Protein AF-0000000087672213 (afdb_homodimer)

Radius of gyration: 40.21 Å; Cα contacts (8 Å, |Δi|>4): 1390; chains: 2; bounding box: 102×133×104 Å

Secondary structure (DSSP, 8-state):
-TTTHHHHHHHHHHHHHHT---------PPP------SS-TT-----TT-PPPBTTGGGGG--HHHHHHHHHHHHH-HHHHHHHHHHHHHHHHHHHHHGGGS-EEEEEEEEEE--TT--EEEEEEEEEEEEE-TTSHHHHHHHHHHHHHHHHHHHHHHHHHHHHHHHHHHHHHHHHHHHHHHHHHHHHHHHHHHHHHHHHHHHTTSS-HHHHHHHHHHHHHHHHTHHHHHHHHHHHHHHHHHHTT--GGG-------GGGS---------HHHHHHH-HHHHHHHHHHHHHHHHHHHHHHTTSPBEEEEEEEEEEESSGGGTTSTT-EEEEEEEEEEEEEE-TTHHHHHHHHHHHHHHHHHHHHHHHHHHHHHHHHHHHHHHHHHHHHHHHHHHHHHHHHHHHHHHHHHHHHT-S-HHHHHHHHHHHHHHHHHHHHHHHHHHHHHHHHHHHTTS-B-------S-S---------/-TTTHHHHHHHHHHHHHHT---------PPP------SS-TT-----TT-PPPBTTGGGGG--HHHHHHHHHHHHH-HHHHHHHHHHHHHHHHHHHHHHTTS-EEEEEEEEEEESTT--EEEEEEEEEEEEE-TTSHHHHHHHHHHHHHHHHHHHHHHHHHHHHHHHHHHHHHHHHHHHHHHHHHHHHHHHHHHHHHHHHHHHTTSS-HHHHHHHHHHHHHHHHTHHHHHHHHHHHHHHHHHHTT--GGG-------GGGS---------HHHHHHH-HHHHHHHHHHHHHHHHHHHHHHTTSPBEEEEEEEEEEESSGGGTTSTT-EEEEEEE--B--S-STTHHHHHHHHHHHHHHHHHHHHHHHHHHHHHHHHHHHHHHHHHHHHHHHHHHHHHHHHHHHHHHHHHHHHT-S-HHHHHHHHHHHHHHHHHHHHHHHHHHHHHHHHHHHTTS-B---------S---------

Structure (mmCIF, N/CA/C/O backbone):
data_AF-0000000087672213-model_v1
#
loop_
_entity.id
_entity.type
_entity.pdbx_description
1 polymer 'RND transporter'
#
loop_
_atom_site.group_PDB
_atom_site.id
_atom_site.type_symbol
_atom_site.label_atom_id
_atom_site.label_alt_id
_atom_site.label_comp_id
_atom_site.label_asym_id
_atom_site.label_entity_id
_atom_site.label_seq_id
_atom_site.pdbx_PDB_ins_code
_atom_site.Cartn_x
_atom_site.Cartn_y
_atom_site.Cartn_z
_atom_site.occupancy
_atom_site.B_iso_or_equiv
_atom_site.auth_seq_id
_atom_site.auth_comp_id
_atom_site.auth_asym_id
_atom_site.auth_atom_id
_atom_site.pdbx_PDB_model_num
ATOM 1 N N . MET A 1 1 ? 22.234 52.969 57.438 1 26.83 1 MET A N 1
ATOM 2 C CA . MET A 1 1 ? 21.125 52.094 57.75 1 26.83 1 MET A CA 1
ATOM 3 C C . MET A 1 1 ? 20.375 51.656 56.469 1 26.83 1 MET A C 1
ATOM 5 O O . MET A 1 1 ? 19.281 51.125 56.531 1 26.83 1 MET A O 1
ATOM 9 N N . SER A 1 2 ? 20.75 52.219 55.281 1 33.22 2 SER A N 1
ATOM 10 C CA . SER A 1 2 ? 20.172 52.344 53.938 1 33.22 2 SER A CA 1
ATOM 11 C C . SER A 1 2 ? 20.25 51.031 53.188 1 33.22 2 SER A C 1
ATOM 13 O O . SER A 1 2 ? 19.953 50.969 52 1 33.22 2 SER A O 1
ATOM 15 N N . LEU A 1 3 ? 20.891 49.969 53.812 1 37 3 LEU A N 1
ATOM 16 C CA . LEU A 1 3 ? 21.219 48.75 53.094 1 37 3 LEU A CA 1
ATOM 17 C C . LEU A 1 3 ? 19.969 47.906 52.875 1 37 3 LEU A C 1
ATOM 19 O O . LEU A 1 3 ? 20.047 46.781 52.344 1 37 3 LEU A O 1
ATOM 23 N N . SER A 1 4 ? 18.812 48.188 53.562 1 39.44 4 SER A N 1
ATOM 24 C CA . SER A 1 4 ? 17.844 47.094 53.781 1 39.44 4 SER A CA 1
ATOM 25 C C . SER A 1 4 ? 17.016 46.844 52.5 1 39.44 4 SER A C 1
ATOM 27 O O . SER A 1 4 ? 16.188 45.938 52.469 1 39.44 4 SER A O 1
ATOM 29 N N . PHE A 1 5 ? 16.875 47.844 51.656 1 43.41 5 PHE A N 1
ATOM 30 C CA . PHE A 1 5 ? 15.844 47.656 50.625 1 43.41 5 PHE A CA 1
ATOM 31 C C . PHE A 1 5 ? 16.281 46.656 49.594 1 43.41 5 PHE A C 1
ATOM 33 O O . PHE A 1 5 ? 15.508 46.281 48.719 1 43.41 5 PHE A O 1
ATOM 40 N N . HIS A 1 6 ? 17.594 46.25 49.531 1 46.25 6 HIS A N 1
ATOM 41 C CA . HIS A 1 6 ? 18.047 45.406 48.406 1 46.25 6 HIS A CA 1
ATOM 42 C C . HIS A 1 6 ? 17.562 43.969 48.562 1 46.25 6 HIS A C 1
ATOM 44 O O . HIS A 1 6 ? 17.484 43.219 47.594 1 46.25 6 HIS A O 1
ATOM 50 N N . SER A 1 7 ? 17.297 43.531 49.844 1 47.22 7 SER A N 1
ATOM 51 C CA . SER A 1 7 ? 17.141 42.094 50.031 1 47.22 7 SER A CA 1
ATOM 52 C C . SER A 1 7 ? 15.758 41.625 49.625 1 47.22 7 SER A C 1
ATOM 54 O O . SER A 1 7 ? 15.578 40.469 49.219 1 47.22 7 SER A O 1
ATOM 56 N N . ARG A 1 8 ? 14.758 42.531 49.75 1 49.5 8 ARG A N 1
ATOM 57 C CA . ARG A 1 8 ? 13.398 42.031 49.531 1 49.5 8 ARG A CA 1
ATOM 58 C C . ARG A 1 8 ? 13.117 41.844 48.031 1 49.5 8 ARG A C 1
ATOM 60 O O . ARG A 1 8 ? 12.32 40.969 47.688 1 49.5 8 ARG A O 1
ATOM 67 N N . SER A 1 9 ? 13.75 42.719 47.25 1 48.53 9 SER A N 1
ATOM 68 C CA . SER A 1 9 ? 13.492 42.562 45.844 1 48.53 9 SER A CA 1
ATOM 69 C C . SER A 1 9 ? 14.141 41.312 45.281 1 48.53 9 SER A C 1
ATOM 71 O O . SER A 1 9 ? 13.641 40.719 44.312 1 48.53 9 SER A O 1
ATOM 73 N N . ALA A 1 10 ? 15.305 40.938 45.938 1 45.16 10 ALA A N 1
ATOM 74 C CA . ALA A 1 10 ? 15.953 39.688 45.5 1 45.16 10 ALA A CA 1
ATOM 75 C C . ALA A 1 10 ? 15.133 38.5 45.938 1 45.16 10 ALA A C 1
ATOM 77 O O . ALA A 1 10 ? 15.07 37.5 45.188 1 45.16 10 ALA A O 1
ATOM 78 N N . LEU A 1 11 ? 14.469 38.594 47.094 1 43.78 11 LEU A N 1
ATOM 79 C CA . LEU A 1 11 ? 13.68 37.469 47.562 1 43.78 11 LEU A CA 1
ATOM 80 C C . LEU A 1 11 ? 12.445 37.25 46.688 1 43.78 11 LEU A C 1
ATOM 82 O O . LEU A 1 11 ? 12.047 36.125 46.438 1 43.78 11 LEU A O 1
ATOM 86 N N . ALA A 1 12 ? 11.812 38.375 46.219 1 44.44 12 ALA A N 1
ATOM 87 C CA . ALA A 1 12 ? 10.656 38.188 45.375 1 44.44 12 ALA A CA 1
ATOM 88 C C . ALA A 1 12 ? 11.047 37.531 44.062 1 44.44 12 ALA A C 1
ATOM 90 O O . ALA A 1 12 ? 10.312 36.688 43.5 1 44.44 12 ALA A O 1
ATOM 91 N N . ALA A 1 13 ? 12.266 37.812 43.625 1 44.94 13 ALA A N 1
ATOM 92 C CA . ALA A 1 13 ? 12.727 37.156 42.406 1 44.94 13 ALA A CA 1
ATOM 93 C C . ALA A 1 13 ? 12.992 35.656 42.656 1 44.94 13 ALA A C 1
ATOM 95 O O . ALA A 1 13 ? 12.758 34.812 41.781 1 44.94 13 ALA A O 1
ATOM 96 N N . LEU A 1 14 ? 13.477 35.281 43.906 1 41.19 14 LEU A N 1
ATOM 97 C CA . LEU A 1 14 ? 13.781 33.906 44.219 1 41.19 14 LEU A CA 1
ATOM 98 C C . LEU A 1 14 ? 12.508 33.094 44.406 1 41.19 14 LEU A C 1
ATOM 100 O O . LEU A 1 14 ? 12.453 31.906 44.062 1 41.19 14 LEU A O 1
ATOM 104 N N . VAL A 1 15 ? 11.516 33.656 45.062 1 42.03 15 VAL A N 1
ATOM 105 C CA . VAL A 1 15 ? 10.328 32.812 45.312 1 42.03 15 VAL A CA 1
ATOM 106 C C . VAL A 1 15 ? 9.672 32.469 43.969 1 42.03 15 VAL A C 1
ATOM 108 O O . VAL A 1 15 ? 9.07 31.406 43.812 1 42.03 15 VAL A O 1
ATOM 111 N N . LEU A 1 16 ? 9.797 33.375 43 1 42 16 LEU A N 1
ATOM 112 C CA . LEU A 1 16 ? 9.195 32.938 41.75 1 42 16 LEU A CA 1
ATOM 113 C C . LEU A 1 16 ? 9.93 31.75 41.156 1 42 16 LEU A C 1
ATOM 115 O O . LEU A 1 16 ? 9.43 31.094 40.219 1 42 16 LEU A O 1
ATOM 119 N N . GLY A 1 17 ? 11.172 31.562 41.594 1 40.66 17 GLY A N 1
ATOM 120 C CA . GLY A 1 17 ? 11.945 30.469 41.031 1 40.66 17 GLY A CA 1
ATOM 121 C C . GLY A 1 17 ? 11.477 29.109 41.469 1 40.66 17 GLY A C 1
ATOM 122 O O . GLY A 1 17 ? 11.734 28.109 40.812 1 40.66 17 GLY A O 1
ATOM 123 N N . THR A 1 18 ? 11.156 29.016 42.781 1 42.84 18 THR A N 1
ATOM 124 C CA . THR A 1 18 ? 11.031 27.641 43.281 1 42.84 18 THR A CA 1
ATOM 125 C C . THR A 1 18 ? 9.773 26.984 42.719 1 42.84 18 THR A C 1
ATOM 127 O O . THR A 1 18 ? 9.609 25.766 42.812 1 42.84 18 THR A O 1
ATOM 130 N N . GLY A 1 19 ? 8.711 27.766 42.562 1 41.03 19 GLY A N 1
ATOM 131 C CA . GLY A 1 19 ? 7.512 27.016 42.219 1 41.03 19 GLY A CA 1
ATOM 132 C C . GLY A 1 19 ? 7.566 26.406 40.844 1 41.03 19 GLY A C 1
ATOM 133 O O . GLY A 1 19 ? 6.57 25.859 40.344 1 41.03 19 GLY A O 1
ATOM 134 N N . VAL A 1 20 ? 8.484 26.891 40.094 1 42.19 20 VAL A N 1
ATOM 135 C CA . VAL A 1 20 ? 8.305 26.391 38.75 1 42.19 20 VAL A CA 1
ATOM 136 C C . VAL A 1 20 ? 8.664 24.906 38.688 1 42.19 20 VAL A C 1
ATOM 138 O O . VAL A 1 20 ? 9.82 24.547 38.438 1 42.19 20 VAL A O 1
ATOM 141 N N . SER A 1 21 ? 8.383 24.156 39.719 1 41.59 21 SER A N 1
ATOM 142 C CA . SER A 1 21 ? 8.422 22.734 39.375 1 41.59 21 SER A CA 1
ATOM 143 C C . SER A 1 21 ? 7.852 22.469 38 1 41.59 21 SER A C 1
ATOM 145 O O . SER A 1 21 ? 6.734 22.906 37.688 1 41.59 21 SER A O 1
ATOM 147 N N . GLY A 1 22 ? 8.688 22.484 37 1 44.16 22 GLY A N 1
ATOM 148 C CA . GLY A 1 22 ? 8.336 22.109 35.656 1 44.16 22 GLY A CA 1
ATOM 149 C C . GLY A 1 22 ? 7.238 21.062 35.594 1 44.16 22 GLY A C 1
ATOM 150 O O . GLY A 1 22 ? 7.434 19.922 36.031 1 44.16 22 GLY A O 1
ATOM 151 N N . CYS A 1 23 ? 5.988 21.281 35.875 1 42.34 23 CYS A N 1
ATOM 152 C CA . CYS A 1 23 ? 4.867 20.391 35.562 1 42.34 23 CYS A CA 1
ATOM 153 C C . CYS A 1 23 ? 5.129 19.594 34.281 1 42.34 23 CYS A C 1
ATOM 155 O O . CYS A 1 23 ? 5.086 20.141 33.188 1 42.34 23 CYS A O 1
ATOM 157 N N . THR A 1 24 ? 6.105 18.844 34.312 1 49.12 24 THR A N 1
ATOM 158 C CA . THR A 1 24 ? 6.094 17.875 33.219 1 49.12 24 THR A CA 1
ATOM 159 C C . THR A 1 24 ? 4.691 17.312 33.031 1 49.12 24 THR A C 1
ATOM 161 O O . THR A 1 24 ? 4.133 16.688 33.938 1 49.12 24 THR A O 1
ATOM 164 N N . LEU A 1 25 ? 3.877 18 32.25 1 54.94 25 LEU A N 1
ATOM 165 C CA . LEU A 1 25 ? 2.588 17.438 31.859 1 54.94 25 LEU A CA 1
ATOM 166 C C . LEU A 1 25 ? 2.707 15.945 31.578 1 54.94 25 LEU A C 1
ATOM 168 O O . LEU A 1 25 ? 3.658 15.508 30.922 1 54.94 25 LEU A O 1
ATOM 172 N N . ALA A 1 26 ? 2.242 15.125 32.531 1 55.81 26 ALA A N 1
ATOM 173 C CA . ALA A 1 26 ? 2.229 13.672 32.438 1 55.81 26 ALA A CA 1
ATOM 174 C C . ALA A 1 26 ? 1.838 13.234 31.016 1 55.81 26 ALA A C 1
ATOM 176 O O . ALA A 1 26 ? 0.824 13.688 30.469 1 55.81 26 ALA A O 1
ATOM 177 N N . THR A 1 27 ? 2.82 12.711 30.234 1 64.19 27 THR A N 1
ATOM 178 C CA . THR A 1 27 ? 2.682 12.203 28.875 1 64.19 27 THR A CA 1
ATOM 179 C C . THR A 1 27 ? 1.78 10.969 28.844 1 64.19 27 THR A C 1
ATOM 181 O O . THR A 1 27 ? 2.047 9.984 29.531 1 64.19 27 THR A O 1
ATOM 184 N N . GLU A 1 28 ? 0.471 11.07 28.625 1 67.5 28 GLU A N 1
ATOM 185 C CA . GLU A 1 28 ? -0.367 9.891 28.422 1 67.5 28 GLU A CA 1
ATOM 186 C C . GLU A 1 28 ? -0.081 9.219 27.094 1 67.5 28 GLU A C 1
ATOM 188 O O . GLU A 1 28 ? -0.224 9.844 26.031 1 67.5 28 GLU A O 1
ATOM 193 N N . HIS A 1 29 ? 0.649 8.109 27.188 1 82.25 29 HIS A N 1
ATOM 194 C CA . HIS A 1 29 ? 0.864 7.297 25.984 1 82.25 29 HIS A CA 1
ATOM 195 C C . HIS A 1 29 ? -0.197 6.211 25.859 1 82.25 29 HIS A C 1
ATOM 197 O O . HIS A 1 29 ? -0.562 5.574 26.859 1 82.25 29 HIS A O 1
ATOM 203 N N . PRO A 1 30 ? -0.683 6.117 24.656 1 84.44 30 PRO A N 1
ATOM 204 C CA . PRO A 1 30 ? -1.684 5.062 24.469 1 84.44 30 PRO A CA 1
ATOM 205 C C . PRO A 1 30 ? -1.107 3.664 24.672 1 84.44 30 PRO A C 1
ATOM 207 O O . PRO A 1 30 ? 0.09 3.451 24.469 1 84.44 30 PRO A O 1
ATOM 210 N N . GLU A 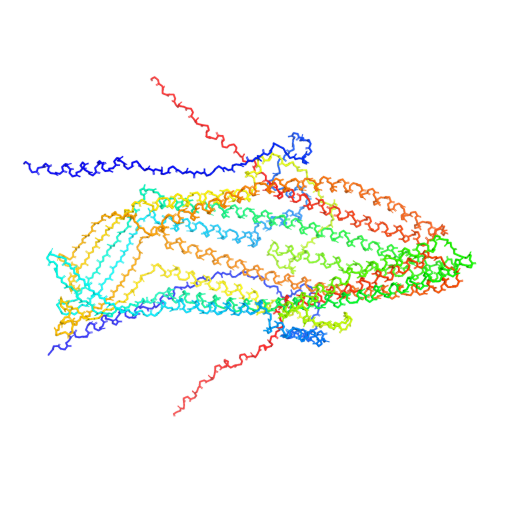1 31 ? -2.002 2.77 25.125 1 84.81 31 GLU A N 1
ATOM 211 C CA . GLU A 1 31 ? -1.595 1.372 25.25 1 84.81 31 GLU A CA 1
ATOM 212 C C . GLU A 1 31 ? -1.394 0.733 23.875 1 84.81 31 GLU A C 1
ATOM 214 O O . GLU A 1 31 ? -2.213 0.917 22.984 1 84.81 31 GLU A O 1
ATOM 219 N N . LEU A 1 32 ? -0.341 0.055 23.75 1 86.25 32 LEU A N 1
ATOM 220 C CA . LEU A 1 32 ? -0.018 -0.54 22.453 1 86.25 32 LEU A CA 1
ATOM 221 C C . LEU A 1 32 ? -0.963 -1.692 22.141 1 86.25 32 LEU A C 1
ATOM 223 O O . LEU A 1 32 ? -1.368 -1.868 20.984 1 86.25 32 LEU A O 1
ATOM 227 N N . GLY A 1 33 ? -1.386 -2.51 23.172 1 81.12 33 GLY A N 1
ATOM 228 C CA . GLY A 1 33 ? -2.365 -3.57 23 1 81.12 33 GLY A CA 1
ATOM 229 C C . GLY A 1 33 ? -1.904 -4.664 22.047 1 81.12 33 GLY A C 1
ATOM 230 O O . GLY A 1 33 ? -2.684 -5.152 21.234 1 81.12 33 GLY A O 1
ATOM 231 N N . LEU A 1 34 ? -0.705 -5.055 22.125 1 83.81 34 LEU A N 1
ATOM 232 C CA . LEU A 1 34 ? -0.164 -6.082 21.234 1 83.81 34 LEU A CA 1
ATOM 233 C C . LEU A 1 34 ? -0.326 -7.469 21.859 1 83.81 34 LEU A C 1
ATOM 235 O O . LEU A 1 34 ? -0.092 -7.652 23.047 1 83.81 34 LEU A O 1
ATOM 239 N N . ASP A 1 35 ? -0.848 -8.398 21.078 1 81.44 35 ASP A N 1
ATOM 240 C CA . ASP A 1 35 ? -0.836 -9.82 21.406 1 81.44 35 ASP A CA 1
ATOM 241 C C . ASP A 1 35 ? 0.288 -10.547 20.672 1 81.44 35 ASP A C 1
ATOM 243 O O . ASP A 1 35 ? 0.147 -10.898 19.5 1 81.44 35 ASP A O 1
ATOM 247 N N . ILE A 1 36 ? 1.367 -10.781 21.406 1 86.94 36 ILE A N 1
ATOM 248 C CA . ILE A 1 36 ? 2.551 -11.375 20.797 1 86.94 36 ILE A CA 1
ATOM 249 C C . ILE A 1 36 ? 2.559 -12.883 21.047 1 86.94 36 ILE A C 1
ATOM 251 O O . ILE A 1 36 ? 2.602 -13.328 22.203 1 86.94 36 ILE A O 1
ATOM 255 N N . PRO A 1 37 ? 2.572 -13.609 20 1 88.25 37 PRO A N 1
ATOM 256 C CA . PRO A 1 37 ? 2.635 -15.062 20.203 1 88.25 37 PRO A CA 1
ATOM 257 C C . PRO A 1 37 ? 3.996 -15.531 20.703 1 88.25 37 PRO A C 1
ATOM 259 O O . PRO A 1 37 ? 5 -14.836 20.531 1 88.25 37 PRO A O 1
ATOM 262 N N . ASP A 1 38 ? 3.996 -16.766 21.312 1 84.25 38 ASP A N 1
ATOM 263 C CA . ASP A 1 38 ? 5.227 -17.312 21.875 1 84.25 38 ASP A CA 1
ATOM 264 C C . ASP A 1 38 ? 6.082 -17.984 20.797 1 84.25 38 ASP A C 1
ATOM 266 O O . ASP A 1 38 ? 7.309 -18.031 20.922 1 84.25 38 ASP A O 1
ATOM 270 N N . LYS A 1 39 ? 5.422 -18.531 19.828 1 85.06 39 LYS A N 1
ATOM 271 C CA . LYS A 1 39 ? 6.105 -19.219 18.75 1 85.06 39 LYS A CA 1
ATOM 272 C C . LYS A 1 39 ? 5.336 -19.094 17.438 1 85.06 39 LYS A C 1
ATOM 274 O O . LYS A 1 39 ? 4.168 -18.703 17.438 1 85.06 39 LYS A O 1
ATOM 279 N N . TYR A 1 40 ? 6.094 -19.391 16.422 1 87 40 TYR A N 1
ATOM 280 C CA . TYR A 1 40 ? 5.438 -19.422 15.117 1 87 40 TYR A CA 1
ATOM 281 C C . TYR A 1 40 ? 4.727 -20.75 14.898 1 87 40 TYR A C 1
ATOM 283 O O . TYR A 1 40 ? 5.211 -21.797 15.336 1 87 40 TYR A O 1
ATOM 291 N N . ARG A 1 41 ? 3.656 -20.719 14.227 1 84.5 41 ARG A N 1
ATOM 292 C CA . ARG A 1 41 ? 2.887 -21.922 13.922 1 84.5 41 ARG A CA 1
ATOM 293 C C . ARG A 1 41 ? 3.676 -22.859 13.016 1 84.5 41 ARG A C 1
ATOM 295 O O . ARG A 1 41 ? 3.709 -24.062 13.25 1 84.5 41 ARG A O 1
ATOM 302 N N . GLU A 1 42 ? 4.309 -22.281 11.992 1 81.12 42 GLU A N 1
ATOM 303 C CA . GLU A 1 42 ? 4.945 -23.062 10.938 1 81.12 42 GLU A CA 1
ATOM 304 C C . GLU A 1 42 ? 6.395 -23.391 11.297 1 81.12 42 GLU A C 1
ATOM 306 O O . GLU A 1 42 ? 7.109 -24.016 10.5 1 81.12 42 GLU A O 1
ATOM 311 N N . GLN A 1 43 ? 6.828 -23.016 12.508 1 79.06 43 GLN A N 1
ATOM 312 C CA . GLN A 1 43 ? 8.203 -23.281 12.906 1 79.06 43 GLN A CA 1
ATOM 313 C C . GLN A 1 43 ? 8.398 -24.75 13.266 1 79.06 43 GLN A C 1
ATOM 315 O O . GLN A 1 43 ? 7.59 -25.328 13.992 1 79.06 43 GLN A O 1
ATOM 320 N N . GLN A 1 44 ? 9.195 -25.359 12.492 1 68.56 44 GLN A N 1
ATOM 321 C CA . GLN A 1 44 ? 9.547 -26.734 12.828 1 68.56 44 GLN A CA 1
ATOM 322 C C . GLN A 1 44 ? 10.375 -26.797 14.102 1 68.56 44 GLN A C 1
ATOM 324 O O . GLN A 1 44 ? 11 -25.812 14.492 1 68.56 44 GLN A O 1
ATOM 329 N N . THR A 1 45 ? 10.195 -27.953 14.969 1 60.59 45 THR A N 1
ATOM 330 C CA . THR A 1 45 ? 10.836 -28.141 16.266 1 60.59 45 THR A CA 1
ATOM 331 C C . THR A 1 45 ? 12.289 -27.688 16.234 1 60.59 45 THR A C 1
ATOM 333 O O . THR A 1 45 ? 13.023 -28 15.297 1 60.59 45 THR A O 1
ATOM 336 N N . ARG A 1 46 ? 12.5 -26.641 17 1 54.06 46 ARG A N 1
ATOM 337 C CA . ARG A 1 46 ? 13.719 -25.875 17.188 1 54.06 46 ARG A CA 1
ATOM 338 C C . ARG A 1 46 ? 14.922 -26.781 17.391 1 54.06 46 ARG A C 1
ATOM 340 O O . ARG A 1 46 ? 14.891 -27.672 18.25 1 54.06 46 ARG A O 1
ATOM 347 N N . ALA A 1 47 ? 15.766 -26.906 16.359 1 50.53 47 ALA A N 1
ATOM 348 C CA . ALA A 1 47 ? 17.062 -27.359 16.875 1 50.53 47 ALA A CA 1
ATOM 349 C C . ALA A 1 47 ? 17.734 -26.266 17.688 1 50.53 47 ALA A C 1
ATOM 351 O O . ALA A 1 47 ? 17.672 -25.078 17.328 1 50.53 47 ALA A O 1
ATOM 352 N N . PRO A 1 48 ? 17.984 -26.5 18.922 1 47.78 48 PRO A N 1
ATOM 353 C CA . PRO A 1 48 ? 18.562 -25.547 19.859 1 47.78 48 PRO A CA 1
ATOM 354 C C . PRO A 1 48 ? 19.625 -24.656 19.234 1 47.78 48 PRO A C 1
ATOM 356 O O . PRO A 1 48 ? 19.828 -23.516 19.672 1 47.78 48 PRO A O 1
ATOM 359 N N . ASP A 1 49 ? 20.391 -25.188 18.344 1 45.09 49 ASP A N 1
ATOM 360 C CA . ASP A 1 49 ? 21.594 -24.516 17.859 1 45.09 49 ASP A CA 1
ATOM 361 C C . ASP A 1 49 ? 21.281 -23.609 16.672 1 45.09 49 ASP A C 1
ATOM 363 O O . ASP A 1 49 ? 22.188 -23.094 16.016 1 45.09 49 ASP A O 1
ATOM 367 N N . ASP A 1 50 ? 20.156 -23.516 16.297 1 52.62 50 ASP A N 1
ATOM 368 C CA . ASP A 1 50 ? 19.906 -22.844 15.023 1 52.62 50 ASP A CA 1
ATOM 369 C C . ASP A 1 50 ? 20.031 -21.328 15.172 1 52.62 50 ASP A C 1
ATOM 371 O O . ASP A 1 50 ? 19.422 -20.734 16.062 1 52.62 50 ASP A O 1
ATOM 375 N N . ALA A 1 51 ? 21.141 -20.766 14.602 1 52.84 51 ALA A N 1
ATOM 376 C CA . ALA A 1 51 ? 21.641 -19.391 14.664 1 52.84 51 ALA A CA 1
ATOM 377 C C . ALA A 1 51 ? 20.656 -18.422 14.016 1 52.84 51 ALA A C 1
ATOM 379 O O . ALA A 1 51 ? 20 -18.766 13.031 1 52.84 51 ALA A O 1
ATOM 380 N N . VAL A 1 52 ? 20.328 -17.406 14.711 1 59.44 52 VAL A N 1
ATOM 381 C CA . VAL A 1 52 ? 19.656 -16.234 14.156 1 59.44 52 VAL A CA 1
ATOM 382 C C . VAL A 1 52 ? 20.422 -15.719 12.945 1 59.44 52 VAL A C 1
ATOM 384 O O . VAL A 1 52 ? 21.656 -15.766 12.922 1 59.44 52 VAL A O 1
ATOM 387 N N . PRO A 1 53 ? 19.656 -15.406 11.875 1 61.78 53 PRO A N 1
ATOM 388 C CA . PRO A 1 53 ? 20.359 -14.992 10.656 1 61.78 53 PRO A CA 1
ATOM 389 C C . PRO A 1 53 ? 21.375 -13.875 10.914 1 61.78 53 PRO A C 1
ATOM 391 O O . PRO A 1 53 ? 21.125 -12.969 11.711 1 61.78 53 PRO A O 1
ATOM 394 N N . ALA A 1 54 ? 22.578 -14.125 10.391 1 64.56 54 ALA A N 1
ATOM 395 C CA . ALA A 1 54 ? 23.625 -13.102 10.422 1 64.56 54 ALA A CA 1
ATOM 396 C C . ALA A 1 54 ? 23.234 -11.891 9.586 1 64.56 54 ALA A C 1
ATOM 398 O O . ALA A 1 54 ? 22.281 -11.945 8.805 1 64.56 54 ALA A O 1
ATOM 399 N N . LEU A 1 55 ? 23.859 -10.75 9.82 1 66.38 55 LEU A N 1
ATOM 400 C CA . LEU A 1 55 ? 23.625 -9.523 9.062 1 66.38 55 LEU A CA 1
ATOM 401 C C . LEU A 1 55 ? 23.891 -9.742 7.574 1 66.38 55 LEU A C 1
ATOM 403 O O . LEU A 1 55 ? 23.188 -9.203 6.723 1 66.38 55 LEU A O 1
ATOM 407 N N . GLU A 1 56 ? 24.938 -10.641 7.344 1 75.88 56 GLU A N 1
ATOM 408 C CA . GLU A 1 56 ? 25.266 -10.945 5.953 1 75.88 56 GLU A CA 1
ATOM 409 C C . GLU A 1 56 ? 24.703 -12.297 5.539 1 75.88 56 GLU A C 1
ATOM 411 O O . GLU A 1 56 ? 25.438 -13.164 5.066 1 75.88 56 GLU A O 1
ATOM 416 N N . TRP A 1 57 ? 23.406 -12.438 5.672 1 79.19 57 TRP A N 1
ATOM 417 C CA . TRP A 1 57 ? 22.703 -13.703 5.445 1 79.19 57 TRP A CA 1
ATOM 418 C C . TRP A 1 57 ? 22.922 -14.195 4.016 1 79.19 57 TRP A C 1
ATOM 420 O O . TRP A 1 57 ? 22.859 -15.398 3.75 1 79.19 57 TRP A O 1
ATOM 430 N N . TRP A 1 58 ? 23.25 -13.273 3.098 1 82.56 58 TRP A N 1
ATOM 431 C CA . TRP A 1 58 ? 23.375 -13.641 1.692 1 82.56 58 TRP A CA 1
ATOM 432 C C . TRP A 1 58 ? 24.625 -14.484 1.466 1 82.56 58 TRP A C 1
ATOM 434 O O . TRP A 1 58 ? 24.75 -15.172 0.447 1 82.56 58 TRP A O 1
ATOM 444 N N . ARG A 1 59 ? 25.547 -14.453 2.322 1 85.38 59 ARG A N 1
ATOM 445 C CA . ARG A 1 59 ? 26.75 -15.273 2.201 1 85.38 59 ARG A CA 1
ATOM 446 C C . ARG A 1 59 ? 26.422 -16.75 2.367 1 85.38 59 ARG A C 1
ATOM 448 O O . ARG A 1 59 ? 27.188 -17.609 1.921 1 85.38 59 ARG A O 1
ATOM 455 N N . GLY A 1 60 ? 25.297 -16.969 2.969 1 88.38 60 GLY A N 1
ATOM 456 C CA . GLY A 1 60 ? 24.859 -18.344 3.145 1 88.38 60 GLY A CA 1
ATOM 457 C C . GLY A 1 60 ? 24.516 -19.047 1.838 1 88.38 60 GLY A C 1
ATOM 458 O O . GLY A 1 60 ? 24.5 -20.266 1.767 1 88.38 60 GLY A O 1
ATOM 459 N N . PHE A 1 61 ? 24.359 -18.281 0.766 1 93.62 61 PHE A N 1
ATOM 460 C CA . PHE A 1 61 ? 24.031 -18.844 -0.54 1 93.62 61 PHE A CA 1
ATOM 461 C C . PHE A 1 61 ? 25.297 -19.359 -1.229 1 93.62 61 PHE A C 1
ATOM 463 O O . PHE A 1 61 ? 25.219 -20.047 -2.25 1 93.62 61 PHE A O 1
ATOM 470 N N . ARG A 1 62 ? 26.438 -18.953 -0.733 1 92.94 62 ARG A N 1
ATOM 471 C CA . ARG A 1 62 ? 27.75 -19.438 -1.19 1 92.94 62 ARG A CA 1
ATOM 472 C C . ARG A 1 62 ? 27.953 -19.109 -2.668 1 92.94 62 ARG A C 1
ATOM 474 O O . ARG A 1 62 ? 28.375 -19.984 -3.441 1 92.94 62 ARG A O 1
ATOM 481 N N . SER A 1 63 ? 27.562 -18.031 -3.064 1 95.94 63 SER A N 1
ATOM 482 C CA . SER A 1 63 ? 27.812 -17.5 -4.398 1 95.94 63 SER A CA 1
ATOM 483 C C . SER A 1 63 ? 28.641 -16.219 -4.332 1 95.94 63 SER A C 1
ATOM 485 O O . SER A 1 63 ? 28.172 -15.195 -3.838 1 95.94 63 SER A O 1
ATOM 487 N N . GLN A 1 64 ? 29.828 -16.328 -4.898 1 95.44 64 GLN A N 1
ATOM 488 C CA . GLN A 1 64 ? 30.719 -15.164 -4.887 1 95.44 64 GLN A CA 1
ATOM 489 C C . GLN A 1 64 ? 30.141 -14.016 -5.707 1 95.44 64 GLN A C 1
ATOM 491 O O . GLN A 1 64 ? 30.219 -12.852 -5.305 1 95.44 64 GLN A O 1
ATOM 496 N N . GLU A 1 65 ? 29.547 -14.359 -6.785 1 96.94 65 GLU A N 1
ATOM 497 C CA . GLU A 1 65 ? 28.953 -13.336 -7.637 1 96.94 65 GLU A CA 1
ATOM 498 C C . GLU A 1 65 ? 27.812 -12.625 -6.93 1 96.94 65 GLU A C 1
ATOM 500 O O . GLU A 1 65 ? 27.703 -11.398 -6.973 1 96.94 65 GLU A O 1
ATOM 505 N N . LEU A 1 66 ? 26.953 -13.422 -6.289 1 96.75 66 LEU A N 1
ATOM 506 C CA . LEU A 1 66 ? 25.828 -12.828 -5.551 1 96.75 66 LEU A CA 1
ATOM 507 C C . LEU A 1 66 ? 26.344 -11.93 -4.43 1 96.75 66 LEU A C 1
ATOM 509 O O . LEU A 1 66 ? 25.812 -10.836 -4.223 1 96.75 66 LEU A O 1
ATOM 513 N N . THR A 1 67 ? 27.359 -12.359 -3.75 1 95.44 67 THR A N 1
ATOM 514 C CA . THR A 1 67 ? 27.938 -11.578 -2.658 1 95.44 67 THR A CA 1
ATOM 515 C C . THR A 1 67 ? 28.484 -10.242 -3.17 1 95.44 67 THR A C 1
ATOM 517 O O . THR A 1 67 ? 28.234 -9.203 -2.559 1 95.44 67 THR A O 1
ATOM 520 N N . SER A 1 68 ? 29.156 -10.336 -4.285 1 95.44 68 SER A N 1
ATOM 521 C CA . SER A 1 68 ? 29.703 -9.117 -4.871 1 95.44 68 SER A CA 1
ATOM 522 C C . SER A 1 68 ? 28.578 -8.164 -5.293 1 95.44 68 SER A C 1
ATOM 524 O O . SER A 1 68 ? 28.672 -6.957 -5.07 1 95.44 68 SER A O 1
ATOM 526 N N . LEU A 1 69 ? 27.516 -8.68 -5.887 1 97 69 LEU A N 1
ATOM 527 C CA . LEU A 1 69 ? 26.375 -7.879 -6.312 1 97 69 LEU A CA 1
ATOM 528 C C . LEU A 1 69 ? 25.688 -7.23 -5.113 1 97 69 LEU A C 1
ATOM 530 O O . LEU A 1 69 ? 25.297 -6.066 -5.176 1 97 69 LEU A O 1
ATOM 534 N N . MET A 1 70 ? 25.641 -7.977 -4.062 1 94.88 70 MET A N 1
ATOM 535 C CA . MET A 1 70 ? 25.016 -7.473 -2.848 1 94.88 70 MET A CA 1
ATOM 536 C C . MET A 1 70 ? 25.812 -6.32 -2.252 1 94.88 70 MET A C 1
ATOM 538 O O . MET A 1 70 ? 25.234 -5.297 -1.867 1 94.88 70 MET A O 1
ATOM 542 N N . GLU A 1 71 ? 27.031 -6.473 -2.182 1 94 71 GLU A N 1
ATOM 543 C CA . GLU A 1 71 ? 27.906 -5.426 -1.658 1 94 71 GLU A CA 1
ATOM 544 C C . GLU A 1 71 ? 27.844 -4.172 -2.527 1 94 71 GLU A C 1
ATOM 546 O O . GLU A 1 71 ? 27.781 -3.055 -2.01 1 94 71 GLU A O 1
ATOM 551 N N . GLU A 1 72 ? 27.812 -4.402 -3.795 1 95.31 72 GLU A N 1
ATOM 552 C CA . GLU A 1 72 ? 27.719 -3.279 -4.723 1 95.31 72 GLU A CA 1
ATOM 553 C C . GLU A 1 72 ? 26.391 -2.555 -4.586 1 95.31 72 GLU A C 1
ATOM 555 O O . GLU A 1 72 ? 26.328 -1.323 -4.605 1 95.31 72 GLU A O 1
ATOM 560 N N . ALA A 1 73 ? 25.328 -3.283 -4.461 1 96.19 73 ALA A N 1
ATOM 561 C CA . ALA A 1 73 ? 24 -2.68 -4.32 1 96.19 73 ALA A CA 1
ATOM 562 C C . ALA A 1 73 ? 23.906 -1.856 -3.037 1 96.19 73 ALA A C 1
ATOM 564 O O . ALA A 1 73 ? 23.297 -0.786 -3.023 1 96.19 73 ALA A O 1
ATOM 565 N N . GLN A 1 74 ? 24.547 -2.33 -1.985 1 93.38 74 GLN A N 1
ATOM 566 C CA . GLN A 1 74 ? 24.5 -1.63 -0.706 1 93.38 74 GLN A CA 1
ATOM 567 C C . GLN A 1 74 ? 25.219 -0.288 -0.787 1 93.38 74 GLN A C 1
ATOM 569 O O . GLN A 1 74 ? 24.828 0.672 -0.117 1 93.38 74 GLN A O 1
ATOM 574 N N . THR A 1 75 ? 26.188 -0.213 -1.659 1 93.75 75 THR A N 1
ATOM 575 C CA . THR A 1 75 ? 27.031 0.979 -1.693 1 93.75 75 THR A CA 1
ATOM 576 C C . THR A 1 75 ? 26.594 1.916 -2.816 1 93.75 75 THR A C 1
ATOM 578 O O . THR A 1 75 ? 26.719 3.137 -2.695 1 93.75 75 THR A O 1
ATOM 581 N N . ARG A 1 76 ? 25.984 1.325 -3.906 1 96.19 76 ARG A N 1
ATOM 582 C CA . ARG A 1 76 ? 25.828 2.145 -5.105 1 96.19 76 ARG A CA 1
ATOM 583 C C . ARG A 1 76 ? 24.359 2.346 -5.453 1 96.19 76 ARG A C 1
ATOM 585 O O . ARG A 1 76 ? 24.031 3.219 -6.254 1 96.19 76 ARG A O 1
ATOM 592 N N . ASN A 1 77 ? 23.438 1.555 -4.934 1 97.69 77 ASN A N 1
ATOM 593 C CA . ASN A 1 77 ? 22.031 1.677 -5.301 1 97.69 77 ASN A CA 1
ATOM 594 C C . ASN A 1 77 ? 21.516 3.088 -5.043 1 97.69 77 ASN A C 1
ATOM 596 O O . ASN A 1 77 ? 21.719 3.646 -3.967 1 97.69 77 ASN A O 1
ATOM 600 N N . LEU A 1 78 ? 20.734 3.584 -5.992 1 97.75 78 LEU A N 1
ATOM 601 C CA . LEU A 1 78 ? 20.344 4.988 -5.957 1 97.75 78 LEU A CA 1
ATOM 602 C C . LEU A 1 78 ? 19.156 5.195 -5.016 1 97.75 78 LEU A C 1
ATOM 604 O O . LEU A 1 78 ? 18.969 6.289 -4.477 1 97.75 78 LEU A O 1
ATOM 608 N N . ASP A 1 79 ? 18.344 4.199 -4.855 1 97.81 79 ASP A N 1
ATOM 609 C CA . ASP A 1 79 ? 17.266 4.312 -3.873 1 97.81 79 ASP A CA 1
ATOM 610 C C . ASP A 1 79 ? 17.828 4.375 -2.455 1 97.81 79 ASP A C 1
ATOM 612 O O . ASP A 1 79 ? 17.312 5.109 -1.609 1 97.81 79 ASP A O 1
ATOM 616 N N . VAL A 1 80 ? 18.828 3.582 -2.16 1 96.5 80 VAL A N 1
ATOM 617 C CA . VAL A 1 80 ? 19.5 3.607 -0.86 1 96.5 80 VAL A CA 1
ATOM 618 C C . VAL A 1 80 ? 20.141 4.973 -0.636 1 96.5 80 VAL A C 1
ATOM 620 O O . VAL A 1 80 ? 20.031 5.555 0.444 1 96.5 80 VAL A O 1
ATOM 623 N N . ALA A 1 81 ? 20.75 5.496 -1.629 1 97.06 81 ALA A N 1
ATOM 624 C CA . ALA A 1 81 ? 21.375 6.816 -1.547 1 97.06 81 ALA A CA 1
ATOM 625 C C . ALA A 1 81 ? 20.328 7.898 -1.29 1 97.06 81 ALA A C 1
ATOM 627 O O . ALA A 1 81 ? 20.547 8.82 -0.501 1 97.06 81 ALA A O 1
ATOM 628 N N . ALA A 1 82 ? 19.234 7.781 -1.984 1 97.75 82 ALA A N 1
ATOM 629 C CA . ALA A 1 82 ? 18.156 8.742 -1.784 1 97.75 82 ALA A CA 1
ATOM 630 C C . ALA A 1 82 ? 17.641 8.688 -0.349 1 97.75 82 ALA A C 1
ATOM 632 O O . ALA A 1 82 ? 17.297 9.727 0.229 1 97.75 82 ALA A O 1
ATOM 633 N N . ALA A 1 83 ? 17.578 7.504 0.228 1 96.81 83 ALA A N 1
ATOM 634 C CA . ALA A 1 83 ? 17.141 7.367 1.615 1 96.81 83 ALA A CA 1
ATOM 635 C C . ALA A 1 83 ? 18.125 8.039 2.568 1 96.81 83 ALA A C 1
ATOM 637 O O . ALA A 1 83 ? 17.734 8.594 3.598 1 96.81 83 ALA A O 1
ATOM 638 N N . ILE A 1 84 ? 19.375 8.031 2.285 1 96.62 84 ILE A N 1
ATOM 639 C CA . ILE A 1 84 ? 20.391 8.719 3.086 1 96.62 84 ILE A CA 1
ATOM 640 C C . ILE A 1 84 ? 20.172 10.227 3.004 1 96.62 84 ILE A C 1
ATOM 642 O O . ILE A 1 84 ? 20.266 10.93 4.016 1 96.62 84 ILE A O 1
ATOM 646 N N . ALA A 1 85 ? 19.859 10.758 1.79 1 97.75 85 ALA A N 1
ATOM 647 C CA . ALA A 1 85 ? 19.562 12.18 1.619 1 97.75 85 ALA A CA 1
ATOM 648 C C . ALA A 1 85 ? 18.359 12.586 2.447 1 97.75 85 ALA A C 1
ATOM 650 O O . ALA A 1 85 ? 18.312 13.703 2.98 1 97.75 85 ALA A O 1
ATOM 651 N N . HIS A 1 86 ? 17.5 11.68 2.559 1 97.44 86 HIS A N 1
ATOM 652 C CA . HIS A 1 86 ? 16.312 11.977 3.357 1 97.44 86 HIS A CA 1
ATOM 653 C C . HIS A 1 86 ? 16.656 12.094 4.84 1 97.44 86 HIS A C 1
ATOM 655 O O . HIS A 1 86 ? 16.031 12.867 5.566 1 97.44 86 HIS A O 1
ATOM 661 N N . ILE A 1 87 ? 17.609 11.32 5.352 1 96.25 87 ILE A N 1
ATOM 662 C CA . ILE A 1 87 ? 18.078 11.445 6.727 1 96.25 87 ILE A CA 1
ATOM 663 C C . ILE A 1 87 ? 18.641 12.844 6.961 1 96.25 87 ILE A C 1
ATOM 665 O O . ILE A 1 87 ? 18.328 13.484 7.973 1 96.25 87 ILE A O 1
ATOM 669 N N . ALA A 1 88 ? 19.344 13.336 5.953 1 97.31 88 ALA A N 1
ATOM 670 C CA . ALA A 1 88 ? 19.906 14.68 6.051 1 97.31 88 ALA A CA 1
ATOM 671 C C . ALA A 1 88 ? 18.797 15.734 6.152 1 97.31 88 ALA A C 1
ATOM 673 O O . ALA A 1 88 ? 18.906 16.688 6.93 1 97.31 88 ALA A O 1
ATOM 674 N N . GLN A 1 89 ? 17.844 15.516 5.367 1 97.81 89 GLN A N 1
ATOM 675 C CA . GLN A 1 89 ? 16.688 16.422 5.422 1 97.81 89 GLN A CA 1
ATOM 676 C C . GLN A 1 89 ? 16.031 16.391 6.797 1 97.81 89 GLN A C 1
ATOM 678 O O . GLN A 1 89 ? 15.711 17.438 7.359 1 97.81 89 GLN A O 1
ATOM 683 N N . ALA A 1 90 ? 15.844 15.211 7.34 1 97.19 90 ALA A N 1
ATOM 684 C CA . ALA A 1 90 ? 15.188 15.062 8.633 1 97.19 90 ALA A CA 1
ATOM 685 C C . ALA A 1 90 ? 16.047 15.633 9.758 1 97.19 90 ALA A C 1
ATOM 687 O O . ALA A 1 90 ? 15.523 16.234 10.695 1 97.19 90 ALA A O 1
ATOM 688 N N . ASP A 1 91 ? 17.328 15.461 9.625 1 96.88 91 ASP A N 1
ATOM 689 C CA . ASP A 1 91 ? 18.25 16.047 10.602 1 96.88 91 ASP A CA 1
ATOM 690 C C . ASP A 1 91 ? 18.203 17.562 10.555 1 96.88 91 ASP A C 1
ATOM 692 O O . ASP A 1 91 ? 18.25 18.234 11.594 1 96.88 91 ASP A O 1
ATOM 696 N N . ALA A 1 92 ? 18.141 18.109 9.297 1 97.5 92 ALA A N 1
ATOM 697 C CA . ALA A 1 92 ? 18.016 19.562 9.156 1 97.5 92 ALA A CA 1
ATOM 698 C C . ALA A 1 92 ? 16.734 20.062 9.789 1 97.5 92 ALA A C 1
ATOM 700 O O . ALA A 1 92 ? 16.703 21.141 10.391 1 97.5 92 ALA A O 1
ATOM 701 N N . GLN A 1 93 ? 15.75 19.297 9.719 1 96.56 93 GLN A N 1
ATOM 702 C CA . GLN A 1 93 ? 14.469 19.688 10.305 1 96.56 93 GLN A CA 1
ATOM 703 C C . GLN A 1 93 ? 14.547 19.703 11.828 1 96.56 93 GLN A C 1
ATOM 705 O O . GLN A 1 93 ? 13.867 20.5 12.477 1 96.56 93 GLN A O 1
ATOM 710 N N . VAL A 1 94 ? 15.336 18.844 12.477 1 96.25 94 VAL A N 1
ATOM 711 C CA . VAL A 1 94 ? 15.594 18.891 13.914 1 96.25 94 VAL A CA 1
ATOM 712 C C . VAL A 1 94 ? 16.188 20.25 14.289 1 96.25 94 VAL A C 1
ATOM 714 O O . VAL A 1 94 ? 15.805 20.844 15.289 1 96.25 94 VAL A O 1
ATOM 717 N N . GLY A 1 95 ? 17.109 20.719 13.367 1 96 95 GLY A N 1
ATOM 718 C CA . GLY A 1 95 ? 17.656 22.047 13.578 1 96 95 GLY A CA 1
ATOM 719 C C . GLY A 1 95 ? 16.609 23.141 13.492 1 96 95 GLY A C 1
ATOM 720 O O . GLY A 1 95 ? 16.625 24.078 14.297 1 96 95 GLY A O 1
ATOM 721 N N . VAL A 1 96 ? 15.75 23.031 12.594 1 95 96 VAL A N 1
ATOM 722 C CA . VAL A 1 96 ? 14.68 24 12.422 1 95 96 VAL A CA 1
ATOM 723 C C . VAL A 1 96 ? 13.805 24.031 13.672 1 95 96 VAL A C 1
ATOM 725 O O . VAL A 1 96 ? 13.508 25.109 14.203 1 95 96 VAL A O 1
ATOM 728 N N . SER A 1 97 ? 13.453 22.891 14.164 1 93.25 97 SER A N 1
ATOM 729 C CA . SER A 1 97 ? 12.594 22.812 15.344 1 93.25 97 SER A CA 1
ATOM 730 C C . SER A 1 97 ? 13.336 23.25 16.594 1 93.25 97 SER A C 1
ATOM 732 O O . SER A 1 97 ? 12.734 23.812 17.516 1 93.25 97 SER A O 1
ATOM 734 N N . GLY A 1 98 ? 14.641 23.031 16.609 1 94.38 98 GLY A N 1
ATOM 735 C CA . GLY A 1 98 ? 15.445 23.406 17.766 1 94.38 98 GLY A CA 1
ATOM 736 C C . GLY A 1 98 ? 15.711 24.906 17.859 1 94.38 98 GLY A C 1
ATOM 737 O O . GLY A 1 98 ? 16.047 25.422 18.922 1 94.38 98 GLY A O 1
ATOM 738 N N . ALA A 1 99 ? 15.5 25.625 16.75 1 94.56 99 ALA A N 1
ATOM 739 C CA . ALA A 1 99 ? 15.773 27.062 16.719 1 94.56 99 ALA A CA 1
ATOM 740 C C . ALA A 1 99 ? 14.875 27.812 17.688 1 94.56 99 ALA A C 1
ATOM 742 O O . ALA A 1 99 ? 15.289 28.828 18.266 1 94.56 99 ALA A O 1
ATOM 743 N N . ALA A 1 100 ? 13.703 27.312 17.953 1 92.12 100 ALA A N 1
ATOM 744 C CA . ALA A 1 100 ? 12.727 27.969 18.797 1 92.12 100 ALA A CA 1
ATOM 745 C C . ALA A 1 100 ? 13.164 27.938 20.266 1 92.12 100 ALA A C 1
ATOM 747 O O . ALA A 1 100 ? 12.617 28.672 21.094 1 92.12 100 ALA A O 1
ATOM 748 N N . LEU A 1 101 ? 14.172 27.125 20.641 1 94.38 101 LEU A N 1
ATOM 749 C CA . LEU A 1 101 ? 14.656 27 22.016 1 94.38 101 LEU A CA 1
ATOM 750 C C . LEU A 1 101 ? 15.82 27.969 22.25 1 94.38 101 LEU A C 1
ATOM 752 O O . LEU A 1 101 ? 16.312 28.078 23.375 1 94.38 101 LEU A O 1
ATOM 756 N N . LEU A 1 102 ? 16.188 28.75 21.172 1 94.19 102 LEU A N 1
ATOM 757 C CA . LEU A 1 102 ? 17.297 29.703 21.266 1 94.19 102 LEU A CA 1
ATOM 758 C C . LEU A 1 102 ? 16.828 31.125 21.016 1 94.19 102 LEU A C 1
ATOM 760 O O . LEU A 1 102 ? 15.82 31.328 20.328 1 94.19 102 LEU A O 1
ATOM 764 N N . PRO A 1 103 ? 17.484 32.188 21.562 1 93.56 103 PRO A N 1
ATOM 765 C CA . PRO A 1 103 ? 17.094 33.562 21.297 1 93.56 103 PRO A CA 1
ATOM 766 C C . PRO A 1 103 ? 17.422 34 19.859 1 93.56 103 PRO A C 1
ATOM 768 O O . PRO A 1 103 ? 18.234 33.344 19.188 1 93.56 103 PRO A O 1
ATOM 771 N N . THR A 1 104 ? 16.734 34.938 19.422 1 94.25 104 THR A N 1
ATOM 772 C CA . THR A 1 104 ? 17.047 35.625 18.172 1 94.25 104 THR A CA 1
ATOM 773 C C . THR A 1 104 ? 17.641 37 18.422 1 94.25 104 THR A C 1
ATOM 775 O O . THR A 1 104 ? 17.297 37.656 19.406 1 94.25 104 THR A O 1
ATOM 778 N N . VAL A 1 105 ? 18.609 37.375 17.656 1 93.19 105 VAL A N 1
ATOM 779 C CA . VAL A 1 105 ? 19.188 38.719 17.688 1 93.19 105 VAL A CA 1
ATOM 780 C C . VAL A 1 105 ? 19.094 39.344 16.297 1 93.19 105 VAL A C 1
ATOM 782 O O . VAL A 1 105 ? 19.484 38.75 15.305 1 93.19 105 VAL A O 1
ATOM 785 N N . THR A 1 106 ? 18.516 40.531 16.234 1 93.56 106 THR A N 1
ATOM 786 C CA . THR A 1 106 ? 18.312 41.219 14.969 1 93.56 106 THR A CA 1
ATOM 787 C C . THR A 1 106 ? 18.875 42.625 15.039 1 93.56 106 THR A C 1
ATOM 789 O O . THR A 1 106 ? 18.703 43.344 16.031 1 93.56 106 THR A O 1
ATOM 792 N N . GLU A 1 107 ? 19.547 43 13.977 1 91.94 107 GLU A N 1
ATOM 793 C CA . GLU A 1 107 ? 19.984 44.375 13.797 1 91.94 107 GLU A CA 1
ATOM 794 C C . GLU A 1 107 ? 19 45.156 12.938 1 91.94 107 GLU A C 1
ATOM 796 O O . GLU A 1 107 ? 18.531 44.688 11.914 1 91.94 107 GLU A O 1
ATOM 801 N N . THR A 1 108 ? 18.672 46.344 13.523 1 91.5 108 THR A N 1
ATOM 802 C CA . THR A 1 108 ? 17.734 47.188 12.789 1 91.5 108 THR A CA 1
ATOM 803 C C . THR A 1 108 ? 18.312 48.594 12.633 1 91.5 108 THR A C 1
ATOM 805 O O . THR A 1 108 ? 18.922 49.125 13.547 1 91.5 108 THR A O 1
ATOM 808 N N . ALA A 1 109 ? 18.156 49.156 11.391 1 89.94 109 ALA A N 1
ATOM 809 C CA . ALA A 1 109 ? 18.438 50.562 11.086 1 89.94 109 ALA A CA 1
ATOM 810 C C . ALA A 1 109 ? 17.219 51.219 10.453 1 89.94 109 ALA A C 1
ATOM 812 O O . ALA A 1 109 ? 16.672 50.719 9.469 1 89.94 109 ALA A O 1
ATOM 813 N N . THR A 1 110 ? 16.859 52.344 11.25 1 89.81 110 THR A N 1
ATOM 814 C CA . THR A 1 110 ? 15.68 53.031 10.758 1 89.81 110 THR A CA 1
ATOM 815 C C . THR A 1 110 ? 15.969 54.531 10.539 1 89.81 110 THR A C 1
ATOM 817 O O . THR A 1 110 ? 16.656 55.156 11.352 1 89.81 110 THR A O 1
ATOM 820 N N . ALA A 1 111 ? 15.578 55.062 9.375 1 86.5 111 ALA A N 1
ATOM 821 C CA . ALA A 1 111 ? 15.477 56.5 9.094 1 86.5 111 ALA A CA 1
ATOM 822 C C . ALA A 1 111 ? 14.047 56.906 8.742 1 86.5 111 ALA A C 1
ATOM 824 O O . ALA A 1 111 ? 13.43 56.281 7.855 1 86.5 111 ALA A O 1
ATOM 825 N N . GLU A 1 112 ? 13.609 57.781 9.594 1 86.75 112 GLU A N 1
ATOM 826 C CA . GLU A 1 112 ? 12.227 58.188 9.352 1 86.75 112 GLU A CA 1
ATOM 827 C C . GLU A 1 112 ? 12.102 59.719 9.266 1 86.75 112 GLU A C 1
ATOM 829 O O . GLU A 1 112 ? 12.859 60.438 9.914 1 86.75 112 GLU A O 1
ATOM 834 N N . ARG A 1 113 ? 11.25 60.312 8.383 1 84.62 113 ARG A N 1
ATOM 835 C CA . ARG A 1 113 ? 10.875 61.719 8.297 1 84.62 113 ARG A CA 1
ATOM 836 C C . ARG A 1 113 ? 9.367 61.875 8.406 1 84.62 113 ARG A C 1
ATOM 838 O O . ARG A 1 113 ? 8.602 61.188 7.746 1 84.62 113 ARG A O 1
ATOM 845 N N . VAL A 1 114 ? 9.031 62.438 9.453 1 80 114 VAL A N 1
ATOM 846 C CA . VAL A 1 114 ? 7.613 62.75 9.633 1 80 114 VAL A CA 1
ATOM 847 C C . VAL A 1 114 ? 7.379 64.25 9.391 1 80 114 VAL A C 1
ATOM 849 O O . VAL A 1 114 ? 8.172 65.062 9.82 1 80 114 VAL A O 1
ATOM 852 N N . ARG A 1 115 ? 6.555 64.5 8.312 1 76.12 115 ARG A N 1
ATOM 853 C CA . ARG A 1 115 ? 6.277 65.938 8.07 1 76.12 115 ARG A CA 1
ATOM 854 C C . ARG A 1 115 ? 5.801 66.625 9.352 1 76.12 115 ARG A C 1
ATOM 856 O O . ARG A 1 115 ? 5.348 65.938 10.281 1 76.12 115 ARG A O 1
ATOM 863 N N . ASP A 1 116 ? 5.273 68.062 9.477 1 60.56 116 ASP A N 1
ATOM 864 C CA . ASP A 1 116 ? 4.828 68.938 10.562 1 60.56 116 ASP A CA 1
ATOM 865 C C . ASP A 1 116 ? 3.701 68.25 11.359 1 60.56 116 ASP A C 1
ATOM 867 O O . ASP A 1 116 ? 2.684 67.875 10.789 1 60.56 116 ASP A O 1
ATOM 871 N N . PRO A 1 117 ? 3.934 68.25 12.664 1 63.62 117 PRO A N 1
ATOM 872 C CA . PRO A 1 117 ? 4.957 68.688 13.633 1 63.62 117 PRO A CA 1
ATOM 873 C C . PRO A 1 117 ? 6.066 67.625 13.781 1 63.62 117 PRO A C 1
ATOM 875 O O . PRO A 1 117 ? 6.965 67.812 14.609 1 63.62 117 PRO A O 1
ATOM 878 N N . GLY A 1 118 ? 6.32 66.812 12.656 1 65.94 118 GLY A N 1
ATOM 879 C CA . GLY A 1 118 ? 7.219 65.688 12.945 1 65.94 118 GLY A CA 1
ATOM 880 C C . GLY A 1 118 ? 8.617 65.938 12.391 1 65.94 118 GLY A C 1
ATOM 881 O O . GLY A 1 118 ? 8.875 66.875 11.695 1 65.94 118 GLY A O 1
ATOM 882 N N . GLY A 1 119 ? 9.727 65.75 12.859 1 79.56 119 GLY A N 1
ATOM 883 C CA . GLY A 1 119 ? 11.141 65.75 12.523 1 79.56 119 GLY A CA 1
ATOM 884 C C . GLY A 1 119 ? 11.656 64.438 12 1 79.56 119 GLY A C 1
ATOM 885 O O . GLY A 1 119 ? 10.867 63.594 11.625 1 79.56 119 GLY A O 1
ATOM 886 N N . ALA A 1 120 ? 12.977 64.562 11.656 1 83.31 120 ALA A N 1
ATOM 887 C CA . ALA A 1 120 ? 13.656 63.344 11.25 1 83.31 120 ALA A CA 1
ATOM 888 C C . ALA A 1 120 ? 14.023 62.5 12.469 1 83.31 120 ALA A C 1
ATOM 890 O O . ALA A 1 120 ? 14.148 63.031 13.578 1 83.31 120 ALA A O 1
ATOM 891 N N . GLY A 1 121 ? 13.875 61.281 12.344 1 86.19 121 GLY A N 1
ATOM 892 C CA . GLY A 1 121 ? 14.312 60.344 13.367 1 86.19 121 GLY A CA 1
ATOM 893 C C . GLY A 1 121 ? 15.195 59.25 12.828 1 86.19 121 GLY A C 1
ATOM 894 O O . GLY A 1 121 ? 14.961 58.75 11.727 1 86.19 121 GLY A O 1
ATOM 895 N N . PHE A 1 122 ? 16.484 59.094 13.492 1 87.56 122 PHE A N 1
ATOM 896 C CA . PHE A 1 122 ? 17.422 58.031 13.148 1 87.56 122 PHE A CA 1
ATOM 897 C C . PHE A 1 122 ? 17.594 57.062 14.32 1 87.56 122 PHE A C 1
ATOM 899 O O . PHE A 1 122 ? 17.672 57.5 15.477 1 87.56 122 PHE A O 1
ATOM 906 N N . ASN A 1 123 ? 17.469 55.812 13.977 1 89.44 123 ASN A N 1
ATOM 907 C CA . ASN A 1 123 ? 17.609 54.781 15 1 89.44 123 ASN A CA 1
ATOM 908 C C . ASN A 1 123 ? 18.5 53.625 14.531 1 89.44 123 ASN A C 1
ATOM 910 O O . ASN A 1 123 ? 18.391 53.188 13.391 1 89.44 123 ASN A O 1
ATOM 914 N N . LEU A 1 124 ? 19.609 53.25 15.227 1 89 124 LEU A N 1
ATOM 915 C CA . LEU A 1 124 ? 20.406 52.031 15.094 1 89 124 LEU A CA 1
ATOM 916 C C . LEU A 1 124 ? 20.312 51.188 16.359 1 89 124 LEU A C 1
ATOM 918 O O . LEU A 1 124 ? 20.656 51.625 17.453 1 89 124 LEU A O 1
ATOM 922 N N . GLY A 1 125 ? 19.766 50.062 16.125 1 91.12 125 GLY A N 1
ATOM 923 C CA . GLY A 1 125 ? 19.531 49.281 17.344 1 91.12 125 GLY A CA 1
ATOM 924 C C . GLY A 1 125 ? 19.688 47.781 17.156 1 91.12 125 GLY A C 1
ATOM 925 O O . GLY A 1 125 ? 19.734 47.312 16.016 1 91.12 125 GLY A O 1
ATOM 926 N N . LEU A 1 126 ? 20.016 47.062 18.234 1 91.19 126 LEU A N 1
ATOM 927 C CA . LEU A 1 126 ? 20 45.594 18.375 1 91.19 126 LEU A CA 1
ATOM 928 C C . LEU A 1 126 ? 18.812 45.156 19.219 1 91.19 126 LEU A C 1
ATOM 930 O O . LEU A 1 126 ? 18.5 45.781 20.234 1 91.19 126 LEU A O 1
ATOM 934 N N . SER A 1 127 ? 18.094 44.219 18.609 1 93.19 127 SER A N 1
ATOM 935 C CA . SER A 1 127 ? 16.984 43.656 19.375 1 93.19 127 SER A CA 1
ATOM 936 C C . SER A 1 127 ? 17.125 42.156 19.547 1 93.19 127 SER A C 1
ATOM 938 O O . SER A 1 127 ? 17.594 41.438 18.641 1 93.19 127 SER A O 1
ATOM 940 N N . GLY A 1 128 ? 16.938 41.688 20.766 1 91.44 128 GLY A N 1
ATOM 941 C CA . GLY A 1 128 ? 16.922 40.281 21.094 1 91.44 128 GLY A CA 1
ATOM 942 C C . GLY A 1 128 ? 15.57 39.781 21.594 1 91.44 128 GLY A C 1
ATOM 943 O O . GLY A 1 128 ? 14.828 40.531 22.219 1 91.44 128 GLY A O 1
ATOM 944 N N . SER A 1 129 ? 15.242 38.625 21.156 1 93.81 129 SER A N 1
ATOM 945 C CA . SER A 1 129 ? 14.008 38 21.625 1 93.81 129 SER A CA 1
ATOM 946 C C . SER A 1 129 ? 14.219 36.531 21.969 1 93.81 129 SER A C 1
ATOM 948 O O . SER A 1 129 ? 14.984 35.844 21.312 1 93.81 129 SER A O 1
ATOM 950 N N . TYR A 1 130 ? 13.641 36.062 23.109 1 92.69 130 TYR A N 1
ATOM 951 C CA . TYR A 1 130 ? 13.734 34.688 23.578 1 92.69 130 TYR A CA 1
ATOM 952 C C . TYR A 1 130 ? 12.414 34.219 24.172 1 92.69 130 TYR A C 1
ATOM 954 O O . TYR A 1 130 ? 11.789 34.938 24.953 1 92.69 130 TYR A O 1
ATOM 962 N N . MET A 1 131 ? 11.992 33.094 23.703 1 92.81 131 MET A N 1
ATOM 963 C CA . MET A 1 131 ? 10.781 32.469 24.25 1 92.81 131 MET A CA 1
ATOM 964 C C . MET A 1 131 ? 11.133 31.469 25.328 1 92.81 131 MET A C 1
ATOM 966 O O . MET A 1 131 ? 11.695 30.406 25.031 1 92.81 131 MET A O 1
ATOM 970 N N . VAL A 1 132 ? 10.758 31.75 26.625 1 90.56 132 VAL A N 1
ATOM 971 C CA . VAL A 1 132 ? 11.023 30.812 27.719 1 90.56 132 VAL A CA 1
ATOM 972 C C . VAL A 1 132 ? 10.164 29.562 27.547 1 90.56 132 VAL A C 1
ATOM 974 O O . VAL A 1 132 ? 8.938 29.656 27.406 1 90.56 132 VAL A O 1
ATOM 977 N N . ASP A 1 133 ? 10.781 28.469 27.531 1 92.31 133 ASP A N 1
ATOM 978 C CA . ASP A 1 133 ? 10.062 27.203 27.328 1 92.31 133 ASP A CA 1
ATOM 979 C C . ASP A 1 133 ? 9.742 26.531 28.656 1 92.31 133 ASP A C 1
ATOM 981 O O . ASP A 1 133 ? 10.078 25.359 28.859 1 92.31 133 ASP A O 1
ATOM 985 N N . PHE A 1 134 ? 8.953 27.141 29.375 1 89.19 134 PHE A N 1
ATOM 986 C CA . PHE A 1 134 ? 8.656 26.719 30.734 1 89.19 134 PHE A CA 1
ATOM 987 C C . PHE A 1 134 ? 7.828 25.438 30.734 1 89.19 134 PHE A C 1
ATOM 989 O O . PHE A 1 134 ? 8.07 24.531 31.547 1 89.19 134 PHE A O 1
ATOM 996 N N . TRP A 1 135 ? 6.918 25.328 29.875 1 91.56 135 TRP A N 1
ATOM 997 C CA . TRP A 1 135 ? 5.965 24.219 29.875 1 91.56 135 TRP A CA 1
ATOM 998 C C . TRP A 1 135 ? 6.406 23.125 28.906 1 91.56 135 TRP A C 1
ATOM 1000 O O . TRP A 1 135 ? 5.746 22.078 28.797 1 91.56 135 TRP A O 1
ATOM 1010 N N . GLY A 1 136 ? 7.441 23.328 28.094 1 93.31 136 GLY A N 1
ATOM 1011 C CA . GLY A 1 136 ? 8.031 22.297 27.266 1 93.31 136 GLY A CA 1
ATOM 1012 C C . GLY A 1 136 ? 7.414 22.219 25.875 1 93.31 136 GLY A C 1
ATOM 1013 O O . GLY A 1 136 ? 7.492 21.172 25.219 1 93.31 136 GLY A O 1
ATOM 1014 N N . LYS A 1 137 ? 6.691 23.25 25.391 1 93.69 137 LYS A N 1
ATOM 1015 C CA . LYS A 1 137 ? 6.086 23.234 24.062 1 93.69 137 LYS A CA 1
ATOM 1016 C C . LYS A 1 137 ? 7.145 23.094 22.969 1 93.69 137 LYS A C 1
ATOM 1018 O O . LYS A 1 137 ? 7.059 22.203 22.125 1 93.69 137 LYS A O 1
ATOM 1023 N N . ASN A 1 138 ? 8.148 23.953 23 1 94.38 138 ASN A N 1
ATOM 1024 C CA . ASN A 1 138 ? 9.195 23.938 21.984 1 94.38 138 ASN A CA 1
ATOM 1025 C C . ASN A 1 138 ? 10.086 22.703 22.125 1 94.38 138 ASN A C 1
ATOM 1027 O O . ASN A 1 138 ? 10.531 22.156 21.125 1 94.38 138 ASN A O 1
ATOM 1031 N N . ARG A 1 139 ? 10.352 22.312 23.375 1 94.94 139 ARG A N 1
ATOM 1032 C CA . ARG A 1 139 ? 11.125 21.078 23.578 1 94.94 139 ARG A CA 1
ATOM 1033 C C . ARG A 1 139 ? 10.398 19.875 23.016 1 94.94 139 ARG A C 1
ATOM 1035 O O . ARG A 1 139 ? 11.008 19.016 22.391 1 94.94 139 ARG A O 1
ATOM 1042 N N . ALA A 1 140 ? 9.086 19.797 23.312 1 95.12 140 ALA A N 1
ATOM 1043 C CA . ALA A 1 140 ? 8.289 18.703 22.766 1 95.12 140 ALA A CA 1
ATOM 1044 C C . ALA A 1 140 ? 8.336 18.688 21.25 1 95.12 140 ALA A C 1
ATOM 1046 O O . ALA A 1 140 ? 8.438 17.609 20.641 1 95.12 140 ALA A O 1
ATOM 1047 N N . SER A 1 141 ? 8.273 19.828 20.578 1 95.38 141 SER A N 1
ATOM 1048 C CA . SER A 1 141 ? 8.383 19.922 19.141 1 95.38 141 SER A CA 1
ATOM 1049 C C . SER A 1 141 ? 9.742 19.453 18.641 1 95.38 141 SER A C 1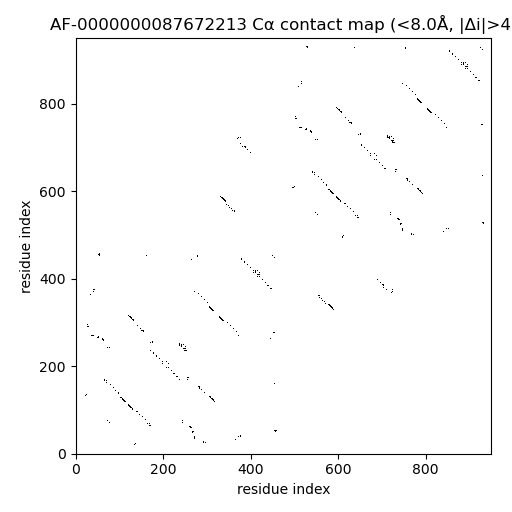
ATOM 1051 O O . SER A 1 141 ? 9.844 18.797 17.609 1 95.38 141 SER A O 1
ATOM 1053 N N . LEU A 1 142 ? 10.789 19.812 19.422 1 95.62 142 LEU A N 1
ATOM 1054 C CA . LEU A 1 142 ? 12.125 19.328 19.094 1 95.62 142 LEU A CA 1
ATOM 1055 C C . LEU A 1 142 ? 12.211 17.812 19.188 1 95.62 142 LEU A C 1
ATOM 1057 O O . LEU A 1 142 ? 12.719 17.156 18.281 1 95.62 142 LEU A O 1
ATOM 1061 N N . TYR A 1 143 ? 11.664 17.297 20.266 1 96.12 143 TYR A N 1
ATOM 1062 C CA . TYR A 1 143 ? 11.695 15.852 20.453 1 96.12 143 TYR A CA 1
ATOM 1063 C C . TYR A 1 143 ? 10.906 15.141 19.359 1 96.12 143 TYR A C 1
ATOM 1065 O O . TYR A 1 143 ? 11.305 14.07 18.891 1 96.12 143 TYR A O 1
ATOM 1073 N N . ALA A 1 144 ? 9.719 15.695 18.922 1 96.19 144 ALA A N 1
ATOM 1074 C CA . ALA A 1 144 ? 8.961 15.133 17.797 1 96.19 144 ALA A CA 1
ATOM 1075 C C . ALA A 1 144 ? 9.805 15.094 16.531 1 96.19 144 ALA A C 1
ATOM 1077 O O . ALA A 1 144 ? 9.797 14.094 15.805 1 96.19 144 ALA A O 1
ATOM 1078 N N . ALA A 1 145 ? 10.547 16.125 16.281 1 96.25 145 ALA A N 1
ATOM 1079 C CA . ALA A 1 145 ? 11.406 16.203 15.109 1 96.25 145 ALA A CA 1
ATOM 1080 C C . ALA A 1 145 ? 12.539 15.18 15.195 1 96.25 145 ALA A C 1
ATOM 1082 O O . ALA A 1 145 ? 12.922 14.578 14.188 1 96.25 145 ALA A O 1
ATOM 1083 N N . GLU A 1 146 ? 13.109 15.055 16.391 1 97.19 146 GLU A N 1
ATOM 1084 C CA . GLU A 1 146 ? 14.164 14.062 16.594 1 97.19 146 GLU A CA 1
ATOM 1085 C C . GLU A 1 146 ? 13.664 12.648 16.297 1 97.19 146 GLU A C 1
ATOM 1087 O O . GLU A 1 146 ? 14.359 11.859 15.656 1 97.19 146 GLU A O 1
ATOM 1092 N N . GLU A 1 147 ? 12.469 12.367 16.781 1 97.25 147 GLU A N 1
ATOM 1093 C CA . GLU A 1 147 ? 11.883 11.062 16.484 1 97.25 147 GLU A CA 1
ATOM 1094 C C . GLU A 1 147 ? 11.609 10.906 14.984 1 97.25 147 GLU A C 1
ATOM 1096 O O . GLU A 1 147 ? 11.742 9.812 14.438 1 97.25 147 GLU A O 1
ATOM 1101 N N . SER A 1 148 ? 11.211 11.953 14.312 1 97.56 148 SER A N 1
ATOM 1102 C CA . SER A 1 148 ? 11.016 11.922 12.867 1 97.56 148 SER A CA 1
ATOM 1103 C C . SER A 1 148 ? 12.328 11.641 12.141 1 97.56 148 SER A C 1
ATOM 1105 O O . SER A 1 148 ? 12.336 10.977 11.102 1 97.56 148 SER A O 1
ATOM 1107 N N . ALA A 1 149 ? 13.391 12.156 12.672 1 97.62 149 ALA A N 1
ATOM 1108 C CA . ALA A 1 149 ? 14.703 11.828 12.109 1 97.62 149 ALA A CA 1
ATOM 1109 C C . ALA A 1 149 ? 15.023 10.352 12.312 1 97.62 149 ALA A C 1
ATOM 1111 O O . ALA A 1 149 ? 15.633 9.719 11.438 1 97.62 149 ALA A O 1
ATOM 1112 N N . THR A 1 150 ? 14.633 9.82 13.453 1 98 150 THR A N 1
ATOM 1113 C CA . THR A 1 150 ? 14.789 8.391 13.711 1 98 150 THR A CA 1
ATOM 1114 C C . THR A 1 150 ? 13.969 7.574 12.711 1 98 150 THR A C 1
ATOM 1116 O O . THR A 1 150 ? 14.43 6.531 12.234 1 98 150 THR A O 1
ATOM 1119 N N . VAL A 1 151 ? 12.727 7.996 12.352 1 97.62 151 VAL A N 1
ATOM 1120 C CA . VAL A 1 151 ? 11.898 7.363 11.336 1 97.62 151 VAL A CA 1
ATOM 1121 C C . VAL A 1 151 ? 12.664 7.281 10.016 1 97.62 151 VAL A C 1
ATOM 1123 O O . VAL A 1 151 ? 12.68 6.238 9.359 1 97.62 151 VAL A O 1
ATOM 1126 N N . ALA A 1 152 ? 13.305 8.375 9.633 1 97.62 152 ALA A N 1
ATOM 1127 C CA . ALA A 1 152 ? 14.07 8.414 8.391 1 97.62 152 ALA A CA 1
ATOM 1128 C C . ALA A 1 152 ? 15.219 7.414 8.414 1 97.62 152 ALA A C 1
ATOM 1130 O O . ALA A 1 152 ? 15.523 6.781 7.402 1 97.62 152 ALA A O 1
ATOM 1131 N N . ARG A 1 153 ? 15.867 7.285 9.539 1 97.25 153 ARG A N 1
ATOM 1132 C CA . ARG A 1 153 ? 16.953 6.328 9.68 1 97.25 153 ARG A CA 1
ATOM 1133 C C . ARG A 1 153 ? 16.453 4.895 9.531 1 97.25 153 ARG A C 1
ATOM 1135 O O . ARG A 1 153 ? 17.062 4.082 8.836 1 97.25 153 ARG A O 1
ATOM 1142 N N . HIS A 1 154 ? 15.336 4.547 10.164 1 96.5 154 HIS A N 1
ATOM 1143 C CA . HIS A 1 154 ? 14.766 3.217 10.008 1 96.5 154 HIS A CA 1
ATOM 1144 C C . HIS A 1 154 ? 14.266 2.994 8.578 1 96.5 154 HIS A C 1
ATOM 1146 O O . HIS A 1 154 ? 14.344 1.878 8.062 1 96.5 154 HIS A O 1
ATOM 1152 N N . ASN A 1 155 ? 13.781 4.023 7.926 1 97.12 155 ASN A N 1
ATOM 1153 C CA . ASN A 1 155 ? 13.375 3.9 6.531 1 97.12 155 ASN A CA 1
ATOM 1154 C C . ASN A 1 155 ? 14.555 3.541 5.633 1 97.12 155 ASN A C 1
ATOM 1156 O O . ASN A 1 155 ? 14.398 2.791 4.668 1 97.12 155 ASN A O 1
ATOM 1160 N N . HIS A 1 156 ? 15.703 4.125 5.941 1 97 156 HIS A N 1
ATOM 1161 C CA . HIS A 1 156 ? 16.906 3.75 5.219 1 97 156 HIS A CA 1
ATOM 1162 C C . HIS A 1 156 ? 17.172 2.254 5.328 1 97 156 HIS A C 1
ATOM 1164 O O . HIS A 1 156 ? 17.516 1.602 4.336 1 97 156 HIS A O 1
ATOM 1170 N N . GLU A 1 157 ? 17 1.709 6.469 1 94.56 157 GLU A N 1
ATOM 1171 C CA . GLU A 1 157 ? 17.188 0.277 6.68 1 94.56 157 GLU A CA 1
ATOM 1172 C C . GLU A 1 157 ? 16.156 -0.535 5.898 1 94.56 157 GLU A C 1
ATOM 1174 O O . GLU A 1 157 ? 16.484 -1.581 5.332 1 94.56 157 GLU A O 1
ATOM 1179 N N . VAL A 1 158 ? 14.891 -0.078 5.848 1 95.5 158 VAL A N 1
ATOM 1180 C CA . VAL A 1 158 ? 13.82 -0.751 5.113 1 95.5 158 VAL A CA 1
ATOM 1181 C C . VAL A 1 158 ? 14.164 -0.792 3.627 1 95.5 158 VAL A C 1
ATOM 1183 O O . VAL A 1 158 ? 14.078 -1.847 2.992 1 95.5 158 VAL A O 1
ATOM 1186 N N . VAL A 1 159 ? 14.602 0.333 3.105 1 96.44 159 VAL A N 1
ATOM 1187 C CA . VAL A 1 159 ? 14.922 0.439 1.687 1 96.44 159 VAL A CA 1
ATOM 1188 C C . VAL A 1 159 ? 16.125 -0.437 1.36 1 96.44 159 VAL A C 1
ATOM 1190 O O . VAL A 1 159 ? 16.156 -1.116 0.331 1 96.44 159 VAL A O 1
ATOM 1193 N N . THR A 1 160 ? 17.109 -0.411 2.229 1 94.75 160 THR A N 1
ATOM 1194 C CA . THR A 1 160 ? 18.297 -1.226 2.027 1 94.75 160 THR A CA 1
ATOM 1195 C C . THR A 1 160 ? 17.953 -2.709 2.002 1 94.75 160 THR A C 1
ATOM 1197 O O . THR A 1 160 ? 18.359 -3.438 1.098 1 94.75 160 THR A O 1
ATOM 1200 N N . LEU A 1 161 ? 17.172 -3.148 2.961 1 93.69 161 LEU A N 1
ATOM 1201 C CA . LEU A 1 161 ? 16.766 -4.543 3.029 1 93.69 161 LEU A CA 1
ATOM 1202 C C . LEU A 1 161 ? 15.969 -4.934 1.785 1 93.69 161 LEU A C 1
ATOM 1204 O O . LEU A 1 161 ? 16.203 -5.984 1.192 1 93.69 161 LEU A O 1
ATOM 1208 N N . THR A 1 162 ? 15.047 -4.086 1.354 1 95.88 162 THR A N 1
ATOM 1209 C CA . THR A 1 162 ? 14.234 -4.348 0.167 1 95.88 162 THR A CA 1
ATOM 1210 C C . THR A 1 162 ? 15.117 -4.438 -1.076 1 95.88 162 THR A C 1
ATOM 1212 O O . THR A 1 162 ? 14.898 -5.289 -1.938 1 95.88 162 THR A O 1
ATOM 1215 N N . THR A 1 163 ? 16.094 -3.602 -1.133 1 96.19 163 THR A N 1
ATOM 1216 C CA . THR A 1 163 ? 17 -3.582 -2.273 1 96.19 163 THR A CA 1
ATOM 1217 C C . THR A 1 163 ? 17.812 -4.871 -2.344 1 96.19 163 THR A C 1
ATOM 1219 O O . THR A 1 163 ? 17.906 -5.496 -3.402 1 96.19 163 THR A O 1
ATOM 1222 N N . ILE A 1 164 ? 18.359 -5.285 -1.254 1 94.75 164 ILE A N 1
ATOM 1223 C CA . ILE A 1 164 ? 19.188 -6.48 -1.205 1 94.75 164 ILE A CA 1
ATOM 1224 C C . ILE A 1 164 ? 18.344 -7.707 -1.569 1 94.75 164 ILE A C 1
ATOM 1226 O O . ILE A 1 164 ? 18.797 -8.578 -2.316 1 94.75 164 ILE A O 1
ATOM 1230 N N . VAL A 1 165 ? 17.141 -7.773 -1.12 1 96.12 165 VAL A N 1
ATOM 1231 C CA . VAL A 1 165 ? 16.25 -8.891 -1.429 1 96.12 165 VAL A CA 1
ATOM 1232 C C . VAL A 1 165 ? 15.898 -8.875 -2.916 1 96.12 165 VAL A C 1
ATOM 1234 O O . VAL A 1 165 ? 15.875 -9.93 -3.561 1 96.12 165 VAL A O 1
ATOM 1237 N N . THR A 1 166 ? 15.695 -7.695 -3.445 1 97.94 166 THR A N 1
ATOM 1238 C CA . THR A 1 166 ? 15.375 -7.578 -4.863 1 97.94 166 THR A CA 1
ATOM 1239 C C . THR A 1 166 ? 16.562 -8.016 -5.727 1 97.94 166 THR A C 1
ATOM 1241 O O . THR A 1 166 ? 16.375 -8.656 -6.762 1 97.94 166 THR A O 1
ATOM 1244 N N . VAL A 1 167 ? 17.75 -7.707 -5.273 1 97.69 167 VAL A N 1
ATOM 1245 C CA . VAL A 1 167 ? 18.953 -8.156 -5.973 1 97.69 167 VAL A CA 1
ATOM 1246 C C . VAL A 1 167 ? 19 -9.68 -5.977 1 97.69 167 VAL A C 1
ATOM 1248 O O . VAL A 1 167 ? 19.203 -10.297 -7.027 1 97.69 167 VAL A O 1
ATOM 1251 N N . ALA A 1 168 ? 18.828 -10.281 -4.848 1 96.94 168 ALA A N 1
ATOM 1252 C CA . ALA A 1 168 ? 18.875 -11.734 -4.75 1 96.94 168 ALA A CA 1
ATOM 1253 C C . ALA A 1 168 ? 17.828 -12.375 -5.656 1 96.94 168 ALA A C 1
ATOM 1255 O O . ALA A 1 168 ? 18.125 -13.281 -6.43 1 96.94 168 ALA A O 1
ATOM 1256 N N . ASN A 1 169 ? 16.594 -11.859 -5.59 1 98.31 169 ASN A N 1
ATOM 1257 C CA . ASN A 1 169 ? 15.492 -12.414 -6.379 1 98.31 169 ASN A CA 1
ATOM 1258 C C . ASN A 1 169 ? 15.758 -12.289 -7.875 1 98.31 169 ASN A C 1
ATOM 1260 O O . ASN A 1 169 ? 15.508 -13.219 -8.641 1 98.31 169 ASN A O 1
ATOM 1264 N N . THR A 1 170 ? 16.25 -11.125 -8.227 1 98.56 170 THR A N 1
ATOM 1265 C CA . THR A 1 170 ? 16.547 -10.906 -9.641 1 98.56 170 THR A CA 1
ATOM 1266 C C . THR A 1 170 ? 17.672 -11.828 -10.109 1 98.56 170 THR A C 1
ATOM 1268 O O . THR A 1 170 ? 17.609 -12.391 -11.203 1 98.56 170 THR A O 1
ATOM 1271 N N . TYR A 1 171 ? 18.719 -12.055 -9.305 1 98.25 171 TYR A N 1
ATOM 1272 C CA . TYR A 1 171 ? 19.812 -12.953 -9.617 1 98.25 171 TYR A CA 1
ATOM 1273 C C . TYR A 1 171 ? 19.328 -14.391 -9.742 1 98.25 171 TYR A C 1
ATOM 1275 O O . TYR A 1 171 ? 19.703 -15.109 -10.672 1 98.25 171 TYR A O 1
ATOM 1283 N N . PHE A 1 172 ? 18.453 -14.812 -8.852 1 98.56 172 PHE A N 1
ATOM 1284 C CA . PHE A 1 172 ? 17.906 -16.156 -8.914 1 98.56 172 PHE A CA 1
ATOM 1285 C C . PHE A 1 172 ? 17.078 -16.344 -10.172 1 98.56 172 PHE A C 1
ATOM 1287 O O . PHE A 1 172 ? 17.078 -17.438 -10.766 1 98.56 172 PHE A O 1
ATOM 1294 N N . ASN A 1 173 ? 16.344 -15.305 -10.562 1 98.62 173 ASN A N 1
ATOM 1295 C CA . ASN A 1 173 ? 15.602 -15.375 -11.812 1 98.62 173 ASN A CA 1
ATOM 1296 C C . ASN A 1 173 ? 16.531 -15.539 -13.016 1 98.62 173 ASN A C 1
ATOM 1298 O O . ASN A 1 173 ? 16.188 -16.234 -13.977 1 98.62 173 ASN A O 1
ATOM 1302 N N . ILE A 1 174 ? 17.656 -14.938 -12.953 1 98.44 174 ILE A N 1
ATOM 1303 C CA . ILE A 1 174 ? 18.656 -15.086 -14.008 1 98.44 174 ILE A CA 1
ATOM 1304 C C . ILE A 1 174 ? 19.141 -16.531 -14.062 1 98.44 174 ILE A C 1
ATOM 1306 O O . ILE A 1 174 ? 19.188 -17.141 -15.141 1 98.44 174 ILE A O 1
ATOM 1310 N N . LEU A 1 175 ? 19.5 -17.094 -12.922 1 98.62 175 LEU A N 1
ATOM 1311 C CA . LEU A 1 175 ? 19.953 -18.484 -12.867 1 98.62 175 LEU A CA 1
ATOM 1312 C C . LEU A 1 175 ? 18.891 -19.422 -13.398 1 98.62 175 LEU A C 1
ATOM 1314 O O . LEU A 1 175 ? 19.203 -20.344 -14.156 1 98.62 175 LEU A O 1
ATOM 1318 N N . ALA A 1 176 ? 17.641 -19.156 -13 1 98.62 176 ALA A N 1
ATOM 1319 C CA . ALA A 1 176 ? 16.547 -20 -13.461 1 98.62 176 ALA A CA 1
ATOM 1320 C C . ALA A 1 176 ? 16.375 -19.906 -14.977 1 98.62 176 ALA A C 1
ATOM 1322 O O . ALA A 1 176 ? 16.156 -20.906 -15.648 1 98.62 176 ALA A O 1
ATOM 1323 N N . ALA A 1 177 ? 16.453 -18.703 -15.492 1 98.38 177 ALA A N 1
ATOM 1324 C CA . ALA A 1 177 ? 16.344 -18.516 -16.938 1 98.38 177 ALA A CA 1
ATOM 1325 C C . ALA A 1 177 ? 17.469 -19.219 -17.672 1 98.38 177 ALA A C 1
ATOM 1327 O O . ALA A 1 177 ? 17.25 -19.812 -18.734 1 98.38 177 ALA A O 1
ATOM 1328 N N . GLN A 1 178 ? 18.672 -19.234 -17.156 1 98.44 178 GLN A N 1
ATOM 1329 C CA . GLN A 1 178 ? 19.797 -19.938 -17.75 1 98.44 178 GLN A CA 1
ATOM 1330 C C . GLN A 1 178 ? 19.594 -21.438 -17.719 1 98.44 178 GLN A C 1
ATOM 1332 O O . GLN A 1 178 ? 19.906 -22.141 -18.703 1 98.44 178 GLN A O 1
ATOM 1337 N N . ASP A 1 179 ? 19.094 -21.891 -16.594 1 98.56 179 ASP A N 1
ATOM 1338 C CA . ASP A 1 179 ? 18.781 -23.312 -16.5 1 98.56 179 ASP A CA 1
ATOM 1339 C C . ASP A 1 179 ? 17.734 -23.719 -17.531 1 98.56 179 ASP A C 1
ATOM 1341 O O . ASP A 1 179 ? 17.875 -24.734 -18.219 1 98.56 179 ASP A O 1
ATOM 1345 N N . GLN A 1 180 ? 16.703 -22.891 -17.688 1 98.31 180 GLN A N 1
ATOM 1346 C CA . GLN A 1 180 ? 15.648 -23.188 -18.641 1 98.31 180 GLN A CA 1
ATOM 1347 C C . GLN A 1 180 ? 16.172 -23.141 -20.078 1 98.31 180 GLN A C 1
ATOM 1349 O O . GLN A 1 180 ? 15.75 -23.938 -20.922 1 98.31 180 GLN A O 1
ATOM 1354 N N . LEU A 1 181 ? 17.062 -22.266 -20.359 1 97.88 181 LEU A N 1
ATOM 1355 C CA . LEU A 1 181 ? 17.688 -22.172 -21.672 1 97.88 181 LEU A CA 1
ATOM 1356 C C . LEU A 1 181 ? 18.5 -23.422 -21.969 1 97.88 181 LEU A C 1
ATOM 1358 O O . LEU A 1 181 ? 18.438 -23.969 -23.078 1 97.88 181 LEU A O 1
ATOM 1362 N N . ARG A 1 182 ? 19.234 -23.891 -21.031 1 97.88 182 ARG A N 1
ATOM 1363 C CA . ARG A 1 182 ? 20.016 -25.109 -21.203 1 97.88 182 ARG A CA 1
ATOM 1364 C C . ARG A 1 182 ? 19.109 -26.297 -21.469 1 97.88 182 ARG A C 1
ATOM 1366 O O . ARG A 1 182 ? 19.391 -27.125 -22.344 1 97.88 182 ARG A O 1
ATOM 1373 N N . ILE A 1 183 ? 18.016 -26.344 -20.672 1 97.5 183 ILE A N 1
ATOM 1374 C CA . ILE A 1 183 ? 17.062 -27.438 -20.859 1 97.5 183 ILE A CA 1
ATOM 1375 C C . ILE A 1 183 ? 16.438 -27.344 -22.25 1 97.5 183 ILE A C 1
ATOM 1377 O O . ILE A 1 183 ? 16.344 -28.344 -22.953 1 97.5 183 ILE A O 1
ATOM 1381 N N . ALA A 1 184 ? 16.062 -26.156 -22.672 1 97.19 184 ALA A N 1
ATOM 1382 C CA . ALA A 1 184 ? 15.422 -25.953 -23.969 1 97.19 184 ALA A CA 1
ATOM 1383 C C . ALA A 1 184 ? 16.375 -26.328 -25.109 1 97.19 184 ALA A C 1
ATOM 1385 O O . ALA A 1 184 ? 15.969 -27 -26.062 1 97.19 184 ALA A O 1
ATOM 1386 N N . ARG A 1 185 ? 17.594 -25.984 -25.016 1 97.25 185 ARG A N 1
ATOM 1387 C CA . ARG A 1 185 ? 18.578 -26.297 -26.047 1 97.25 185 ARG A CA 1
ATOM 1388 C C . ARG A 1 185 ? 18.875 -27.797 -26.109 1 97.25 185 ARG A C 1
ATOM 1390 O O . ARG A 1 185 ? 19 -28.359 -27.203 1 97.25 185 ARG A O 1
ATOM 1397 N N . ARG A 1 186 ? 18.969 -28.391 -24.953 1 95.75 186 ARG A N 1
ATOM 1398 C CA . ARG A 1 186 ? 19.141 -29.844 -24.906 1 95.75 186 ARG A CA 1
ATOM 1399 C C . ARG A 1 186 ? 17.938 -30.547 -25.531 1 95.75 186 ARG A C 1
ATOM 1401 O O . ARG A 1 186 ? 18.109 -31.547 -26.25 1 95.75 186 ARG A O 1
ATOM 1408 N N . ASP A 1 187 ? 16.766 -30.062 -25.219 1 95.12 187 ASP A N 1
ATOM 1409 C CA . ASP A 1 187 ? 15.547 -30.641 -25.766 1 95.12 187 ASP A CA 1
ATOM 1410 C C . ASP A 1 187 ? 15.508 -30.516 -27.281 1 95.12 187 ASP A C 1
ATOM 1412 O O . ASP A 1 187 ? 15.062 -31.438 -27.969 1 95.12 187 ASP A O 1
ATOM 1416 N N . VAL A 1 188 ? 15.914 -29.406 -27.844 1 95.12 188 VAL A N 1
ATOM 1417 C CA . VAL A 1 188 ? 16 -29.234 -29.297 1 95.12 188 VAL A CA 1
ATOM 1418 C C . VAL A 1 188 ? 16.984 -30.234 -29.875 1 95.12 188 VAL A C 1
ATOM 1420 O O . VAL A 1 188 ? 16.703 -30.875 -30.891 1 95.12 188 VAL A O 1
ATOM 1423 N N . GLY A 1 189 ? 18.125 -30.422 -29.266 1 95.12 189 GLY A N 1
ATOM 1424 C CA . GLY A 1 189 ? 19.094 -31.406 -29.719 1 95.12 189 GLY A CA 1
ATOM 1425 C C . GLY A 1 189 ? 18.547 -32.812 -29.75 1 95.12 189 GLY A C 1
ATOM 1426 O O . GLY A 1 189 ? 18.766 -33.562 -30.703 1 95.12 189 GLY A O 1
ATOM 1427 N N . ALA A 1 190 ? 17.844 -33.125 -28.672 1 92.38 190 ALA A N 1
ATOM 1428 C CA . ALA A 1 190 ? 17.219 -34.438 -28.609 1 92.38 190 ALA A CA 1
ATOM 1429 C C . ALA A 1 190 ? 16.172 -34.594 -29.719 1 92.38 190 ALA A C 1
ATOM 1431 O O . ALA A 1 190 ? 16.109 -35.656 -30.359 1 92.38 190 ALA A O 1
ATOM 1432 N N . ALA A 1 191 ? 15.359 -33.594 -29.922 1 94.12 191 ALA A N 1
ATOM 1433 C CA . ALA A 1 191 ? 14.328 -33.625 -30.969 1 94.12 191 ALA A CA 1
ATOM 1434 C C . ALA A 1 191 ? 14.945 -33.781 -32.344 1 94.12 191 ALA A C 1
ATOM 1436 O O . ALA A 1 191 ? 14.422 -34.5 -33.188 1 94.12 191 ALA A O 1
ATOM 1437 N N . GLU A 1 192 ? 16.031 -33.188 -32.594 1 95.31 192 GLU A N 1
ATOM 1438 C CA . GLU A 1 192 ? 16.734 -33.25 -33.875 1 95.31 192 GLU A CA 1
ATOM 1439 C C . GLU A 1 192 ? 17.328 -34.656 -34.094 1 95.31 192 GLU A C 1
ATOM 1441 O O . GLU A 1 192 ? 17.312 -35.188 -35.219 1 95.31 192 GLU A O 1
ATOM 1446 N N . ARG A 1 193 ? 17.844 -35.156 -33.031 1 93.31 193 ARG A N 1
ATOM 1447 C CA . ARG A 1 193 ? 18.391 -36.531 -33.125 1 93.31 193 ARG A CA 1
ATOM 1448 C C . ARG A 1 193 ? 17.297 -37.531 -33.5 1 93.31 193 ARG A C 1
ATOM 1450 O O . ARG A 1 193 ? 17.5 -38.406 -34.344 1 93.31 193 ARG A O 1
ATOM 1457 N N . ILE A 1 194 ? 16.172 -37.344 -32.875 1 92.44 194 ILE A N 1
ATOM 1458 C CA . ILE A 1 194 ? 15.047 -38.25 -33.125 1 92.44 194 ILE A CA 1
ATOM 1459 C C . ILE A 1 194 ? 14.555 -38.031 -34.562 1 92.44 194 ILE A C 1
ATOM 1461 O O . ILE A 1 194 ? 14.195 -39 -35.25 1 92.44 194 ILE A O 1
ATOM 1465 N N . LEU A 1 195 ? 14.531 -36.812 -35.031 1 94.06 195 LEU A N 1
ATOM 1466 C CA . LEU A 1 195 ? 14.148 -36.531 -36.406 1 94.06 195 LEU A CA 1
ATOM 1467 C C . LEU A 1 195 ? 15.094 -37.25 -37.375 1 94.06 195 LEU A C 1
ATOM 1469 O O . LEU A 1 195 ? 14.641 -37.812 -38.375 1 94.06 195 LEU A O 1
ATOM 1473 N N . GLY A 1 196 ? 16.359 -37.25 -37.125 1 94.19 196 GLY A N 1
ATOM 1474 C CA . GLY A 1 196 ? 17.328 -37.969 -37.938 1 94.19 196 GLY A CA 1
ATOM 1475 C C . GLY A 1 196 ? 17.047 -39.438 -38.031 1 94.19 196 GLY A C 1
ATOM 1476 O O . GLY A 1 196 ? 17.125 -40.031 -39.094 1 94.19 196 GLY A O 1
ATOM 1477 N N . LEU A 1 197 ? 16.688 -39.938 -36.906 1 91.56 197 LEU A N 1
ATOM 1478 C CA . LEU A 1 197 ? 16.375 -41.375 -36.844 1 91.56 197 LEU A CA 1
ATOM 1479 C C . LEU A 1 197 ? 15.117 -41.688 -37.625 1 91.56 197 LEU A C 1
ATOM 1481 O O . LEU A 1 197 ? 15.07 -42.656 -38.375 1 91.56 197 LEU A O 1
ATOM 1485 N N . ILE A 1 198 ? 14.109 -40.844 -37.531 1 93.38 198 ILE A N 1
ATOM 1486 C CA . ILE A 1 198 ? 12.836 -41.062 -38.219 1 93.38 198 ILE A CA 1
ATOM 1487 C C . ILE A 1 198 ? 13.016 -40.938 -39.719 1 93.38 198 ILE A C 1
ATOM 1489 O O . ILE A 1 198 ? 12.383 -41.656 -40.5 1 93.38 198 ILE A O 1
ATOM 1493 N N . LYS A 1 199 ? 13.797 -40.062 -40.156 1 94.38 199 LYS A N 1
ATOM 1494 C CA . LYS A 1 199 ? 14.086 -39.906 -41.562 1 94.38 199 LYS A CA 1
ATOM 1495 C C . LYS A 1 199 ? 14.797 -41.156 -42.125 1 94.38 199 LYS A C 1
ATOM 1497 O O . LYS A 1 199 ? 14.516 -41.594 -43.25 1 94.38 199 LYS A O 1
ATOM 1502 N N . GLN A 1 200 ? 15.672 -41.688 -41.344 1 92.88 200 GLN A N 1
ATOM 1503 C CA . GLN A 1 200 ? 16.344 -42.938 -41.75 1 92.88 200 GLN A CA 1
ATOM 1504 C C . GLN A 1 200 ? 15.344 -44.062 -41.875 1 92.88 200 GLN A C 1
ATOM 1506 O O . GLN A 1 200 ? 15.398 -44.844 -42.812 1 92.88 200 GLN A O 1
ATOM 1511 N N . GLN A 1 201 ? 14.5 -44.156 -40.938 1 91.69 201 GLN A N 1
ATOM 1512 C CA . GLN A 1 201 ? 13.484 -45.188 -40.938 1 91.69 201 GLN A CA 1
ATOM 1513 C C . GLN A 1 201 ? 12.508 -45 -42.094 1 91.69 201 GLN A C 1
ATOM 1515 O O . GLN A 1 201 ? 12.039 -45.969 -42.719 1 91.69 201 GLN A O 1
ATOM 1520 N N . PHE A 1 202 ? 12.188 -43.75 -42.375 1 92 202 PHE A N 1
ATOM 1521 C CA . PHE A 1 202 ? 11.328 -43.438 -43.531 1 92 202 PHE A CA 1
ATOM 1522 C C . PHE A 1 202 ? 11.969 -43.875 -44.812 1 92 202 PHE A C 1
ATOM 1524 O O . PHE A 1 202 ? 11.312 -44.5 -45.656 1 92 202 PHE A O 1
ATOM 1531 N N . ASN A 1 203 ? 13.164 -43.656 -44.938 1 93.62 203 ASN A N 1
ATOM 1532 C CA . ASN A 1 203 ? 13.906 -44.062 -46.125 1 93.62 203 ASN A CA 1
ATOM 1533 C C . ASN A 1 203 ? 13.992 -45.594 -46.25 1 93.62 203 ASN A C 1
ATOM 1535 O O . ASN A 1 203 ? 14.047 -46.125 -47.344 1 93.62 203 ASN A O 1
ATOM 1539 N N . ALA A 1 204 ? 13.898 -46.188 -45.062 1 92.25 204 ALA A N 1
ATOM 1540 C CA . ALA A 1 204 ? 13.945 -47.656 -45.031 1 92.25 204 ALA A CA 1
ATOM 1541 C C . ALA A 1 204 ? 12.539 -48.25 -45.125 1 92.25 204 ALA A C 1
ATOM 1543 O O . ALA A 1 204 ? 12.383 -49.469 -45.188 1 92.25 204 ALA A O 1
ATOM 1544 N N . GLY A 1 205 ? 11.461 -47.344 -45.188 1 90.5 205 GLY A N 1
ATOM 1545 C CA . GLY A 1 205 ? 10.086 -47.781 -45.375 1 90.5 205 GLY A CA 1
ATOM 1546 C C . GLY A 1 205 ? 9.422 -48.219 -44.094 1 90.5 205 GLY A C 1
ATOM 1547 O O . GLY A 1 205 ? 8.344 -48.812 -44.125 1 90.5 205 GLY A O 1
ATOM 1548 N N . THR A 1 206 ? 10.039 -47.938 -42.906 1 88.88 206 THR A N 1
ATOM 1549 C CA . THR A 1 206 ? 9.508 -48.438 -41.656 1 88.88 206 THR A CA 1
ATOM 1550 C C . THR A 1 206 ? 8.852 -47.312 -40.844 1 88.88 206 THR A C 1
ATOM 1552 O O . THR A 1 206 ? 8.391 -47.531 -39.75 1 88.88 206 THR A O 1
ATOM 1555 N N . ALA A 1 207 ? 8.898 -46.094 -41.375 1 88.81 207 ALA A N 1
ATOM 1556 C CA . ALA A 1 207 ? 8.195 -44.969 -40.781 1 88.81 207 ALA A CA 1
ATOM 1557 C C . ALA A 1 207 ? 7.328 -44.25 -41.812 1 88.81 207 ALA A C 1
ATOM 1559 O O . ALA A 1 207 ? 7.555 -44.375 -43.031 1 88.81 207 ALA A O 1
ATOM 1560 N N . SER A 1 208 ? 6.348 -43.625 -41.344 1 91.62 208 SER A N 1
ATOM 1561 C CA . SER A 1 208 ? 5.422 -42.969 -42.25 1 91.62 208 SER A CA 1
ATOM 1562 C C . SER A 1 208 ? 5.809 -41.5 -42.469 1 91.62 208 SER A C 1
ATOM 1564 O O . SER A 1 208 ? 6.617 -40.938 -41.688 1 91.62 208 SER A O 1
ATOM 1566 N N . GLN A 1 209 ? 5.191 -41 -43.531 1 91.88 209 GLN A N 1
ATOM 1567 C CA . GLN A 1 209 ? 5.363 -39.562 -43.75 1 91.88 209 GLN A CA 1
ATOM 1568 C C . GLN A 1 209 ? 4.777 -38.75 -42.594 1 91.88 209 GLN A C 1
ATOM 1570 O O . GLN A 1 209 ? 5.27 -37.656 -42.281 1 91.88 209 GLN A O 1
ATOM 1575 N N . LEU A 1 210 ? 3.783 -39.25 -41.969 1 90.5 210 LEU A N 1
ATOM 1576 C CA . LEU A 1 210 ? 3.178 -38.625 -40.812 1 90.5 210 LEU A CA 1
ATOM 1577 C C . LEU A 1 210 ? 4.176 -38.531 -39.656 1 90.5 210 LEU A C 1
ATOM 1579 O O . LEU A 1 210 ? 4.258 -37.5 -38.969 1 90.5 210 LEU A O 1
ATOM 1583 N N . ASP A 1 211 ? 4.965 -39.531 -39.5 1 91.62 211 ASP A N 1
ATOM 1584 C CA . ASP A 1 211 ? 5.973 -39.562 -38.438 1 91.62 211 ASP A CA 1
ATOM 1585 C C . ASP A 1 211 ? 7.016 -38.469 -38.656 1 91.62 211 ASP A C 1
ATOM 1587 O O . ASP A 1 211 ? 7.383 -37.75 -37.719 1 91.62 211 ASP A O 1
ATOM 1591 N N . VAL A 1 212 ? 7.445 -38.375 -39.844 1 93.38 212 VAL A N 1
ATOM 1592 C CA . VAL A 1 212 ? 8.453 -37.375 -40.188 1 93.38 212 VAL A CA 1
ATOM 1593 C C . VAL A 1 212 ? 7.891 -35.969 -39.969 1 93.38 212 VAL A C 1
ATOM 1595 O O . VAL A 1 212 ? 8.523 -35.156 -39.312 1 93.38 212 VAL A O 1
ATOM 1598 N N . SER A 1 213 ? 6.664 -35.781 -40.375 1 94.5 213 SER A N 1
ATOM 1599 C CA . SER A 1 213 ? 6.043 -34.469 -40.281 1 94.5 213 SER A CA 1
ATOM 1600 C C . SER A 1 213 ? 5.797 -34.094 -38.812 1 94.5 213 SER A C 1
ATOM 1602 O O . SER A 1 213 ? 5.961 -32.938 -38.438 1 94.5 213 SER A O 1
ATOM 1604 N N . GLN A 1 214 ? 5.422 -34.969 -38.031 1 92.25 214 GLN A N 1
ATOM 1605 C CA . GLN A 1 214 ? 5.172 -34.75 -36.594 1 92.25 214 GLN A CA 1
ATOM 1606 C C . GLN A 1 214 ? 6.461 -34.375 -35.875 1 92.25 214 GLN A C 1
ATOM 1608 O O . GLN A 1 214 ? 6.469 -33.469 -35.062 1 92.25 214 GLN A O 1
ATOM 1613 N N . GLN A 1 215 ? 7.484 -35.094 -36.25 1 93.44 215 GLN A N 1
ATOM 1614 C CA . GLN A 1 215 ? 8.75 -34.812 -35.594 1 93.44 215 GLN A CA 1
ATOM 1615 C C . GLN A 1 215 ? 9.336 -33.469 -36.031 1 93.44 215 GLN A C 1
ATOM 1617 O O . GLN A 1 215 ? 9.961 -32.75 -35.25 1 93.44 215 GLN A O 1
ATOM 1622 N N . GLU A 1 216 ? 9.117 -33.188 -37.25 1 94.69 216 GLU A N 1
ATOM 1623 C CA . GLU A 1 216 ? 9.547 -31.891 -37.781 1 94.69 216 GLU A CA 1
ATOM 1624 C C . GLU A 1 216 ? 8.812 -30.75 -37.062 1 94.69 216 GLU A C 1
ATOM 1626 O O . GLU A 1 216 ? 9.414 -29.734 -36.719 1 94.69 216 GLU A O 1
ATOM 1631 N N . ALA A 1 217 ? 7.539 -30.938 -36.844 1 94.38 217 ALA A N 1
ATOM 1632 C CA . ALA A 1 217 ? 6.734 -29.953 -36.125 1 94.38 217 ALA A CA 1
ATOM 1633 C C . ALA A 1 217 ? 7.219 -29.781 -34.688 1 94.38 217 ALA A C 1
ATOM 1635 O O . ALA A 1 217 ? 7.258 -28.656 -34.156 1 94.38 217 ALA A O 1
ATOM 1636 N N . LEU A 1 218 ? 7.59 -30.797 -34.062 1 92.31 218 LEU A N 1
ATOM 1637 C CA . LEU A 1 218 ? 8.078 -30.734 -32.688 1 92.31 218 LEU A CA 1
ATOM 1638 C C . LEU A 1 218 ? 9.398 -29.969 -32.594 1 92.31 218 LEU A C 1
ATOM 1640 O O . LEU A 1 218 ? 9.586 -29.141 -31.719 1 92.31 218 LEU A O 1
ATOM 1644 N N . VAL A 1 219 ? 10.352 -30.344 -33.5 1 94.12 219 VAL A N 1
ATOM 1645 C CA . VAL A 1 219 ? 11.633 -29.641 -33.531 1 94.12 219 VAL A CA 1
ATOM 1646 C C . VAL A 1 219 ? 11.391 -28.141 -33.688 1 94.12 219 VAL A C 1
ATOM 1648 O O . VAL A 1 219 ? 11.984 -27.328 -32.969 1 94.12 219 VAL A O 1
ATOM 1651 N N . ALA A 1 220 ? 10.461 -27.766 -34.594 1 95.62 220 ALA A N 1
ATOM 1652 C CA . ALA A 1 220 ? 10.164 -26.359 -34.844 1 95.62 220 ALA A CA 1
ATOM 1653 C C . ALA A 1 220 ? 9.57 -25.688 -33.625 1 95.62 220 ALA A C 1
ATOM 1655 O O . ALA A 1 220 ? 9.938 -24.562 -33.281 1 95.62 220 ALA A O 1
ATOM 1656 N N . THR A 1 221 ? 8.664 -26.375 -32.938 1 94.12 221 THR A N 1
ATOM 1657 C CA . THR A 1 221 ? 8.016 -25.875 -31.719 1 94.12 221 THR A CA 1
ATOM 1658 C C . THR A 1 221 ? 9.039 -25.656 -30.609 1 94.12 221 THR A C 1
ATOM 1660 O O . THR A 1 221 ? 8.984 -24.672 -29.891 1 94.12 221 THR A O 1
ATOM 1663 N N . ARG A 1 222 ? 9.938 -26.594 -30.438 1 94.25 222 ARG A N 1
ATOM 1664 C CA . ARG A 1 222 ? 10.945 -26.5 -29.391 1 94.25 222 ARG A CA 1
ATOM 1665 C C . ARG A 1 222 ? 11.922 -25.359 -29.672 1 94.25 222 ARG A C 1
ATOM 1667 O O . ARG A 1 222 ? 12.336 -24.656 -28.75 1 94.25 222 ARG A O 1
ATOM 1674 N N . ARG A 1 223 ? 12.305 -25.188 -30.953 1 95.94 223 ARG A N 1
ATOM 1675 C CA . ARG A 1 223 ? 13.172 -24.078 -31.312 1 95.94 223 ARG A CA 1
ATOM 1676 C C . ARG A 1 223 ? 12.5 -22.734 -31.016 1 95.94 223 ARG A C 1
ATOM 1678 O O . ARG A 1 223 ? 13.156 -21.812 -30.547 1 95.94 223 ARG A O 1
ATOM 1685 N N . ALA A 1 224 ? 11.203 -22.656 -31.219 1 96.5 224 ALA A N 1
ATOM 1686 C CA . ALA A 1 224 ? 10.445 -21.422 -31.031 1 96.5 224 ALA A CA 1
ATOM 1687 C C . ALA A 1 224 ? 10.289 -21.094 -29.562 1 96.5 224 ALA A C 1
ATOM 1689 O O . ALA A 1 224 ? 9.922 -19.969 -29.203 1 96.5 224 ALA A O 1
ATOM 1690 N N . SER A 1 225 ? 10.562 -22 -28.672 1 95.12 225 SER A N 1
ATOM 1691 C CA . SER A 1 225 ? 10.398 -21.797 -27.234 1 95.12 225 SER A CA 1
ATOM 1692 C C . SER A 1 225 ? 11.625 -21.125 -26.625 1 95.12 225 SER A C 1
ATOM 1694 O O . SER A 1 225 ? 11.609 -20.703 -25.469 1 95.12 225 SER A O 1
ATOM 1696 N N . ILE A 1 226 ? 12.703 -20.969 -27.375 1 97 226 ILE A N 1
ATOM 1697 C CA . ILE A 1 226 ? 13.984 -20.5 -26.859 1 97 226 ILE A CA 1
ATOM 1698 C C . ILE A 1 226 ? 13.969 -18.969 -26.75 1 97 226 ILE A C 1
ATOM 1700 O O . ILE A 1 226 ? 14.352 -18.406 -25.719 1 97 226 ILE A O 1
ATOM 1704 N N . PRO A 1 227 ? 13.438 -18.125 -27.734 1 97.31 227 PRO A N 1
ATOM 1705 C CA . PRO A 1 227 ? 13.539 -16.672 -27.703 1 97.31 227 PRO A CA 1
ATOM 1706 C C . PRO A 1 227 ? 12.875 -16.047 -26.469 1 97.31 227 PRO A C 1
ATOM 1708 O O . PRO A 1 227 ? 13.438 -15.148 -25.859 1 97.31 227 PRO A O 1
ATOM 1711 N N . PRO A 1 228 ? 11.641 -16.5 -26.031 1 97 228 PRO A N 1
ATOM 1712 C CA . PRO A 1 228 ? 11.07 -15.906 -24.828 1 97 228 PRO A CA 1
ATOM 1713 C C . PRO A 1 228 ? 11.969 -16.078 -23.594 1 97 228 PRO A C 1
ATOM 1715 O O . PRO A 1 228 ? 11.969 -15.227 -22.703 1 97 228 PRO A O 1
ATOM 1718 N N . LEU A 1 229 ? 12.703 -17.188 -23.469 1 97.38 229 LEU A N 1
ATOM 1719 C CA . LEU A 1 229 ? 13.609 -17.406 -22.359 1 97.38 229 LEU A CA 1
ATOM 1720 C C . LEU A 1 229 ? 14.797 -16.453 -22.422 1 97.38 229 LEU A C 1
ATOM 1722 O O . LEU A 1 229 ? 15.273 -15.977 -21.391 1 97.38 229 LEU A O 1
ATOM 1726 N N . GLU A 1 230 ? 15.234 -16.172 -23.672 1 97.56 230 GLU A N 1
ATOM 1727 C CA . GLU A 1 230 ? 16.281 -15.18 -23.859 1 97.56 230 GLU A CA 1
ATOM 1728 C C . GLU A 1 230 ? 15.828 -13.797 -23.422 1 97.56 230 GLU A C 1
ATOM 1730 O O . GLU A 1 230 ? 16.594 -13.055 -22.797 1 97.56 230 GLU A O 1
ATOM 1735 N N . VAL A 1 231 ? 14.602 -13.43 -23.734 1 97.12 231 VAL A N 1
ATOM 1736 C CA . VAL A 1 231 ? 14.023 -12.156 -23.297 1 97.12 231 VAL A CA 1
ATOM 1737 C C . VAL A 1 231 ? 14.047 -12.062 -21.781 1 97.12 231 VAL A C 1
ATOM 1739 O O . VAL A 1 231 ? 14.516 -11.07 -21.219 1 97.12 231 VAL A O 1
ATOM 1742 N N . THR A 1 232 ? 13.539 -13.141 -21.094 1 97.69 232 THR A N 1
ATOM 1743 C CA . THR A 1 232 ? 13.5 -13.172 -19.641 1 97.69 232 THR A CA 1
ATOM 1744 C C . THR A 1 232 ? 14.891 -12.992 -19.047 1 97.69 232 THR A C 1
ATOM 1746 O O . THR A 1 232 ? 15.086 -12.211 -18.109 1 97.69 232 THR A O 1
ATOM 1749 N N . LEU A 1 233 ? 15.891 -13.719 -19.578 1 97.75 233 LEU A N 1
ATOM 1750 C CA . LEU A 1 233 ? 17.266 -13.648 -19.094 1 97.75 233 LEU A CA 1
ATOM 1751 C C . LEU A 1 233 ? 17.812 -12.234 -19.234 1 97.75 233 LEU A C 1
ATOM 1753 O O . LEU A 1 233 ? 18.266 -11.641 -18.25 1 97.75 233 LEU A O 1
ATOM 1757 N N . ARG A 1 234 ? 17.656 -11.672 -20.375 1 97.62 234 ARG A N 1
ATOM 1758 C CA . ARG A 1 234 ? 18.297 -10.383 -20.672 1 97.62 234 ARG A CA 1
ATOM 1759 C C . ARG A 1 234 ? 17.562 -9.242 -19.969 1 97.62 234 ARG A C 1
ATOM 1761 O O . ARG A 1 234 ? 18.172 -8.266 -19.547 1 97.62 234 ARG A O 1
ATOM 1768 N N . GLN A 1 235 ? 16.234 -9.359 -19.859 1 97.69 235 GLN A N 1
ATOM 1769 C CA . GLN A 1 235 ? 15.469 -8.359 -19.125 1 97.69 235 GLN A CA 1
ATOM 1770 C C . GLN A 1 235 ? 15.867 -8.344 -17.641 1 97.69 235 GLN A C 1
ATOM 1772 O O . GLN A 1 235 ? 15.969 -7.281 -17.031 1 97.69 235 GLN A O 1
ATOM 1777 N N . ASN A 1 236 ? 16.094 -9.492 -17.062 1 98.38 236 ASN A N 1
ATOM 1778 C CA . ASN A 1 236 ? 16.516 -9.562 -15.656 1 98.38 236 ASN A CA 1
ATOM 1779 C C . ASN A 1 236 ? 17.938 -9.031 -15.477 1 98.38 236 ASN A C 1
ATOM 1781 O O . ASN A 1 236 ? 18.25 -8.414 -14.453 1 98.38 236 ASN A O 1
ATOM 1785 N N . VAL A 1 237 ? 18.766 -9.312 -16.438 1 98.19 237 VAL A N 1
ATOM 1786 C CA . VAL A 1 237 ? 20.125 -8.781 -16.375 1 98.19 237 VAL A CA 1
ATOM 1787 C C . VAL A 1 237 ? 20.078 -7.254 -16.391 1 98.19 237 VAL A C 1
ATOM 1789 O O . VAL A 1 237 ? 20.781 -6.602 -15.609 1 98.19 237 VAL A O 1
ATOM 1792 N N . ALA A 1 238 ? 19.266 -6.68 -17.25 1 97.88 238 ALA A N 1
ATOM 1793 C CA . ALA A 1 238 ? 19.109 -5.227 -17.312 1 97.88 238 ALA A CA 1
ATOM 1794 C C . ALA A 1 238 ? 18.547 -4.676 -16.016 1 97.88 238 ALA A C 1
ATOM 1796 O O . ALA A 1 238 ? 18.984 -3.625 -15.539 1 97.88 238 ALA A O 1
ATOM 1797 N N . ALA A 1 239 ? 17.578 -5.363 -15.484 1 98.25 239 ALA A N 1
ATOM 1798 C CA . ALA A 1 239 ? 17.016 -4.941 -14.211 1 98.25 239 ALA A CA 1
ATOM 1799 C C . ALA A 1 239 ? 18.062 -4.957 -13.102 1 98.25 239 ALA A C 1
ATOM 1801 O O . ALA A 1 239 ? 18.094 -4.059 -12.258 1 98.25 239 ALA A O 1
ATOM 1802 N N . LEU A 1 240 ? 18.875 -6.004 -13.094 1 98.31 240 LEU A N 1
ATOM 1803 C CA . LEU A 1 240 ? 19.922 -6.133 -12.086 1 98.31 240 LEU A CA 1
ATOM 1804 C C . LEU A 1 240 ? 20.953 -5.012 -12.211 1 98.31 240 LEU A C 1
ATOM 1806 O O . LEU A 1 240 ? 21.453 -4.504 -11.211 1 98.31 240 LEU A O 1
ATOM 1810 N N . ALA A 1 241 ? 21.25 -4.629 -13.438 1 98.12 241 ALA A N 1
ATOM 1811 C CA . ALA A 1 241 ? 22.188 -3.535 -13.68 1 98.12 241 ALA A CA 1
ATOM 1812 C C . ALA A 1 241 ? 21.719 -2.25 -13 1 98.12 241 ALA A C 1
ATOM 1814 O O . ALA A 1 241 ? 22.516 -1.559 -12.359 1 98.12 241 ALA A O 1
ATOM 1815 N N . VAL A 1 242 ? 20.422 -1.937 -13.078 1 97.62 242 VAL A N 1
ATOM 1816 C CA . VAL A 1 242 ? 19.859 -0.733 -12.469 1 97.62 242 VAL A CA 1
ATOM 1817 C C . VAL A 1 242 ? 19.984 -0.818 -10.953 1 97.62 242 VAL A C 1
ATOM 1819 O O . VAL A 1 242 ? 20.281 0.177 -10.289 1 97.62 242 VAL A O 1
ATOM 1822 N N . LEU A 1 243 ? 19.766 -2.018 -10.336 1 98 243 LEU A N 1
ATOM 1823 C CA . LEU A 1 243 ? 19.828 -2.203 -8.891 1 98 243 LEU A CA 1
ATOM 1824 C C . LEU A 1 243 ? 21.219 -1.902 -8.367 1 98 243 LEU A C 1
ATOM 1826 O O . LEU A 1 243 ? 21.391 -1.487 -7.215 1 98 243 LEU A O 1
ATOM 1830 N N . VAL A 1 244 ? 22.266 -2.107 -9.195 1 97.06 244 VAL A N 1
ATOM 1831 C CA . VAL A 1 244 ? 23.625 -1.835 -8.758 1 97.06 244 VAL A CA 1
ATOM 1832 C C . VAL A 1 244 ? 24.125 -0.526 -9.375 1 97.06 244 VAL A C 1
ATOM 1834 O O . VAL A 1 244 ? 25.328 -0.248 -9.383 1 97.06 244 VAL A O 1
ATOM 1837 N N . ALA A 1 245 ? 23.219 0.29 -10.016 1 97.19 245 ALA A N 1
ATOM 1838 C CA . ALA A 1 245 ? 23.438 1.639 -10.531 1 97.19 245 ALA A CA 1
ATOM 1839 C C . ALA A 1 245 ? 24.453 1.63 -11.672 1 97.19 245 ALA A C 1
ATOM 1841 O O . ALA A 1 245 ? 25.344 2.479 -11.711 1 97.19 245 ALA A O 1
ATOM 1842 N N . ARG A 1 246 ? 24.375 0.659 -12.562 1 96.12 246 ARG A N 1
ATOM 1843 C CA . ARG A 1 246 ? 25.203 0.579 -13.766 1 96.12 246 ARG A CA 1
ATOM 1844 C C . ARG A 1 246 ? 24.344 0.553 -15.023 1 96.12 246 ARG A C 1
ATOM 1846 O O . ARG A 1 246 ? 23.234 0.017 -15.008 1 96.12 246 ARG A O 1
ATOM 1853 N N . ALA A 1 247 ? 24.906 1.103 -16.062 1 96.38 247 ALA A N 1
ATOM 1854 C CA . ALA A 1 247 ? 24.234 0.98 -17.359 1 96.38 247 ALA A CA 1
ATOM 1855 C C . ALA A 1 247 ? 24.266 -0.46 -17.859 1 96.38 247 ALA A C 1
ATOM 1857 O O . ALA A 1 247 ? 25.297 -1.131 -17.766 1 96.38 247 ALA A O 1
ATOM 1858 N N . PRO A 1 248 ? 23.141 -0.895 -18.375 1 95.38 248 PRO A N 1
ATOM 1859 C CA . PRO A 1 248 ? 23.062 -2.293 -18.812 1 95.38 248 PRO A CA 1
ATOM 1860 C C . PRO A 1 248 ? 24.125 -2.66 -19.828 1 95.38 248 PRO A C 1
ATOM 1862 O O . PRO A 1 248 ? 24.641 -3.783 -19.812 1 95.38 248 PRO A O 1
ATOM 1865 N N . VAL A 1 249 ? 24.562 -1.723 -20.656 1 93.88 249 VAL A N 1
ATOM 1866 C CA . VAL A 1 249 ? 25.531 -2.002 -21.703 1 93.88 249 VAL A CA 1
ATOM 1867 C C . VAL A 1 249 ? 26.891 -2.367 -21.078 1 93.88 249 VAL A C 1
ATOM 1869 O O . VAL A 1 249 ? 27.656 -3.145 -21.656 1 93.88 249 VAL A O 1
ATOM 1872 N N . ASN A 1 250 ? 27.188 -1.916 -19.875 1 92 250 ASN A N 1
ATOM 1873 C CA . ASN A 1 250 ? 28.453 -2.137 -19.203 1 92 250 ASN A CA 1
ATOM 1874 C C . ASN A 1 250 ? 28.328 -3.18 -18.094 1 92 250 ASN A C 1
ATOM 1876 O O . ASN A 1 250 ? 29.141 -3.215 -17.172 1 92 250 ASN A O 1
ATOM 1880 N N . PHE A 1 251 ? 27.312 -3.947 -18.156 1 94.25 251 PHE A N 1
ATOM 1881 C CA . PHE A 1 251 ? 27.031 -4.867 -17.062 1 94.25 251 PHE A CA 1
ATOM 1882 C C . PHE A 1 251 ? 26.844 -6.285 -17.578 1 94.25 251 PHE A C 1
ATOM 1884 O O . PHE A 1 251 ? 26.094 -6.504 -18.531 1 94.25 251 PHE A O 1
ATOM 1891 N N . LYS A 1 252 ? 27.609 -7.152 -17.016 1 94.19 252 LYS A N 1
ATOM 1892 C CA . LYS A 1 252 ? 27.5 -8.562 -17.375 1 94.19 252 LYS A CA 1
ATOM 1893 C C . LYS A 1 252 ? 27.344 -9.438 -16.125 1 94.19 252 LYS A C 1
ATOM 1895 O O . LYS A 1 252 ? 27.938 -9.141 -15.086 1 94.19 252 LYS A O 1
ATOM 1900 N N . VAL A 1 253 ? 26.562 -10.445 -16.219 1 96.31 253 VAL A N 1
ATOM 1901 C CA . VAL A 1 253 ? 26.375 -11.445 -15.172 1 96.31 253 VAL A CA 1
ATOM 1902 C C . VAL A 1 253 ? 26.734 -12.836 -15.719 1 96.31 253 VAL A C 1
ATOM 1904 O O . VAL A 1 253 ? 26.203 -13.25 -16.75 1 96.31 253 VAL A O 1
ATOM 1907 N N . LEU A 1 254 ? 27.641 -13.5 -15.094 1 95.31 254 LEU A N 1
ATOM 1908 C CA . LEU A 1 254 ? 28.016 -14.844 -15.516 1 95.31 254 LEU A CA 1
ATOM 1909 C C . LEU A 1 254 ? 26.906 -15.844 -15.211 1 95.31 254 LEU A C 1
ATOM 1911 O O . LEU A 1 254 ? 26.516 -16.641 -16.078 1 95.31 254 LEU A O 1
ATOM 1915 N N . GLY A 1 255 ? 26.391 -15.703 -14.086 1 95.88 255 GLY A N 1
ATOM 1916 C CA . GLY A 1 255 ? 25.359 -16.625 -13.641 1 95.88 255 GLY A CA 1
ATOM 1917 C C . GLY A 1 255 ? 25.844 -18.062 -13.555 1 95.88 255 GLY A C 1
ATOM 1918 O O . GLY A 1 255 ? 27 -18.312 -13.211 1 95.88 255 GLY A O 1
ATOM 1919 N N . GLY A 1 256 ? 25 -18.938 -13.805 1 95.81 256 GLY A N 1
ATOM 1920 C CA . GLY A 1 256 ? 25.219 -20.375 -13.703 1 95.81 256 GLY A CA 1
ATOM 1921 C C . GLY A 1 256 ? 23.922 -21.172 -13.586 1 95.81 256 GLY A C 1
ATOM 1922 O O . GLY A 1 256 ? 23.047 -21.062 -14.438 1 95.81 256 GLY A O 1
ATOM 1923 N N . SER A 1 257 ? 23.844 -21.875 -12.438 1 97.44 257 SER A N 1
ATOM 1924 C CA . SER A 1 257 ? 22.688 -22.734 -12.227 1 97.44 257 SER A CA 1
ATOM 1925 C C . SER A 1 257 ? 22.109 -22.531 -10.828 1 97.44 257 SER A C 1
ATOM 1927 O O . SER A 1 257 ? 22.844 -22.234 -9.883 1 97.44 257 SER A O 1
ATOM 1929 N N . THR A 1 258 ? 20.828 -22.719 -10.797 1 97 258 THR A N 1
ATOM 1930 C CA . THR A 1 258 ? 20.172 -22.688 -9.5 1 97 258 THR A CA 1
ATOM 1931 C C . THR A 1 258 ? 20.734 -23.781 -8.586 1 97 258 THR A C 1
ATOM 1933 O O . THR A 1 258 ? 20.641 -23.672 -7.359 1 97 258 THR A O 1
ATOM 1936 N N . THR A 1 259 ? 21.312 -24.797 -9.156 1 95.25 259 THR A N 1
ATOM 1937 C CA . THR A 1 259 ? 21.828 -25.922 -8.391 1 95.25 259 THR A CA 1
ATOM 1938 C C . THR A 1 259 ? 23.125 -25.547 -7.684 1 95.25 259 THR A C 1
ATOM 1940 O O . THR A 1 259 ? 23.578 -26.25 -6.773 1 95.25 259 THR A O 1
ATOM 1943 N N . GLN A 1 260 ? 23.75 -24.484 -8.125 1 94.12 260 GLN A N 1
ATOM 1944 C CA . GLN A 1 260 ? 25.031 -24.062 -7.559 1 94.12 260 GLN A CA 1
ATOM 1945 C C . GLN A 1 260 ? 24.828 -23.172 -6.344 1 94.12 260 GLN A C 1
ATOM 1947 O O . GLN A 1 260 ? 25.797 -22.781 -5.691 1 94.12 260 GLN A O 1
ATOM 1952 N N . ILE A 1 261 ? 23.625 -22.797 -6.031 1 95 261 ILE A N 1
ATOM 1953 C CA . ILE A 1 261 ? 23.312 -21.922 -4.914 1 95 261 ILE A CA 1
ATOM 1954 C C . ILE A 1 261 ? 22.922 -22.766 -3.693 1 95 261 ILE A C 1
ATOM 1956 O O . ILE A 1 261 ? 22.016 -23.594 -3.766 1 95 261 ILE A O 1
ATOM 1960 N N . ALA A 1 262 ? 23.594 -22.516 -2.643 1 92.88 262 ALA A N 1
ATOM 1961 C CA . ALA A 1 262 ? 23.234 -23.203 -1.398 1 92.88 262 ALA A CA 1
ATOM 1962 C C . ALA A 1 262 ? 22.094 -22.5 -0.684 1 92.88 262 ALA A C 1
ATOM 1964 O O . ALA A 1 262 ? 21.984 -21.266 -0.744 1 92.88 262 ALA A O 1
ATOM 1965 N N . VAL A 1 263 ? 21.281 -23.312 -0.111 1 90.81 263 VAL A N 1
ATOM 1966 C CA . VAL A 1 263 ? 20.203 -22.75 0.688 1 90.81 263 VAL A CA 1
ATOM 1967 C C . VAL A 1 263 ? 20.578 -22.781 2.166 1 90.81 263 VAL A C 1
ATOM 1969 O O . VAL A 1 263 ? 20.719 -23.844 2.764 1 90.81 263 VAL A O 1
ATOM 1972 N N . PRO A 1 264 ? 20.734 -21.641 2.672 1 87.31 264 PRO A N 1
ATOM 1973 C CA . PRO A 1 264 ? 21.125 -21.609 4.082 1 87.31 264 PRO A CA 1
ATOM 1974 C C . PRO A 1 264 ? 20 -22.047 5.02 1 87.31 264 PRO A C 1
ATOM 1976 O O . PRO A 1 264 ? 18.812 -21.859 4.699 1 87.31 264 PRO A O 1
ATOM 1979 N N . ARG A 1 265 ? 20.391 -22.594 6.156 1 82.56 265 ARG A N 1
ATOM 1980 C CA . ARG A 1 265 ? 19.422 -22.891 7.207 1 82.56 265 ARG A CA 1
ATOM 1981 C C . ARG A 1 265 ? 19.078 -21.625 7.988 1 82.56 265 ARG A C 1
ATOM 1983 O O . ARG A 1 265 ? 19.953 -20.891 8.422 1 82.56 265 ARG A O 1
ATOM 1990 N N . VAL A 1 266 ? 17.766 -21.453 8.016 1 79.94 266 VAL A N 1
ATOM 1991 C CA . VAL A 1 266 ? 17.328 -20.234 8.695 1 79.94 266 VAL A CA 1
ATOM 1992 C C . VAL A 1 266 ? 16.391 -20.594 9.852 1 79.94 266 VAL A C 1
ATOM 1994 O O . VAL A 1 266 ? 15.422 -21.328 9.664 1 79.94 266 VAL A O 1
ATOM 1997 N N . THR A 1 267 ? 16.75 -20.094 11.062 1 80.38 267 THR A N 1
ATOM 1998 C CA . THR A 1 267 ? 15.852 -20.219 12.203 1 80.38 267 THR A CA 1
ATOM 1999 C C . THR A 1 267 ? 15.148 -18.906 12.5 1 80.38 267 THR A C 1
ATOM 2001 O O . THR A 1 267 ? 15.805 -17.859 12.641 1 80.38 267 THR A O 1
ATOM 2004 N N . PRO A 1 268 ? 13.852 -18.875 12.5 1 82.25 268 PRO A N 1
ATOM 2005 C CA . PRO A 1 268 ? 13.133 -17.609 12.625 1 82.25 268 PRO A CA 1
ATOM 2006 C C . PRO A 1 268 ? 13.273 -16.984 14.008 1 82.25 268 PRO A C 1
ATOM 2008 O O . PRO A 1 268 ? 12.992 -15.789 14.188 1 82.25 268 PRO A O 1
ATOM 2011 N N . GLY A 1 269 ? 13.766 -17.562 15.031 1 80.94 269 GLY A N 1
ATOM 2012 C CA . GLY A 1 269 ? 13.797 -17 16.375 1 80.94 269 GLY A CA 1
ATOM 2013 C C . GLY A 1 269 ? 12.422 -16.859 16.984 1 80.94 269 GLY A C 1
ATOM 2014 O O . GLY A 1 269 ? 11.477 -17.562 16.594 1 80.94 269 GLY A O 1
ATOM 2015 N N . LEU A 1 270 ? 12.344 -15.906 18 1 84.62 270 LEU A N 1
ATOM 2016 C CA . LEU A 1 270 ? 11.078 -15.688 18.703 1 84.62 270 LEU A CA 1
ATOM 2017 C C . LEU A 1 270 ? 10.336 -14.5 18.109 1 84.62 270 LEU A C 1
ATOM 2019 O O . LEU A 1 270 ? 10.953 -13.5 17.719 1 84.62 270 LEU A O 1
ATOM 2023 N N . PRO A 1 271 ? 9 -14.633 18.078 1 88.94 271 PRO A N 1
ATOM 2024 C CA . PRO A 1 271 ? 8.211 -13.508 17.578 1 88.94 271 PRO A CA 1
ATOM 2025 C C . PRO A 1 271 ? 8.516 -12.203 18.312 1 88.94 271 PRO A C 1
ATOM 2027 O O . PRO A 1 271 ? 8.531 -11.133 17.703 1 88.94 271 PRO A O 1
ATOM 2030 N N . SER A 1 272 ? 8.812 -12.242 19.594 1 88.31 272 SER A N 1
ATOM 2031 C CA . SER A 1 272 ? 9.078 -11.039 20.375 1 88.31 272 SER A CA 1
ATOM 2032 C C . SER A 1 272 ? 10.328 -10.328 19.875 1 88.31 272 SER A C 1
ATOM 2034 O O . SER A 1 272 ? 10.422 -9.102 19.953 1 88.31 272 SER A O 1
ATOM 2036 N N . GLU A 1 273 ? 11.25 -11.062 19.328 1 86.88 273 GLU A N 1
ATOM 2037 C CA . GLU A 1 273 ? 12.5 -10.5 18.844 1 86.88 273 GLU A CA 1
ATOM 2038 C C . GLU A 1 273 ? 12.289 -9.75 17.531 1 86.88 273 GLU A C 1
ATOM 2040 O O . GLU A 1 273 ? 13.086 -8.883 17.156 1 86.88 273 GLU A O 1
ATOM 2045 N N . LEU A 1 274 ? 11.227 -10.117 16.859 1 88.81 274 LEU A N 1
ATOM 2046 C CA . LEU A 1 274 ? 10.922 -9.516 15.562 1 88.81 274 LEU A CA 1
ATOM 2047 C C . LEU A 1 274 ? 10.648 -8.023 15.703 1 88.81 274 LEU A C 1
ATOM 2049 O O . LEU A 1 274 ? 10.945 -7.246 14.805 1 88.81 274 LEU A O 1
ATOM 2053 N N . LEU A 1 275 ? 10.117 -7.645 16.859 1 89.69 275 LEU A N 1
ATOM 2054 C CA . LEU A 1 275 ? 9.742 -6.254 17.109 1 89.69 275 LEU A CA 1
ATOM 2055 C C . LEU A 1 275 ? 10.969 -5.348 17.062 1 89.69 275 LEU A C 1
ATOM 2057 O O . LEU A 1 275 ? 10.875 -4.203 16.625 1 89.69 275 LEU A O 1
ATOM 2061 N N . ASN A 1 276 ? 12.078 -5.922 17.453 1 87.44 276 ASN A N 1
ATOM 2062 C CA . ASN A 1 276 ? 13.297 -5.117 17.516 1 87.44 276 ASN A CA 1
ATOM 2063 C C . ASN A 1 276 ? 14.164 -5.324 16.266 1 87.44 276 ASN A C 1
ATOM 2065 O O . ASN A 1 276 ? 15.062 -4.523 16 1 87.44 276 ASN A O 1
ATOM 2069 N N . GLN A 1 277 ? 13.828 -6.285 15.508 1 87.94 277 GLN A N 1
ATOM 2070 C CA . GLN A 1 277 ? 14.688 -6.641 14.383 1 87.94 277 GLN A CA 1
ATOM 2071 C C . GLN A 1 277 ? 14.188 -6.02 13.086 1 87.94 277 GLN A C 1
ATOM 2073 O O . GLN A 1 277 ? 14.977 -5.562 12.258 1 87.94 277 GLN A O 1
ATOM 2078 N N . ARG A 1 278 ? 12.906 -6.016 12.875 1 93 278 ARG A N 1
ATOM 2079 C CA . ARG A 1 278 ? 12.352 -5.52 11.617 1 93 278 ARG A CA 1
ATOM 2080 C C . ARG A 1 278 ? 12.352 -3.996 11.586 1 93 278 ARG A C 1
ATOM 2082 O O . ARG A 1 278 ? 11.688 -3.355 12.398 1 93 278 ARG A O 1
ATOM 2089 N N . PRO A 1 279 ? 13.023 -3.436 10.586 1 95.19 279 PRO A N 1
ATOM 2090 C CA . PRO A 1 279 ? 13.133 -1.975 10.539 1 95.19 279 PRO A CA 1
ATOM 2091 C C . PRO A 1 279 ? 11.789 -1.292 10.305 1 95.19 279 PRO A C 1
ATOM 2093 O O . PRO A 1 279 ? 11.57 -0.169 10.766 1 95.19 279 PRO A O 1
ATOM 2096 N N . ASP A 1 280 ? 10.828 -1.949 9.641 1 96.31 280 ASP A N 1
ATOM 2097 C CA . ASP A 1 280 ? 9.539 -1.315 9.383 1 96.31 280 ASP A CA 1
ATOM 2098 C C . ASP A 1 280 ? 8.719 -1.205 10.672 1 96.31 280 ASP A C 1
ATOM 2100 O O . ASP A 1 280 ? 7.93 -0.269 10.828 1 96.31 280 ASP A O 1
ATOM 2104 N N . ILE A 1 281 ? 8.867 -2.172 11.602 1 95.94 281 ILE A N 1
ATOM 2105 C CA . ILE A 1 281 ? 8.211 -2.088 12.898 1 95.94 281 ILE A CA 1
ATOM 2106 C C . ILE A 1 281 ? 8.828 -0.958 13.719 1 95.94 281 ILE A C 1
ATOM 2108 O O . ILE A 1 281 ? 8.109 -0.15 14.312 1 95.94 281 ILE A O 1
ATOM 2112 N N . ARG A 1 282 ? 10.156 -0.915 13.688 1 95.94 282 ARG A N 1
ATOM 2113 C CA . ARG A 1 282 ? 10.844 0.143 14.414 1 95.94 282 ARG A CA 1
ATOM 2114 C C . ARG A 1 282 ? 10.492 1.517 13.859 1 95.94 282 ARG A C 1
ATOM 2116 O O . ARG A 1 282 ? 10.367 2.484 14.609 1 95.94 282 ARG A O 1
ATOM 2123 N N . GLN A 1 283 ? 10.344 1.618 12.547 1 97.12 283 GLN A N 1
ATOM 2124 C CA . GLN A 1 283 ? 9.922 2.855 11.898 1 97.12 283 GLN A CA 1
ATOM 2125 C C . GLN A 1 283 ? 8.547 3.295 12.391 1 97.12 283 GLN A C 1
ATOM 2127 O O . GLN A 1 283 ? 8.344 4.465 12.727 1 97.12 283 GLN A O 1
ATOM 2132 N N . ALA A 1 284 ? 7.613 2.344 12.438 1 97 284 ALA A N 1
ATOM 2133 C CA . ALA A 1 284 ? 6.258 2.645 12.898 1 97 284 ALA A CA 1
ATOM 2134 C C . ALA A 1 284 ? 6.262 3.061 14.367 1 97 284 ALA A C 1
ATOM 2136 O O . ALA A 1 284 ? 5.504 3.949 14.773 1 97 284 ALA A O 1
ATOM 2137 N N . GLU A 1 285 ? 7.109 2.426 15.18 1 95.81 285 GLU A N 1
ATOM 2138 C CA . GLU A 1 285 ? 7.238 2.773 16.594 1 95.81 285 GLU A CA 1
ATOM 2139 C C . GLU A 1 285 ? 7.762 4.195 16.766 1 95.81 285 GLU A C 1
ATOM 2141 O O . GLU A 1 285 ? 7.238 4.961 17.578 1 95.81 285 GLU A O 1
ATOM 2146 N N . ALA A 1 286 ? 8.766 4.539 15.977 1 97.06 286 ALA A N 1
ATOM 2147 C CA . ALA A 1 286 ? 9.328 5.887 16.031 1 97.06 286 ALA A CA 1
ATOM 2148 C C . ALA A 1 286 ? 8.297 6.93 15.602 1 97.06 286 ALA A C 1
ATOM 2150 O O . ALA A 1 286 ? 8.242 8.023 16.172 1 97.06 286 ALA A O 1
ATOM 2151 N N . GLN A 1 287 ? 7.52 6.598 14.609 1 97.31 287 GLN A N 1
ATOM 2152 C CA . GLN A 1 287 ? 6.477 7.508 14.148 1 97.31 287 GLN A CA 1
ATOM 2153 C C . GLN A 1 287 ? 5.441 7.758 15.242 1 97.31 287 GLN A C 1
ATOM 2155 O O . GLN A 1 287 ? 4.988 8.891 15.43 1 97.31 287 GLN A O 1
ATOM 2160 N N . LEU A 1 288 ? 5.062 6.672 15.961 1 96 288 LEU A N 1
ATOM 2161 C CA . LEU A 1 288 ? 4.16 6.801 17.094 1 96 288 LEU A CA 1
ATOM 2162 C C . LEU A 1 288 ? 4.773 7.676 18.188 1 96 288 LEU A C 1
ATOM 2164 O O . LEU A 1 288 ? 4.098 8.539 18.75 1 96 288 LEU A O 1
ATOM 2168 N N . ALA A 1 289 ? 6.047 7.504 18.438 1 96.06 289 ALA A N 1
ATOM 2169 C CA . ALA A 1 289 ? 6.746 8.32 19.422 1 96.06 289 ALA A CA 1
ATOM 2170 C C . ALA A 1 289 ? 6.734 9.789 19.031 1 96.06 289 ALA A C 1
ATOM 2172 O O . ALA A 1 289 ? 6.512 10.664 19.875 1 96.06 289 ALA A O 1
ATOM 2173 N N . ALA A 1 290 ? 6.961 10.07 17.719 1 96.75 290 ALA A N 1
ATOM 2174 C CA . ALA A 1 290 ? 6.914 11.445 17.234 1 96.75 290 ALA A CA 1
ATOM 2175 C C . ALA A 1 290 ? 5.543 12.07 17.469 1 96.75 290 ALA A C 1
ATOM 2177 O O . ALA A 1 290 ? 5.445 13.211 17.938 1 96.75 290 ALA A O 1
ATOM 2178 N N . SER A 1 291 ? 4.492 11.289 17.219 1 96.44 291 SER A N 1
ATOM 2179 C CA . SER A 1 291 ? 3.139 11.805 17.391 1 96.44 291 SER A CA 1
ATOM 2180 C C . SER A 1 291 ? 2.805 12.008 18.859 1 96.44 291 SER A C 1
ATOM 2182 O O . SER A 1 291 ? 2.047 12.914 19.203 1 96.44 291 SER A O 1
ATOM 2184 N N . ASN A 1 292 ? 3.395 11.195 19.828 1 95.06 292 ASN A N 1
ATOM 2185 C CA . ASN A 1 292 ? 3.242 11.414 21.25 1 95.06 292 ASN A CA 1
ATOM 2186 C C . ASN A 1 292 ? 3.75 12.797 21.672 1 95.06 292 ASN A C 1
ATOM 2188 O O . ASN A 1 292 ? 3.074 13.516 22.406 1 95.06 292 ASN A O 1
ATOM 2192 N N . PHE A 1 293 ? 4.879 13.141 21.109 1 95.25 293 PHE A N 1
ATOM 2193 C CA . PHE A 1 293 ? 5.453 14.438 21.438 1 95.25 293 PHE A CA 1
ATOM 2194 C C . PHE A 1 293 ? 4.648 15.562 20.797 1 95.25 293 PHE A C 1
ATOM 2196 O O . PHE A 1 293 ? 4.543 16.656 21.375 1 95.25 293 PHE A O 1
ATOM 2203 N N . SER A 1 294 ? 4.059 15.32 19.656 1 95.62 294 SER A N 1
ATOM 2204 C CA . SER A 1 294 ? 3.197 16.312 19.031 1 95.62 294 SER A CA 1
ATOM 2205 C C . SER A 1 294 ? 1.967 16.609 19.891 1 95.62 294 SER A C 1
ATOM 2207 O O . SER A 1 294 ? 1.512 17.75 19.969 1 95.62 294 SER A O 1
ATOM 2209 N N . VAL A 1 295 ? 1.398 15.562 20.547 1 94.88 295 VAL A N 1
ATOM 2210 C CA . VAL A 1 295 ? 0.281 15.742 21.469 1 94.88 295 VAL A CA 1
ATOM 2211 C C . VAL A 1 295 ? 0.736 16.547 22.672 1 94.88 295 VAL A C 1
ATOM 2213 O O . VAL A 1 295 ? 0.021 17.438 23.141 1 94.88 295 VAL A O 1
ATOM 2216 N N . GLU A 1 296 ? 1.97 16.297 23.141 1 93.75 296 GLU A N 1
ATOM 2217 C CA . GLU A 1 296 ? 2.525 17.047 24.25 1 93.75 296 GLU A CA 1
ATOM 2218 C C . GLU A 1 296 ? 2.697 18.516 23.891 1 93.75 296 GLU A C 1
ATOM 2220 O O . GLU A 1 296 ? 2.389 19.406 24.703 1 93.75 296 GLU A O 1
ATOM 2225 N N . ALA A 1 297 ? 3.174 18.766 22.703 1 94.25 297 ALA A N 1
ATOM 2226 C CA . ALA A 1 297 ? 3.328 20.141 22.25 1 94.25 297 ALA A CA 1
ATOM 2227 C C . ALA A 1 297 ? 1.977 20.844 22.156 1 94.25 297 ALA A C 1
ATOM 2229 O O . ALA A 1 297 ? 1.845 22.016 22.562 1 94.25 297 ALA A O 1
ATOM 2230 N N . ALA A 1 298 ? 1.003 20.156 21.672 1 93.5 298 ALA A N 1
ATOM 2231 C CA . ALA A 1 298 ? -0.337 20.719 21.562 1 93.5 298 ALA A CA 1
ATOM 2232 C C . ALA A 1 298 ? -0.932 21 22.938 1 93.5 298 ALA A C 1
ATOM 2234 O O . ALA A 1 298 ? -1.628 22 23.125 1 93.5 298 ALA A O 1
ATOM 2235 N N . ARG A 1 299 ? -0.681 20.203 23.938 1 93.25 299 ARG A N 1
ATOM 2236 C CA . ARG A 1 299 ? -1.146 20.422 25.312 1 93.25 299 ARG A CA 1
ATOM 2237 C C . ARG A 1 299 ? -0.458 21.625 25.938 1 93.25 299 ARG A C 1
ATOM 2239 O O . ARG A 1 299 ? -1.101 22.438 26.609 1 93.25 299 ARG A O 1
ATOM 2246 N N . ALA A 1 300 ? 0.789 21.672 25.641 1 92.19 300 ALA A N 1
ATOM 2247 C CA . ALA A 1 300 ? 1.569 22.766 26.203 1 92.19 300 ALA A CA 1
ATOM 2248 C C . ALA A 1 300 ? 1.138 24.109 25.625 1 92.19 300 ALA A C 1
ATOM 2250 O O . ALA A 1 300 ? 1.367 25.156 26.234 1 92.19 300 ALA A O 1
ATOM 2251 N N . ALA A 1 301 ? 0.486 24.109 24.484 1 92.38 301 ALA A N 1
ATOM 2252 C CA . ALA A 1 301 ? 0.068 25.344 23.812 1 92.38 301 ALA A CA 1
ATOM 2253 C C . ALA A 1 301 ? -1.051 26.031 24.578 1 92.38 301 ALA A C 1
ATOM 2255 O O . ALA A 1 301 ? -1.328 27.219 24.359 1 92.38 301 ALA A O 1
ATOM 2256 N N . PHE A 1 302 ? -1.664 25.344 25.625 1 91.81 302 PHE A N 1
ATOM 2257 C CA . PHE A 1 302 ? -2.748 25.906 26.422 1 91.81 302 PHE A CA 1
ATOM 2258 C C . PHE A 1 302 ? -2.199 26.812 27.531 1 91.81 302 PHE A C 1
ATOM 2260 O O . PHE A 1 302 ? -2.941 27.594 28.125 1 91.81 302 PHE A O 1
ATOM 2267 N N . PHE A 1 303 ? -0.881 26.75 27.734 1 90.56 303 PHE A N 1
ATOM 2268 C CA . PHE A 1 303 ? -0.294 27.453 28.875 1 90.56 303 PHE A CA 1
ATOM 2269 C C . PHE A 1 303 ? 0.316 28.781 28.438 1 90.56 303 PHE A C 1
ATOM 2271 O O . PHE A 1 303 ? 0.539 29 27.25 1 90.56 303 PHE A O 1
ATOM 2278 N N . PRO A 1 304 ? 0.617 29.719 29.328 1 91.19 304 PRO A N 1
ATOM 2279 C CA . PRO A 1 304 ? 1.118 31.047 28.984 1 91.19 304 PRO A CA 1
ATOM 2280 C C . PRO A 1 304 ? 2.447 31 28.234 1 91.19 304 PRO A C 1
ATOM 2282 O O . PRO A 1 304 ? 3.293 30.141 28.516 1 91.19 304 PRO A O 1
ATOM 2285 N N . GLN A 1 305 ? 2.539 31.844 27.359 1 91.75 305 GLN A N 1
ATOM 2286 C CA . GLN A 1 305 ? 3.814 32.062 26.688 1 91.75 305 GLN A CA 1
ATOM 2287 C C . GLN A 1 305 ? 4.559 33.25 27.297 1 91.75 305 GLN A C 1
ATOM 2289 O O . GLN A 1 305 ? 3.947 34.25 27.688 1 91.75 305 GLN A O 1
ATOM 2294 N N . ILE A 1 306 ? 5.859 33.062 27.469 1 90.69 306 ILE A N 1
ATOM 2295 C CA . ILE A 1 306 ? 6.656 34.094 28.141 1 90.69 306 ILE A CA 1
ATOM 2296 C C . ILE A 1 306 ? 7.789 34.531 27.234 1 90.69 306 ILE A C 1
ATOM 2298 O O . ILE A 1 306 ? 8.93 34.062 27.359 1 90.69 306 ILE A O 1
ATOM 2302 N N . PRO A 1 307 ? 7.465 35.438 26.359 1 91.81 307 PRO A N 1
ATOM 2303 C CA . PRO A 1 307 ? 8.555 36 25.578 1 91.81 307 PRO A CA 1
ATOM 2304 C C . PRO A 1 307 ? 9.359 37.062 26.344 1 91.81 307 PRO A C 1
ATOM 2306 O O . PRO A 1 307 ? 8.781 37.875 27.078 1 91.81 307 PRO A O 1
ATOM 2309 N N . LEU A 1 308 ? 10.68 37 26.234 1 90.25 308 LEU A N 1
ATOM 2310 C CA . LEU A 1 308 ? 11.617 38 26.719 1 90.25 308 LEU A CA 1
ATOM 2311 C C . LEU A 1 308 ? 12.203 38.781 25.562 1 90.25 308 LEU A C 1
ATOM 2313 O O . LEU A 1 308 ? 12.641 38.219 24.562 1 90.25 308 LEU A O 1
ATOM 2317 N N . THR A 1 309 ? 12.047 40.094 25.672 1 92.5 309 THR A N 1
ATOM 2318 C CA . THR A 1 309 ? 12.594 40.938 24.625 1 92.5 309 THR A CA 1
ATOM 2319 C C . THR A 1 309 ? 13.547 41.969 25.188 1 92.5 309 THR A C 1
ATOM 2321 O O . THR A 1 309 ? 13.391 42.406 26.328 1 92.5 309 THR A O 1
ATOM 2324 N N . GLY A 1 310 ? 14.562 42.219 24.484 1 87.75 310 GLY A N 1
ATOM 2325 C CA . GLY A 1 310 ? 15.531 43.281 24.781 1 87.75 310 GLY A CA 1
ATOM 2326 C C . GLY A 1 310 ? 15.984 44.031 23.547 1 87.75 310 GLY A C 1
ATOM 2327 O O . GLY A 1 310 ? 16.125 43.438 22.469 1 87.75 310 GLY A O 1
ATOM 2328 N N . GLN A 1 311 ? 15.992 45.312 23.703 1 91.06 311 GLN A N 1
ATOM 2329 C CA . GLN A 1 311 ? 16.5 46.156 22.609 1 91.06 311 GLN A CA 1
ATOM 2330 C C . GLN A 1 311 ? 17.484 47.188 23.141 1 91.06 311 GLN A C 1
ATOM 2332 O O . GLN A 1 311 ? 17.328 47.719 24.25 1 91.06 311 GLN A O 1
ATOM 2337 N N . THR A 1 312 ? 18.562 47.344 22.438 1 86.31 312 THR A N 1
ATOM 2338 C CA . THR A 1 312 ? 19.516 48.406 22.703 1 86.31 312 THR A CA 1
ATOM 2339 C C . THR A 1 312 ? 19.969 49.094 21.422 1 86.31 312 THR A C 1
ATOM 2341 O O . THR A 1 312 ? 19.766 48.531 20.328 1 86.31 312 THR A O 1
ATOM 2344 N N . GLY A 1 313 ? 20.266 50.344 21.594 1 89.56 313 GLY A N 1
ATOM 2345 C CA . GLY A 1 313 ? 20.734 51.062 20.422 1 89.56 313 GLY A CA 1
ATOM 2346 C C . GLY A 1 313 ? 20.938 52.531 20.672 1 89.56 313 GLY A C 1
ATOM 2347 O O . GLY A 1 313 ? 21.172 52.938 21.797 1 89.56 313 GLY A O 1
ATOM 2348 N N . PHE A 1 314 ? 21.078 53.25 19.484 1 86.88 314 PHE A N 1
ATOM 2349 C CA . PHE A 1 314 ? 21.219 54.688 19.484 1 86.88 314 PHE A CA 1
ATOM 2350 C C . PHE A 1 314 ? 20.078 55.344 18.719 1 86.88 314 PHE A C 1
ATOM 2352 O O . PHE A 1 314 ? 19.656 54.844 17.672 1 86.88 314 PHE A O 1
ATOM 2359 N N . GLN A 1 315 ? 19.547 56.344 19.281 1 87.62 315 GLN A N 1
ATOM 2360 C CA . GLN A 1 315 ? 18.484 57.094 18.641 1 87.62 315 GLN A CA 1
ATOM 2361 C C . GLN A 1 315 ? 18.734 58.594 18.734 1 87.62 315 GLN A C 1
ATOM 2363 O O . GLN A 1 315 ? 19.219 59.094 19.75 1 87.62 315 GLN A O 1
ATOM 2368 N N . SER A 1 316 ? 18.5 59.281 17.531 1 84.94 316 SER A N 1
ATOM 2369 C CA . SER A 1 316 ? 18.703 60.719 17.5 1 84.94 316 SER A CA 1
ATOM 2370 C C . SER A 1 316 ? 17.828 61.375 16.438 1 84.94 316 SER A C 1
ATOM 2372 O O . SER A 1 316 ? 17.328 60.688 15.531 1 84.94 316 SER A O 1
ATOM 2374 N N . ALA A 1 317 ? 17.484 62.625 16.656 1 84.88 317 ALA A N 1
ATOM 2375 C CA . ALA A 1 317 ? 16.75 63.406 15.656 1 84.88 317 ALA A CA 1
ATOM 2376 C C . ALA A 1 317 ? 17.656 63.812 14.492 1 84.88 317 ALA A C 1
ATOM 2378 O O . ALA A 1 317 ? 17.156 64.188 13.43 1 84.88 317 ALA A O 1
ATOM 2379 N N . ALA A 1 318 ? 18.969 63.812 14.695 1 83.69 318 ALA A N 1
ATOM 2380 C CA . ALA A 1 318 ? 19.953 64.125 13.672 1 83.69 318 ALA A CA 1
ATOM 2381 C C . ALA A 1 318 ? 20.984 63.031 13.523 1 83.69 318 ALA A C 1
ATOM 2383 O O . ALA A 1 318 ? 21.422 62.438 14.516 1 83.69 318 ALA A O 1
ATOM 2384 N N . LEU A 1 319 ? 21.25 62.75 12.281 1 86.19 319 LEU A N 1
ATOM 2385 C CA . LEU A 1 319 ? 22.219 61.688 12 1 86.19 319 LEU A CA 1
ATOM 2386 C C . LEU A 1 319 ? 23.578 62 12.617 1 86.19 319 LEU A C 1
ATOM 2388 O O . LEU A 1 319 ? 24.281 61.125 13.086 1 86.19 319 LEU A O 1
ATOM 2392 N N . ALA A 1 320 ? 23.938 63.25 12.68 1 85.62 320 ALA A N 1
ATOM 2393 C CA . ALA A 1 320 ? 25.234 63.688 13.18 1 85.62 320 ALA A CA 1
ATOM 2394 C C . ALA A 1 320 ? 25.375 63.406 14.672 1 85.62 320 ALA A C 1
ATOM 2396 O O . ALA A 1 320 ? 26.484 63.281 15.18 1 85.62 320 ALA A O 1
ATOM 2397 N N . SER A 1 321 ? 24.266 63.312 15.336 1 86.62 321 SER A N 1
ATOM 2398 C CA . SER A 1 321 ? 24.297 63.125 16.781 1 86.62 321 SER A CA 1
ATOM 2399 C C . SER A 1 321 ? 23.938 61.688 17.156 1 86.62 321 SER A C 1
ATOM 2401 O O . SER A 1 321 ? 23.578 61.438 18.312 1 86.62 321 SER A O 1
ATOM 2403 N N . LEU A 1 322 ? 23.891 60.844 16.297 1 86.25 322 LEU A N 1
ATOM 2404 C CA . LEU A 1 322 ? 23.422 59.5 16.516 1 86.25 322 LEU A CA 1
ATOM 2405 C C . LEU A 1 322 ? 24.266 58.781 17.578 1 86.25 322 LEU A C 1
ATOM 2407 O O . LEU A 1 322 ? 23.75 57.969 18.344 1 86.25 322 LEU A O 1
ATOM 2411 N N . PHE A 1 323 ? 25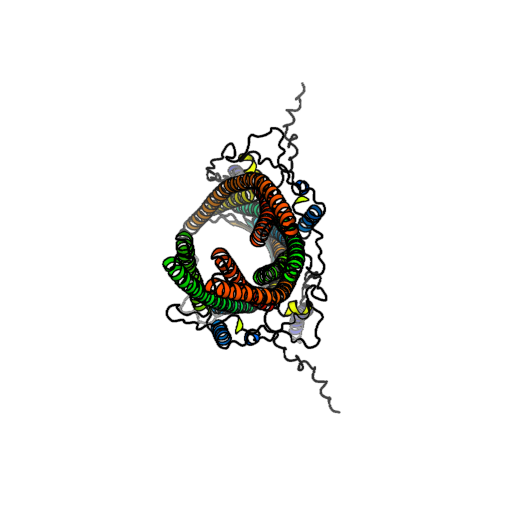.609 59.125 17.672 1 85.19 323 PHE A N 1
ATOM 2412 C CA . PHE A 1 323 ? 26.469 58.5 18.672 1 85.19 323 PHE A CA 1
ATOM 2413 C C . PHE A 1 323 ? 26.906 59.5 19.734 1 85.19 323 PHE A C 1
ATOM 2415 O O . PHE A 1 323 ? 27.938 59.312 20.375 1 85.19 323 PHE A O 1
ATOM 2422 N N . GLY A 1 324 ? 26.172 60.531 19.859 1 83.69 324 GLY A N 1
ATOM 2423 C CA . GLY A 1 324 ? 26.469 61.531 20.875 1 83.69 324 GLY A CA 1
ATOM 2424 C C . GLY A 1 324 ? 25.984 61.156 22.25 1 83.69 324 GLY A C 1
ATOM 2425 O O . GLY A 1 324 ? 25.406 60.062 22.438 1 83.69 324 GLY A O 1
ATOM 2426 N N . PRO A 1 325 ? 26.328 62 23.234 1 81.75 325 PRO A N 1
ATOM 2427 C CA . PRO A 1 325 ? 25.875 61.75 24.609 1 81.75 325 PRO A CA 1
ATOM 2428 C C . PRO A 1 325 ? 24.359 61.75 24.734 1 81.75 325 PRO A C 1
ATOM 2430 O O . PRO A 1 325 ? 23.672 62.594 24.125 1 81.75 325 PRO A O 1
ATOM 2433 N N . GLY A 1 326 ? 23.75 60.688 25.391 1 82 326 GLY A N 1
ATOM 2434 C CA . GLY A 1 326 ? 22.312 60.594 25.594 1 82 326 GLY A CA 1
ATOM 2435 C C . GLY A 1 326 ? 21.609 59.812 24.516 1 82 326 GLY A C 1
ATOM 2436 O O . GLY A 1 326 ? 20.422 59.531 24.641 1 82 326 GLY A O 1
ATOM 2437 N N . ALA A 1 327 ? 22.281 59.5 23.5 1 83.5 327 ALA A N 1
ATOM 2438 C CA . ALA A 1 327 ? 21.656 58.812 22.359 1 83.5 327 ALA A CA 1
ATOM 2439 C C . ALA A 1 327 ? 21.438 57.344 22.641 1 83.5 327 ALA A C 1
ATOM 2441 O O . ALA A 1 327 ? 20.594 56.688 22.031 1 83.5 327 ALA A O 1
ATOM 2442 N N . TRP A 1 328 ? 22.203 56.75 23.562 1 86.19 328 TRP A N 1
ATOM 2443 C CA . TRP A 1 328 ? 22.125 55.344 23.875 1 86.19 328 TRP A CA 1
ATOM 2444 C C . TRP A 1 328 ? 20.844 55 24.625 1 86.19 328 TRP A C 1
ATOM 2446 O O . TRP A 1 328 ? 20.469 55.719 25.547 1 86.19 328 TRP A O 1
ATOM 2456 N N . PHE A 1 329 ? 20.125 54.031 24.172 1 83.25 329 PHE A N 1
ATOM 2457 C CA . PHE A 1 329 ? 18.938 53.562 24.859 1 83.25 329 PHE A CA 1
ATOM 2458 C C . PHE A 1 329 ? 18.922 52.062 25 1 83.25 329 PHE A C 1
ATOM 2460 O O . PHE A 1 329 ? 19.672 51.344 24.312 1 83.25 329 PHE A O 1
ATOM 2467 N N . TYR A 1 330 ? 18.219 51.469 26.047 1 86.62 330 TYR A N 1
ATOM 2468 C CA . TYR A 1 330 ? 17.922 50.062 26.156 1 86.62 330 TYR A CA 1
ATOM 2469 C C . TYR A 1 330 ? 16.516 49.844 26.703 1 86.62 330 TYR A C 1
ATOM 2471 O O . TYR A 1 330 ? 15.984 50.688 27.422 1 86.62 330 TYR A O 1
ATOM 2479 N N . THR A 1 331 ? 15.891 48.906 26.234 1 87.94 331 THR A N 1
ATOM 2480 C CA . THR A 1 331 ? 14.609 48.469 26.75 1 87.94 331 THR A CA 1
ATOM 2481 C C . THR A 1 331 ? 14.641 46.969 27.031 1 87.94 331 THR A C 1
ATOM 2483 O O . THR A 1 331 ? 15.164 46.188 26.234 1 87.94 331 THR A O 1
ATOM 2486 N N . LEU A 1 332 ? 14.312 46.5 28.281 1 88.44 332 LEU A N 1
ATOM 2487 C CA . LEU A 1 332 ? 14.125 45.125 28.656 1 88.44 332 LEU A CA 1
ATOM 2488 C C . LEU A 1 332 ? 12.672 44.844 29.031 1 88.44 332 LEU A C 1
ATOM 2490 O O . LEU A 1 332 ? 12.07 45.625 29.781 1 88.44 332 LEU A O 1
ATOM 2494 N N . ALA A 1 333 ? 12.141 43.812 28.453 1 89.19 333 ALA A N 1
ATOM 2495 C CA . ALA A 1 333 ? 10.742 43.531 28.75 1 89.19 333 ALA A CA 1
ATOM 2496 C C . ALA A 1 333 ? 10.5 42.031 28.875 1 89.19 333 ALA A C 1
ATOM 2498 O O . ALA A 1 333 ? 11.086 41.25 28.141 1 89.19 333 ALA A O 1
ATOM 2499 N N . ALA A 1 334 ? 9.688 41.625 29.859 1 87.94 334 ALA A N 1
ATOM 2500 C CA . ALA A 1 334 ? 9.117 40.281 30.016 1 87.94 334 ALA A CA 1
ATOM 2501 C C . ALA A 1 334 ? 7.598 40.312 29.875 1 87.94 334 ALA A C 1
ATOM 2503 O O . ALA A 1 334 ? 6.93 41.156 30.484 1 87.94 334 ALA A O 1
ATOM 2504 N N . ASN A 1 335 ? 7.164 39.531 28.984 1 90.81 335 ASN A N 1
ATOM 2505 C CA . ASN A 1 335 ? 5.73 39.469 28.734 1 90.81 335 ASN A CA 1
ATOM 2506 C C . ASN A 1 335 ? 5.18 38.062 29.016 1 90.81 335 ASN A C 1
ATOM 2508 O O . ASN A 1 335 ? 5.91 37.062 28.922 1 90.81 335 ASN A O 1
ATOM 2512 N N . MET A 1 336 ? 4.004 37.938 29.578 1 88.19 336 MET A N 1
ATOM 2513 C CA . MET A 1 336 ? 3.268 36.688 29.719 1 88.19 336 MET A CA 1
ATOM 2514 C C . MET A 1 336 ? 1.898 36.781 29.047 1 88.19 336 MET A C 1
ATOM 2516 O O . MET A 1 336 ? 1.114 37.688 29.359 1 88.19 336 MET A O 1
ATOM 2520 N N . THR A 1 337 ? 1.7 35.938 28.062 1 90.38 337 THR A N 1
ATOM 2521 C CA . THR A 1 337 ? 0.434 35.938 27.344 1 90.38 337 THR A CA 1
ATOM 2522 C C . THR A 1 337 ? -0.241 34.562 27.438 1 90.38 337 THR A C 1
ATOM 2524 O O . THR A 1 337 ? 0.409 33.531 27.266 1 90.38 337 THR A O 1
ATOM 2527 N N . GLN A 1 338 ? -1.504 34.562 27.844 1 89.88 338 GLN A N 1
ATOM 2528 C CA . GLN A 1 338 ? -2.277 33.312 27.953 1 89.88 338 GLN A CA 1
ATOM 2529 C C . GLN A 1 338 ? -3.625 33.469 27.25 1 89.88 338 GLN A C 1
ATOM 2531 O O . GLN A 1 338 ? -4.441 34.312 27.625 1 89.88 338 GLN A O 1
ATOM 2536 N N . PRO A 1 339 ? -3.816 32.688 26.234 1 89.19 339 PRO A N 1
ATOM 2537 C CA . PRO A 1 339 ? -5.156 32.688 25.641 1 89.19 339 PRO A CA 1
ATOM 2538 C C . PRO A 1 339 ? -6.234 32.188 26.594 1 89.19 339 PRO A C 1
ATOM 2540 O O . PRO A 1 339 ? -6.113 31.109 27.156 1 89.19 339 PRO A O 1
ATOM 2543 N N . ILE A 1 340 ? -7.266 32.969 26.828 1 89.19 340 ILE A N 1
ATOM 2544 C CA . ILE A 1 340 ? -8.391 32.625 27.672 1 89.19 340 ILE A CA 1
ATOM 2545 C C . ILE A 1 340 ? -9.492 31.969 26.844 1 89.19 340 ILE A C 1
ATOM 2547 O O . ILE A 1 340 ? -10.094 30.984 27.25 1 89.19 340 ILE A O 1
ATOM 2551 N N . PHE A 1 341 ? -9.727 32.562 25.75 1 91.94 341 PHE A N 1
ATOM 2552 C CA . PHE A 1 341 ? -10.688 32.031 24.781 1 91.94 341 PHE A CA 1
ATOM 2553 C C . PHE A 1 341 ? -10.203 32.281 23.359 1 91.94 341 PHE A C 1
ATOM 2555 O O . PHE A 1 341 ? -9.898 33.438 22.984 1 91.94 341 PHE A O 1
ATOM 2562 N N . ASP A 1 342 ? -10.102 31.266 22.484 1 92.56 342 ASP A N 1
ATOM 2563 C CA . ASP A 1 342 ? -9.562 31.391 21.141 1 92.56 342 ASP A CA 1
ATOM 2564 C C . ASP A 1 342 ? -10.484 30.734 20.109 1 92.56 342 ASP A C 1
ATOM 2566 O O . ASP A 1 342 ? -10.023 30.188 19.109 1 92.56 342 ASP A O 1
ATOM 2570 N N . GLY A 1 343 ? -11.844 30.625 20.469 1 92.56 343 GLY A N 1
ATOM 2571 C CA . GLY A 1 343 ? -12.789 30 19.562 1 92.56 343 GLY A CA 1
ATOM 2572 C C . GLY A 1 343 ? -12.578 28.5 19.406 1 92.56 343 GLY A C 1
ATOM 2573 O O . GLY A 1 343 ? -12.773 27.953 18.328 1 92.56 343 GLY A O 1
ATOM 2574 N N . PHE A 1 344 ? -11.984 27.844 20.375 1 93.06 344 PHE A N 1
ATOM 2575 C CA . PHE A 1 344 ? -11.734 26.406 20.469 1 93.06 344 PHE A CA 1
ATOM 2576 C C . PHE A 1 344 ? -10.617 25.984 19.516 1 93.06 344 PHE A C 1
ATOM 2578 O O . PHE A 1 344 ? -10.562 24.844 19.094 1 93.06 344 PHE A O 1
ATOM 2585 N N . LEU A 1 345 ? -9.797 26.938 19.031 1 93.06 345 LEU A N 1
ATOM 2586 C CA . LEU A 1 345 ? -8.695 26.641 18.125 1 93.06 345 LEU A CA 1
ATOM 2587 C C . LEU A 1 345 ? -7.723 25.641 18.75 1 93.06 345 LEU A C 1
ATOM 2589 O O . LEU A 1 345 ? -7.457 24.594 18.172 1 93.06 345 LEU A O 1
ATOM 2593 N N . LEU A 1 346 ? -7.246 25.938 19.984 1 93.69 346 LEU A N 1
ATOM 2594 C CA . LEU A 1 346 ? -6.258 25.094 20.641 1 93.69 346 LEU A CA 1
ATOM 2595 C C . LEU A 1 346 ? -6.848 23.734 20.984 1 93.69 346 LEU A C 1
ATOM 2597 O O . LEU A 1 346 ? -6.172 22.703 20.859 1 93.69 346 LEU A O 1
ATOM 2601 N N . GLU A 1 347 ? -8.117 23.719 21.422 1 94.88 347 GLU A N 1
ATOM 2602 C CA . GLU A 1 347 ? -8.789 22.453 21.703 1 94.88 347 GLU A CA 1
ATOM 2603 C C . GLU A 1 347 ? -8.891 21.578 20.453 1 94.88 347 GLU A C 1
ATOM 2605 O O . GLU A 1 347 ? -8.648 20.375 20.5 1 94.88 347 GLU A O 1
ATOM 2610 N N . SER A 1 348 ? -9.305 22.203 19.344 1 95.5 348 SER A N 1
ATOM 2611 C CA . SER A 1 348 ? -9.422 21.484 18.078 1 95.5 348 SER A CA 1
ATOM 2612 C C . SER A 1 348 ? -8.062 20.984 17.609 1 95.5 348 SER A C 1
ATOM 2614 O O . SER A 1 348 ? -7.961 19.875 17.078 1 95.5 348 SER A O 1
ATOM 2616 N N . GLN A 1 349 ? -7.016 21.766 17.766 1 94.88 349 GLN A N 1
ATOM 2617 C CA . GLN A 1 349 ? -5.668 21.344 17.406 1 94.88 349 GLN A CA 1
ATOM 2618 C C . GLN A 1 349 ? -5.203 20.156 18.25 1 94.88 349 GLN A C 1
ATOM 2620 O O . GLN A 1 349 ? -4.531 19.25 17.734 1 94.88 349 GLN A O 1
ATOM 2625 N N . LEU A 1 350 ? -5.52 20.156 19.562 1 94.94 350 LEU A N 1
ATOM 2626 C CA . LEU A 1 350 ? -5.207 19.016 20.422 1 94.94 350 LEU A CA 1
ATOM 2627 C C . LEU A 1 350 ? -5.941 17.766 19.953 1 94.94 350 LEU A C 1
ATOM 2629 O O . LEU A 1 350 ? -5.352 16.688 19.875 1 94.94 350 LEU A O 1
ATOM 2633 N N . LYS A 1 351 ? -7.234 17.922 19.578 1 95.25 351 LYS A N 1
ATOM 2634 C CA . LYS A 1 351 ? -8.008 16.797 19.062 1 95.25 351 LYS A CA 1
ATOM 2635 C C . LYS A 1 351 ? -7.398 16.266 17.781 1 95.25 351 LYS A C 1
ATOM 2637 O O . LYS A 1 351 ? -7.363 15.047 17.562 1 95.25 351 LYS A O 1
ATOM 2642 N N . GLN A 1 352 ? -6.953 17.109 16.875 1 95.44 352 GLN A N 1
ATOM 2643 C CA . GLN A 1 352 ? -6.297 16.703 15.648 1 95.44 352 GLN A CA 1
ATOM 2644 C C . GLN A 1 352 ? -5.031 15.906 15.938 1 95.44 352 GLN A C 1
ATOM 2646 O O . GLN A 1 352 ? -4.809 14.852 15.336 1 95.44 352 GLN A O 1
ATOM 2651 N N . ALA A 1 353 ? -4.215 16.406 16.828 1 95.38 353 ALA A N 1
ATOM 2652 C CA . ALA A 1 353 ? -2.98 15.719 17.203 1 95.38 353 ALA A CA 1
ATOM 2653 C C . ALA A 1 353 ? -3.275 14.336 17.781 1 95.38 353 ALA A C 1
ATOM 2655 O O . ALA A 1 353 ? -2.582 13.367 17.469 1 95.38 353 ALA A O 1
ATOM 2656 N N . LYS A 1 354 ? -4.309 14.25 18.625 1 95.38 354 LYS A N 1
ATOM 2657 C CA . LYS A 1 354 ? -4.707 12.969 19.203 1 95.38 354 LYS A CA 1
ATOM 2658 C C . LYS A 1 354 ? -5.195 12.016 18.109 1 95.38 354 LYS A C 1
ATOM 2660 O O . LYS A 1 354 ? -4.973 10.805 18.203 1 95.38 354 LYS A O 1
ATOM 2665 N N . GLY A 1 355 ? -5.906 12.57 17.156 1 95.25 355 GLY A N 1
ATOM 2666 C CA . GLY A 1 355 ? -6.324 11.758 16.016 1 95.25 355 GLY A CA 1
ATOM 2667 C C . GLY A 1 355 ? -5.16 11.164 15.25 1 95.25 355 GLY A C 1
ATOM 2668 O O . GLY A 1 355 ? -5.191 9.984 14.891 1 95.25 355 GLY A O 1
ATOM 2669 N N . VAL A 1 356 ? -4.121 11.938 15 1 95.81 356 VAL A N 1
ATOM 2670 C CA . VAL A 1 356 ? -2.928 11.461 14.312 1 95.81 356 VAL A CA 1
ATOM 2671 C C . VAL A 1 356 ? -2.225 10.406 15.164 1 95.81 356 VAL A C 1
ATOM 2673 O O . VAL A 1 356 ? -1.765 9.391 14.641 1 95.81 356 VAL A O 1
ATOM 2676 N N . GLN A 1 357 ? -2.131 10.625 16.484 1 95.62 357 GLN A N 1
ATOM 2677 C CA . GLN A 1 357 ? -1.54 9.664 17.406 1 95.62 357 GLN A CA 1
ATOM 2678 C C . GLN A 1 357 ? -2.254 8.32 17.328 1 95.62 357 GLN A C 1
ATOM 2680 O O . GLN A 1 357 ? -1.608 7.27 17.281 1 95.62 357 GLN A O 1
ATOM 2685 N N . LEU A 1 358 ? -3.588 8.383 17.312 1 95.31 358 LEU A N 1
ATOM 2686 C CA . LEU A 1 358 ? -4.367 7.148 17.219 1 95.31 358 LEU A CA 1
ATOM 2687 C C . LEU A 1 358 ? -4.109 6.434 15.906 1 95.31 358 LEU A C 1
ATOM 2689 O O . LEU A 1 358 ? -3.938 5.215 15.875 1 95.31 358 LEU A O 1
ATOM 2693 N N . GLU A 1 359 ? -4.094 7.141 14.82 1 95.56 359 GLU A N 1
ATOM 2694 C CA . GLU A 1 359 ? -3.793 6.562 13.516 1 95.56 359 GLU A CA 1
ATOM 2695 C C . GLU A 1 359 ? -2.426 5.883 13.516 1 95.56 359 GLU A C 1
ATOM 2697 O O . GLU A 1 359 ? -2.271 4.785 12.977 1 95.56 359 GLU A O 1
ATOM 2702 N N . ASP A 1 360 ? -1.437 6.555 14.102 1 95.81 360 ASP A N 1
ATOM 2703 C CA . ASP A 1 360 ? -0.086 6.004 14.156 1 95.81 360 ASP A CA 1
ATOM 2704 C C . ASP A 1 360 ? -0.034 4.762 15.039 1 95.81 360 ASP A C 1
ATOM 2706 O O . ASP A 1 360 ? 0.709 3.82 14.758 1 95.81 360 ASP A O 1
ATOM 2710 N N . LEU A 1 361 ? -0.819 4.758 16.141 1 96.06 361 LEU A N 1
ATOM 2711 C CA . LEU A 1 361 ? -0.911 3.58 17 1 96.06 361 LEU A CA 1
ATOM 2712 C C . LEU A 1 361 ? -1.452 2.387 16.219 1 96.06 361 LEU A C 1
ATOM 2714 O O . LEU A 1 361 ? -0.893 1.289 16.297 1 96.06 361 LEU A O 1
ATOM 2718 N N . LEU A 1 362 ? -2.49 2.598 15.469 1 95.69 362 LEU A N 1
ATOM 2719 C CA . LEU A 1 362 ? -3.109 1.533 14.688 1 95.69 362 LEU A CA 1
ATOM 2720 C C . LEU A 1 362 ? -2.176 1.062 13.578 1 95.69 362 LEU A C 1
ATOM 2722 O O . LEU A 1 362 ? -2.119 -0.133 13.273 1 95.69 362 LEU A O 1
ATOM 2726 N N . ALA A 1 363 ? -1.402 1.989 12.961 1 95.62 363 ALA A N 1
ATOM 2727 C CA . ALA A 1 363 ? -0.406 1.631 11.953 1 95.62 363 ALA A CA 1
ATOM 2728 C C . ALA A 1 363 ? 0.689 0.753 12.555 1 95.62 363 ALA A C 1
ATOM 2730 O O . ALA A 1 363 ? 1.158 -0.19 11.914 1 95.62 363 ALA A O 1
ATOM 2731 N N . TYR A 1 364 ? 1.094 1.078 13.812 1 96.44 364 TYR A N 1
ATOM 2732 C CA . TYR A 1 364 ? 2.09 0.272 14.508 1 96.44 364 TYR A CA 1
ATOM 2733 C C . TYR A 1 364 ? 1.565 -1.134 14.773 1 96.44 364 TYR A C 1
ATOM 2735 O O . TYR A 1 364 ? 2.256 -2.121 14.508 1 96.44 364 TYR A O 1
ATOM 2743 N N . ARG A 1 365 ? 0.358 -1.251 15.195 1 95.44 365 ARG A N 1
ATOM 2744 C CA . ARG A 1 365 ? -0.264 -2.547 15.445 1 95.44 365 ARG A CA 1
ATOM 2745 C C . ARG A 1 365 ? -0.336 -3.377 14.172 1 95.44 365 ARG A C 1
ATOM 2747 O O . ARG A 1 365 ? -0.053 -4.574 14.188 1 95.44 365 ARG A O 1
ATOM 2754 N N . LYS A 1 366 ? -0.702 -2.785 13.094 1 95.81 366 LYS A N 1
ATOM 2755 C CA . LYS A 1 366 ? -0.791 -3.467 11.805 1 95.81 366 LYS A CA 1
ATOM 2756 C C . LYS A 1 366 ? 0.579 -3.963 11.352 1 95.81 366 LYS A C 1
ATOM 2758 O O . LYS A 1 366 ? 0.701 -5.07 10.828 1 95.81 366 LYS A O 1
ATOM 2763 N N . ALA A 1 367 ? 1.582 -3.086 11.539 1 96.12 367 ALA A N 1
ATOM 2764 C CA . ALA A 1 367 ? 2.938 -3.479 11.156 1 96.12 367 ALA A CA 1
ATOM 2765 C C . ALA A 1 367 ? 3.379 -4.727 11.914 1 96.12 367 ALA A C 1
ATOM 2767 O O . ALA A 1 367 ? 3.969 -5.641 11.328 1 96.12 367 ALA A O 1
ATOM 2768 N N . VAL A 1 368 ? 3.057 -4.781 13.156 1 95.25 368 VAL A N 1
ATOM 2769 C CA . VAL A 1 368 ? 3.436 -5.91 13.992 1 95.25 368 VAL A CA 1
ATOM 2770 C C . VAL A 1 368 ? 2.709 -7.172 13.531 1 95.25 368 VAL A C 1
ATOM 2772 O O . VAL A 1 368 ? 3.336 -8.203 13.297 1 95.25 368 VAL A O 1
ATOM 2775 N N . LEU A 1 369 ? 1.436 -7.141 13.328 1 94.38 369 LEU A N 1
ATOM 2776 C CA . LEU A 1 369 ? 0.641 -8.289 12.906 1 94.38 369 LEU A CA 1
ATOM 2777 C C . LEU A 1 369 ? 1.071 -8.773 11.531 1 94.38 369 LEU A C 1
ATOM 2779 O O . LEU A 1 369 ? 1.182 -9.984 11.297 1 94.38 369 LEU A O 1
ATOM 2783 N N . SER A 1 370 ? 1.304 -7.844 10.625 1 96.12 370 SER A N 1
ATOM 2784 C CA . SER A 1 370 ? 1.745 -8.188 9.273 1 96.12 370 SER A CA 1
ATOM 2785 C C . SER A 1 370 ? 3.109 -8.875 9.297 1 96.12 370 SER A C 1
ATOM 2787 O O . SER A 1 370 ? 3.379 -9.758 8.484 1 96.12 370 SER A O 1
ATOM 2789 N N . ALA A 1 371 ? 3.918 -8.414 10.211 1 95.06 371 ALA A N 1
ATOM 2790 C CA . ALA A 1 371 ? 5.238 -9.031 10.336 1 95.06 371 ALA A CA 1
ATOM 2791 C C . ALA A 1 371 ? 5.125 -10.5 10.719 1 95.06 371 ALA A C 1
ATOM 2793 O O . ALA A 1 371 ? 5.836 -11.344 10.172 1 95.06 371 ALA A O 1
ATOM 2794 N N . PHE A 1 372 ? 4.25 -10.852 11.633 1 94.31 372 PHE A N 1
ATOM 2795 C CA . PHE A 1 372 ? 4.031 -12.242 12.008 1 94.31 372 PHE A CA 1
ATOM 2796 C C . PHE A 1 372 ? 3.533 -13.055 10.812 1 94.31 372 PHE A C 1
ATOM 2798 O O . PHE A 1 372 ? 4.008 -14.164 10.57 1 94.31 372 PHE A O 1
ATOM 2805 N N . ALA A 1 373 ? 2.627 -12.516 10.094 1 95.69 373 ALA A N 1
ATOM 2806 C CA . ALA A 1 373 ? 2.072 -13.195 8.922 1 95.69 373 ALA A CA 1
ATOM 2807 C C . ALA A 1 373 ? 3.143 -13.414 7.859 1 95.69 373 ALA A C 1
ATOM 2809 O O . ALA A 1 373 ? 3.176 -14.461 7.211 1 95.69 373 ALA A O 1
ATOM 2810 N N . ASP A 1 374 ? 4.004 -12.406 7.699 1 96.25 374 ASP A N 1
ATOM 2811 C CA . ASP A 1 374 ? 5.074 -12.516 6.711 1 96.25 374 ASP A CA 1
ATOM 2812 C C . ASP A 1 374 ? 5.992 -13.695 7.027 1 96.25 374 ASP A C 1
ATOM 2814 O O . ASP A 1 374 ? 6.367 -14.453 6.133 1 96.25 374 ASP A O 1
ATOM 2818 N N . VAL A 1 375 ? 6.312 -13.828 8.258 1 94.06 375 VAL A N 1
ATOM 2819 C CA . VAL A 1 375 ? 7.195 -14.914 8.672 1 94.06 375 VAL A CA 1
ATOM 2820 C C . VAL A 1 375 ? 6.496 -16.25 8.469 1 94.06 375 VAL A C 1
ATOM 2822 O O . VAL A 1 375 ? 7.074 -17.188 7.895 1 94.06 375 VAL A O 1
ATOM 2825 N N . GLU A 1 376 ? 5.25 -16.375 8.883 1 94.75 376 GLU A N 1
ATOM 2826 C CA . GLU A 1 376 ? 4.492 -17.609 8.711 1 94.75 376 GLU A CA 1
ATOM 2827 C C . GLU A 1 376 ? 4.398 -18 7.242 1 94.75 376 GLU A C 1
ATOM 2829 O O . GLU A 1 376 ? 4.617 -19.172 6.891 1 94.75 376 GLU A O 1
ATOM 2834 N N . LYS A 1 377 ? 4.121 -17 6.414 1 96.31 377 LYS A N 1
ATOM 2835 C CA . LYS A 1 377 ? 3.99 -17.25 4.984 1 96.31 377 LYS A CA 1
ATOM 2836 C C . LYS A 1 377 ? 5.312 -17.734 4.387 1 96.31 377 LYS A C 1
ATOM 2838 O O . LYS A 1 377 ? 5.332 -18.672 3.582 1 96.31 377 LYS A O 1
ATOM 2843 N N . ALA A 1 378 ? 6.352 -17.125 4.805 1 95.75 378 ALA A N 1
ATOM 2844 C CA . ALA A 1 378 ? 7.664 -17.484 4.277 1 95.75 378 ALA A CA 1
ATOM 2845 C C . ALA A 1 378 ? 8.094 -18.859 4.77 1 95.75 378 ALA A C 1
ATOM 2847 O O . ALA A 1 378 ? 8.688 -19.641 4.02 1 95.75 378 ALA A O 1
ATOM 2848 N N . LEU A 1 379 ? 7.805 -19.188 6.008 1 94.19 379 LEU A N 1
ATOM 2849 C CA . LEU A 1 379 ? 8.164 -20.484 6.574 1 94.19 379 LEU A CA 1
ATOM 2850 C C . LEU A 1 379 ? 7.426 -21.609 5.855 1 94.19 379 LEU A C 1
ATOM 2852 O O . LEU A 1 379 ? 8.031 -22.625 5.492 1 94.19 379 LEU A O 1
ATOM 2856 N N . VAL A 1 380 ? 6.168 -21.453 5.629 1 95.62 380 VAL A N 1
ATOM 2857 C CA . VAL A 1 380 ? 5.387 -22.469 4.938 1 95.62 380 VAL A CA 1
ATOM 2858 C C . VAL A 1 380 ? 5.914 -22.656 3.516 1 95.62 380 VAL A C 1
ATOM 2860 O O . VAL A 1 380 ? 6.059 -23.781 3.039 1 95.62 380 VAL A O 1
ATOM 2863 N N . ALA A 1 381 ? 6.199 -21.531 2.857 1 96.44 381 ALA A N 1
ATOM 2864 C CA . ALA A 1 381 ? 6.711 -21.609 1.492 1 96.44 381 ALA A CA 1
ATOM 2865 C C . ALA A 1 381 ? 8.031 -22.375 1.439 1 96.44 381 ALA A C 1
ATOM 2867 O O . ALA A 1 381 ? 8.203 -23.266 0.615 1 96.44 381 ALA A O 1
ATOM 2868 N N . LEU A 1 382 ? 8.938 -22.062 2.357 1 95 382 LEU A N 1
ATOM 2869 C CA . LEU A 1 382 ? 10.234 -22.719 2.361 1 95 382 LEU A CA 1
ATOM 2870 C C . LEU A 1 382 ? 10.078 -24.219 2.645 1 95 382 LEU A C 1
ATOM 2872 O O . LEU A 1 382 ? 10.68 -25.047 1.958 1 95 382 LEU A O 1
ATOM 2876 N N . GLN A 1 383 ? 9.266 -24.578 3.562 1 95.12 383 GLN A N 1
ATOM 2877 C CA . GLN A 1 383 ? 9.047 -25.969 3.922 1 95.12 383 GLN A CA 1
ATOM 2878 C C . GLN A 1 383 ? 8.438 -26.75 2.758 1 95.12 383 GLN A C 1
ATOM 2880 O O . GLN A 1 383 ? 8.938 -27.812 2.391 1 95.12 383 GLN A O 1
ATOM 2885 N N . GLN A 1 384 ? 7.438 -26.156 2.191 1 96.81 384 GLN A N 1
ATOM 2886 C CA . GLN A 1 384 ? 6.703 -26.859 1.148 1 96.81 384 GLN A CA 1
ATOM 2887 C C . GLN A 1 384 ? 7.5 -26.906 -0.151 1 96.81 384 GLN A C 1
ATOM 2889 O O . GLN A 1 384 ? 7.48 -27.922 -0.859 1 96.81 384 GLN A O 1
ATOM 2894 N N . PHE A 1 385 ? 8.234 -25.891 -0.507 1 97.06 385 PHE A N 1
ATOM 2895 C CA . PHE A 1 385 ? 9.016 -25.906 -1.737 1 97.06 385 PHE A CA 1
ATOM 2896 C C . PHE A 1 385 ? 10.234 -26.812 -1.589 1 97.06 385 PHE A C 1
ATOM 2898 O O . PHE A 1 385 ? 10.695 -27.406 -2.566 1 97.06 385 PHE A O 1
ATOM 2905 N N . THR A 1 386 ? 10.742 -26.969 -0.343 1 96.31 386 THR A N 1
ATOM 2906 C CA . THR A 1 386 ? 11.789 -27.969 -0.099 1 96.31 386 THR A CA 1
ATOM 2907 C C . THR A 1 386 ? 11.258 -29.375 -0.342 1 96.31 386 THR A C 1
ATOM 2909 O O . THR A 1 386 ? 11.914 -30.172 -1.006 1 96.31 386 THR A O 1
ATOM 2912 N N . LEU A 1 387 ? 10.117 -29.625 0.178 1 96.94 387 LEU A N 1
ATOM 2913 C CA . LEU A 1 387 ? 9.484 -30.922 -0.059 1 96.94 387 LEU A CA 1
ATOM 2914 C C . LEU A 1 387 ? 9.203 -31.125 -1.544 1 96.94 387 LEU A C 1
ATOM 2916 O O . LEU A 1 387 ? 9.469 -32.188 -2.088 1 96.94 387 LEU A O 1
ATOM 2920 N N . GLN A 1 388 ? 8.758 -30.094 -2.195 1 97.56 388 GLN A N 1
ATOM 2921 C CA . GLN A 1 388 ? 8.445 -30.188 -3.617 1 97.56 388 GLN A CA 1
ATOM 2922 C C . GLN A 1 388 ? 9.703 -30.469 -4.441 1 97.56 388 GLN A C 1
ATOM 2924 O O . GLN A 1 388 ? 9.648 -31.203 -5.426 1 97.56 388 GLN A O 1
ATOM 2929 N N . GLU A 1 389 ? 10.773 -29.844 -4.074 1 97.12 389 GLU A N 1
ATOM 2930 C CA . GLU A 1 389 ? 12.023 -30.078 -4.793 1 97.12 389 GLU A CA 1
ATOM 2931 C C . GLU A 1 389 ? 12.414 -31.562 -4.73 1 97.12 389 GLU A C 1
ATOM 2933 O O . GLU A 1 389 ? 12.805 -32.156 -5.742 1 97.12 389 GLU A O 1
ATOM 2938 N N . ARG A 1 390 ? 12.273 -32.188 -3.605 1 96.88 390 ARG A N 1
ATOM 2939 C CA . ARG A 1 390 ? 12.602 -33.594 -3.438 1 96.88 390 ARG A CA 1
ATOM 2940 C C . ARG A 1 390 ? 11.703 -34.469 -4.293 1 96.88 390 ARG A C 1
ATOM 2942 O O . ARG A 1 390 ? 12.18 -35.344 -5.023 1 96.88 390 ARG A O 1
ATOM 2949 N N . LEU A 1 391 ? 10.453 -34.156 -4.25 1 96.19 391 LEU A N 1
ATOM 2950 C CA . LEU A 1 391 ? 9.484 -34.938 -5.004 1 96.19 391 LEU A CA 1
ATOM 2951 C C . LEU A 1 391 ? 9.672 -34.75 -6.504 1 96.19 391 LEU A C 1
ATOM 2953 O O . LEU A 1 391 ? 9.594 -35.688 -7.273 1 96.19 391 LEU A O 1
ATOM 2957 N N . GLN A 1 392 ? 9.969 -33.531 -6.91 1 96.94 392 GLN A N 1
ATOM 2958 C CA . GLN A 1 392 ? 10.125 -33.219 -8.328 1 96.94 392 GLN A CA 1
ATOM 2959 C C . GLN A 1 392 ? 11.422 -33.812 -8.883 1 96.94 392 GLN A C 1
ATOM 2961 O O . GLN A 1 392 ? 11.492 -34.188 -10.047 1 96.94 392 GLN A O 1
ATOM 2966 N N . THR A 1 393 ? 12.445 -33.906 -8.062 1 97.06 393 THR A N 1
ATOM 2967 C CA . THR A 1 393 ? 13.68 -34.531 -8.477 1 97.06 393 THR A CA 1
ATOM 2968 C C . THR A 1 393 ? 13.43 -36.031 -8.797 1 97.06 393 THR A C 1
ATOM 2970 O O . THR A 1 393 ? 13.961 -36.531 -9.773 1 97.06 393 THR A O 1
ATOM 2973 N N . GLU A 1 394 ? 12.617 -36.656 -8.031 1 95.12 394 GLU A N 1
ATOM 2974 C CA . GLU A 1 394 ? 12.227 -38.031 -8.312 1 95.12 394 GLU A CA 1
ATOM 2975 C C . GLU A 1 394 ? 11.461 -38.125 -9.625 1 95.12 394 GLU A C 1
ATOM 2977 O O . GLU A 1 394 ? 11.664 -39.062 -10.406 1 95.12 394 GLU A O 1
ATOM 2982 N N . ALA A 1 395 ? 10.617 -37.125 -9.859 1 94.5 395 ALA A N 1
ATOM 2983 C CA . ALA A 1 395 ? 9.844 -37.094 -11.102 1 94.5 395 ALA A CA 1
ATOM 2984 C C . ALA A 1 395 ? 10.766 -36.969 -12.312 1 94.5 395 ALA A C 1
ATOM 2986 O O . ALA A 1 395 ? 10.555 -37.594 -13.336 1 94.5 395 ALA A O 1
ATOM 2987 N N . VAL A 1 396 ? 11.766 -36.156 -12.195 1 96.5 396 VAL A N 1
ATOM 2988 C CA . VAL A 1 396 ? 12.711 -35.938 -13.289 1 96.5 396 VAL A CA 1
ATOM 2989 C C . VAL A 1 396 ? 13.492 -37.25 -13.531 1 96.5 396 VAL A C 1
ATOM 2991 O O . VAL A 1 396 ? 13.664 -37.656 -14.68 1 96.5 396 VAL A O 1
ATOM 2994 N N . THR A 1 397 ? 13.938 -37.906 -12.5 1 95.88 397 THR A N 1
ATOM 2995 C CA . THR A 1 397 ? 14.695 -39.156 -12.625 1 95.88 397 THR A CA 1
ATOM 2996 C C . THR A 1 397 ? 13.867 -40.25 -13.312 1 95.88 397 THR A C 1
ATOM 2998 O O . THR A 1 397 ? 14.344 -40.906 -14.234 1 95.88 397 THR A O 1
ATOM 3001 N N . SER A 1 398 ? 12.625 -40.312 -12.844 1 92.31 398 SER A N 1
ATOM 3002 C CA . SER A 1 398 ? 11.734 -41.312 -13.438 1 92.31 398 SER A CA 1
ATOM 3003 C C . SER A 1 398 ? 11.43 -41 -14.891 1 92.31 398 SER A C 1
ATOM 3005 O O . SER A 1 398 ? 11.398 -41.875 -15.742 1 92.31 398 SER A O 1
ATOM 3007 N N . SER A 1 399 ? 11.211 -39.719 -15.234 1 94.38 399 SER A N 1
ATOM 3008 C CA . SER A 1 399 ? 10.922 -39.312 -16.594 1 94.38 399 SER A CA 1
ATOM 3009 C C . SER A 1 399 ? 12.125 -39.5 -17.516 1 94.38 399 SER A C 1
ATOM 3011 O O . SER A 1 399 ? 11.977 -39.875 -18.672 1 94.38 399 SER A O 1
ATOM 3013 N N . ARG A 1 400 ? 13.32 -39.281 -16.984 1 94.38 400 ARG A N 1
ATOM 3014 C CA . ARG A 1 400 ? 14.547 -39.5 -17.734 1 94.38 400 ARG A CA 1
ATOM 3015 C C . ARG A 1 400 ? 14.734 -40.969 -18.078 1 94.38 400 ARG A C 1
ATOM 3017 O O . ARG A 1 400 ? 15.086 -41.312 -19.203 1 94.38 400 ARG A O 1
ATOM 3024 N N . ARG A 1 401 ? 14.469 -41.781 -17.156 1 91.88 401 ARG A N 1
ATOM 3025 C CA . ARG A 1 401 ? 14.555 -43.219 -17.406 1 91.88 401 ARG A CA 1
ATOM 3026 C C . ARG A 1 401 ? 13.562 -43.656 -18.484 1 91.88 401 ARG A C 1
ATOM 3028 O O . ARG A 1 401 ? 13.914 -44.438 -19.391 1 91.88 401 ARG A O 1
ATOM 3035 N N . ALA A 1 402 ? 12.32 -43.156 -18.344 1 89.94 402 ALA A N 1
ATOM 3036 C CA . ALA A 1 402 ? 11.289 -43.5 -19.328 1 89.94 402 ALA A CA 1
ATOM 3037 C C . ALA A 1 402 ? 11.695 -43.062 -20.734 1 89.94 402 ALA A C 1
ATOM 3039 O O . ALA A 1 402 ? 11.516 -43.781 -21.703 1 89.94 402 ALA A O 1
ATOM 3040 N N . PHE A 1 403 ? 12.273 -41.906 -20.922 1 92.44 403 PHE A N 1
ATOM 3041 C CA . PHE A 1 403 ? 12.688 -41.375 -22.219 1 92.44 403 PHE A CA 1
ATOM 3042 C C . PHE A 1 403 ? 13.844 -42.188 -22.797 1 92.44 403 PHE A C 1
ATOM 3044 O O . PHE A 1 403 ? 13.852 -42.531 -23.984 1 92.44 403 PHE A O 1
ATOM 3051 N N . ASP A 1 404 ? 14.82 -42.531 -21.922 1 91.81 404 ASP A N 1
ATOM 3052 C CA . ASP A 1 404 ? 15.969 -43.312 -22.359 1 91.81 404 ASP A CA 1
ATOM 3053 C C . ASP A 1 404 ? 15.531 -44.688 -22.891 1 91.81 404 ASP A C 1
ATOM 3055 O O . ASP A 1 404 ? 16.016 -45.156 -23.922 1 91.81 404 ASP A O 1
ATOM 3059 N N . VAL A 1 405 ? 14.594 -45.281 -22.203 1 90.06 405 VAL A N 1
ATOM 3060 C CA . VAL A 1 405 ? 14.078 -46.594 -22.625 1 90.06 405 VAL A CA 1
ATOM 3061 C C . VAL A 1 405 ? 13.336 -46.438 -23.938 1 90.06 405 VAL A C 1
ATOM 3063 O O . VAL A 1 405 ? 13.539 -47.219 -24.875 1 90.06 405 VAL A O 1
ATOM 3066 N N . ALA A 1 406 ? 12.508 -45.375 -24.062 1 90.31 406 ALA A N 1
ATOM 3067 C CA . ALA A 1 406 ? 11.734 -45.156 -25.281 1 90.31 406 ALA A CA 1
ATOM 3068 C C . ALA A 1 406 ? 12.648 -44.906 -26.484 1 90.31 406 ALA A C 1
ATOM 3070 O O . ALA A 1 406 ? 12.414 -45.406 -27.578 1 90.31 406 ALA A O 1
ATOM 3071 N N . GLU A 1 407 ? 13.664 -44.156 -26.328 1 89.75 407 GLU A N 1
ATOM 3072 C CA . GLU A 1 407 ? 14.609 -43.875 -27.406 1 89.75 407 GLU A CA 1
ATOM 3073 C C . GLU A 1 407 ? 15.344 -45.125 -27.859 1 89.75 407 GLU A C 1
ATOM 3075 O O . GLU A 1 407 ? 15.523 -45.344 -29.062 1 89.75 407 GLU A O 1
ATOM 3080 N N . THR A 1 408 ? 15.727 -45.969 -26.922 1 89.75 408 THR A N 1
ATOM 3081 C CA . THR A 1 408 ? 16.406 -47.219 -27.234 1 89.75 408 THR A CA 1
ATOM 3082 C C . THR A 1 408 ? 15.5 -48.156 -28.031 1 89.75 408 THR A C 1
ATOM 3084 O O . THR A 1 408 ? 15.922 -48.812 -28.984 1 89.75 408 THR A O 1
ATOM 3087 N N . GLN A 1 409 ? 14.281 -48.188 -27.641 1 89.94 409 GLN A N 1
ATOM 3088 C CA . GLN A 1 409 ? 13.312 -49.031 -28.312 1 89.94 409 GLN A CA 1
ATOM 3089 C C . GLN A 1 409 ? 12.977 -48.531 -29.703 1 89.94 409 GLN A C 1
ATOM 3091 O O . GLN A 1 409 ? 12.703 -49.281 -30.609 1 89.94 409 GLN A O 1
ATOM 3096 N N . LEU A 1 410 ? 12.977 -47.219 -29.859 1 88.06 410 LEU A N 1
ATOM 3097 C CA . LEU A 1 410 ? 12.766 -46.625 -31.172 1 88.06 410 LEU A CA 1
ATOM 3098 C C . LEU A 1 410 ? 13.891 -47.031 -32.125 1 88.06 410 LEU A C 1
ATOM 3100 O O . LEU A 1 410 ? 13.641 -47.375 -33.281 1 88.06 410 LEU A O 1
ATOM 3104 N N . ARG A 1 411 ? 15.055 -47.031 -31.641 1 87 411 ARG A N 1
ATOM 3105 C CA . ARG A 1 411 ? 16.219 -47.406 -32.438 1 87 411 ARG A CA 1
ATOM 3106 C C . ARG A 1 411 ? 16.141 -48.875 -32.844 1 87 411 ARG A C 1
ATOM 3108 O O . ARG A 1 411 ? 16.562 -49.25 -33.938 1 87 411 ARG A O 1
ATOM 3115 N N . ALA A 1 412 ? 15.484 -49.656 -31.953 1 86.5 412 ALA A N 1
ATOM 3116 C CA . ALA A 1 412 ? 15.328 -51.062 -32.219 1 86.5 412 ALA A CA 1
ATOM 3117 C C . ALA A 1 412 ? 14.07 -51.344 -33.031 1 86.5 412 ALA A C 1
ATOM 3119 O O . ALA A 1 412 ? 13.852 -52.469 -33.5 1 86.5 412 ALA A O 1
ATOM 3120 N N . GLY A 1 413 ? 13.242 -50.281 -33.25 1 83.62 413 GLY A N 1
ATOM 3121 C CA . GLY A 1 413 ? 12.023 -50.406 -34.031 1 83.62 413 GLY A CA 1
ATOM 3122 C C . GLY A 1 413 ? 10.891 -51.062 -33.281 1 83.62 413 GLY A C 1
ATOM 3123 O O . GLY A 1 413 ? 9.953 -51.594 -33.875 1 83.62 413 GLY A O 1
ATOM 3124 N N . THR A 1 414 ? 10.945 -51.062 -31.969 1 83.62 414 THR A N 1
ATOM 3125 C CA . THR A 1 414 ? 9.984 -51.812 -31.172 1 83.62 414 THR A CA 1
ATOM 3126 C C . THR A 1 414 ? 8.953 -50.906 -30.547 1 83.62 414 THR A C 1
ATOM 3128 O O . THR A 1 414 ? 8.031 -51.344 -29.859 1 83.62 414 THR A O 1
ATOM 3131 N N . VAL A 1 415 ? 9.133 -49.562 -30.688 1 82.81 415 VAL A N 1
ATOM 3132 C CA . VAL A 1 415 ? 8.164 -48.625 -30.141 1 82.81 415 VAL A CA 1
ATOM 3133 C C . VAL A 1 415 ? 7.801 -47.594 -31.219 1 82.81 415 VAL A C 1
ATOM 3135 O O . VAL A 1 415 ? 8.586 -47.344 -32.125 1 82.81 415 VAL A O 1
ATOM 3138 N N . ASN A 1 416 ? 6.621 -47.062 -31.078 1 81.69 416 ASN A N 1
ATOM 3139 C CA . ASN A 1 416 ? 6.184 -46.062 -32.031 1 81.69 416 ASN A CA 1
ATOM 3140 C C . ASN A 1 416 ? 6.637 -44.656 -31.625 1 81.69 416 ASN A C 1
ATOM 3142 O O . ASN A 1 416 ? 7.031 -44.438 -30.484 1 81.69 416 ASN A O 1
ATOM 3146 N N . LEU A 1 417 ? 6.629 -43.812 -32.594 1 83.19 417 LEU A N 1
ATOM 3147 C CA . LEU A 1 417 ? 7.109 -42.438 -32.438 1 83.19 417 LEU A CA 1
ATOM 3148 C C . LEU A 1 417 ? 6.285 -41.719 -31.375 1 83.19 417 LEU A C 1
ATOM 3150 O O . LEU A 1 417 ? 6.824 -40.906 -30.594 1 83.19 417 LEU A O 1
ATOM 3154 N N . ILE A 1 418 ? 5.031 -41.938 -31.312 1 80.31 418 ILE A N 1
ATOM 3155 C CA . ILE A 1 418 ? 4.129 -41.25 -30.406 1 80.31 418 ILE A CA 1
ATOM 3156 C C . ILE A 1 418 ? 4.57 -41.438 -28.953 1 80.31 418 ILE A C 1
ATOM 3158 O O . ILE A 1 418 ? 4.535 -40.531 -28.141 1 80.31 418 ILE A O 1
ATOM 3162 N N . THR A 1 419 ? 4.988 -42.625 -28.688 1 84.25 419 THR A N 1
ATOM 3163 C CA . THR A 1 419 ? 5.457 -42.969 -27.344 1 84.25 419 THR A CA 1
ATOM 3164 C C . THR A 1 419 ? 6.723 -42.188 -27.016 1 84.25 419 THR A C 1
ATOM 3166 O O . THR A 1 419 ? 6.859 -41.688 -25.891 1 84.25 419 THR A O 1
ATOM 3169 N N . VAL A 1 420 ? 7.613 -42.094 -27.922 1 86.75 420 VAL A N 1
ATOM 3170 C CA . VAL A 1 420 ? 8.852 -41.344 -27.703 1 86.75 420 VAL A CA 1
ATOM 3171 C C . VAL A 1 420 ? 8.555 -39.875 -27.531 1 86.75 420 VAL A C 1
ATOM 3173 O O . VAL A 1 420 ? 9.094 -39.219 -26.641 1 86.75 420 VAL A O 1
ATOM 3176 N N . LEU A 1 421 ? 7.621 -39.375 -28.312 1 85.75 421 LEU A N 1
ATOM 3177 C CA . LEU A 1 421 ? 7.227 -37.969 -28.234 1 85.75 421 LEU A CA 1
ATOM 3178 C C . LEU A 1 421 ? 6.617 -37.688 -26.859 1 85.75 421 LEU A C 1
ATOM 3180 O O . LEU A 1 421 ? 6.918 -36.625 -26.266 1 85.75 421 LEU A O 1
ATOM 3184 N N . GLN A 1 422 ? 5.867 -38.5 -26.359 1 84.12 422 GLN A N 1
ATOM 3185 C CA . GLN A 1 422 ? 5.199 -38.312 -25.078 1 84.12 422 GLN A CA 1
ATOM 3186 C C . GLN A 1 422 ? 6.199 -38.344 -23.922 1 84.12 422 GLN A C 1
ATOM 3188 O O . GLN A 1 422 ? 6.121 -37.531 -23 1 84.12 422 GLN A O 1
ATOM 3193 N N . THR A 1 423 ? 7.117 -39.312 -23.984 1 87.56 423 THR A N 1
ATOM 3194 C CA . THR A 1 423 ? 8.117 -39.406 -22.922 1 87.56 423 THR A CA 1
ATOM 3195 C C . THR A 1 423 ? 9.047 -38.188 -22.953 1 87.56 423 THR A C 1
ATOM 3197 O O . THR A 1 423 ? 9.484 -37.719 -21.906 1 87.56 423 THR A O 1
ATOM 3200 N N . GLN A 1 424 ? 9.359 -37.719 -24.141 1 89.38 424 GLN A N 1
ATOM 3201 C CA . GLN A 1 424 ? 10.188 -36.531 -24.281 1 89.38 424 GLN A CA 1
ATOM 3202 C C . GLN A 1 424 ? 9.492 -35.312 -23.703 1 89.38 424 GLN A C 1
ATOM 3204 O O . GLN A 1 424 ? 10.109 -34.5 -22.984 1 89.38 424 GLN A O 1
ATOM 3209 N N . GLN A 1 425 ? 8.234 -35.188 -24.031 1 88 425 GLN A N 1
ATOM 3210 C CA . GLN A 1 425 ? 7.449 -34.062 -23.5 1 88 425 GLN A CA 1
ATOM 3211 C C . GLN A 1 425 ? 7.363 -34.125 -21.984 1 88 425 GLN A C 1
ATOM 3213 O O . GLN A 1 425 ? 7.473 -33.094 -21.312 1 88 425 GLN A O 1
ATOM 3218 N N . THR A 1 426 ? 7.18 -35.25 -21.469 1 89.31 426 THR A N 1
ATOM 3219 C CA . THR A 1 426 ? 7.082 -35.438 -20.031 1 89.31 426 THR A CA 1
ATOM 3220 C C . THR A 1 426 ? 8.391 -35.062 -19.344 1 89.31 426 THR A C 1
ATOM 3222 O O . THR A 1 426 ? 8.391 -34.406 -18.312 1 89.31 426 THR A O 1
ATOM 3225 N N . LEU A 1 427 ? 9.523 -35.5 -19.938 1 92.75 427 LEU A N 1
ATOM 3226 C CA . LEU A 1 427 ? 10.828 -35.188 -19.375 1 92.75 427 LEU A CA 1
ATOM 3227 C C . LEU A 1 427 ? 11.07 -33.656 -19.406 1 92.75 427 LEU A C 1
ATOM 3229 O O . LEU A 1 427 ? 11.516 -33.094 -18.422 1 92.75 427 LEU A O 1
ATOM 3233 N N . PHE A 1 428 ? 10.727 -33.031 -20.516 1 92.75 428 PHE A N 1
ATOM 3234 C CA . PHE A 1 428 ? 10.906 -31.594 -20.672 1 92.75 428 PHE A CA 1
ATOM 3235 C C . PHE A 1 428 ? 10.109 -30.828 -19.625 1 92.75 428 PHE A C 1
ATOM 3237 O O . PHE A 1 428 ? 10.641 -29.938 -18.969 1 92.75 428 PHE A O 1
ATOM 3244 N N . THR A 1 429 ? 8.891 -31.203 -19.469 1 92.94 429 THR A N 1
ATOM 3245 C CA . THR A 1 429 ? 8.016 -30.547 -18.484 1 92.94 429 THR A CA 1
ATOM 3246 C C . THR A 1 429 ? 8.523 -30.766 -17.078 1 92.94 429 THR A C 1
ATOM 3248 O O . THR A 1 429 ? 8.523 -29.844 -16.25 1 92.94 429 THR A O 1
ATOM 3251 N N . ALA A 1 430 ? 8.953 -31.953 -16.766 1 95.06 430 ALA A N 1
ATOM 3252 C CA . ALA A 1 430 ? 9.461 -32.281 -15.438 1 95.06 430 ALA A CA 1
ATOM 3253 C C . ALA A 1 430 ? 10.703 -31.469 -15.109 1 95.06 430 ALA A C 1
ATOM 3255 O O . ALA A 1 430 ? 10.836 -30.938 -14 1 95.06 430 ALA A O 1
ATOM 3256 N N . GLU A 1 431 ? 11.609 -31.406 -16.078 1 96.06 431 GLU A N 1
ATOM 3257 C CA . GLU A 1 431 ? 12.852 -30.656 -15.867 1 96.06 431 GLU A CA 1
ATOM 3258 C C . GLU A 1 431 ? 12.57 -29.172 -15.664 1 96.06 431 GLU A C 1
ATOM 3260 O O . GLU A 1 431 ? 13.148 -28.547 -14.781 1 96.06 431 GLU A O 1
ATOM 3265 N N . ASN A 1 432 ? 11.695 -28.609 -16.469 1 95.94 432 ASN A N 1
ATOM 3266 C CA . ASN A 1 432 ? 11.344 -27.203 -16.328 1 95.94 432 ASN A CA 1
ATOM 3267 C C . ASN A 1 432 ? 10.664 -26.922 -14.992 1 95.94 432 ASN A C 1
ATOM 3269 O O . ASN A 1 432 ? 10.914 -25.891 -14.359 1 95.94 432 ASN A O 1
ATOM 3273 N N . THR A 1 433 ? 9.797 -27.781 -14.594 1 97.12 433 THR A N 1
ATOM 3274 C CA . THR A 1 433 ? 9.117 -27.641 -13.305 1 97.12 433 THR A CA 1
ATOM 3275 C C . THR A 1 433 ? 10.125 -27.656 -12.156 1 97.12 433 THR A C 1
ATOM 3277 O O . THR A 1 433 ? 9.977 -26.922 -11.188 1 97.12 433 THR A O 1
ATOM 3280 N N . LEU A 1 434 ? 11.156 -28.531 -12.273 1 97.44 434 LEU A N 1
ATOM 3281 C CA . LEU A 1 434 ? 12.18 -28.594 -11.234 1 97.44 434 LEU A CA 1
ATOM 3282 C C . LEU A 1 434 ? 12.914 -27.25 -11.109 1 97.44 434 LEU A C 1
ATOM 3284 O O . LEU A 1 434 ? 13.172 -26.781 -10 1 97.44 434 LEU A O 1
ATOM 3288 N N . VAL A 1 435 ? 13.203 -26.625 -12.227 1 97.88 435 VAL A N 1
ATOM 3289 C CA . VAL A 1 435 ? 13.859 -25.312 -12.203 1 97.88 435 VAL A CA 1
ATOM 3290 C C . VAL A 1 435 ? 12.953 -24.297 -11.523 1 97.88 435 VAL A C 1
ATOM 3292 O O . VAL A 1 435 ? 13.414 -23.5 -10.695 1 97.88 435 VAL A O 1
ATOM 3295 N N . GLN A 1 436 ? 11.68 -24.328 -11.828 1 97.62 436 GLN A N 1
ATOM 3296 C CA . GLN A 1 436 ? 10.727 -23.391 -11.234 1 97.62 436 GLN A CA 1
ATOM 3297 C C . GLN A 1 436 ? 10.602 -23.609 -9.727 1 97.62 436 GLN A C 1
ATOM 3299 O O . GLN A 1 436 ? 10.477 -22.656 -8.969 1 97.62 436 GLN A O 1
ATOM 3304 N N . VAL A 1 437 ? 10.586 -24.844 -9.352 1 98 437 VAL A N 1
ATOM 3305 C CA . VAL A 1 437 ? 10.484 -25.172 -7.934 1 98 437 VAL A CA 1
ATOM 3306 C C . VAL A 1 437 ? 11.727 -24.672 -7.199 1 98 437 VAL A C 1
ATOM 3308 O O . VAL A 1 437 ? 11.617 -24.094 -6.113 1 98 437 VAL A O 1
ATOM 3311 N N . ARG A 1 438 ? 12.859 -24.891 -7.773 1 97.81 438 ARG A N 1
ATOM 3312 C CA . ARG A 1 438 ? 14.094 -24.422 -7.156 1 97.81 438 ARG A CA 1
ATOM 3313 C C . ARG A 1 438 ? 14.109 -22.906 -7.039 1 97.81 438 ARG A C 1
ATOM 3315 O O . ARG A 1 438 ? 14.539 -22.359 -6.023 1 97.81 438 ARG A O 1
ATOM 3322 N N . LEU A 1 439 ? 13.641 -22.219 -8.07 1 98 439 LEU A N 1
ATOM 3323 C CA . LEU A 1 439 ? 13.523 -20.766 -8.016 1 98 439 LEU A CA 1
ATOM 3324 C C . LEU A 1 439 ? 12.594 -20.344 -6.879 1 98 439 LEU A C 1
ATOM 3326 O O . LEU A 1 439 ? 12.93 -19.469 -6.09 1 98 439 LEU A O 1
ATOM 3330 N N . SER A 1 440 ? 11.438 -21.016 -6.84 1 98.06 440 SER A N 1
ATOM 3331 C CA . SER A 1 440 ? 10.461 -20.688 -5.801 1 98.06 440 SER A CA 1
ATOM 3332 C C . SER A 1 440 ? 11.047 -20.906 -4.41 1 98.06 440 SER A C 1
ATOM 3334 O O . SER A 1 440 ? 10.773 -20.125 -3.49 1 98.06 440 SER A O 1
ATOM 3336 N N . LYS A 1 441 ? 11.82 -21.938 -4.262 1 97.5 441 LYS A N 1
ATOM 3337 C CA . LYS A 1 441 ? 12.484 -22.203 -2.992 1 97.5 441 LYS A CA 1
ATOM 3338 C C . LYS A 1 441 ? 13.469 -21.094 -2.639 1 97.5 441 LYS A C 1
ATOM 3340 O O . LYS A 1 441 ? 13.477 -20.594 -1.51 1 97.5 441 LYS A O 1
ATOM 3345 N N . LEU A 1 442 ? 14.266 -20.688 -3.596 1 97.31 442 LEU A N 1
ATOM 3346 C CA . LEU A 1 442 ? 15.227 -19.609 -3.365 1 97.31 442 LEU A CA 1
ATOM 3347 C C . LEU A 1 442 ? 14.516 -18.312 -3.018 1 97.31 442 LEU A C 1
ATOM 3349 O O . LEU A 1 442 ? 14.953 -17.578 -2.123 1 97.31 442 LEU A O 1
ATOM 3353 N N . LEU A 1 443 ? 13.414 -18.016 -3.703 1 97.62 443 LEU A N 1
ATOM 3354 C CA . LEU A 1 443 ? 12.625 -16.828 -3.42 1 97.62 443 LEU A CA 1
ATOM 3355 C C . LEU A 1 443 ? 12.016 -16.891 -2.023 1 97.62 443 LEU A C 1
ATOM 3357 O O . LEU A 1 443 ? 11.898 -15.875 -1.341 1 97.62 443 LEU A O 1
ATOM 3361 N N . ALA A 1 444 ? 11.641 -18.109 -1.644 1 96.62 444 ALA A N 1
ATOM 3362 C CA . ALA A 1 444 ? 11.078 -18.297 -0.309 1 96.62 444 ALA A CA 1
ATOM 3363 C C . ALA A 1 444 ? 12.117 -18.016 0.77 1 96.62 444 ALA A C 1
ATOM 3365 O O . ALA A 1 444 ? 11.797 -17.438 1.809 1 96.62 444 ALA A O 1
ATOM 3366 N N . VAL A 1 445 ? 13.312 -18.422 0.534 1 94.75 445 VAL A N 1
ATOM 3367 C CA . VAL A 1 445 ? 14.391 -18.172 1.487 1 94.75 445 VAL A CA 1
ATOM 3368 C C . VAL A 1 445 ? 14.633 -16.656 1.61 1 94.75 445 VAL A C 1
ATOM 3370 O O . VAL A 1 445 ? 14.742 -16.141 2.719 1 94.75 445 VAL A O 1
ATOM 3373 N N . SER A 1 446 ? 14.727 -15.984 0.469 1 94.56 446 SER A N 1
ATOM 3374 C CA . SER A 1 446 ? 14.906 -14.539 0.466 1 94.56 446 SER A CA 1
ATOM 3375 C C . SER A 1 446 ? 13.75 -13.844 1.183 1 94.56 446 SER A C 1
ATOM 3377 O O . SER A 1 446 ? 13.969 -12.891 1.939 1 94.56 446 SER A O 1
ATOM 3379 N N . SER A 1 447 ? 12.547 -14.344 0.919 1 95.81 447 SER A N 1
ATOM 3380 C CA . SER A 1 447 ? 11.367 -13.781 1.574 1 95.81 447 SER A CA 1
ATOM 3381 C C . SER A 1 447 ? 11.43 -13.977 3.086 1 95.81 447 SER A C 1
ATOM 3383 O O . SER A 1 447 ? 11.016 -13.102 3.848 1 95.81 447 SER A O 1
ATOM 3385 N N . LEU A 1 448 ? 11.906 -15.125 3.506 1 93.69 448 LEU A N 1
ATOM 3386 C CA . LEU A 1 448 ? 12.031 -15.398 4.934 1 93.69 448 LEU A CA 1
ATOM 3387 C C . LEU A 1 448 ? 13.039 -14.461 5.582 1 93.69 448 LEU A C 1
ATOM 3389 O O . LEU A 1 448 ? 12.789 -13.914 6.656 1 93.69 448 LEU A O 1
ATOM 3393 N N . PHE A 1 449 ? 14.117 -14.242 4.961 1 91.94 449 PHE A N 1
ATOM 3394 C CA . PHE A 1 449 ? 15.117 -13.32 5.477 1 91.94 449 PHE A CA 1
ATOM 3395 C C . PHE A 1 449 ? 14.539 -11.914 5.59 1 91.94 449 PHE A C 1
ATOM 3397 O O . PHE A 1 449 ? 14.773 -11.219 6.582 1 91.94 449 PHE A O 1
ATOM 3404 N N . GLN A 1 450 ? 13.812 -11.508 4.586 1 93.62 450 GLN A N 1
ATOM 3405 C CA . GLN A 1 450 ? 13.172 -10.203 4.625 1 93.62 450 GLN A CA 1
ATOM 3406 C C . GLN A 1 450 ? 12.164 -10.117 5.77 1 93.62 450 GLN A C 1
ATOM 3408 O O . GLN A 1 450 ? 12.109 -9.109 6.48 1 93.62 450 GLN A O 1
ATOM 3413 N N . ALA A 1 451 ? 11.391 -11.164 5.875 1 94.5 451 ALA A N 1
ATOM 3414 C CA . ALA A 1 451 ? 10.367 -11.211 6.91 1 94.5 451 ALA A CA 1
ATOM 3415 C C . ALA A 1 451 ? 10.984 -11.133 8.305 1 94.5 451 ALA A C 1
ATOM 3417 O O . ALA A 1 451 ? 10.383 -10.586 9.227 1 94.5 451 ALA A O 1
ATOM 3418 N N . LEU A 1 452 ? 12.172 -11.57 8.445 1 91.81 452 LEU A N 1
ATOM 3419 C CA . LEU A 1 452 ? 12.836 -11.609 9.742 1 91.81 452 LEU A CA 1
ATOM 3420 C C . LEU A 1 452 ? 13.617 -10.32 9.984 1 91.81 452 LEU A C 1
ATOM 3422 O O . LEU A 1 452 ? 14.211 -10.133 11.055 1 91.81 452 LEU A O 1
ATOM 3426 N N . GLY A 1 453 ? 13.586 -9.336 9.102 1 90.12 453 GLY A N 1
ATOM 3427 C CA . GLY A 1 453 ? 14.203 -8.031 9.281 1 90.12 453 GLY A CA 1
ATOM 3428 C C . GLY A 1 453 ? 15.664 -8.008 8.891 1 90.12 453 GLY A C 1
ATOM 3429 O O . GLY A 1 453 ? 16.406 -7.113 9.297 1 90.12 453 GLY A O 1
ATOM 3430 N N . GLY A 1 454 ? 15.953 -8.82 8.258 1 80.69 454 GLY A N 1
ATOM 3431 C CA . GLY A 1 454 ? 17.359 -8.859 7.887 1 80.69 454 GLY A CA 1
ATOM 3432 C C . GLY A 1 454 ? 18.25 -9.43 8.984 1 80.69 454 GLY A C 1
ATOM 3433 O O . GLY A 1 454 ? 17.766 -9.734 10.078 1 80.69 454 GLY A O 1
ATOM 3434 N N . GLY A 1 455 ? 19.297 -10.062 8.875 1 71.12 455 GLY A N 1
ATOM 3435 C CA . GLY A 1 455 ? 20.25 -10.711 9.758 1 71.12 455 GLY A CA 1
ATOM 3436 C C . GLY A 1 455 ? 20.531 -9.922 11.023 1 71.12 455 GLY A C 1
ATOM 3437 O O . GLY A 1 455 ? 20.125 -8.758 11.141 1 71.12 455 GLY A O 1
ATOM 3438 N N . TRP A 1 456 ? 20.719 -10.656 12.195 1 56.41 456 TRP A N 1
ATOM 3439 C CA . TRP A 1 456 ? 20.953 -10.18 13.555 1 56.41 456 TRP A CA 1
ATOM 3440 C C . TRP A 1 456 ? 22.406 -9.758 13.742 1 56.41 456 TRP A C 1
ATOM 3442 O O . TRP A 1 456 ? 23.312 -10.352 13.156 1 56.41 456 TRP A O 1
ATOM 3452 N N . THR A 1 457 ? 22.625 -8.453 13.938 1 46.72 457 THR A N 1
ATOM 3453 C CA . THR A 1 457 ? 23.938 -8.266 14.562 1 46.72 457 THR A CA 1
ATOM 3454 C C . THR A 1 457 ? 23.906 -8.758 16 1 46.72 457 THR A C 1
ATOM 3456 O O . THR A 1 457 ? 22.969 -8.484 16.75 1 46.72 457 THR A O 1
ATOM 3459 N N . ALA A 1 458 ? 24.484 -9.945 16.344 1 37.94 458 ALA A N 1
ATOM 3460 C CA . ALA A 1 458 ? 24.672 -10.195 17.766 1 37.94 458 ALA A CA 1
ATOM 3461 C C . ALA A 1 458 ? 25 -8.906 18.516 1 37.94 458 ALA A C 1
ATOM 3463 O O . ALA A 1 458 ? 26.031 -8.281 18.25 1 37.94 458 ALA A O 1
ATOM 3464 N N . GLN A 1 459 ? 24.281 -8.023 18.656 1 34.38 459 GLN A N 1
ATOM 3465 C CA . GLN A 1 459 ? 24.594 -6.859 19.469 1 34.38 459 GLN A CA 1
ATOM 3466 C C . GLN A 1 459 ? 25.484 -7.242 20.656 1 34.38 459 GLN A C 1
ATOM 3468 O O . GLN A 1 459 ? 25.234 -8.25 21.312 1 34.38 459 GLN A O 1
ATOM 3473 N N . LYS A 1 460 ? 26.812 -6.621 20.844 1 33.28 460 LYS A N 1
ATOM 3474 C CA . LYS A 1 460 ? 27.625 -6.359 22.031 1 33.28 460 LYS A CA 1
ATOM 3475 C C . LYS A 1 460 ? 26.75 -6.156 23.266 1 33.28 460 LYS A C 1
ATOM 3477 O O . LYS A 1 460 ? 25.797 -5.379 23.234 1 33.28 460 LYS A O 1
ATOM 3482 N N . GLU A 1 461 ? 26.594 -7.07 24.234 1 29.55 461 GLU A N 1
ATOM 3483 C CA . GLU A 1 461 ? 26.25 -6.793 25.625 1 29.55 461 GLU A CA 1
ATOM 3484 C C . GLU A 1 461 ? 26.547 -5.34 25.984 1 29.55 461 GLU A C 1
ATOM 3486 O O . GLU A 1 461 ? 27.656 -4.852 25.75 1 29.55 461 GLU A O 1
ATOM 3491 N N . LEU A 1 462 ? 25.672 -4.391 25.906 1 29.14 462 LEU A N 1
ATOM 3492 C CA . LEU A 1 462 ? 25.797 -3.27 26.828 1 29.14 462 LEU A CA 1
ATOM 3493 C C . LEU A 1 462 ? 26.359 -3.734 28.172 1 29.14 462 LEU A C 1
ATOM 3495 O O . LEU A 1 462 ? 25.625 -4.238 29.016 1 29.14 462 LEU A O 1
ATOM 3499 N N . SER A 1 463 ? 27.359 -4.59 28.266 1 30.28 463 SER A N 1
ATOM 3500 C CA . SER A 1 463 ? 28.141 -4.75 29.5 1 30.28 463 SER A CA 1
ATOM 3501 C C . SER A 1 463 ? 28.344 -3.41 30.203 1 30.28 463 SER A C 1
ATOM 3503 O O . SER A 1 463 ? 28.812 -3.367 31.344 1 30.28 463 SER A O 1
ATOM 3505 N N . SER A 1 464 ? 28.75 -2.305 29.469 1 29.97 464 SER A N 1
ATOM 3506 C CA . SER A 1 464 ? 29.391 -1.232 30.219 1 29.97 464 SER A CA 1
ATOM 3507 C C . SER A 1 464 ? 28.391 -0.553 31.156 1 29.97 464 SER A C 1
ATOM 3509 O O . SER A 1 464 ? 28.719 0.458 31.797 1 29.97 464 SER A O 1
ATOM 3511 N N . LEU A 1 465 ? 27.109 -0.668 30.906 1 28.27 465 LEU A N 1
ATOM 3512 C CA . LEU A 1 465 ? 26.438 0.129 31.938 1 28.27 465 LEU A CA 1
ATOM 3513 C C . LEU A 1 465 ? 26.547 -0.536 33.312 1 28.27 465 LEU A C 1
ATOM 3515 O O . LEU A 1 465 ? 25.562 -1.004 33.844 1 28.27 465 LEU A O 1
ATOM 3519 N N . GLN A 1 466 ? 27.578 -1.553 33.438 1 27.7 466 GLN A N 1
ATOM 3520 C CA . GLN A 1 466 ? 27.734 -1.837 34.875 1 27.7 466 GLN A CA 1
ATOM 3521 C C . GLN A 1 466 ? 27.984 -0.555 35.656 1 27.7 466 GLN A C 1
ATOM 3523 O O . GLN A 1 466 ? 28.891 0.216 35.344 1 27.7 466 GLN A O 1
ATOM 3528 N N . PRO A 1 467 ? 26.984 -0.012 36.344 1 29 467 PRO A N 1
ATOM 3529 C CA . PRO A 1 467 ? 27.281 1.058 37.312 1 29 467 PRO A CA 1
ATOM 3530 C C . PRO A 1 467 ? 28.547 0.79 38.125 1 29 467 PRO A C 1
ATOM 3532 O O . PRO A 1 467 ? 28.812 -0.353 38.5 1 29 467 PRO A O 1
ATOM 3535 N N . SER A 1 468 ? 29.766 1.234 37.625 1 31.41 468 SER A N 1
ATOM 3536 C CA . SER A 1 468 ? 30.938 1.282 38.5 1 31.41 468 SER A CA 1
ATOM 3537 C C . SER A 1 468 ? 30.547 1.512 39.938 1 31.41 468 SER A C 1
ATOM 3539 O O . SER A 1 468 ? 29.672 2.324 40.25 1 31.41 468 SER A O 1
ATOM 3541 N N . GLY A 1 469 ? 30.641 0.454 40.812 1 29.97 469 GLY A N 1
ATOM 3542 C CA . GLY A 1 469 ? 30.531 0.477 42.25 1 29.97 469 GLY A CA 1
ATOM 3543 C C . GLY A 1 469 ? 31.078 1.753 42.875 1 29.97 469 GLY A C 1
ATOM 3544 O O . GLY A 1 469 ? 31.812 2.494 42.219 1 29.97 469 GLY A O 1
ATOM 3545 N N . PRO A 1 470 ? 30.422 2.242 43.938 1 30.84 470 PRO A N 1
ATOM 3546 C CA . PRO A 1 470 ? 30.781 3.404 44.781 1 30.84 470 PRO A CA 1
ATOM 3547 C C . PRO A 1 470 ? 32.25 3.455 45.125 1 30.84 470 PRO A C 1
ATOM 3549 O O . PRO A 1 470 ? 32.906 2.412 45.219 1 30.84 470 PRO A O 1
ATOM 3552 N N . ALA A 1 471 ? 33.125 4.309 44.406 1 32.09 471 ALA A N 1
ATOM 3553 C CA . ALA A 1 471 ? 34.438 4.672 44.875 1 32.09 471 ALA A CA 1
ATOM 3554 C C . ALA A 1 471 ? 34.5 4.754 46.406 1 32.09 471 ALA A C 1
ATOM 3556 O O . ALA A 1 471 ? 33.594 5.328 47.031 1 32.09 471 ALA A O 1
ATOM 3557 N N . ASN A 1 472 ? 35.062 3.877 47.125 1 26.5 472 ASN A N 1
ATOM 3558 C CA . ASN A 1 472 ? 35.438 3.84 48.531 1 26.5 472 ASN A CA 1
ATOM 3559 C C . ASN A 1 472 ? 35.969 5.191 49 1 26.5 472 ASN A C 1
ATOM 3561 O O . ASN A 1 472 ? 36.969 5.684 48.5 1 26.5 472 ASN A O 1
ATOM 3565 N N . VAL A 1 473 ? 35.062 6.113 49.312 1 28.66 473 VAL A N 1
ATOM 3566 C CA . VAL A 1 473 ? 35.5 7.207 50.188 1 28.66 473 VAL A CA 1
ATOM 3567 C C . VAL A 1 473 ? 36.375 6.66 51.312 1 28.66 473 VAL A C 1
ATOM 3569 O O . VAL A 1 473 ? 35.969 5.77 52.062 1 28.66 473 VAL A O 1
ATOM 3572 N N . PRO A 1 474 ? 37.656 6.703 51.062 1 31.41 474 PRO A N 1
ATOM 3573 C CA . PRO A 1 474 ? 38.594 6.387 52.156 1 31.41 474 PRO A CA 1
ATOM 3574 C C . PRO A 1 474 ? 38.188 6.98 53.5 1 31.41 474 PRO A C 1
ATOM 3576 O O . PRO A 1 474 ? 37.406 7.941 53.531 1 31.41 474 PRO A O 1
ATOM 3579 N N . SER A 1 475 ? 38.719 6.543 54.656 1 26.66 475 SER A N 1
ATOM 3580 C CA . SER A 1 475 ? 38.812 7.172 55.969 1 26.66 475 SER A CA 1
ATOM 3581 C C . SER A 1 475 ? 39.625 8.461 55.906 1 26.66 475 SER A C 1
ATOM 3583 O O . SER A 1 475 ? 40.625 8.547 55.156 1 26.66 475 SER A O 1
ATOM 3585 N N . MET B 1 1 ? -31.797 72.062 26.906 1 27.77 1 MET B N 1
ATOM 3586 C CA . MET B 1 1 ? -31.828 72 25.453 1 27.77 1 MET B CA 1
ATOM 3587 C C . MET B 1 1 ? -30.812 70.938 24.938 1 27.77 1 MET B C 1
ATOM 3589 O O . MET B 1 1 ? -30.562 70.875 23.734 1 27.77 1 MET B O 1
ATOM 3593 N N . SER B 1 2 ? -29.844 70.5 25.844 1 36.41 2 SER B N 1
ATOM 3594 C CA . SER B 1 2 ? -28.609 69.75 25.672 1 36.41 2 SER B CA 1
ATOM 3595 C C . SER B 1 2 ? -28.891 68.312 25.297 1 36.41 2 SER B C 1
ATOM 3597 O O . SER B 1 2 ? -27.984 67.5 25.297 1 36.41 2 SER B O 1
ATOM 3599 N N . LEU B 1 3 ? -30.219 67.938 25.203 1 39.41 3 LEU B N 1
ATOM 3600 C CA . LEU B 1 3 ? -30.609 66.562 25 1 39.41 3 LEU B CA 1
ATOM 3601 C C . LEU B 1 3 ? -30.25 66.125 23.594 1 39.41 3 LEU B C 1
ATOM 3603 O O . LEU B 1 3 ? -30.531 64.938 23.219 1 39.41 3 LEU B O 1
ATOM 3607 N N . SER B 1 4 ? -30.031 67 22.578 1 42.09 4 SER B N 1
ATOM 3608 C CA . SER B 1 4 ? -30.281 66.688 21.188 1 42.09 4 SER B CA 1
ATOM 3609 C C . SER B 1 4 ? -29.156 65.812 20.625 1 42.09 4 SER B C 1
ATOM 3611 O O . SER B 1 4 ? -29.234 65.312 19.5 1 42.09 4 SER B O 1
ATOM 3613 N N . PHE B 1 5 ? -27.938 65.938 21.125 1 46.19 5 PHE B N 1
ATOM 3614 C CA . PHE B 1 5 ? -26.859 65.312 20.359 1 46.19 5 PHE B CA 1
ATOM 3615 C C . PHE B 1 5 ? -26.922 63.812 20.484 1 46.19 5 PHE B C 1
ATOM 3617 O O . PHE B 1 5 ? -26.141 63.094 19.828 1 46.19 5 PHE B O 1
ATOM 3624 N N . HIS B 1 6 ? -27.703 63.219 21.422 1 48.41 6 HIS B N 1
ATOM 3625 C CA . HIS B 1 6 ? -27.625 61.781 21.656 1 48.41 6 HIS B CA 1
ATOM 3626 C C . HIS B 1 6 ? -28.312 61 20.531 1 48.41 6 HIS B C 1
ATOM 3628 O O . HIS B 1 6 ? -28 59.812 20.312 1 48.41 6 HIS B O 1
ATOM 3634 N N . SER B 1 7 ? -29.328 61.625 19.844 1 50.34 7 SER B N 1
ATOM 3635 C CA . SER B 1 7 ? -30.172 60.812 18.969 1 50.34 7 SER B CA 1
ATOM 3636 C C . SER B 1 7 ? -29.484 60.531 17.641 1 50.34 7 SER B C 1
ATOM 3638 O O . SER B 1 7 ? -29.734 59.531 17 1 50.34 7 SER B O 1
ATOM 3640 N N . ARG B 1 8 ? -28.656 61.5 17.141 1 53.09 8 ARG B N 1
ATOM 3641 C CA . ARG B 1 8 ? -28.125 61.375 15.805 1 53.09 8 ARG B CA 1
ATOM 3642 C C . ARG B 1 8 ? -27.047 60.281 15.75 1 53.09 8 ARG B C 1
ATOM 3644 O O . ARG B 1 8 ? -26.891 59.625 14.727 1 53.09 8 ARG B O 1
ATOM 3651 N N . SER B 1 9 ? -26.266 60.188 16.875 1 53.31 9 SER B N 1
ATOM 3652 C CA . SER B 1 9 ? -25.219 59.156 16.859 1 53.31 9 SER B CA 1
ATOM 3653 C C . SER B 1 9 ? -25.828 57.75 16.875 1 53.31 9 SER B C 1
ATOM 3655 O O . SER B 1 9 ? -25.25 56.812 16.297 1 53.31 9 SER B O 1
ATOM 3657 N N . ALA B 1 10 ? -27.031 57.625 17.516 1 50.28 10 ALA B N 1
ATOM 3658 C CA . ALA B 1 10 ? -27.703 56.312 17.531 1 50.28 10 ALA B CA 1
ATOM 3659 C C . ALA B 1 10 ? -28.25 55.969 16.156 1 50.28 10 ALA B C 1
ATOM 3661 O O . ALA B 1 10 ? -28.219 54.812 15.734 1 50.28 10 ALA B O 1
ATOM 3662 N N . LEU B 1 11 ? -28.766 57 15.391 1 49.22 11 LEU B N 1
ATOM 3663 C CA . LEU B 1 11 ? -29.312 56.75 14.062 1 49.22 11 LEU B CA 1
ATOM 3664 C C . LEU B 1 11 ? -28.219 56.344 13.094 1 49.22 11 LEU B C 1
ATOM 3666 O O . LEU B 1 11 ? -28.422 55.469 12.234 1 49.22 11 LEU B O 1
ATOM 3670 N N . ALA B 1 12 ? -27 56.969 13.156 1 48.91 12 ALA B N 1
ATOM 3671 C CA . ALA B 1 12 ? -25.922 56.562 12.273 1 48.91 12 ALA B CA 1
ATOM 3672 C C . ALA B 1 12 ? -25.516 55.125 12.547 1 48.91 12 ALA B C 1
ATOM 3674 O O . ALA B 1 12 ? -25.188 54.375 11.617 1 48.91 12 ALA B O 1
ATOM 3675 N N . ALA B 1 13 ? -25.641 54.688 13.781 1 49 13 ALA B N 1
ATOM 3676 C CA . ALA B 1 13 ? -25.328 53.312 14.094 1 49 13 ALA B CA 1
ATOM 3677 C C . ALA B 1 13 ? -26.375 52.375 13.508 1 49 13 ALA B C 1
ATOM 3679 O O . ALA B 1 13 ? -26.047 51.25 13.07 1 49 13 ALA B O 1
ATOM 3680 N N . LEU B 1 14 ? -27.703 52.781 13.438 1 45.38 14 LEU B N 1
ATOM 3681 C CA . LEU B 1 14 ? -28.75 51.938 12.922 1 45.38 14 LEU B CA 1
ATOM 3682 C C . LEU B 1 14 ? -28.688 51.812 11.398 1 45.38 14 LEU B C 1
ATOM 3684 O O . LEU B 1 14 ? -28.984 50.781 10.828 1 45.38 14 LEU B O 1
ATOM 3688 N N . VAL B 1 15 ? -28.438 52.938 10.711 1 46.5 15 VAL B N 1
ATOM 3689 C CA . VAL B 1 15 ? -28.438 52.844 9.258 1 46.5 15 VAL B CA 1
ATOM 3690 C C . VAL B 1 15 ? -27.312 51.906 8.812 1 46.5 15 VAL B C 1
ATOM 3692 O O . VAL B 1 15 ? -27.422 51.25 7.781 1 46.5 15 VAL B O 1
ATOM 3695 N N . LEU B 1 16 ? -26.219 51.875 9.57 1 44.69 16 LEU B N 1
ATOM 3696 C CA . LEU B 1 16 ? -25.172 50.969 9.117 1 44.69 16 LEU B CA 1
ATOM 3697 C C . LEU B 1 16 ? -25.656 49.5 9.227 1 44.69 16 LEU B C 1
ATOM 3699 O O . LEU B 1 16 ? -25.016 48.594 8.672 1 44.69 16 LEU B O 1
ATOM 3703 N N . GLY B 1 17 ? -26.672 49.281 10.062 1 43.47 17 GLY B N 1
ATOM 3704 C CA . GLY B 1 17 ? -27.094 47.906 10.234 1 43.47 17 GLY B CA 1
ATOM 3705 C C . GLY B 1 17 ? -27.812 47.344 9.016 1 43.47 17 GLY B C 1
ATOM 3706 O O . GLY B 1 17 ? -27.859 46.125 8.82 1 43.47 17 GLY B O 1
ATOM 3707 N N . THR B 1 18 ? -28.672 48.219 8.406 1 45.12 18 THR B N 1
ATOM 3708 C CA . THR B 1 18 ? -29.594 47.562 7.465 1 45.12 18 THR B CA 1
ATOM 3709 C C . THR B 1 18 ? -28.859 47.156 6.195 1 45.12 18 THR B C 1
ATOM 3711 O O . THR B 1 18 ? -29.391 46.406 5.367 1 45.12 18 THR B O 1
ATOM 3714 N N . GLY B 1 19 ? -27.891 48 5.77 1 42.09 19 GLY B N 1
ATOM 3715 C CA . GLY B 1 19 ? -27.375 47.625 4.461 1 42.09 19 GLY B CA 1
ATOM 3716 C C . GLY B 1 19 ? -26.625 46.312 4.457 1 42.09 19 GLY B C 1
ATOM 3717 O O . GLY B 1 19 ? -25.984 45.938 3.463 1 42.09 19 GLY B O 1
ATOM 3718 N N . VAL B 1 20 ? -26.25 45.875 5.598 1 42.91 20 VAL B N 1
ATOM 3719 C CA . VAL B 1 20 ? -25.375 44.719 5.453 1 42.91 20 VAL B CA 1
ATOM 3720 C C . VAL B 1 20 ? -26.141 43.531 4.867 1 42.91 20 VAL B C 1
ATOM 3722 O O . VAL B 1 20 ? -26.703 42.719 5.605 1 42.91 20 VAL B O 1
ATOM 3725 N N . SER B 1 21 ? -27.094 43.781 3.98 1 42.38 21 SER B N 1
ATOM 3726 C CA . SER B 1 21 ? -27.469 42.594 3.207 1 42.38 21 SER B CA 1
ATOM 3727 C C . SER B 1 21 ? -26.25 41.781 2.822 1 42.38 21 SER B C 1
ATOM 3729 O O . SER B 1 21 ? -25.281 42.312 2.252 1 42.38 21 SER B O 1
ATOM 3731 N N . GLY B 1 22 ? -25.812 40.844 3.613 1 44.31 22 GLY B N 1
ATOM 3732 C CA . GLY B 1 22 ? -24.781 39.844 3.324 1 44.31 22 GLY B CA 1
ATOM 3733 C C . GLY B 1 22 ? -24.688 39.5 1.851 1 44.31 22 GLY B C 1
ATOM 3734 O O . GLY B 1 22 ? -25.625 38.969 1.275 1 44.31 22 GLY B O 1
ATOM 3735 N N . CYS B 1 23 ? -24.203 40.312 0.929 1 42.56 23 CYS B N 1
ATOM 3736 C CA . CYS B 1 23 ? -23.812 39.906 -0.42 1 42.56 23 CYS B CA 1
ATOM 3737 C C . CYS B 1 23 ? -23.344 38.469 -0.448 1 42.56 23 CYS B C 1
ATOM 3739 O O . CYS B 1 23 ? -22.25 38.156 0.034 1 42.56 23 CYS B O 1
ATOM 3741 N N . THR B 1 24 ? -24.125 37.562 -0.114 1 49.75 24 THR B N 1
ATOM 3742 C CA . THR B 1 24 ? -23.719 36.219 -0.487 1 49.75 24 THR B CA 1
ATOM 3743 C C . THR B 1 24 ? -23.188 36.188 -1.916 1 49.75 24 THR B C 1
ATOM 3745 O O . THR B 1 24 ? -23.906 36.531 -2.859 1 49.75 24 THR B O 1
ATOM 3748 N N . LEU B 1 25 ? -21.922 36.469 -2.1 1 54.5 25 LEU B N 1
ATOM 3749 C CA . LEU B 1 25 ? -21.297 36.281 -3.406 1 54.5 25 LEU B CA 1
ATOM 3750 C C . LEU B 1 25 ? -21.828 35 -4.074 1 54.5 25 LEU B C 1
ATOM 3752 O O . LEU B 1 25 ? -22 33.969 -3.422 1 54.5 25 LEU B O 1
ATOM 3756 N N . ALA B 1 26 ? -22.703 35.188 -5.051 1 54.66 26 ALA B N 1
ATOM 3757 C CA . ALA B 1 26 ? -23.281 34.094 -5.84 1 54.66 26 ALA B CA 1
ATOM 3758 C C . ALA B 1 26 ? -22.25 33.031 -6.141 1 54.66 26 ALA B C 1
ATOM 3760 O O . ALA B 1 26 ? -21.156 33.344 -6.621 1 54.66 26 ALA B O 1
ATOM 3761 N N . THR B 1 27 ? -22.312 31.859 -5.484 1 63.56 27 THR B N 1
ATOM 3762 C CA . THR B 1 27 ? -21.469 30.672 -5.621 1 63.56 27 THR B CA 1
ATOM 3763 C C . THR B 1 27 ? -21.578 30.094 -7.031 1 63.56 27 THR B C 1
ATOM 3765 O O . THR B 1 27 ? -22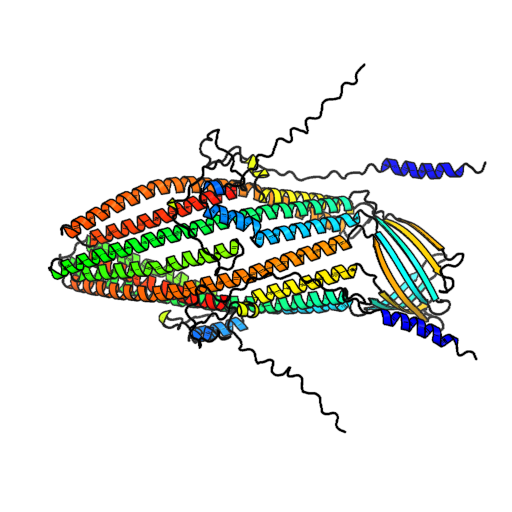.672 29.75 -7.488 1 63.56 27 THR B O 1
ATOM 3768 N N . GLU B 1 28 ? -20.797 30.469 -7.984 1 66.31 28 GLU B N 1
ATOM 3769 C CA . GLU B 1 28 ? -20.781 29.781 -9.281 1 66.31 28 GLU B CA 1
ATOM 3770 C C . GLU B 1 28 ? -20.203 28.375 -9.156 1 66.31 28 GLU B C 1
ATOM 3772 O O . GLU B 1 28 ? -19.062 28.203 -8.742 1 66.31 28 GLU B O 1
ATOM 3777 N N . HIS B 1 29 ? -21.141 27.422 -9.188 1 81.12 29 HIS B N 1
ATOM 3778 C CA . HIS B 1 29 ? -20.703 26.031 -9.242 1 81.12 29 HIS B CA 1
ATOM 3779 C C . HIS B 1 29 ? -20.609 25.547 -10.688 1 81.12 29 HIS B C 1
ATOM 3781 O O . HIS B 1 29 ? -21.469 25.844 -11.508 1 81.12 29 HIS B O 1
ATOM 3787 N N . PRO B 1 30 ? -19.484 24.875 -10.906 1 83.56 30 PRO B N 1
ATOM 3788 C CA . PRO B 1 30 ? -19.375 24.359 -12.273 1 83.56 30 PRO B CA 1
ATOM 3789 C C . PRO B 1 30 ? -20.438 23.312 -12.602 1 83.56 30 PRO B C 1
ATOM 3791 O O . PRO B 1 30 ? -20.922 22.609 -11.703 1 83.56 30 PRO B O 1
ATOM 3794 N N . GLU B 1 31 ? -20.797 23.281 -13.867 1 84.38 31 GLU B N 1
ATOM 3795 C CA . GLU B 1 31 ? -21.719 22.234 -14.32 1 84.38 31 GLU B CA 1
ATOM 3796 C C . GLU B 1 31 ? -21.062 20.859 -14.273 1 84.38 31 GLU B C 1
ATOM 3798 O O . GLU B 1 31 ? -19.906 20.703 -14.68 1 84.38 31 GLU B O 1
ATOM 3803 N N . LEU B 1 32 ? -21.781 19.953 -13.75 1 86.38 32 LEU B N 1
ATOM 3804 C CA . LEU B 1 32 ? -21.219 18.625 -13.594 1 86.38 32 LEU B CA 1
ATOM 3805 C C . LEU B 1 32 ? -21.062 17.938 -14.945 1 86.38 32 LEU B C 1
ATOM 3807 O O . LEU B 1 32 ? -20.094 17.219 -15.172 1 86.38 32 LEU B O 1
ATOM 3811 N N . GLY B 1 33 ? -21.969 18.141 -15.875 1 81.25 33 GLY B N 1
ATOM 3812 C CA . GLY B 1 33 ? -21.859 17.625 -17.234 1 81.25 33 GLY B CA 1
ATOM 3813 C C . GLY B 1 33 ? -21.844 16.109 -17.297 1 81.25 33 GLY B C 1
ATOM 3814 O O . GLY B 1 33 ? -21.062 15.523 -18.047 1 81.25 33 GLY B O 1
ATOM 3815 N N . LEU B 1 34 ? -22.688 15.453 -16.531 1 84.69 34 LEU B N 1
ATOM 3816 C CA . LEU B 1 34 ? -22.719 13.992 -16.5 1 84.69 34 LEU B CA 1
ATOM 3817 C C . LEU B 1 34 ? -23.719 13.453 -17.516 1 84.69 34 LEU B C 1
ATOM 3819 O O . LEU B 1 34 ? -24.844 13.961 -17.609 1 84.69 34 LEU B O 1
ATOM 3823 N N . ASP B 1 35 ? -23.281 12.438 -18.359 1 84.44 35 ASP B N 1
ATOM 3824 C CA . ASP B 1 35 ? -24.172 11.648 -19.219 1 84.44 35 ASP B CA 1
ATOM 3825 C C . ASP B 1 35 ? -24.469 10.289 -18.594 1 84.44 35 ASP B C 1
ATOM 3827 O O . ASP B 1 35 ? -23.656 9.359 -18.703 1 84.44 35 ASP B O 1
ATOM 3831 N N . ILE B 1 36 ? -25.625 10.227 -17.953 1 86.31 36 ILE B N 1
ATOM 3832 C CA . ILE B 1 36 ? -25.969 9.016 -17.219 1 86.31 36 ILE B CA 1
ATOM 3833 C C . ILE B 1 36 ? -26.844 8.109 -18.078 1 86.31 36 ILE B C 1
ATOM 3835 O O . ILE B 1 36 ? -27.938 8.492 -18.5 1 86.31 36 ILE B O 1
ATOM 3839 N N . PRO B 1 37 ? -26.391 6.895 -18.344 1 86.44 37 PRO B N 1
ATOM 3840 C CA . PRO B 1 37 ? -27.219 5.969 -19.125 1 86.44 37 PRO B CA 1
ATOM 3841 C C . PRO B 1 37 ? -28.438 5.488 -18.375 1 86.44 37 PRO B C 1
ATOM 3843 O O . PRO B 1 37 ? -28.469 5.523 -17.141 1 86.44 37 PRO B O 1
ATOM 3846 N N . ASP B 1 38 ? -29.484 5 -19.078 1 83 38 ASP B N 1
ATOM 3847 C CA . ASP B 1 38 ? -30.734 4.555 -18.469 1 83 38 ASP B CA 1
ATOM 3848 C C . ASP B 1 38 ? -30.609 3.135 -17.922 1 83 38 ASP B C 1
ATOM 3850 O O . ASP B 1 38 ? -31.281 2.764 -16.969 1 83 38 ASP B O 1
ATOM 3854 N N . LYS B 1 39 ? -29.812 2.338 -18.609 1 82.88 39 LYS B N 1
ATOM 3855 C CA . LYS B 1 39 ? -29.641 0.941 -18.219 1 82.88 39 LYS B CA 1
ATOM 3856 C C . LYS B 1 39 ? -28.219 0.461 -18.531 1 82.88 39 LYS B C 1
ATOM 3858 O O . LYS B 1 39 ? -27.5 1.099 -19.297 1 82.88 39 LYS B O 1
ATOM 3863 N N . TYR B 1 40 ? -27.938 -0.621 -17.844 1 85.88 40 TYR B N 1
ATOM 3864 C CA . TYR B 1 40 ? -26.656 -1.238 -18.141 1 85.88 40 TYR B CA 1
ATOM 3865 C C . TYR B 1 40 ? -26.719 -2.086 -19.406 1 85.88 40 TYR B C 1
ATOM 3867 O O . TYR B 1 40 ? -27.734 -2.75 -19.656 1 85.88 40 TYR B O 1
ATOM 3875 N N . ARG B 1 41 ? -25.594 -2.088 -20.109 1 82.25 41 ARG B N 1
ATOM 3876 C CA . ARG B 1 41 ? -25.531 -2.861 -21.344 1 82.25 41 ARG B CA 1
ATOM 3877 C C . ARG B 1 41 ? -25.641 -4.355 -21.062 1 82.25 41 ARG B C 1
ATOM 3879 O O . ARG B 1 41 ? -26.359 -5.074 -21.766 1 82.25 41 ARG B O 1
ATOM 3886 N N . GLU B 1 42 ? -24.969 -4.801 -20.047 1 81.25 42 GLU B N 1
ATOM 3887 C CA . GLU B 1 42 ? -24.828 -6.23 -19.766 1 81.25 42 GLU B CA 1
ATOM 3888 C C . GLU B 1 42 ? -25.922 -6.711 -18.828 1 81.25 42 GLU B C 1
ATOM 3890 O O . GLU B 1 42 ? -25.938 -7.875 -18.422 1 81.25 42 GLU B O 1
ATOM 3895 N N . GLN B 1 43 ? -26.891 -5.816 -18.469 1 77.75 43 GLN B N 1
ATOM 3896 C CA . GLN B 1 43 ? -27.969 -6.23 -17.578 1 77.75 43 GLN B CA 1
ATOM 3897 C C . GLN B 1 43 ? -28.984 -7.105 -18.312 1 77.75 43 GLN B C 1
ATOM 3899 O O . GLN B 1 43 ? -29.391 -6.793 -19.438 1 77.75 43 GLN B O 1
ATOM 3904 N N . GLN B 1 44 ? -29.062 -8.289 -17.844 1 67.69 44 GLN B N 1
ATOM 3905 C CA . GLN B 1 44 ? -30.125 -9.141 -18.391 1 67.69 44 GLN B CA 1
ATOM 3906 C C . GLN B 1 44 ? -31.5 -8.648 -17.969 1 67.69 44 GLN B C 1
ATOM 3908 O O . GLN B 1 44 ? -31.641 -7.93 -16.984 1 67.69 44 GLN B O 1
ATOM 3913 N N . THR B 1 45 ? -32.625 -8.812 -18.797 1 58.53 45 THR B N 1
ATOM 3914 C CA . THR B 1 45 ? -34 -8.312 -18.625 1 58.53 45 THR B CA 1
ATOM 3915 C C . THR B 1 45 ? -34.438 -8.469 -17.188 1 58.53 45 THR B C 1
ATOM 3917 O O . THR B 1 45 ? -34.281 -9.531 -16.578 1 58.53 45 THR B O 1
ATOM 3920 N N . ARG B 1 46 ? -34.656 -7.297 -16.609 1 54.88 46 ARG B N 1
ATOM 3921 C CA . ARG B 1 46 ? -35.031 -7.043 -15.227 1 54.88 46 ARG B CA 1
ATOM 3922 C C . ARG B 1 46 ? -36.188 -7.93 -14.797 1 54.88 46 ARG B C 1
ATOM 3924 O O . ARG B 1 46 ? -37.25 -7.953 -15.461 1 54.88 46 ARG B O 1
ATOM 3931 N N . ALA B 1 47 ? -35.938 -8.992 -13.969 1 48.34 47 ALA B N 1
ATOM 3932 C CA . ALA B 1 47 ? -37.156 -9.406 -13.297 1 48.34 47 ALA B CA 1
ATOM 3933 C C . ALA B 1 47 ? -37.625 -8.344 -12.297 1 48.34 47 ALA B C 1
ATOM 3935 O O . ALA B 1 47 ? -36.781 -7.688 -11.664 1 48.34 47 ALA B O 1
ATOM 3936 N N . PRO B 1 48 ? -38.75 -7.93 -12.414 1 47.22 48 PRO B N 1
ATOM 3937 C CA . PRO B 1 48 ? -39.281 -6.859 -11.57 1 47.22 48 PRO B CA 1
ATOM 3938 C C . PRO B 1 48 ? -38.906 -7.012 -10.109 1 47.22 48 PRO B C 1
ATOM 3940 O O . PRO B 1 48 ? -38.781 -6.016 -9.383 1 47.22 48 PRO B O 1
ATOM 3943 N N . ASP B 1 49 ? -38.812 -8.219 -9.625 1 44 49 ASP B N 1
ATOM 3944 C CA . ASP B 1 49 ? -38.688 -8.469 -8.195 1 44 49 ASP B CA 1
ATOM 3945 C C . ASP B 1 49 ? -37.219 -8.461 -7.762 1 44 49 ASP B C 1
ATOM 3947 O O . ASP B 1 49 ? -36.906 -8.812 -6.629 1 44 49 ASP B O 1
ATOM 3951 N N . ASP B 1 50 ? -36.406 -8.211 -8.602 1 51.72 50 ASP B N 1
ATOM 3952 C CA . ASP B 1 50 ? -35.031 -8.422 -8.219 1 51.72 50 ASP B CA 1
ATOM 3953 C C . ASP B 1 50 ? -34.531 -7.309 -7.309 1 51.72 50 ASP B C 1
ATOM 3955 O O . ASP B 1 50 ? -34.688 -6.125 -7.621 1 51.72 50 ASP B O 1
ATOM 3959 N N . ALA B 1 51 ? -34.375 -7.645 -5.996 1 51.53 51 ALA B N 1
ATOM 3960 C CA . ALA B 1 51 ? -34.062 -6.785 -4.859 1 51.53 51 ALA B CA 1
ATOM 3961 C C . ALA B 1 51 ? -32.656 -6.188 -4.996 1 51.53 51 ALA B C 1
ATOM 3963 O O . ALA B 1 51 ? -31.75 -6.824 -5.539 1 51.53 51 ALA B O 1
ATOM 3964 N N . VAL B 1 52 ? -32.594 -4.93 -4.863 1 57.53 52 VAL B N 1
ATOM 3965 C CA . VAL B 1 52 ? -31.312 -4.227 -4.676 1 57.53 52 VAL B CA 1
ATOM 3966 C C . VAL B 1 52 ? -30.531 -4.871 -3.539 1 57.53 52 VAL B C 1
ATOM 3968 O O . VAL B 1 52 ? -31.109 -5.344 -2.561 1 57.53 52 VAL B O 1
ATOM 3971 N N . PRO B 1 53 ? -29.203 -5.082 -3.785 1 60.38 53 PRO B N 1
ATOM 3972 C CA . PRO B 1 53 ? -28.422 -5.77 -2.758 1 60.38 53 PRO B CA 1
ATOM 3973 C C . PRO B 1 53 ? -28.594 -5.152 -1.372 1 60.38 53 PRO B C 1
ATOM 3975 O O . PRO B 1 53 ? -28.672 -3.926 -1.243 1 60.38 53 PRO B O 1
ATOM 3978 N N . ALA B 1 54 ? -28.891 -6.074 -0.39 1 63.53 54 ALA B N 1
ATOM 3979 C CA . ALA B 1 54 ? -28.953 -5.672 1.013 1 63.53 54 ALA B CA 1
ATOM 3980 C C . ALA B 1 54 ? -27.594 -5.207 1.509 1 63.53 54 ALA B C 1
ATOM 3982 O O . ALA B 1 54 ? -26.578 -5.414 0.839 1 63.53 54 ALA B O 1
ATOM 3983 N N . LEU B 1 55 ? -27.578 -4.465 2.584 1 66.44 55 LEU B N 1
ATOM 3984 C CA . LEU B 1 55 ? -26.344 -4.004 3.223 1 66.44 55 LEU B CA 1
ATOM 3985 C C . LEU B 1 55 ? -25.453 -5.18 3.594 1 66.44 55 LEU B C 1
ATOM 3987 O O . LEU B 1 55 ? -24.234 -5.098 3.461 1 66.44 55 LEU B O 1
ATOM 3991 N N . GLU B 1 56 ? -26.172 -6.32 4 1 76.81 56 GLU B N 1
ATOM 3992 C CA . GLU B 1 56 ? -25.422 -7.516 4.363 1 76.81 56 GLU B CA 1
ATOM 3993 C C . GLU B 1 56 ? -25.438 -8.547 3.24 1 76.81 56 GLU B C 1
ATOM 3995 O O . GLU B 1 56 ? -25.828 -9.695 3.451 1 76.81 56 GLU B O 1
ATOM 4000 N N . TRP B 1 57 ? -24.984 -8.141 2.053 1 79.31 57 TRP B N 1
ATOM 4001 C CA . TRP B 1 57 ? -25.031 -8.945 0.833 1 79.31 57 TRP B CA 1
ATOM 4002 C C . TRP B 1 57 ? -24.281 -10.258 1.02 1 79.31 57 TRP B C 1
ATOM 4004 O O . TRP B 1 57 ? -24.578 -11.25 0.35 1 79.31 57 TRP B O 1
ATOM 4014 N N . TRP B 1 58 ? -23.328 -10.289 1.967 1 83.06 58 TRP B N 1
ATOM 4015 C CA . TRP B 1 58 ? -22.5 -11.477 2.143 1 83.06 58 TRP B CA 1
ATOM 4016 C C . TRP B 1 58 ? -23.312 -12.633 2.723 1 83.06 58 TRP B C 1
ATOM 4018 O O . TRP B 1 58 ? -22.906 -13.789 2.625 1 83.06 58 TRP B O 1
ATOM 4028 N N . ARG B 1 59 ? -24.391 -12.352 3.307 1 85.69 59 ARG B N 1
ATOM 4029 C CA . ARG B 1 59 ? -25.25 -13.406 3.836 1 85.69 59 ARG B CA 1
ATOM 4030 C C . ARG B 1 59 ? -25.859 -14.227 2.709 1 85.69 59 ARG B C 1
ATOM 4032 O O . ARG B 1 59 ? -26.281 -15.367 2.924 1 85.69 59 ARG B O 1
ATOM 4039 N N . GLY B 1 60 ? -25.891 -13.656 1.531 1 88.81 60 GLY B N 1
ATOM 4040 C CA . GLY B 1 60 ? -26.406 -14.367 0.373 1 88.81 60 GLY B CA 1
ATOM 4041 C C . GLY B 1 60 ? -25.547 -15.562 -0.022 1 88.81 60 GLY B C 1
ATOM 4042 O O . GLY B 1 60 ? -26.031 -16.469 -0.714 1 88.81 60 GLY B O 1
ATOM 4043 N N . PHE B 1 61 ? -24.328 -15.633 0.463 1 93.5 61 PHE B N 1
ATOM 4044 C CA . PHE B 1 61 ? -23.438 -16.75 0.15 1 93.5 61 PHE B CA 1
ATOM 4045 C C . PHE B 1 61 ? -23.75 -17.953 1.021 1 93.5 61 PHE B C 1
ATOM 4047 O O . PHE B 1 61 ? -23.266 -19.062 0.77 1 93.5 61 PHE B O 1
ATOM 4054 N N . ARG B 1 62 ? -24.531 -17.75 2.074 1 93.31 62 ARG B N 1
ATOM 4055 C CA . ARG B 1 62 ? -25.016 -18.797 2.953 1 93.31 62 ARG B CA 1
ATOM 4056 C C . ARG B 1 62 ? -23.875 -19.562 3.594 1 93.31 62 ARG B C 1
ATOM 4058 O O . ARG B 1 62 ? -23.875 -20.797 3.613 1 93.31 62 ARG B O 1
ATOM 4065 N N . SER B 1 63 ? -22.891 -18.953 3.945 1 96 63 SER B N 1
ATOM 4066 C CA . SER B 1 63 ? -21.766 -19.5 4.711 1 96 63 SER B CA 1
ATOM 4067 C C . SER B 1 63 ? -21.656 -18.812 6.074 1 96 63 SER B C 1
ATOM 4069 O O . SER B 1 63 ? -21.359 -17.625 6.156 1 96 63 SER B O 1
ATOM 4071 N N . GLN B 1 64 ? -21.828 -19.609 7.109 1 95.75 64 GLN B N 1
ATOM 4072 C CA . GLN B 1 64 ? -21.75 -19.078 8.469 1 95.75 64 GLN B CA 1
ATOM 4073 C C . GLN B 1 64 ? -20.344 -18.594 8.805 1 95.75 64 GLN B C 1
ATOM 4075 O O . GLN B 1 64 ? -20.188 -17.547 9.43 1 95.75 64 GLN B O 1
ATOM 4080 N N . GLU B 1 65 ? -19.406 -19.359 8.359 1 97.12 65 GLU B N 1
ATOM 4081 C CA . GLU B 1 65 ? -18.031 -18.969 8.625 1 97.12 65 GLU B CA 1
ATOM 4082 C C . GLU B 1 65 ? -17.688 -17.656 7.949 1 97.12 65 GLU B C 1
ATOM 4084 O O . GLU B 1 65 ? -17.062 -16.781 8.562 1 97.12 65 GLU B O 1
ATOM 4089 N N . LEU B 1 66 ? -18.094 -17.5 6.68 1 96.81 66 LEU B N 1
ATOM 4090 C CA . LEU B 1 66 ? -17.844 -16.25 5.961 1 96.81 66 LEU B CA 1
ATOM 4091 C C . LEU B 1 66 ? -18.547 -15.086 6.645 1 96.81 66 LEU B C 1
ATOM 4093 O O . LEU B 1 66 ? -17.953 -14.008 6.793 1 96.81 66 LEU B O 1
ATOM 4097 N N . THR B 1 67 ? -19.75 -15.281 7.098 1 95.69 67 THR B N 1
ATOM 4098 C CA . THR B 1 67 ? -20.516 -14.242 7.773 1 95.69 67 THR B CA 1
ATOM 4099 C C . THR B 1 67 ? -19.797 -13.797 9.047 1 95.69 67 THR B C 1
ATOM 4101 O O . THR B 1 67 ? -19.688 -12.602 9.32 1 95.69 67 THR B O 1
ATOM 4104 N N . SER B 1 68 ? -19.328 -14.773 9.781 1 95.88 68 SER B N 1
ATOM 4105 C CA . SER B 1 68 ? -18.609 -14.461 11.016 1 95.88 68 SER B CA 1
ATOM 4106 C C . SER B 1 68 ? -17.328 -13.688 10.727 1 95.88 68 SER B C 1
ATOM 4108 O O . SER B 1 68 ? -17.016 -12.719 11.43 1 95.88 68 SER B O 1
ATOM 4110 N N . LEU B 1 69 ? -16.609 -14.078 9.68 1 97.19 69 LEU B N 1
ATOM 4111 C CA . LEU B 1 69 ? -15.375 -13.398 9.297 1 97.19 69 LEU B CA 1
ATOM 4112 C C . LEU B 1 69 ? -15.656 -11.961 8.859 1 97.19 69 LEU B C 1
ATOM 4114 O O . LEU B 1 69 ? -14.898 -11.047 9.195 1 97.19 69 LEU B O 1
ATOM 4118 N N . MET B 1 70 ? -16.781 -11.812 8.211 1 95.06 70 MET B N 1
ATOM 4119 C CA . MET B 1 70 ? -17.156 -10.484 7.738 1 95.06 70 MET B CA 1
ATOM 4120 C C . MET B 1 70 ? -17.5 -9.562 8.906 1 95.06 70 MET B C 1
ATOM 4122 O O . MET B 1 70 ? -17.062 -8.414 8.945 1 95.06 70 MET B O 1
ATOM 4126 N N . GLU B 1 71 ? -18.172 -10.008 9.805 1 94.31 71 GLU B N 1
ATOM 4127 C CA . GLU B 1 71 ? -18.531 -9.227 10.984 1 94.31 71 GLU B CA 1
ATOM 4128 C C . GLU B 1 71 ? -17.312 -8.867 11.805 1 94.31 71 GLU B C 1
ATOM 4130 O O . GLU B 1 71 ? -17.172 -7.734 12.273 1 94.31 71 GLU B O 1
ATOM 4135 N N . GLU B 1 72 ? -16.438 -9.805 11.922 1 95.31 72 GLU B N 1
ATOM 4136 C CA . GLU B 1 72 ? -15.203 -9.555 12.656 1 95.31 72 GLU B CA 1
ATOM 4137 C C . GLU B 1 72 ? -14.336 -8.516 11.953 1 95.31 72 GLU B C 1
ATOM 4139 O O . GLU B 1 72 ? -13.758 -7.641 12.602 1 95.31 72 GLU B O 1
ATOM 4144 N N . ALA B 1 73 ? -14.234 -8.617 10.656 1 95.94 73 ALA B N 1
ATOM 4145 C CA . ALA B 1 73 ? -13.422 -7.672 9.891 1 95.94 73 ALA B CA 1
ATOM 4146 C C . ALA B 1 73 ? -13.977 -6.258 10.008 1 95.94 73 ALA B C 1
ATOM 4148 O O . ALA B 1 73 ? -13.211 -5.293 10.094 1 95.94 73 ALA B O 1
ATOM 4149 N N . GLN B 1 74 ? -15.297 -6.125 10.07 1 93.25 74 GLN B N 1
ATOM 4150 C CA . GLN B 1 74 ? -15.93 -4.809 10.172 1 93.25 74 GLN B CA 1
ATOM 4151 C C . GLN B 1 74 ? -15.617 -4.148 11.508 1 93.25 74 GLN B C 1
ATOM 4153 O O . GLN B 1 74 ? -15.5 -2.926 11.594 1 93.25 74 GLN B O 1
ATOM 4158 N N . THR B 1 75 ? -15.383 -4.938 12.5 1 93.25 75 THR B N 1
ATOM 4159 C CA . THR B 1 75 ? -15.234 -4.391 13.852 1 93.25 75 THR B CA 1
ATOM 4160 C C . THR B 1 75 ? -13.766 -4.301 14.242 1 93.25 75 THR B C 1
ATOM 4162 O O . THR B 1 75 ? -13.367 -3.414 15 1 93.25 75 THR B O 1
ATOM 4165 N N . ARG B 1 76 ? -12.93 -5.191 13.641 1 94.69 76 ARG B N 1
ATOM 4166 C CA . ARG B 1 76 ? -11.594 -5.32 14.219 1 94.69 76 ARG B CA 1
ATOM 4167 C C . ARG B 1 76 ? -10.523 -4.914 13.211 1 94.69 76 ARG B C 1
ATOM 4169 O O . ARG B 1 76 ? -9.367 -4.691 13.578 1 94.69 76 ARG B O 1
ATOM 4176 N N . ASN B 1 77 ? -10.867 -4.863 11.914 1 96.88 77 ASN B N 1
ATOM 4177 C CA . ASN B 1 77 ? -9.859 -4.539 10.906 1 96.88 77 ASN B CA 1
ATOM 4178 C C . ASN B 1 77 ? -9.172 -3.211 11.211 1 96.88 77 ASN B C 1
ATOM 4180 O O . ASN B 1 77 ? -9.836 -2.209 11.484 1 96.88 77 ASN B O 1
ATOM 4184 N N . LEU B 1 78 ? -7.875 -3.207 11.125 1 95.94 78 LEU B N 1
ATOM 4185 C CA . LEU B 1 78 ? -7.09 -2.066 11.578 1 95.94 78 LEU B CA 1
ATOM 4186 C C . LEU B 1 78 ? -7.121 -0.939 10.555 1 95.94 78 LEU B C 1
ATOM 4188 O O . LEU B 1 78 ? -6.973 0.233 10.906 1 95.94 78 LEU B O 1
ATOM 4192 N N . ASP B 1 79 ? -7.312 -1.269 9.273 1 96.5 79 ASP B N 1
ATOM 4193 C CA . ASP B 1 79 ? -7.473 -0.225 8.266 1 96.5 79 ASP B CA 1
ATOM 4194 C C . ASP B 1 79 ? -8.789 0.523 8.453 1 96.5 79 ASP B C 1
ATOM 4196 O O . ASP B 1 79 ? -8.852 1.738 8.25 1 96.5 79 ASP B O 1
ATOM 4200 N N . VAL B 1 80 ? -9.82 -0.202 8.797 1 96 80 VAL B N 1
ATOM 4201 C CA . VAL B 1 80 ? -11.109 0.417 9.078 1 96 80 VAL B CA 1
ATOM 4202 C C . VAL B 1 80 ? -10.992 1.313 10.305 1 96 80 VAL B C 1
ATOM 4204 O O . VAL B 1 80 ? -11.492 2.441 10.305 1 96 80 VAL B O 1
ATOM 4207 N N . ALA B 1 81 ? -10.312 0.868 11.312 1 96.06 81 ALA B N 1
ATOM 4208 C CA . ALA B 1 81 ? -10.109 1.657 12.523 1 96.06 81 ALA B CA 1
ATOM 4209 C C . ALA B 1 81 ? -9.312 2.922 12.227 1 96.06 81 ALA B C 1
ATOM 4211 O O . ALA B 1 81 ? -9.609 3.994 12.758 1 96.06 81 ALA B O 1
ATOM 4212 N N . ALA B 1 82 ? -8.32 2.768 11.398 1 96.25 82 ALA B N 1
ATOM 4213 C CA . ALA B 1 82 ? -7.508 3.922 11.016 1 96.25 82 ALA B CA 1
ATOM 4214 C C . ALA B 1 82 ? -8.352 4.957 10.266 1 96.25 82 ALA B C 1
ATOM 4216 O O . ALA B 1 82 ? -8.156 6.16 10.438 1 96.25 82 ALA B O 1
ATOM 4217 N N . ALA B 1 83 ? -9.258 4.477 9.43 1 95.75 83 ALA B N 1
ATOM 4218 C CA . ALA B 1 83 ? -10.141 5.391 8.711 1 95.75 83 ALA B CA 1
ATOM 4219 C C . ALA B 1 83 ? -11.039 6.152 9.68 1 95.75 83 ALA B C 1
ATOM 4221 O O . ALA B 1 83 ? -11.367 7.316 9.445 1 95.75 83 ALA B O 1
ATOM 4222 N N . ILE B 1 84 ? -11.438 5.555 10.797 1 95.56 84 ILE B N 1
ATOM 4223 C CA . ILE B 1 84 ? -12.227 6.219 11.828 1 95.56 84 ILE B CA 1
ATOM 4224 C C . ILE B 1 84 ? -11.391 7.305 12.5 1 95.56 84 ILE B C 1
ATOM 4226 O O . ILE B 1 84 ? -11.875 8.406 12.75 1 95.56 84 ILE B O 1
ATOM 4230 N N . ALA B 1 85 ? -10.133 7 12.766 1 95.38 85 ALA B N 1
ATOM 4231 C CA . ALA B 1 85 ? -9.227 7.992 13.352 1 95.38 85 ALA B CA 1
ATOM 4232 C C . ALA B 1 85 ? -9.07 9.195 12.43 1 95.38 85 ALA B C 1
ATOM 4234 O O . ALA B 1 85 ? -8.961 10.336 12.891 1 95.38 85 ALA B O 1
ATOM 4235 N N . HIS B 1 86 ? -9.102 8.961 11.164 1 95.75 86 HIS B N 1
ATOM 4236 C CA . HIS B 1 86 ? -8.984 10.047 10.195 1 95.75 86 HIS B CA 1
ATOM 4237 C C . HIS B 1 86 ? -10.211 10.945 10.227 1 95.75 86 HIS B C 1
ATOM 4239 O O . HIS B 1 86 ? -10.109 12.156 10.008 1 95.75 86 HIS B O 1
ATOM 4245 N N . ILE B 1 87 ? -11.438 10.383 10.469 1 95.69 87 ILE B N 1
ATOM 4246 C CA . ILE B 1 87 ? -12.648 11.18 10.625 1 95.69 87 ILE B CA 1
ATOM 4247 C C . ILE B 1 87 ? -12.484 12.141 11.805 1 95.69 87 ILE B C 1
ATOM 4249 O O . ILE B 1 87 ? -12.82 13.32 11.703 1 95.69 87 ILE B O 1
ATOM 4253 N N . ALA B 1 88 ? -11.922 11.609 12.883 1 95.75 88 ALA B N 1
ATOM 4254 C CA . ALA B 1 88 ? -11.688 12.445 14.062 1 95.75 88 ALA B CA 1
ATOM 4255 C C . ALA B 1 88 ? -10.773 13.617 13.734 1 95.75 88 ALA B C 1
ATOM 4257 O O . ALA B 1 88 ? -11 14.742 14.188 1 95.75 88 ALA B O 1
ATOM 4258 N N . GLN B 1 89 ? -9.758 13.375 12.953 1 96.69 89 GLN B N 1
ATOM 4259 C CA . GLN B 1 89 ? -8.844 14.43 12.523 1 96.69 89 GLN B CA 1
ATOM 4260 C C . GLN B 1 89 ? -9.562 15.469 11.672 1 96.69 89 GLN B C 1
ATOM 4262 O O . GLN B 1 89 ? -9.367 16.672 11.852 1 96.69 89 GLN B O 1
ATOM 4267 N N . ALA B 1 90 ? -10.359 14.961 10.742 1 96.19 90 ALA B N 1
ATOM 4268 C CA . ALA B 1 90 ? -11.086 15.875 9.859 1 96.19 90 ALA B CA 1
ATOM 4269 C C . ALA B 1 90 ? -12.109 16.703 10.641 1 96.19 90 ALA B C 1
ATOM 4271 O O . ALA B 1 90 ? -12.297 17.891 10.359 1 96.19 90 ALA B O 1
ATOM 4272 N N . ASP B 1 91 ? -12.758 16.094 11.625 1 96.44 91 ASP B N 1
ATOM 4273 C CA . ASP B 1 91 ? -13.688 16.828 12.484 1 96.44 91 ASP B CA 1
ATOM 4274 C C . ASP B 1 91 ? -12.961 17.891 13.305 1 96.44 91 ASP B C 1
ATOM 4276 O O . ASP B 1 91 ? -13.477 18.984 13.5 1 96.44 91 ASP B O 1
ATOM 4280 N N . ALA B 1 92 ? -11.789 17.531 13.812 1 96.38 92 ALA B N 1
ATOM 4281 C CA . ALA B 1 92 ? -10.977 18.5 14.539 1 96.38 92 ALA B CA 1
ATOM 4282 C C . ALA B 1 92 ? -10.609 19.688 13.641 1 96.38 92 ALA B C 1
ATOM 4284 O O . ALA B 1 92 ? -10.602 20.828 14.094 1 96.38 92 ALA B O 1
ATOM 4285 N N . GLN B 1 93 ? -10.336 19.422 12.375 1 95.81 93 GLN B N 1
ATOM 4286 C CA . GLN B 1 93 ? -9.992 20.484 11.43 1 95.81 93 GLN B CA 1
ATOM 4287 C C . GLN B 1 93 ? -11.172 21.422 11.203 1 95.81 93 GLN B C 1
ATOM 4289 O O . GLN B 1 93 ? -10.992 22.609 10.977 1 95.81 93 GLN B O 1
ATOM 4294 N N . VAL B 1 94 ? -12.438 20.906 11.266 1 96.12 94 VAL B N 1
ATOM 4295 C CA . VAL B 1 94 ? -13.625 21.75 11.219 1 96.12 94 VAL B CA 1
ATOM 4296 C C . VAL B 1 94 ? -13.609 22.734 12.383 1 96.12 94 VAL B C 1
ATOM 4298 O O . VAL B 1 94 ? -13.922 23.922 12.211 1 96.12 94 VAL B O 1
ATOM 4301 N N . GLY B 1 95 ? -13.211 22.188 13.562 1 95.44 95 GLY B N 1
ATOM 4302 C CA . GLY B 1 95 ? -13.07 23.062 14.711 1 95.44 95 GLY B CA 1
ATOM 4303 C C . GLY B 1 95 ? -12 24.125 14.523 1 95.44 95 GLY B C 1
ATOM 4304 O O . GLY B 1 95 ? -12.195 25.281 14.898 1 95.44 95 GLY B O 1
ATOM 4305 N N . VAL B 1 96 ? -10.922 23.797 13.891 1 95.25 96 VAL B N 1
ATOM 4306 C CA . VAL B 1 96 ? -9.844 24.734 13.633 1 95.25 96 VAL B CA 1
ATOM 4307 C C . VAL B 1 96 ? -10.336 25.844 12.695 1 95.25 96 VAL B C 1
ATOM 4309 O O . VAL B 1 96 ? -10.133 27.031 12.969 1 95.25 96 VAL B O 1
ATOM 4312 N N . SER B 1 97 ? -10.977 25.469 11.648 1 94.19 97 SER B N 1
ATOM 4313 C CA . SER B 1 97 ? -11.477 26.438 10.68 1 94.19 97 SER B CA 1
ATOM 4314 C C . SER B 1 97 ? -12.602 27.281 11.281 1 94.19 97 SER B C 1
ATOM 4316 O O . SER B 1 97 ? -12.75 28.453 10.945 1 94.19 97 SER B O 1
ATOM 4318 N N . GLY B 1 98 ? -13.398 26.719 12.156 1 94.25 98 GLY B N 1
ATOM 4319 C CA . GLY B 1 98 ? -14.492 27.422 12.789 1 94.25 98 GLY B CA 1
ATOM 4320 C C . GLY B 1 98 ? -14.039 28.422 13.836 1 94.25 98 GLY B C 1
ATOM 4321 O O . GLY B 1 98 ? -14.781 29.344 14.18 1 94.25 98 GLY B O 1
ATOM 4322 N N . ALA B 1 99 ? -12.828 28.281 14.281 1 94.38 99 ALA B N 1
ATOM 4323 C CA . ALA B 1 99 ? -12.305 29.172 15.32 1 94.38 99 ALA B CA 1
ATOM 4324 C C . ALA B 1 99 ? -12.234 30.609 14.828 1 94.38 99 ALA B C 1
ATOM 4326 O O . ALA B 1 99 ? -12.453 31.547 15.594 1 94.38 99 ALA B O 1
ATOM 4327 N N . ALA B 1 100 ? -12.023 30.781 13.531 1 92.44 100 ALA B N 1
ATOM 4328 C CA . ALA B 1 100 ? -11.867 32.125 12.938 1 92.44 100 ALA B CA 1
ATOM 4329 C C . ALA B 1 100 ? -13.18 32.875 12.969 1 92.44 100 ALA B C 1
ATOM 4331 O O . ALA B 1 100 ? -13.188 34.094 12.773 1 92.44 100 ALA B O 1
ATOM 4332 N N . LEU B 1 101 ? -14.344 32.25 13.266 1 93.5 101 LEU B N 1
ATOM 4333 C CA . LEU B 1 101 ? -15.656 32.875 13.305 1 93.5 101 LEU B CA 1
ATOM 4334 C C . LEU B 1 101 ? -15.992 33.344 14.719 1 93.5 101 LEU B C 1
ATOM 4336 O O . LEU B 1 101 ? -17.016 33.969 14.938 1 93.5 101 LEU B O 1
ATOM 4340 N N . LEU B 1 102 ? -15.086 33.094 15.68 1 93.5 102 LEU B N 1
ATOM 4341 C CA . LEU B 1 102 ? -15.305 33.438 17.078 1 93.5 102 LEU B CA 1
ATOM 4342 C C . LEU B 1 102 ? -14.234 34.438 17.562 1 93.5 102 LEU B C 1
ATOM 4344 O O . LEU B 1 102 ? -13.133 34.469 17.016 1 93.5 102 LEU B O 1
ATOM 4348 N N . PRO B 1 103 ? -14.531 35.281 18.516 1 92.94 103 PRO B N 1
ATOM 4349 C CA . PRO B 1 103 ? -13.516 36.188 19.047 1 92.94 103 PRO B CA 1
ATOM 4350 C C . PRO B 1 103 ? -12.422 35.469 19.828 1 92.94 103 PRO B C 1
ATOM 4352 O O . PRO B 1 103 ? -12.594 34.312 20.219 1 92.94 103 PRO B O 1
ATOM 4355 N N . THR B 1 104 ? -11.336 36.125 20 1 92.88 104 THR B N 1
ATOM 4356 C CA . THR B 1 104 ? -10.266 35.656 20.891 1 92.88 104 THR B CA 1
ATOM 4357 C C . THR B 1 104 ? -10.109 36.594 22.078 1 92.88 104 THR B C 1
ATOM 4359 O O . THR B 1 104 ? -10.352 37.812 21.984 1 92.88 104 THR B O 1
ATOM 4362 N N . VAL B 1 105 ? -9.883 36.062 23.219 1 91.69 105 VAL B N 1
ATOM 4363 C CA . VAL B 1 105 ? -9.594 36.781 24.438 1 91.69 105 VAL B CA 1
ATOM 4364 C C . VAL B 1 105 ? -8.266 36.312 25.016 1 91.69 105 VAL B C 1
ATOM 4366 O O . VAL B 1 105 ? -8.055 35.125 25.234 1 91.69 105 VAL B O 1
ATOM 4369 N N . THR B 1 106 ? -7.363 37.25 25.203 1 90.38 106 THR B N 1
ATOM 4370 C CA . THR B 1 106 ? -6.035 36.938 25.703 1 90.38 106 THR B CA 1
ATOM 4371 C C . THR B 1 106 ? -5.703 37.781 26.938 1 90.38 106 THR B C 1
ATOM 4373 O O . THR B 1 106 ? -6.027 38.969 26.969 1 90.38 106 THR B O 1
ATOM 4376 N N . GLU B 1 107 ? -5.152 37.156 27.922 1 86.94 107 GLU B N 1
ATOM 4377 C CA . GLU B 1 107 ? -4.605 37.875 29.094 1 86.94 107 GLU B CA 1
ATOM 4378 C C . GLU B 1 107 ? -3.113 38.125 28.922 1 86.94 107 GLU B C 1
ATOM 4380 O O . GLU B 1 107 ? -2.371 37.281 28.438 1 86.94 107 GLU B O 1
ATOM 4385 N N . THR B 1 108 ? -2.725 39.312 29.172 1 87.31 108 THR B N 1
ATOM 4386 C CA . THR B 1 108 ? -1.321 39.688 29.031 1 87.31 108 THR B CA 1
ATOM 4387 C C . THR B 1 108 ? -0.812 40.344 30.297 1 87.31 108 THR B C 1
ATOM 4389 O O . THR B 1 108 ? -1.53 41.156 30.922 1 87.31 108 THR B O 1
ATOM 4392 N N . ALA B 1 109 ? 0.366 40 30.766 1 85.19 109 ALA B N 1
ATOM 4393 C CA . ALA B 1 109 ? 1.128 40.656 31.828 1 85.19 109 ALA B CA 1
ATOM 4394 C C . ALA B 1 109 ? 2.514 41.062 31.328 1 85.19 109 ALA B C 1
ATOM 4396 O O . ALA B 1 109 ? 3.246 40.219 30.781 1 85.19 109 ALA B O 1
ATOM 4397 N N . THR B 1 110 ? 2.803 42.406 31.438 1 86.25 110 THR B N 1
ATOM 4398 C CA . THR B 1 110 ? 4.078 42.906 30.938 1 86.25 110 THR B CA 1
ATOM 4399 C C . THR B 1 110 ? 4.812 43.688 32.031 1 86.25 110 THR B C 1
ATOM 4401 O O . THR B 1 110 ? 4.195 44.438 32.781 1 86.25 110 THR B O 1
ATOM 4404 N N . ALA B 1 111 ? 6.137 43.406 32.219 1 80.94 111 ALA B N 1
ATOM 4405 C CA . ALA B 1 111 ? 7.078 44.25 32.969 1 80.94 111 ALA B CA 1
ATOM 4406 C C . ALA B 1 111 ? 8.211 44.75 32.062 1 80.94 111 ALA B C 1
ATOM 4408 O O . ALA B 1 111 ? 8.852 43.969 31.375 1 80.94 111 ALA B O 1
ATOM 4409 N N . GLU B 1 112 ? 8.273 46.094 32.031 1 85.44 112 GLU B N 1
ATOM 4410 C CA . GLU B 1 112 ? 9.281 46.656 31.141 1 85.44 112 GLU B CA 1
ATOM 4411 C C . GLU B 1 112 ? 10.117 47.719 31.875 1 85.44 112 GLU B C 1
ATOM 4413 O O . GLU B 1 112 ? 9.633 48.375 32.781 1 85.44 112 GLU B O 1
ATOM 4418 N N . ARG B 1 113 ? 11.461 47.812 31.531 1 82.31 113 ARG B N 1
ATOM 4419 C CA . ARG B 1 113 ? 12.375 48.875 31.984 1 82.31 113 ARG B CA 1
ATOM 4420 C C . ARG B 1 113 ? 13.039 49.562 30.797 1 82.31 113 ARG B C 1
ATOM 4422 O O . ARG B 1 113 ? 13.531 48.906 29.875 1 82.31 113 ARG B O 1
ATOM 4429 N N . VAL B 1 114 ? 12.812 50.844 30.688 1 77.75 114 VAL B N 1
ATOM 4430 C CA . VAL B 1 114 ? 13.398 51.656 29.625 1 77.75 114 VAL B CA 1
ATOM 4431 C C . VAL B 1 114 ? 14.398 52.625 30.234 1 77.75 114 VAL B C 1
ATOM 4433 O O . VAL B 1 114 ? 14.195 53.125 31.344 1 77.75 114 VAL B O 1
ATOM 4436 N N . ARG B 1 115 ? 15.625 52.719 29.688 1 74.81 115 ARG B N 1
ATOM 4437 C CA . ARG B 1 115 ? 16.594 53.719 30.156 1 74.81 115 ARG B CA 1
ATOM 4438 C C . ARG B 1 115 ? 16 55.125 30.125 1 74.81 115 ARG B C 1
ATOM 4440 O O . ARG B 1 115 ? 15.156 55.406 29.281 1 74.81 115 ARG B O 1
ATOM 4447 N N . ASP B 1 116 ? 16.594 56.125 31 1 56.88 116 ASP B N 1
ATOM 4448 C CA . ASP B 1 116 ? 16.25 57.5 31.312 1 56.88 116 ASP B CA 1
ATOM 4449 C C . ASP B 1 116 ? 16.031 58.312 30.031 1 56.88 116 ASP B C 1
ATOM 4451 O O . ASP B 1 116 ? 16.922 58.375 29.172 1 56.88 116 ASP B O 1
ATOM 4455 N N . PRO B 1 117 ? 14.891 59.031 29.953 1 57.78 117 PRO B N 1
ATOM 4456 C CA . PRO B 1 117 ? 13.719 59.406 30.75 1 57.78 117 PRO B CA 1
ATOM 4457 C C . PRO B 1 117 ? 12.703 58.281 30.891 1 57.78 117 PRO B C 1
ATOM 4459 O O . PRO B 1 117 ? 11.664 58.469 31.531 1 57.78 117 PRO B O 1
ATOM 4462 N N . GLY B 1 118 ? 13.258 57.094 30.609 1 62.59 118 GLY B N 1
ATOM 4463 C CA . GLY B 1 118 ? 12.211 56.062 30.641 1 62.59 118 GLY B CA 1
ATOM 4464 C C . GLY B 1 118 ? 12.266 55.219 31.891 1 62.59 118 GLY B C 1
ATOM 4465 O O . GLY B 1 118 ? 13.273 55.188 32.594 1 62.59 118 GLY B O 1
ATOM 4466 N N . GLY B 1 119 ? 11.398 55.031 32.812 1 75.81 119 GLY B N 1
ATOM 4467 C CA . GLY B 1 119 ? 11.133 54.281 34.031 1 75.81 119 GLY B CA 1
ATOM 4468 C C . GLY B 1 119 ? 10.633 52.875 33.781 1 75.81 119 GLY B C 1
ATOM 4469 O O . GLY B 1 119 ? 10.859 52.312 32.719 1 75.81 119 GLY B O 1
ATOM 4470 N N . ALA B 1 120 ? 10.289 52.219 34.938 1 77.06 120 ALA B N 1
ATOM 4471 C CA . ALA B 1 120 ? 9.656 50.875 34.875 1 77.06 120 ALA B CA 1
ATOM 4472 C C . ALA B 1 120 ? 8.188 51 34.469 1 77.06 120 ALA B C 1
ATOM 4474 O O . ALA B 1 120 ? 7.566 52.062 34.656 1 77.06 120 ALA B O 1
ATOM 4475 N N . GLY B 1 121 ? 7.754 50.156 33.719 1 83.38 121 GLY B N 1
ATOM 4476 C CA . GLY B 1 121 ? 6.348 50.062 33.344 1 83.38 121 GLY B CA 1
ATOM 4477 C C . GLY B 1 121 ? 5.77 48.656 33.594 1 83.38 121 GLY B C 1
ATOM 4478 O O . GLY B 1 121 ? 6.441 47.656 33.375 1 83.38 121 GLY B O 1
ATOM 4479 N N . PHE B 1 122 ? 4.602 48.594 34.281 1 83 122 PHE B N 1
ATOM 4480 C CA . PHE B 1 122 ? 3.867 47.375 34.531 1 83 122 PHE B CA 1
ATOM 4481 C C . PHE B 1 122 ? 2.475 47.438 33.906 1 83 122 PHE B C 1
ATOM 4483 O O . PHE B 1 122 ? 1.811 48.469 33.969 1 83 122 PHE B O 1
ATOM 4490 N N . ASN B 1 123 ? 2.154 46.4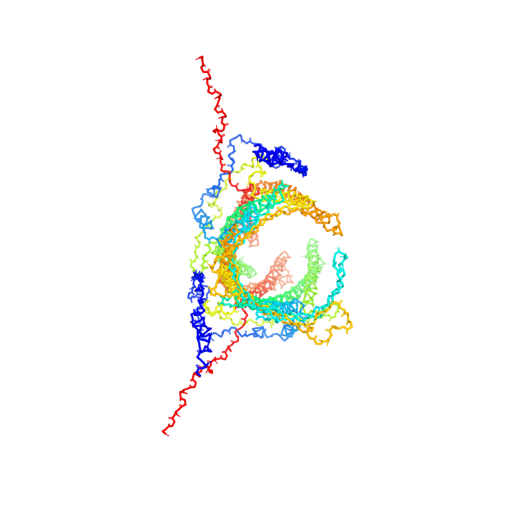06 33.219 1 86.75 123 ASN B N 1
ATOM 4491 C CA . ASN B 1 123 ? 0.854 46.312 32.562 1 86.75 123 ASN B CA 1
ATOM 4492 C C . ASN B 1 123 ? 0.192 44.969 32.781 1 86.75 123 ASN B C 1
ATOM 4494 O O . ASN B 1 123 ? 0.856 43.938 32.719 1 86.75 123 ASN B O 1
ATOM 4498 N N . LEU B 1 124 ? -1.048 44.844 33.25 1 86.62 124 LEU B N 1
ATOM 4499 C CA . LEU B 1 124 ? -1.939 43.719 33.25 1 86.62 124 LEU B CA 1
ATOM 4500 C C . LEU B 1 124 ? -3.209 43.969 32.469 1 86.62 124 LEU B C 1
ATOM 4502 O O . LEU B 1 124 ? -3.941 44.938 32.781 1 86.62 124 LEU B O 1
ATOM 4506 N N . GLY B 1 125 ? -3.396 43.25 31.5 1 89.69 125 GLY B N 1
ATOM 4507 C CA . GLY B 1 125 ? -4.52 43.594 30.641 1 89.69 125 GLY B CA 1
ATOM 4508 C C . GLY B 1 125 ? -5.176 42.406 29.984 1 89.69 125 GLY B C 1
ATOM 4509 O O . GLY B 1 125 ? -4.629 41.312 30.016 1 89.69 125 GLY B O 1
ATOM 4510 N N . LEU B 1 126 ? -6.406 42.531 29.547 1 89.56 126 LEU B N 1
ATOM 4511 C CA . LEU B 1 126 ? -7.188 41.625 28.719 1 89.56 126 LEU B CA 1
ATOM 4512 C C . LEU B 1 126 ? -7.398 42.219 27.328 1 89.56 126 LEU B C 1
ATOM 4514 O O . LEU B 1 126 ? -7.656 43.406 27.188 1 89.56 126 LEU B O 1
ATOM 4518 N N . SER B 1 127 ? -7.062 41.438 26.344 1 91.5 127 SER B N 1
ATOM 4519 C CA . SER B 1 127 ? -7.293 41.906 24.984 1 91.5 127 SER B CA 1
ATOM 4520 C C . SER B 1 127 ? -8.203 40.938 24.219 1 91.5 127 SER B C 1
ATOM 4522 O O . SER B 1 127 ? -8.125 39.719 24.422 1 91.5 127 SER B O 1
ATOM 4524 N N . GLY B 1 128 ? -9.188 41.5 23.531 1 90.81 128 GLY B N 1
ATOM 4525 C CA . GLY B 1 128 ? -10.094 40.75 22.672 1 90.81 128 GLY B CA 1
ATOM 4526 C C . GLY B 1 128 ? -10 41.156 21.203 1 90.81 128 GLY B C 1
ATOM 4527 O O . GLY B 1 128 ? -9.727 42.344 20.891 1 90.81 128 GLY B O 1
ATOM 4528 N N . SER B 1 129 ? -10.094 40.219 20.375 1 92.56 129 SER B N 1
ATOM 4529 C CA . SER B 1 129 ? -10.102 40.469 18.938 1 92.56 129 SER B CA 1
ATOM 4530 C C . SER B 1 129 ? -11.133 39.625 18.219 1 92.56 129 SER B C 1
ATOM 4532 O O . SER B 1 129 ? -11.375 38.469 18.609 1 92.56 129 SER B O 1
ATOM 4534 N N . TYR B 1 130 ? -11.906 40.219 17.281 1 92.06 130 TYR B N 1
ATOM 4535 C CA . TYR B 1 130 ? -12.922 39.531 16.5 1 92.06 130 TYR B CA 1
ATOM 4536 C C . TYR B 1 130 ? -12.898 40 15.047 1 92.06 130 TYR B C 1
ATOM 4538 O O . TYR B 1 130 ? -12.82 41.219 14.781 1 92.06 130 TYR B O 1
ATOM 4546 N N . MET B 1 131 ? -12.844 39.094 14.141 1 91.62 131 MET B N 1
ATOM 4547 C CA . MET B 1 131 ? -12.922 39.406 12.719 1 91.62 131 MET B CA 1
ATOM 4548 C C . MET B 1 131 ? -14.352 39.281 12.211 1 91.62 131 MET B C 1
ATOM 4550 O O . MET B 1 131 ? -14.883 38.156 12.109 1 91.62 131 MET B O 1
ATOM 4554 N N . VAL B 1 132 ? -14.953 40.406 11.867 1 89.69 132 VAL B N 1
ATOM 4555 C CA . VAL B 1 132 ? -16.312 40.375 11.328 1 89.69 132 VAL B CA 1
ATOM 4556 C C . VAL B 1 132 ? -16.312 39.656 9.977 1 89.69 132 VAL B C 1
ATOM 4558 O O . VAL B 1 132 ? -15.547 40.031 9.078 1 89.69 132 VAL B O 1
ATOM 4561 N N . ASP B 1 133 ? -17.109 38.688 9.844 1 92.56 133 ASP B N 1
ATOM 4562 C CA . ASP B 1 133 ? -17.172 37.906 8.609 1 92.56 133 ASP B CA 1
ATOM 4563 C C . ASP B 1 133 ? -18.297 38.406 7.699 1 92.56 133 ASP B C 1
ATOM 4565 O O . ASP B 1 133 ? -19.156 37.594 7.297 1 92.56 133 ASP B O 1
ATOM 4569 N N . PHE B 1 134 ? -18.125 39.5 7.254 1 89.19 134 PHE B N 1
ATOM 4570 C CA . PHE B 1 134 ? -19.188 40.188 6.504 1 89.19 134 PHE B CA 1
ATOM 4571 C C . PHE B 1 134 ? -19.359 39.531 5.129 1 89.19 134 PHE B C 1
ATOM 4573 O O . PHE B 1 134 ? -20.484 39.312 4.672 1 89.19 134 PHE B O 1
ATOM 4580 N N . TRP B 1 135 ? -18.266 39.219 4.488 1 91 135 TRP B N 1
ATOM 4581 C CA . TRP B 1 135 ? -18.297 38.719 3.109 1 91 135 TRP B CA 1
ATOM 4582 C C . TRP B 1 135 ? -18.297 37.219 3.057 1 91 135 TRP B C 1
ATOM 4584 O O . TRP B 1 135 ? -18.344 36.625 1.975 1 91 135 TRP B O 1
ATOM 4594 N N . GLY B 1 136 ? -18.094 36.531 4.191 1 93.06 136 GLY B N 1
ATOM 4595 C CA . GLY B 1 136 ? -18.25 35.062 4.27 1 93.06 136 GLY B CA 1
ATOM 4596 C C . GLY B 1 136 ? -16.953 34.312 4.012 1 93.06 136 GLY B C 1
ATOM 4597 O O . GLY B 1 136 ? -16.984 33.156 3.645 1 93.06 136 GLY B O 1
ATOM 4598 N N . LYS B 1 137 ? -15.789 34.969 4.129 1 93.69 137 LYS B N 1
ATOM 4599 C CA . LYS B 1 137 ? -14.508 34.281 3.91 1 93.69 137 LYS B CA 1
ATOM 4600 C C . LYS B 1 137 ? -14.297 33.156 4.906 1 93.69 137 LYS B C 1
ATOM 4602 O O . LYS B 1 137 ? -14.031 32.031 4.512 1 93.69 137 LYS B O 1
ATOM 4607 N N . ASN B 1 138 ? -14.492 33.469 6.199 1 94.44 138 ASN B N 1
ATOM 4608 C CA . ASN B 1 138 ? -14.273 32.469 7.242 1 94.44 138 ASN B CA 1
ATOM 4609 C C . ASN B 1 138 ? -15.375 31.406 7.246 1 94.44 138 ASN B C 1
ATOM 4611 O O . ASN B 1 138 ? -15.109 30.234 7.508 1 94.44 138 ASN B O 1
ATOM 4615 N N . ARG B 1 139 ? -16.578 31.844 6.969 1 94.44 139 ARG B N 1
ATOM 4616 C CA . ARG B 1 139 ? -17.672 30.875 6.863 1 94.44 139 ARG B CA 1
ATOM 4617 C C . ARG B 1 139 ? -17.438 29.906 5.715 1 94.44 139 ARG B C 1
ATOM 4619 O O . ARG B 1 139 ? -17.656 28.703 5.859 1 94.44 139 ARG B O 1
ATOM 4626 N N . ALA B 1 140 ? -16.984 30.438 4.586 1 94.81 140 ALA B N 1
ATOM 4627 C CA . ALA B 1 140 ? -16.672 29.594 3.443 1 94.81 140 ALA B CA 1
ATOM 4628 C C . ALA B 1 140 ? -15.578 28.594 3.785 1 94.81 140 ALA B C 1
ATOM 4630 O O . ALA B 1 140 ? -15.641 27.422 3.396 1 94.81 140 ALA B O 1
ATOM 4631 N N . SER B 1 141 ? -14.57 29.031 4.48 1 95.31 141 SER B N 1
ATOM 4632 C CA . SER B 1 141 ? -13.492 28.141 4.914 1 95.31 141 SER B CA 1
ATOM 4633 C C . SER B 1 141 ? -14.016 27.062 5.84 1 95.31 141 SER B C 1
ATOM 4635 O O . SER B 1 141 ? -13.57 25.906 5.77 1 95.31 141 SER B O 1
ATOM 4637 N N . LEU B 1 142 ? -14.977 27.422 6.77 1 95.56 142 LEU B N 1
ATOM 4638 C CA . LEU B 1 142 ? -15.602 26.453 7.652 1 95.56 142 LEU B CA 1
ATOM 4639 C C . LEU B 1 142 ? -16.391 25.406 6.852 1 95.56 142 LEU B C 1
ATOM 4641 O O . LEU B 1 142 ? -16.25 24.203 7.09 1 95.56 142 LEU B O 1
ATOM 4645 N N . TYR B 1 143 ? -17.109 25.922 5.914 1 95.75 143 TYR B N 1
ATOM 4646 C CA . TYR B 1 143 ? -17.906 25.016 5.098 1 95.75 143 TYR B CA 1
ATOM 4647 C C . TYR B 1 143 ? -17.016 24.078 4.289 1 95.75 143 TYR B C 1
ATOM 4649 O O . TYR B 1 143 ? -17.328 22.906 4.121 1 95.75 143 TYR B O 1
ATOM 4657 N N . ALA B 1 144 ? -15.867 24.562 3.725 1 96.19 144 ALA B N 1
ATOM 4658 C CA . ALA B 1 144 ? -14.898 23.719 3.031 1 96.19 144 ALA B CA 1
ATOM 4659 C C . ALA B 1 144 ? -14.375 22.625 3.945 1 96.19 144 ALA B C 1
ATOM 4661 O O . ALA B 1 144 ? -14.266 21.469 3.531 1 96.19 144 ALA B O 1
ATOM 4662 N N . ALA B 1 145 ? -14.086 22.953 5.18 1 96.81 145 ALA B N 1
ATOM 4663 C CA . ALA B 1 145 ? -13.602 21.969 6.156 1 96.81 145 ALA B CA 1
ATOM 4664 C C . ALA B 1 145 ? -14.672 20.938 6.48 1 96.81 145 ALA B C 1
ATOM 4666 O O . ALA B 1 145 ? -14.375 19.766 6.664 1 96.81 145 ALA B O 1
ATOM 4667 N N . GLU B 1 146 ? -15.938 21.406 6.648 1 96.69 146 GLU B N 1
ATOM 4668 C CA . GLU B 1 146 ? -17.047 20.5 6.906 1 96.69 146 GLU B CA 1
ATOM 4669 C C . GLU B 1 146 ? -17.203 19.469 5.781 1 96.69 146 GLU B C 1
ATOM 4671 O O . GLU B 1 146 ? -17.406 18.281 6.039 1 96.69 146 GLU B O 1
ATOM 4676 N N . GLU B 1 147 ? -17.062 19.969 4.566 1 96.88 147 GLU B N 1
ATOM 4677 C CA . GLU B 1 147 ? -17.125 19.047 3.434 1 96.88 147 GLU B CA 1
ATOM 4678 C C . GLU B 1 147 ? -15.93 18.094 3.428 1 96.88 147 GLU B C 1
ATOM 4680 O O . GLU B 1 147 ? -16.062 16.938 3.041 1 96.88 147 GLU B O 1
ATOM 4685 N N . SER B 1 148 ? -14.781 18.562 3.777 1 97.12 148 SER B N 1
ATOM 4686 C CA . SER B 1 148 ? -13.617 17.703 3.893 1 97.12 148 SER B CA 1
ATOM 4687 C C . SER B 1 148 ? -13.82 16.625 4.945 1 97.12 148 SER B C 1
ATOM 4689 O O . SER B 1 148 ? -13.336 15.5 4.797 1 97.12 148 SER B O 1
ATOM 4691 N N . ALA B 1 149 ? -14.555 16.953 6.055 1 97.31 149 ALA B N 1
ATOM 4692 C CA . ALA B 1 149 ? -14.922 15.938 7.039 1 97.31 149 ALA B CA 1
ATOM 4693 C C . ALA B 1 149 ? -15.875 14.906 6.441 1 97.31 149 ALA B C 1
ATOM 4695 O O . ALA B 1 149 ? -15.797 13.719 6.754 1 97.31 149 ALA B O 1
ATOM 4696 N N . THR B 1 150 ? -16.75 15.391 5.582 1 97.31 150 THR B N 1
ATOM 4697 C CA . THR B 1 150 ? -17.641 14.484 4.863 1 97.31 150 THR B CA 1
ATOM 4698 C C . THR B 1 150 ? -16.859 13.555 3.955 1 97.31 150 THR B C 1
ATOM 4700 O O . THR B 1 150 ? -17.172 12.367 3.85 1 97.31 150 THR B O 1
ATOM 4703 N N . VAL B 1 151 ? -15.789 14.047 3.25 1 97.44 151 VAL B N 1
ATOM 4704 C CA . VAL B 1 151 ? -14.891 13.234 2.438 1 97.44 151 VAL B CA 1
ATOM 4705 C C . VAL B 1 151 ? -14.312 12.102 3.283 1 97.44 151 VAL B C 1
ATOM 4707 O O . VAL B 1 151 ? -14.273 10.945 2.852 1 97.44 151 VAL B O 1
ATOM 4710 N N . ALA B 1 152 ? -13.852 12.43 4.508 1 97.25 152 ALA B N 1
ATOM 4711 C CA . ALA B 1 152 ? -13.273 11.43 5.402 1 97.25 152 ALA B CA 1
ATOM 4712 C C . ALA B 1 152 ? -14.305 10.359 5.77 1 97.25 152 ALA B C 1
ATOM 4714 O O . ALA B 1 152 ? -13.969 9.18 5.871 1 97.25 152 ALA B O 1
ATOM 4715 N N . ARG B 1 153 ? -15.555 10.766 6.016 1 96.38 153 ARG B N 1
ATOM 4716 C CA . ARG B 1 153 ? -16.609 9.812 6.348 1 96.38 153 ARG B CA 1
ATOM 4717 C C . ARG B 1 153 ? -16.875 8.867 5.18 1 96.38 153 ARG B C 1
ATOM 4719 O O . ARG B 1 153 ? -17.016 7.66 5.375 1 96.38 153 ARG B O 1
ATOM 4726 N N . HIS B 1 154 ? -16.938 9.383 3.945 1 95.88 154 HIS B N 1
ATOM 4727 C CA . HIS B 1 154 ? -17.125 8.523 2.775 1 95.88 154 HIS B CA 1
ATOM 4728 C C . HIS B 1 154 ? -15.914 7.637 2.543 1 95.88 154 HIS B C 1
ATOM 4730 O O . HIS B 1 154 ? -16.047 6.496 2.096 1 95.88 154 HIS B O 1
ATOM 4736 N N . ASN B 1 155 ? -14.742 8.109 2.814 1 96.25 155 ASN B N 1
ATOM 4737 C CA . ASN B 1 155 ? -13.539 7.281 2.703 1 96.25 155 ASN B CA 1
ATOM 4738 C C . ASN B 1 155 ? -13.594 6.082 3.645 1 96.25 155 ASN B C 1
ATOM 4740 O O . ASN B 1 155 ? -13.125 4.996 3.303 1 96.25 155 ASN B O 1
ATOM 4744 N N . HIS B 1 156 ? -14.148 6.328 4.883 1 96.44 156 HIS B N 1
ATOM 4745 C CA . HIS B 1 156 ? -14.359 5.215 5.801 1 96.44 156 HIS B CA 1
ATOM 4746 C C . HIS B 1 156 ? -15.234 4.137 5.172 1 96.44 156 HIS B C 1
ATOM 4748 O O . HIS B 1 156 ? -14.945 2.945 5.293 1 96.44 156 HIS B O 1
ATOM 4754 N N . GLU B 1 157 ? -16.234 4.516 4.469 1 94.06 157 GLU B N 1
ATOM 4755 C CA . GLU B 1 157 ? -17.109 3.568 3.787 1 94.06 157 GLU B CA 1
ATOM 4756 C C . GLU B 1 157 ? -16.359 2.84 2.666 1 94.06 157 GLU B C 1
ATOM 4758 O O . GLU B 1 157 ? -16.547 1.637 2.475 1 94.06 157 GLU B O 1
ATOM 4763 N N . VAL B 1 158 ? -15.516 3.543 1.922 1 94.88 158 VAL B N 1
ATOM 4764 C CA . VAL B 1 158 ? -14.734 2.955 0.841 1 94.88 158 VAL B CA 1
ATOM 4765 C C . VAL B 1 158 ? -13.797 1.888 1.403 1 94.88 158 VAL B C 1
ATOM 4767 O O . VAL B 1 158 ? -13.734 0.773 0.881 1 94.88 158 VAL B O 1
ATOM 4770 N N . VAL B 1 159 ? -13.125 2.229 2.494 1 96.06 159 VAL B N 1
ATOM 4771 C CA . VAL B 1 159 ? -12.164 1.311 3.105 1 96.06 159 VAL B CA 1
ATOM 4772 C C . VAL B 1 159 ? -12.906 0.093 3.662 1 96.06 159 VAL B C 1
ATOM 4774 O O . VAL B 1 159 ? -12.438 -1.04 3.518 1 96.06 159 VAL B O 1
ATOM 4777 N N . THR B 1 160 ? -14.055 0.335 4.281 1 94.56 160 THR B N 1
ATOM 4778 C CA . THR B 1 160 ? -14.852 -0.759 4.836 1 94.56 160 THR B CA 1
ATOM 4779 C C . THR B 1 160 ? -15.305 -1.711 3.732 1 94.56 160 THR B C 1
ATOM 4781 O O . THR B 1 160 ? -15.148 -2.928 3.85 1 94.56 160 THR B O 1
ATOM 4784 N N . LEU B 1 161 ? -15.797 -1.181 2.66 1 93.31 161 LEU B N 1
ATOM 4785 C CA . LEU B 1 161 ? -16.25 -1.987 1.532 1 93.31 161 LEU B CA 1
ATOM 4786 C C . LEU B 1 161 ? -15.094 -2.779 0.933 1 93.31 161 LEU B C 1
ATOM 4788 O O . LEU B 1 161 ? -15.219 -3.977 0.669 1 93.31 161 LEU B O 1
ATOM 4792 N N . THR B 1 162 ? -13.977 -2.135 0.719 1 95.44 162 THR B N 1
ATOM 4793 C CA . THR B 1 162 ? -12.805 -2.799 0.166 1 95.44 162 THR B CA 1
ATOM 4794 C C . THR B 1 162 ? -12.336 -3.928 1.082 1 95.44 162 THR B C 1
ATOM 4796 O O . THR B 1 162 ? -11.953 -5 0.61 1 95.44 162 THR B O 1
ATOM 4799 N N . THR B 1 163 ? -12.406 -3.689 2.391 1 96.12 163 THR B N 1
ATOM 4800 C CA . THR B 1 163 ? -11.992 -4.691 3.367 1 96.12 163 THR B CA 1
ATOM 4801 C C . THR B 1 163 ? -12.906 -5.91 3.314 1 96.12 163 THR B C 1
ATOM 4803 O O . THR B 1 163 ? -12.43 -7.047 3.264 1 96.12 163 THR B O 1
ATOM 4806 N N . ILE B 1 164 ? -14.172 -5.699 3.262 1 94.69 164 ILE B N 1
ATOM 4807 C CA . ILE B 1 164 ? -15.141 -6.789 3.254 1 94.69 164 ILE B CA 1
ATOM 4808 C C . ILE B 1 164 ? -14.992 -7.605 1.975 1 94.69 164 ILE B C 1
ATOM 4810 O O . ILE B 1 164 ? -15.023 -8.836 2.01 1 94.69 164 ILE B O 1
ATOM 4814 N N . VAL B 1 165 ? -14.766 -6.988 0.883 1 96.06 165 VAL B N 1
ATOM 4815 C CA . VAL B 1 165 ? -14.578 -7.672 -0.393 1 96.06 165 VAL B CA 1
ATOM 4816 C C . VAL B 1 165 ? -13.289 -8.484 -0.362 1 96.06 165 VAL B C 1
ATOM 4818 O O . VAL B 1 165 ? -13.25 -9.617 -0.84 1 96.06 165 VAL B O 1
ATOM 4821 N N . THR B 1 166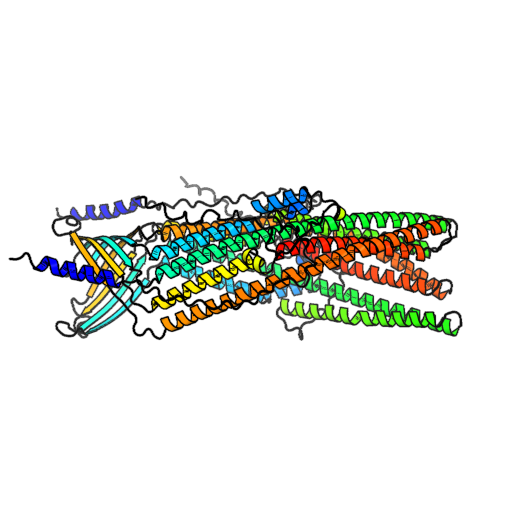 ? -12.25 -7.91 0.218 1 97.81 166 THR B N 1
ATOM 4822 C CA . THR B 1 166 ? -10.977 -8.609 0.311 1 97.81 166 THR B CA 1
ATOM 4823 C C . THR B 1 166 ? -11.102 -9.844 1.194 1 97.81 166 THR B C 1
ATOM 4825 O O . THR B 1 166 ? -10.508 -10.891 0.899 1 97.81 166 THR B O 1
ATOM 4828 N N . VAL B 1 167 ? -11.914 -9.734 2.258 1 97.62 167 VAL B N 1
ATOM 4829 C CA . VAL B 1 167 ? -12.172 -10.883 3.117 1 97.62 167 VAL B CA 1
ATOM 4830 C C . VAL B 1 167 ? -12.859 -11.984 2.312 1 97.62 167 VAL B C 1
ATOM 4832 O O . VAL B 1 167 ? -12.438 -13.141 2.338 1 97.62 167 VAL B O 1
ATOM 4835 N N . ALA B 1 168 ? -13.867 -11.648 1.578 1 96.88 168 ALA B N 1
ATOM 4836 C CA . ALA B 1 168 ? -14.594 -12.625 0.774 1 96.88 168 ALA B CA 1
ATOM 4837 C C . ALA B 1 168 ? -13.672 -13.297 -0.241 1 96.88 168 ALA B C 1
ATOM 4839 O O . ALA B 1 168 ? -13.633 -14.523 -0.335 1 96.88 168 ALA B O 1
ATOM 4840 N N . ASN B 1 169 ? -12.93 -12.492 -0.959 1 98.19 169 ASN B N 1
ATOM 4841 C CA . ASN B 1 169 ? -12.039 -13.008 -1.991 1 98.19 169 ASN B CA 1
ATOM 4842 C C . ASN B 1 169 ? -10.977 -13.938 -1.403 1 98.19 169 ASN B C 1
ATOM 4844 O O . ASN B 1 169 ? -10.688 -14.992 -1.972 1 98.19 169 ASN B O 1
ATOM 4848 N N . THR B 1 170 ? -10.406 -13.492 -0.26 1 98.5 170 THR B N 1
ATOM 4849 C CA . THR B 1 170 ? -9.391 -14.32 0.388 1 98.5 170 THR B CA 1
ATOM 4850 C C . THR B 1 170 ? -9.984 -15.641 0.87 1 98.5 170 THR B C 1
ATOM 4852 O O . THR B 1 170 ? -9.367 -16.688 0.726 1 98.5 170 THR B O 1
ATOM 4855 N N . TYR B 1 171 ? -11.219 -15.625 1.388 1 98.31 171 TYR B N 1
ATOM 4856 C CA . TYR B 1 171 ? -11.914 -16.828 1.833 1 98.31 171 TYR B CA 1
ATOM 4857 C C . TYR B 1 171 ? -12.203 -17.75 0.66 1 98.31 171 TYR B C 1
ATOM 4859 O O . TYR B 1 171 ? -12 -18.969 0.757 1 98.31 171 TYR B O 1
ATOM 4867 N N . PHE B 1 172 ? -12.633 -17.219 -0.482 1 98.5 172 PHE B N 1
ATOM 4868 C CA . PHE B 1 172 ? -12.914 -18.016 -1.665 1 98.5 172 PHE B CA 1
ATOM 4869 C C . PHE B 1 172 ? -11.641 -18.672 -2.191 1 98.5 172 PHE B C 1
ATOM 4871 O O . PHE B 1 172 ? -11.664 -19.812 -2.666 1 98.5 172 PHE B O 1
ATOM 4878 N N . ASN B 1 173 ? -10.547 -17.938 -2.121 1 98.56 173 ASN B N 1
ATOM 4879 C CA . ASN B 1 173 ? -9.266 -18.531 -2.514 1 98.56 173 ASN B CA 1
ATOM 4880 C C . ASN B 1 173 ? -8.891 -19.703 -1.615 1 98.56 173 ASN B C 1
ATOM 4882 O O . ASN B 1 173 ? -8.297 -20.672 -2.08 1 98.56 173 ASN B O 1
ATOM 4886 N N . ILE B 1 174 ? -9.227 -19.609 -0.334 1 98.44 174 ILE B N 1
ATOM 4887 C CA . ILE B 1 174 ? -8.984 -20.703 0.595 1 98.44 174 ILE B CA 1
ATOM 4888 C C . ILE B 1 174 ? -9.812 -21.922 0.184 1 98.44 174 ILE B C 1
ATOM 4890 O O . ILE B 1 174 ? -9.289 -23.031 0.098 1 98.44 174 ILE B O 1
ATOM 4894 N N . LEU B 1 175 ? -11.094 -21.734 -0.129 1 98.56 175 LEU B N 1
ATOM 4895 C CA . LEU B 1 175 ? -11.961 -22.828 -0.544 1 98.56 175 LEU B CA 1
ATOM 4896 C C . LEU B 1 175 ? -11.453 -23.469 -1.831 1 98.56 175 LEU B C 1
ATOM 4898 O O . LEU B 1 175 ? -11.43 -24.703 -1.95 1 98.56 175 LEU B O 1
ATOM 4902 N N . ALA B 1 176 ? -11.055 -22.594 -2.771 1 98.62 176 ALA B N 1
ATOM 4903 C CA . ALA B 1 176 ? -10.539 -23.109 -4.039 1 98.62 176 ALA B CA 1
ATOM 4904 C C . ALA B 1 176 ? -9.273 -23.922 -3.822 1 98.62 176 ALA B C 1
ATOM 4906 O O . ALA B 1 176 ? -9.102 -24.984 -4.426 1 98.62 176 ALA B O 1
ATOM 4907 N N . ALA B 1 177 ? -8.383 -23.453 -2.967 1 98.44 177 ALA B N 1
ATOM 4908 C CA . ALA B 1 177 ? -7.16 -24.188 -2.664 1 98.44 177 ALA B CA 1
ATOM 4909 C C . ALA B 1 177 ? -7.477 -25.531 -2.01 1 98.44 177 ALA B C 1
ATOM 4911 O O . ALA B 1 177 ? -6.836 -26.547 -2.312 1 98.44 177 ALA B O 1
ATOM 4912 N N . GLN B 1 178 ? -8.461 -25.594 -1.167 1 98.44 178 GLN B N 1
ATOM 4913 C CA . GLN B 1 178 ? -8.875 -26.844 -0.528 1 98.44 178 GLN B CA 1
ATOM 4914 C C . GLN B 1 178 ? -9.461 -27.812 -1.548 1 98.44 178 GLN B C 1
ATOM 4916 O O . GLN B 1 178 ? -9.18 -29.016 -1.499 1 98.44 178 GLN B O 1
ATOM 4921 N N . ASP B 1 179 ? -10.258 -27.281 -2.479 1 98.56 179 ASP B N 1
ATOM 4922 C CA . ASP B 1 179 ? -10.789 -28.125 -3.549 1 98.56 179 ASP B CA 1
ATOM 4923 C C . ASP B 1 179 ? -9.672 -28.688 -4.414 1 98.56 179 ASP B C 1
ATOM 4925 O O . ASP B 1 179 ? -9.672 -29.875 -4.742 1 98.56 179 ASP B O 1
ATOM 4929 N N . GLN B 1 180 ? -8.734 -27.859 -4.738 1 98.31 180 GLN B N 1
ATOM 4930 C CA . GLN B 1 180 ? -7.617 -28.297 -5.566 1 98.31 180 GLN B CA 1
ATOM 4931 C C . GLN B 1 180 ? -6.773 -29.344 -4.844 1 98.31 180 GLN B C 1
ATOM 4933 O O . GLN B 1 180 ? -6.277 -30.281 -5.469 1 98.31 180 GLN B O 1
ATOM 4938 N N . LEU B 1 181 ? -6.598 -29.203 -3.545 1 98.06 181 LEU B N 1
ATOM 4939 C CA . LEU B 1 181 ? -5.867 -30.172 -2.75 1 98.06 181 LEU B CA 1
ATOM 4940 C C . LEU B 1 181 ? -6.594 -31.516 -2.738 1 98.06 181 LEU B C 1
ATOM 4942 O O . LEU B 1 181 ? -5.965 -32.562 -2.883 1 98.06 181 LEU B O 1
ATOM 4946 N N . ARG B 1 182 ? -7.871 -31.516 -2.646 1 97.88 182 ARG B N 1
ATOM 4947 C CA . ARG B 1 182 ? -8.656 -32.75 -2.676 1 97.88 182 ARG B CA 1
ATOM 4948 C C . ARG B 1 182 ? -8.531 -33.438 -4.027 1 97.88 182 ARG B C 1
ATOM 4950 O O . ARG B 1 182 ? -8.352 -34.656 -4.09 1 97.88 182 ARG B O 1
ATOM 4957 N N . ILE B 1 183 ? -8.609 -32.625 -5.098 1 97.56 183 ILE B N 1
ATOM 4958 C CA . ILE B 1 183 ? -8.484 -33.156 -6.449 1 97.56 183 ILE B CA 1
ATOM 4959 C C . ILE B 1 183 ? -7.09 -33.75 -6.633 1 97.56 183 ILE B C 1
ATOM 4961 O O . ILE B 1 183 ? -6.949 -34.875 -7.152 1 97.56 183 ILE B O 1
ATOM 4965 N N . ALA B 1 184 ? -6.102 -33.031 -6.203 1 97.25 184 ALA B N 1
ATOM 4966 C CA . ALA B 1 184 ? -4.723 -33.5 -6.348 1 97.25 184 ALA B CA 1
ATOM 4967 C C . ALA B 1 184 ? -4.492 -34.812 -5.578 1 97.25 184 ALA B C 1
ATOM 4969 O O . ALA B 1 184 ? -3.873 -35.75 -6.098 1 97.25 184 ALA B O 1
ATOM 4970 N N . ARG B 1 185 ? -4.996 -34.906 -4.387 1 97.25 185 ARG B N 1
ATOM 4971 C CA . ARG B 1 185 ? -4.828 -36.094 -3.572 1 97.25 185 ARG B CA 1
ATOM 4972 C C . ARG B 1 185 ? -5.57 -37.281 -4.18 1 97.25 185 ARG B C 1
ATOM 4974 O O . ARG B 1 185 ? -5.059 -38.406 -4.191 1 97.25 185 ARG B O 1
ATOM 4981 N N . ARG B 1 186 ? -6.766 -37.062 -4.711 1 95.69 186 ARG B N 1
ATOM 4982 C CA . ARG B 1 186 ? -7.512 -38.094 -5.398 1 95.69 186 ARG B CA 1
ATOM 4983 C C . ARG B 1 186 ? -6.766 -38.594 -6.641 1 95.69 186 ARG B C 1
ATOM 4985 O O . ARG B 1 186 ? -6.727 -39.781 -6.93 1 95.69 186 ARG B O 1
ATOM 4992 N N . ASP B 1 187 ? -6.227 -37.625 -7.363 1 94.88 187 ASP B N 1
ATOM 4993 C CA . ASP B 1 187 ? -5.477 -37.938 -8.57 1 94.88 187 ASP B CA 1
ATOM 4994 C C . ASP B 1 187 ? -4.25 -38.812 -8.242 1 94.88 187 ASP B C 1
ATOM 4996 O O . ASP B 1 187 ? -3.912 -39.719 -8.977 1 94.88 187 ASP B O 1
ATOM 5000 N N . VAL B 1 188 ? -3.533 -38.5 -7.152 1 95.25 188 VAL B N 1
ATOM 5001 C CA . VAL B 1 188 ? -2.402 -39.312 -6.711 1 95.25 188 VAL B CA 1
ATOM 5002 C C . VAL B 1 188 ? -2.871 -40.719 -6.383 1 95.25 188 VAL B C 1
ATOM 5004 O O . VAL B 1 188 ? -2.234 -41.719 -6.777 1 95.25 188 VAL B O 1
ATOM 5007 N N . GLY B 1 189 ? -3.994 -40.906 -5.707 1 94.75 189 GLY B N 1
ATOM 5008 C CA . GLY B 1 189 ? -4.547 -42.219 -5.406 1 94.75 189 GLY B CA 1
ATOM 5009 C C . GLY B 1 189 ? -4.863 -43.031 -6.648 1 94.75 189 GLY B C 1
ATOM 5010 O O . GLY B 1 189 ? -4.551 -44.219 -6.711 1 94.75 189 GLY B O 1
ATOM 5011 N N . ALA B 1 190 ? -5.449 -42.344 -7.629 1 92.19 190 ALA B N 1
ATOM 5012 C CA . ALA B 1 190 ? -5.77 -43 -8.891 1 92.19 190 ALA B CA 1
ATOM 5013 C C . ALA B 1 190 ? -4.5 -43.438 -9.617 1 92.19 190 ALA B C 1
ATOM 5015 O O . ALA B 1 190 ? -4.43 -44.562 -10.141 1 92.19 190 ALA B O 1
ATOM 5016 N N . ALA B 1 191 ? -3.531 -42.531 -9.648 1 93.5 191 ALA B N 1
ATOM 5017 C CA . ALA B 1 191 ? -2.266 -42.844 -10.305 1 93.5 191 ALA B CA 1
ATOM 5018 C C . ALA B 1 191 ? -1.564 -44.031 -9.633 1 93.5 191 ALA B C 1
ATOM 5020 O O . ALA B 1 191 ? -0.987 -44.875 -10.305 1 93.5 191 ALA B O 1
ATOM 5021 N N . GLU B 1 192 ? -1.63 -44.094 -8.344 1 95 192 GLU B N 1
ATOM 5022 C CA . GLU B 1 192 ? -1.021 -45.188 -7.59 1 95 192 GLU B CA 1
ATOM 5023 C C . GLU B 1 192 ? -1.743 -46.531 -7.844 1 95 192 GLU B C 1
ATOM 5025 O O . GLU B 1 192 ? -1.107 -47.562 -7.953 1 95 192 GLU B O 1
ATOM 5030 N N . ARG B 1 193 ? -3.029 -46.469 -7.953 1 92.69 193 ARG B N 1
ATOM 5031 C CA . ARG B 1 193 ? -3.801 -47.656 -8.266 1 92.69 193 ARG B CA 1
ATOM 5032 C C . ARG B 1 193 ? -3.434 -48.219 -9.648 1 92.69 193 ARG B C 1
ATOM 5034 O O . ARG B 1 193 ? -3.252 -49.406 -9.82 1 92.69 193 ARG B O 1
ATOM 5041 N N . ILE B 1 194 ? -3.334 -47.312 -10.609 1 91.69 194 ILE B N 1
ATOM 5042 C CA . ILE B 1 194 ? -2.979 -47.688 -11.961 1 91.69 194 ILE B CA 1
ATOM 5043 C C . ILE B 1 194 ? -1.564 -48.281 -11.977 1 91.69 194 ILE B C 1
ATOM 5045 O O . ILE B 1 194 ? -1.291 -49.25 -12.688 1 91.69 194 ILE B O 1
ATOM 5049 N N . LEU B 1 195 ? -0.679 -47.688 -11.211 1 93.06 195 LEU B N 1
ATOM 5050 C CA . LEU B 1 195 ? 0.675 -48.219 -11.102 1 93.06 195 LEU B CA 1
ATOM 5051 C C . LEU B 1 195 ? 0.658 -49.656 -10.562 1 93.06 195 LEU B C 1
ATOM 5053 O O . LEU B 1 195 ? 1.38 -50.531 -11.055 1 93.06 195 LEU B O 1
ATOM 5057 N N . GLY B 1 196 ? -0.174 -49.938 -9.578 1 93.69 196 GLY B N 1
ATOM 5058 C CA . GLY B 1 196 ? -0.33 -51.281 -9.062 1 93.69 196 GLY B CA 1
ATOM 5059 C C . GLY B 1 196 ? -0.781 -52.281 -10.125 1 93.69 196 GLY B C 1
ATOM 5060 O O . GLY B 1 196 ? -0.242 -53.375 -10.211 1 93.69 196 GLY B O 1
ATOM 5061 N N . LEU B 1 197 ? -1.668 -51.812 -10.953 1 90.81 197 LEU B N 1
ATOM 5062 C CA . LEU B 1 197 ? -2.18 -52.656 -12.031 1 90.81 197 LEU B CA 1
ATOM 5063 C C . LEU B 1 197 ? -1.099 -52.938 -13.078 1 90.81 197 LEU B C 1
ATOM 5065 O O . LEU B 1 197 ? -0.942 -54.062 -13.539 1 90.81 197 LEU B O 1
ATOM 5069 N N . ILE B 1 198 ? -0.395 -51.938 -13.406 1 92.06 198 ILE B N 1
ATOM 5070 C CA . ILE B 1 198 ? 0.635 -52.031 -14.438 1 92.06 198 ILE B CA 1
ATOM 5071 C C . ILE B 1 198 ? 1.765 -52.938 -13.938 1 92.06 198 ILE B C 1
ATOM 5073 O O . ILE B 1 198 ? 2.346 -53.719 -14.711 1 92.06 198 ILE B O 1
ATOM 5077 N N . LYS B 1 199 ? 2.102 -52.844 -12.719 1 93.5 199 LYS B N 1
ATOM 5078 C CA . LYS B 1 199 ? 3.123 -53.719 -12.148 1 93.5 199 LYS B CA 1
ATOM 5079 C C . LYS B 1 199 ? 2.68 -55.188 -12.172 1 93.5 199 LYS B C 1
ATOM 5081 O O . LYS B 1 199 ? 3.482 -56.062 -12.453 1 93.5 199 LYS B O 1
ATOM 5086 N N . GLN B 1 200 ? 1.431 -55.438 -11.953 1 92.19 200 GLN B N 1
ATOM 5087 C CA . GLN B 1 200 ? 0.882 -56.812 -12.047 1 92.19 200 GLN B CA 1
ATOM 5088 C C . GLN B 1 200 ? 0.946 -57.312 -13.477 1 92.19 200 GLN B C 1
ATOM 5090 O O . GLN B 1 200 ? 1.327 -58.469 -13.703 1 92.19 200 GLN B O 1
ATOM 5095 N N . GLN B 1 201 ? 0.613 -56.5 -14.406 1 90.75 201 GLN B N 1
ATOM 5096 C CA . GLN B 1 201 ? 0.642 -56.875 -15.812 1 90.75 201 GLN B CA 1
ATOM 5097 C C . GLN B 1 201 ? 2.072 -57.125 -16.297 1 90.75 201 GLN B C 1
ATOM 5099 O O . GLN B 1 201 ? 2.32 -58 -17.125 1 90.75 201 GLN B O 1
ATOM 5104 N N . PHE B 1 202 ? 2.945 -56.312 -15.758 1 90.5 202 PHE B N 1
ATOM 5105 C CA . PHE B 1 202 ? 4.355 -56.5 -16.094 1 90.5 202 PHE B CA 1
ATOM 5106 C C . PHE B 1 202 ? 4.852 -57.844 -15.602 1 90.5 202 PHE B C 1
ATOM 5108 O O . PHE B 1 202 ? 5.535 -58.562 -16.328 1 90.5 202 PHE B O 1
ATOM 5115 N N . ASN B 1 203 ? 4.469 -58.188 -14.453 1 93.06 203 ASN B N 1
ATOM 5116 C CA . ASN B 1 203 ? 4.848 -59.469 -13.883 1 93.06 203 ASN B CA 1
ATOM 5117 C C . ASN B 1 203 ? 4.227 -60.625 -14.656 1 93.06 203 ASN B C 1
ATOM 5119 O O . ASN B 1 203 ? 4.812 -61.719 -14.734 1 93.06 203 ASN B O 1
ATOM 5123 N N . ALA B 1 204 ? 3.139 -60.312 -15.289 1 91.31 204 ALA B N 1
ATOM 5124 C CA . ALA B 1 204 ? 2.443 -61.344 -16.078 1 91.31 204 ALA B CA 1
ATOM 5125 C C . ALA B 1 204 ? 2.916 -61.312 -17.531 1 91.31 204 ALA B C 1
ATOM 5127 O O . ALA B 1 204 ? 2.475 -62.125 -18.344 1 91.31 204 ALA B O 1
ATOM 5128 N N . GLY B 1 205 ? 3.771 -60.344 -17.891 1 88.56 205 GLY B N 1
ATOM 5129 C CA . GLY B 1 205 ? 4.363 -60.281 -19.219 1 88.56 205 GLY B CA 1
ATOM 5130 C C . GLY B 1 205 ? 3.492 -59.562 -20.219 1 88.56 205 GLY B C 1
ATOM 5131 O O . GLY B 1 205 ? 3.76 -59.594 -21.422 1 88.56 205 GLY B O 1
ATOM 5132 N N . THR B 1 206 ? 2.463 -58.875 -19.75 1 86.44 206 THR B N 1
ATOM 5133 C CA . THR B 1 206 ? 1.524 -58.219 -20.672 1 86.44 206 THR B CA 1
ATOM 5134 C C . THR B 1 206 ? 1.753 -56.719 -20.719 1 86.44 206 THR B C 1
ATOM 5136 O O . THR B 1 206 ? 1.051 -56 -21.438 1 86.44 206 THR B O 1
ATOM 5139 N N . ALA B 1 207 ? 2.639 -56.188 -19.922 1 86.56 207 ALA B N 1
ATOM 5140 C CA . ALA B 1 207 ? 3.029 -54.781 -19.969 1 86.56 207 ALA B CA 1
ATOM 5141 C C . ALA B 1 207 ? 4.543 -54.625 -20.094 1 86.56 207 ALA B C 1
ATOM 5143 O O . ALA B 1 207 ? 5.293 -55.562 -19.797 1 86.56 207 ALA B O 1
ATOM 5144 N N . SER B 1 208 ? 4.918 -53.562 -20.625 1 87.12 208 SER B N 1
ATOM 5145 C CA . SER B 1 208 ? 6.34 -53.312 -20.844 1 87.12 208 SER B CA 1
ATOM 5146 C C . SER B 1 208 ? 6.965 -52.562 -19.688 1 87.12 208 SER B C 1
ATOM 5148 O O . SER B 1 208 ? 6.254 -52 -18.844 1 87.12 208 SER B O 1
ATOM 5150 N N . GLN B 1 209 ? 8.32 -52.688 -19.672 1 85.69 209 GLN B N 1
ATOM 5151 C CA . GLN B 1 209 ? 9.062 -51.906 -18.703 1 85.69 209 GLN B CA 1
ATOM 5152 C C . GLN B 1 209 ? 8.82 -50.406 -18.906 1 85.69 209 GLN B C 1
ATOM 5154 O O . GLN B 1 209 ? 8.828 -49.625 -17.938 1 85.69 209 GLN B O 1
ATOM 5159 N N . LEU B 1 210 ? 8.531 -50 -20.094 1 85.12 210 LEU B N 1
ATOM 5160 C CA . LEU B 1 210 ? 8.234 -48.625 -20.422 1 85.12 210 LEU B CA 1
ATOM 5161 C C . LEU B 1 210 ? 6.934 -48.188 -19.75 1 85.12 210 LEU B C 1
ATOM 5163 O O . LEU B 1 210 ? 6.844 -47.062 -19.234 1 85.12 210 LEU B O 1
ATOM 5167 N N . ASP B 1 211 ? 5.992 -49.031 -19.766 1 87.38 211 ASP B N 1
ATOM 5168 C CA . ASP B 1 211 ? 4.711 -48.75 -19.125 1 87.38 211 ASP B CA 1
ATOM 5169 C C . ASP B 1 211 ? 4.891 -48.469 -17.641 1 87.38 211 ASP B C 1
ATOM 5171 O O . ASP B 1 211 ? 4.328 -47.5 -17.109 1 87.38 211 ASP B O 1
ATOM 5175 N N . VAL B 1 212 ? 5.688 -49.25 -17 1 89.62 212 VAL B N 1
ATOM 5176 C CA . VAL B 1 212 ? 5.938 -49.125 -15.57 1 89.62 212 VAL B CA 1
ATOM 5177 C C . VAL B 1 212 ? 6.656 -47.812 -15.305 1 89.62 212 VAL B C 1
ATOM 5179 O O . VAL B 1 212 ? 6.23 -47.031 -14.445 1 89.62 212 VAL B O 1
ATOM 5182 N N . SER B 1 213 ? 7.676 -47.531 -16.078 1 87.69 213 SER B N 1
ATOM 5183 C CA . SER B 1 213 ? 8.469 -46.312 -15.875 1 87.69 213 SER B CA 1
ATOM 5184 C C . SER B 1 213 ? 7.629 -45.062 -16.109 1 87.69 213 SER B C 1
ATOM 5186 O O . SER B 1 213 ? 7.766 -44.094 -15.391 1 87.69 213 SER B O 1
ATOM 5188 N N . GLN B 1 214 ? 6.797 -45.062 -17.047 1 87.81 214 GLN B N 1
ATOM 5189 C CA . GLN B 1 214 ? 5.93 -43.938 -17.359 1 87.81 214 GLN B CA 1
ATOM 5190 C C . GLN B 1 214 ? 4.93 -43.688 -16.25 1 87.81 214 GLN B C 1
ATOM 5192 O O . GLN B 1 214 ? 4.711 -42.531 -15.852 1 87.81 214 GLN B O 1
ATOM 5197 N N . GLN B 1 215 ? 4.391 -44.75 -15.758 1 90.25 215 GLN B N 1
ATOM 5198 C CA . GLN B 1 215 ? 3.41 -44.594 -14.688 1 90.25 215 GLN B CA 1
ATOM 5199 C C . GLN B 1 215 ? 4.082 -44.156 -13.391 1 90.25 215 GLN B C 1
ATOM 5201 O O . GLN B 1 215 ? 3.508 -43.375 -12.617 1 90.25 215 GLN B O 1
ATOM 5206 N N . GLU B 1 216 ? 5.266 -44.625 -13.156 1 91.25 216 GLU B N 1
ATOM 5207 C CA . GLU B 1 216 ? 6.031 -44.188 -12 1 91.25 216 GLU B CA 1
ATOM 5208 C C . GLU B 1 216 ? 6.34 -42.688 -12.078 1 91.25 216 GLU B C 1
ATOM 5210 O O . GLU B 1 216 ? 6.227 -41.969 -11.086 1 91.25 216 GLU B O 1
ATOM 5215 N N . ALA B 1 217 ? 6.645 -42.219 -13.25 1 89.69 217 ALA B N 1
ATOM 5216 C CA . ALA B 1 217 ? 6.902 -40.812 -13.477 1 89.69 217 ALA B CA 1
ATOM 5217 C C . ALA B 1 217 ? 5.648 -39.969 -13.227 1 89.69 217 ALA B C 1
ATOM 5219 O O . ALA B 1 217 ? 5.723 -38.875 -12.641 1 89.69 217 ALA B O 1
ATOM 5220 N N . LEU B 1 218 ? 4.566 -40.469 -13.625 1 90.25 218 LEU B N 1
ATOM 5221 C CA . LEU B 1 218 ? 3.316 -39.75 -13.438 1 90.25 218 LEU B CA 1
ATOM 5222 C C . LEU B 1 218 ? 2.979 -39.625 -11.953 1 90.25 218 LEU B C 1
ATOM 5224 O O . LEU B 1 218 ? 2.59 -38.562 -11.484 1 90.25 218 LEU B O 1
ATOM 5228 N N . VAL B 1 219 ? 3.119 -40.75 -11.195 1 93.06 219 VAL B N 1
ATOM 5229 C CA . VAL B 1 219 ? 2.848 -40.719 -9.758 1 93.06 219 VAL B CA 1
ATOM 5230 C C . VAL B 1 219 ? 3.744 -39.688 -9.07 1 93.06 219 VAL B C 1
ATOM 5232 O O . VAL B 1 219 ? 3.271 -38.906 -8.273 1 93.06 219 VAL B O 1
ATOM 5235 N N . ALA B 1 220 ? 5.016 -39.719 -9.438 1 92.81 220 ALA B N 1
ATOM 5236 C CA . ALA B 1 220 ? 5.969 -38.781 -8.836 1 92.81 220 ALA B CA 1
ATOM 5237 C C . ALA B 1 220 ? 5.598 -37.344 -9.156 1 92.81 220 ALA B C 1
ATOM 5239 O O . ALA B 1 220 ? 5.652 -36.469 -8.289 1 92.81 220 ALA B O 1
ATOM 5240 N N . THR B 1 221 ? 5.184 -37.062 -10.352 1 92.12 221 THR B N 1
ATOM 5241 C CA . THR B 1 221 ? 4.793 -35.75 -10.797 1 92.12 221 THR B CA 1
ATOM 5242 C C . THR B 1 221 ? 3.551 -35.25 -10.055 1 92.12 221 THR B C 1
ATOM 5244 O O . THR B 1 221 ? 3.471 -34.094 -9.648 1 92.12 221 THR B O 1
ATOM 5247 N N . ARG B 1 222 ? 2.619 -36.125 -9.906 1 93.81 222 ARG B N 1
ATOM 5248 C CA . ARG B 1 222 ? 1.379 -35.781 -9.227 1 93.81 222 ARG B CA 1
ATOM 5249 C C . ARG B 1 222 ? 1.624 -35.5 -7.742 1 93.81 222 ARG B C 1
ATOM 5251 O O . ARG B 1 222 ? 1.046 -34.562 -7.172 1 93.81 222 ARG B O 1
ATOM 5258 N N . ARG B 1 223 ? 2.48 -36.281 -7.141 1 94.88 223 ARG B N 1
ATOM 5259 C CA . ARG B 1 223 ? 2.848 -36.062 -5.746 1 94.88 223 ARG B CA 1
ATOM 5260 C C . ARG B 1 223 ? 3.525 -34.688 -5.582 1 94.88 223 ARG B C 1
ATOM 5262 O O . ARG B 1 223 ? 3.264 -34 -4.613 1 94.88 223 ARG B O 1
ATOM 5269 N N . ALA B 1 224 ? 4.297 -34.312 -6.52 1 95.31 224 ALA B N 1
ATOM 5270 C CA . ALA B 1 224 ? 5.059 -33.062 -6.469 1 95.31 224 ALA B CA 1
ATOM 5271 C C . ALA B 1 224 ? 4.152 -31.859 -6.691 1 95.31 224 ALA B C 1
ATOM 5273 O O . ALA B 1 224 ? 4.555 -30.719 -6.445 1 95.31 224 ALA B O 1
ATOM 5274 N N . SER B 1 225 ? 2.924 -32.062 -7.09 1 95.06 225 SER B N 1
ATOM 5275 C CA . SER B 1 225 ? 2.014 -30.953 -7.375 1 95.06 225 SER B CA 1
ATOM 5276 C C . SER B 1 225 ? 1.243 -30.531 -6.125 1 95.06 225 SER B C 1
ATOM 5278 O O . SER B 1 225 ? 0.544 -29.516 -6.133 1 95.06 225 SER B O 1
ATOM 5280 N N . ILE B 1 226 ? 1.43 -31.219 -4.98 1 96.5 226 ILE B N 1
ATOM 5281 C CA . ILE B 1 226 ? 0.632 -31 -3.777 1 96.5 226 ILE B CA 1
ATOM 5282 C C . ILE B 1 226 ? 1.23 -29.859 -2.965 1 96.5 226 ILE B C 1
ATOM 5284 O O . ILE B 1 226 ? 0.512 -28.953 -2.541 1 96.5 226 ILE B O 1
ATOM 5288 N N . PRO B 1 227 ? 2.547 -29.766 -2.77 1 96.5 227 PRO B N 1
ATOM 5289 C CA . PRO B 1 227 ? 3.129 -28.766 -1.863 1 96.5 227 PRO B CA 1
ATOM 5290 C C . PRO B 1 227 ? 2.793 -27.344 -2.262 1 96.5 227 PRO B C 1
ATOM 5292 O O . PRO B 1 227 ? 2.449 -26.516 -1.404 1 96.5 227 PRO B O 1
ATOM 5295 N N . PRO B 1 228 ? 2.812 -26.922 -3.557 1 96.44 228 PRO B N 1
ATOM 5296 C CA . PRO B 1 228 ? 2.465 -25.531 -3.893 1 96.44 228 PRO B CA 1
ATOM 5297 C C . PRO B 1 228 ? 1.026 -25.188 -3.52 1 96.44 228 PRO B C 1
ATOM 5299 O O . PRO B 1 228 ? 0.734 -24.031 -3.199 1 96.44 228 PRO B O 1
ATOM 5302 N N . LEU B 1 229 ? 0.141 -26.125 -3.559 1 97.31 229 LEU B N 1
ATOM 5303 C CA . LEU B 1 229 ? -1.239 -25.891 -3.154 1 97.31 229 LEU B CA 1
ATOM 5304 C C . LEU B 1 229 ? -1.333 -25.656 -1.65 1 97.31 229 LEU B C 1
ATOM 5306 O O . LEU B 1 229 ? -2.129 -24.828 -1.194 1 97.31 229 LEU B O 1
ATOM 5310 N N . GLU B 1 230 ? -0.471 -26.406 -0.943 1 97.19 230 GLU B N 1
ATOM 5311 C CA . GLU B 1 230 ? -0.391 -26.188 0.498 1 97.19 230 GLU B CA 1
ATOM 5312 C C . GLU B 1 230 ? 0.107 -24.781 0.816 1 97.19 230 GLU B C 1
ATOM 5314 O O . GLU B 1 230 ? -0.396 -24.125 1.735 1 97.19 230 GLU B O 1
ATOM 5319 N N . VAL B 1 231 ? 1.08 -24.297 0.116 1 96.75 231 VAL B N 1
ATOM 5320 C CA . VAL B 1 231 ? 1.595 -22.938 0.279 1 96.75 231 VAL B CA 1
ATOM 5321 C C . VAL B 1 231 ? 0.47 -21.922 0.063 1 96.75 231 VAL B C 1
ATOM 5323 O O . VAL B 1 231 ? 0.252 -21.047 0.896 1 96.75 231 VAL B O 1
ATOM 5326 N N . THR B 1 232 ? -0.285 -22.078 -1.038 1 97.38 232 THR B N 1
ATOM 5327 C CA . THR B 1 232 ? -1.371 -21.156 -1.373 1 97.38 232 THR B CA 1
ATOM 5328 C C . THR B 1 232 ? -2.422 -21.141 -0.266 1 97.38 232 THR B C 1
ATOM 5330 O O . THR B 1 232 ? -2.871 -20.062 0.152 1 97.38 232 THR B O 1
ATOM 5333 N N . LEU B 1 233 ? -2.773 -22.297 0.229 1 97.62 233 LEU B N 1
ATOM 5334 C CA . LEU B 1 233 ? -3.779 -22.422 1.277 1 97.62 233 LEU B CA 1
ATOM 5335 C C . LEU B 1 233 ? -3.328 -21.703 2.547 1 97.62 233 LEU B C 1
ATOM 5337 O O . LEU B 1 233 ? -4.02 -20.812 3.041 1 97.62 233 LEU B O 1
ATOM 5341 N N . ARG B 1 234 ? -2.172 -22.016 3.006 1 96.75 234 ARG B N 1
ATOM 5342 C CA . ARG B 1 234 ? -1.724 -21.531 4.309 1 96.75 234 ARG B CA 1
ATOM 5343 C C . ARG B 1 234 ? -1.342 -20.062 4.242 1 96.75 234 ARG B C 1
ATOM 5345 O O . ARG B 1 234 ? -1.515 -19.328 5.215 1 96.75 234 ARG B O 1
ATOM 5352 N N . GLN B 1 235 ? -0.855 -19.609 3.098 1 96.94 235 GLN B N 1
ATOM 5353 C CA . GLN B 1 235 ? -0.583 -18.188 2.926 1 96.94 235 GLN B CA 1
ATOM 5354 C C . GLN B 1 235 ? -1.875 -17.375 2.928 1 96.94 235 GLN B C 1
ATOM 5356 O O . GLN B 1 235 ? -1.922 -16.281 3.484 1 96.94 235 GLN B O 1
ATOM 5361 N N . ASN B 1 236 ? -2.934 -17.906 2.309 1 97.81 236 ASN B N 1
ATOM 5362 C CA . ASN B 1 236 ? -4.215 -17.203 2.324 1 97.81 236 ASN B CA 1
ATOM 5363 C C . ASN B 1 236 ? -4.824 -17.188 3.725 1 97.81 236 ASN B C 1
ATOM 5365 O O . ASN B 1 236 ? -5.484 -16.219 4.105 1 97.81 236 ASN B O 1
ATOM 5369 N N . VAL B 1 237 ? -4.598 -18.234 4.441 1 97.69 237 VAL B N 1
ATOM 5370 C CA . VAL B 1 237 ? -5.082 -18.281 5.816 1 97.69 237 VAL B CA 1
ATOM 5371 C C . VAL B 1 237 ? -4.379 -17.203 6.641 1 97.69 237 VAL B C 1
ATOM 5373 O O . VAL B 1 237 ? -5.023 -16.469 7.406 1 97.69 237 VAL B O 1
ATOM 5376 N N . ALA B 1 238 ? -3.09 -17.078 6.504 1 96.25 238 ALA B N 1
ATOM 5377 C CA . ALA B 1 238 ? -2.332 -16.047 7.203 1 96.25 238 ALA B CA 1
ATOM 5378 C C . ALA B 1 238 ? -2.807 -14.648 6.805 1 96.25 238 ALA B C 1
ATOM 5380 O O . ALA B 1 238 ? -2.912 -13.758 7.648 1 96.25 238 ALA B O 1
ATOM 5381 N N . ALA B 1 239 ? -3.053 -14.445 5.512 1 97.25 239 ALA B N 1
ATOM 5382 C CA . ALA B 1 239 ? -3.543 -13.156 5.027 1 97.25 239 ALA B CA 1
ATOM 5383 C C . ALA B 1 239 ? -4.898 -12.82 5.641 1 97.25 239 ALA B C 1
ATOM 5385 O O . ALA B 1 239 ? -5.148 -11.664 6.004 1 97.25 239 ALA B O 1
ATOM 5386 N N . LEU B 1 240 ? -5.758 -13.836 5.703 1 97.81 240 LEU B N 1
ATOM 5387 C CA . LEU B 1 240 ? -7.086 -13.648 6.273 1 97.81 240 LEU B CA 1
ATOM 5388 C C . LEU B 1 240 ? -6.996 -13.281 7.75 1 97.81 240 LEU B C 1
ATOM 5390 O O . LEU B 1 240 ? -7.781 -12.461 8.242 1 97.81 240 LEU B O 1
ATOM 5394 N N . ALA B 1 241 ? -6.051 -13.844 8.469 1 96.69 241 ALA B N 1
ATOM 5395 C CA . ALA B 1 241 ? -5.848 -13.539 9.883 1 96.69 241 ALA B CA 1
ATOM 5396 C C . ALA B 1 241 ? -5.566 -12.055 10.094 1 96.69 241 ALA B C 1
ATOM 5398 O O . ALA B 1 241 ? -6.137 -11.43 10.984 1 96.69 241 ALA B O 1
ATOM 5399 N N . VAL B 1 242 ? -4.75 -11.484 9.242 1 96.19 242 VAL B N 1
ATOM 5400 C CA . VAL B 1 242 ? -4.395 -10.07 9.344 1 96.19 242 VAL B CA 1
ATOM 5401 C C . VAL B 1 242 ? -5.625 -9.211 9.086 1 96.19 242 VAL B C 1
ATOM 5403 O O . VAL B 1 242 ? -5.828 -8.195 9.75 1 96.19 242 VAL B O 1
ATOM 5406 N N . LEU B 1 243 ? -6.5 -9.625 8.125 1 97.31 243 LEU B N 1
ATOM 5407 C CA . LEU B 1 243 ? -7.695 -8.859 7.773 1 97.31 243 LEU B CA 1
ATOM 5408 C C . LEU B 1 243 ? -8.648 -8.773 8.961 1 97.31 243 LEU B C 1
ATOM 5410 O O . LEU B 1 243 ? -9.391 -7.797 9.094 1 97.31 243 LEU B O 1
ATOM 5414 N N . VAL B 1 244 ? -8.648 -9.75 9.812 1 96 244 VAL B N 1
ATOM 5415 C CA . VAL B 1 244 ? -9.531 -9.727 10.969 1 96 244 VAL B CA 1
ATOM 5416 C C . VAL B 1 244 ? -8.734 -9.359 12.219 1 96 244 VAL B C 1
ATOM 5418 O O . VAL B 1 244 ? -9.195 -9.578 13.344 1 96 244 VAL B O 1
ATOM 5421 N N . ALA B 1 245 ? -7.461 -8.883 12.055 1 95.19 245 ALA B N 1
ATOM 5422 C CA . ALA B 1 245 ? -6.594 -8.32 13.094 1 95.19 245 ALA B CA 1
ATOM 5423 C C . ALA B 1 245 ? -6.254 -9.367 14.148 1 95.19 245 ALA B C 1
ATOM 5425 O O . ALA B 1 245 ? -6.293 -9.086 15.344 1 95.19 245 ALA B O 1
ATOM 5426 N N . ARG B 1 246 ? -5.926 -10.547 13.727 1 93.31 246 ARG B N 1
ATOM 5427 C CA . ARG B 1 246 ? -5.457 -11.625 14.586 1 93.31 246 ARG B CA 1
ATOM 5428 C C . ARG B 1 246 ? -4.109 -12.156 14.117 1 93.31 246 ARG B C 1
ATOM 5430 O O . ARG B 1 246 ? -3.797 -12.109 12.93 1 93.31 246 ARG B O 1
ATOM 5437 N N . ALA B 1 247 ? -3.355 -12.688 15.094 1 92.12 247 ALA B N 1
ATOM 5438 C CA . ALA B 1 247 ? -2.107 -13.344 14.719 1 92.12 247 ALA B CA 1
ATOM 5439 C C . ALA B 1 247 ? -2.375 -14.672 14.023 1 92.12 247 ALA B C 1
ATOM 5441 O O . ALA B 1 247 ? -3.264 -15.43 14.422 1 92.12 247 ALA B O 1
ATOM 5442 N N . PRO B 1 248 ? -1.628 -14.906 12.977 1 92 248 PRO B N 1
ATOM 5443 C CA . PRO B 1 248 ? -1.855 -16.141 12.211 1 92 248 PRO B CA 1
ATOM 5444 C C . PRO B 1 248 ? -1.78 -17.391 13.078 1 92 248 PRO B C 1
ATOM 5446 O O . PRO B 1 248 ? -2.512 -18.359 12.836 1 92 248 PRO B O 1
ATOM 5449 N N . VAL B 1 249 ? -0.942 -17.391 14.102 1 89.19 249 VAL B N 1
ATOM 5450 C CA . VAL B 1 249 ? -0.749 -18.562 14.938 1 89.19 249 VAL B CA 1
ATOM 5451 C C . VAL B 1 249 ? -2.049 -18.906 15.672 1 89.19 249 VAL B C 1
ATOM 5453 O O . VAL B 1 249 ? -2.332 -20.062 15.945 1 89.19 249 VAL B O 1
ATOM 5456 N N . ASN B 1 250 ? -2.824 -17.922 15.961 1 88.19 250 ASN B N 1
ATOM 5457 C CA . ASN B 1 250 ? -4.059 -18.094 16.719 1 88.19 250 ASN B CA 1
ATOM 5458 C C . ASN B 1 250 ? -5.285 -18.078 15.812 1 88.19 250 ASN B C 1
ATOM 5460 O O . ASN B 1 250 ? -6.398 -17.812 16.266 1 88.19 250 ASN B O 1
ATOM 5464 N N . PHE B 1 251 ? -5.102 -18.344 14.555 1 93.19 251 PHE B N 1
ATOM 5465 C CA . PHE B 1 251 ? -6.199 -18.219 13.602 1 93.19 251 PHE B CA 1
ATOM 5466 C C . PHE B 1 251 ? -6.348 -19.484 12.766 1 93.19 251 PHE B C 1
ATOM 5468 O O . PHE B 1 251 ? -5.363 -20 12.242 1 93.19 251 PHE B O 1
ATOM 5475 N N . LYS B 1 252 ? -7.562 -20.016 12.781 1 93.62 252 LYS B N 1
ATOM 5476 C CA . LYS B 1 252 ? -7.871 -21.188 11.984 1 93.62 252 LYS B CA 1
ATOM 5477 C C . LYS B 1 252 ? -9.117 -20.969 11.133 1 93.62 252 LYS B C 1
ATOM 5479 O O . LYS B 1 252 ? -10.055 -20.297 11.562 1 93.62 252 LYS B O 1
ATOM 5484 N N . VAL B 1 253 ? -9.102 -21.484 9.938 1 96.12 253 VAL B N 1
ATOM 5485 C CA . VAL B 1 253 ? -10.242 -21.469 9.023 1 96.12 253 VAL B CA 1
ATOM 5486 C C . VAL B 1 253 ? -10.609 -22.906 8.641 1 96.12 253 VAL B C 1
ATOM 5488 O O . VAL B 1 253 ? -9.758 -23.672 8.195 1 96.12 253 VAL B O 1
ATOM 5491 N N . LEU B 1 254 ? -11.828 -23.281 8.891 1 95.38 254 LEU B N 1
ATOM 5492 C CA . LEU B 1 254 ? -12.281 -24.625 8.531 1 95.38 254 LEU B CA 1
ATOM 5493 C C . LEU B 1 254 ? -12.406 -24.766 7.02 1 95.38 254 LEU B C 1
ATOM 5495 O O . LEU B 1 254 ? -11.914 -25.734 6.438 1 95.38 254 LEU B O 1
ATOM 5499 N N . GLY B 1 255 ? -12.953 -23.797 6.449 1 96 255 GLY B N 1
ATOM 5500 C CA . GLY B 1 255 ? -13.195 -23.828 5.016 1 96 255 GLY B CA 1
ATOM 5501 C C . GLY B 1 255 ? -14.125 -24.938 4.586 1 96 255 GLY B C 1
ATOM 5502 O O . GLY B 1 255 ? -15.062 -25.281 5.309 1 96 255 GLY B O 1
ATOM 5503 N N . GLY B 1 256 ? -13.906 -25.469 3.445 1 95.88 256 GLY B N 1
ATOM 5504 C CA . GLY B 1 256 ? -14.719 -26.484 2.797 1 95.88 256 GLY B CA 1
ATOM 5505 C C . GLY B 1 256 ? -14.523 -26.531 1.293 1 95.88 256 GLY B C 1
ATOM 5506 O O . GLY B 1 256 ? -13.398 -26.703 0.812 1 95.88 256 GLY B O 1
ATOM 5507 N N . SER B 1 257 ? -15.68 -26.281 0.613 1 97.44 257 SER B N 1
ATOM 5508 C CA . SER B 1 257 ? -15.641 -26.359 -0.844 1 97.44 257 SER B CA 1
ATOM 5509 C C . SER B 1 257 ? -16.328 -25.156 -1.478 1 97.44 257 SER B C 1
ATOM 5511 O O . SER B 1 257 ? -17.266 -24.594 -0.901 1 97.44 257 SER B O 1
ATOM 5513 N N . THR B 1 258 ? -15.805 -24.844 -2.623 1 96.88 258 THR B N 1
ATOM 5514 C CA . THR B 1 258 ? -16.453 -23.797 -3.393 1 96.88 258 THR B CA 1
ATOM 5515 C C . THR B 1 258 ? -17.891 -24.172 -3.729 1 96.88 258 THR B C 1
ATOM 5517 O O . THR B 1 258 ? -18.734 -23.297 -3.98 1 96.88 258 THR B O 1
ATOM 5520 N N . THR B 1 259 ? -18.188 -25.453 -3.707 1 95.19 259 THR B N 1
ATOM 5521 C CA . THR B 1 259 ? -19.516 -25.938 -4.066 1 95.19 259 THR B CA 1
ATOM 5522 C C . THR B 1 259 ? -20.516 -25.672 -2.947 1 95.19 259 THR B C 1
ATOM 5524 O O . THR B 1 259 ? -21.734 -25.734 -3.158 1 95.19 259 THR B O 1
ATOM 5527 N N . GLN B 1 260 ? -20.031 -25.391 -1.775 1 94.12 260 GLN B N 1
ATOM 5528 C CA . GLN B 1 260 ? -20.891 -25.188 -0.619 1 94.12 260 GLN B CA 1
ATOM 5529 C C . GLN B 1 260 ? -21.312 -23.719 -0.508 1 94.12 260 GLN B C 1
ATOM 5531 O O . GLN B 1 260 ? -22.094 -23.359 0.369 1 94.12 260 GLN B O 1
ATOM 5536 N N . ILE B 1 261 ? -20.797 -22.891 -1.32 1 95 261 ILE B N 1
ATOM 5537 C CA . ILE B 1 261 ? -21.109 -21.453 -1.306 1 95 261 ILE B CA 1
ATOM 5538 C C . ILE B 1 261 ? -22.219 -21.156 -2.312 1 95 261 ILE B C 1
ATOM 5540 O O . ILE B 1 261 ? -22.094 -21.484 -3.496 1 95 261 ILE B O 1
ATOM 5544 N N . ALA B 1 262 ? -23.234 -20.531 -1.834 1 93 262 ALA B N 1
ATOM 5545 C CA . ALA B 1 262 ? -24.312 -20.125 -2.734 1 93 262 ALA B CA 1
ATOM 5546 C C . ALA B 1 262 ? -23.984 -18.797 -3.396 1 93 262 ALA B C 1
ATOM 5548 O O . ALA B 1 262 ? -23.359 -17.922 -2.785 1 93 262 ALA B O 1
ATOM 5549 N N . VAL B 1 263 ? -24.375 -18.734 -4.621 1 90.81 263 VAL B N 1
ATOM 5550 C CA . VAL B 1 263 ? -24.203 -17.469 -5.332 1 90.81 263 VAL B CA 1
ATOM 5551 C C . VAL B 1 263 ? -25.516 -16.703 -5.324 1 90.81 263 VAL B C 1
ATOM 5553 O O . VAL B 1 263 ? -26.5 -17.125 -5.926 1 90.81 263 VAL B O 1
ATOM 5556 N N . PRO B 1 264 ? -25.484 -15.625 -4.66 1 87 264 PRO B N 1
ATOM 5557 C CA . PRO B 1 264 ? -26.734 -14.859 -4.602 1 87 264 PRO B CA 1
ATOM 5558 C C . PRO B 1 264 ? -27.078 -14.195 -5.934 1 87 264 PRO B C 1
ATOM 5560 O O . PRO B 1 264 ? -26.188 -13.859 -6.715 1 87 264 PRO B O 1
ATOM 5563 N N . ARG B 1 265 ? -28.391 -14.016 -6.145 1 81.69 265 ARG B N 1
ATOM 5564 C CA . ARG B 1 265 ? -28.844 -13.242 -7.297 1 81.69 265 ARG B CA 1
ATOM 5565 C C . ARG B 1 265 ? -28.719 -11.742 -7.031 1 81.69 265 ARG B C 1
ATOM 5567 O O . ARG B 1 265 ? -29.172 -11.258 -5.996 1 81.69 265 ARG B O 1
ATOM 5574 N N . VAL B 1 266 ? -28.016 -11.141 -7.98 1 78.44 266 VAL B N 1
ATOM 5575 C CA . VAL B 1 266 ? -27.797 -9.711 -7.785 1 78.44 266 VAL B CA 1
ATOM 5576 C C . VAL B 1 266 ? -28.391 -8.938 -8.953 1 78.44 266 VAL B C 1
ATOM 5578 O O . VAL B 1 266 ? -28.094 -9.234 -10.117 1 78.44 266 VAL B O 1
ATOM 5581 N N . THR B 1 267 ? -29.266 -7.973 -8.602 1 78.69 267 THR B N 1
ATOM 5582 C CA . THR B 1 267 ? -29.766 -7.043 -9.609 1 78.69 267 THR B CA 1
ATOM 5583 C C . THR B 1 267 ? -29.062 -5.688 -9.484 1 78.69 267 THR B C 1
ATOM 5585 O O . THR B 1 267 ? -29.062 -5.082 -8.414 1 78.69 267 THR B O 1
ATOM 5588 N N . PRO B 1 268 ? -28.391 -5.23 -10.508 1 80.62 268 PRO B N 1
ATOM 5589 C CA . PRO B 1 268 ? -27.594 -4.012 -10.398 1 80.62 268 PRO B CA 1
ATOM 5590 C C . PRO B 1 268 ? -28.438 -2.756 -10.203 1 80.62 268 PRO B C 1
ATOM 5592 O O . PRO B 1 268 ? -27.922 -1.714 -9.789 1 80.62 268 PRO B O 1
ATOM 5595 N N . GLY B 1 269 ? -29.703 -2.723 -10.312 1 79.44 269 GLY B N 1
ATOM 5596 C CA . GLY B 1 269 ? -30.5 -1.503 -10.234 1 79.44 269 GLY B CA 1
ATOM 5597 C C . GLY B 1 269 ? -30.25 -0.56 -11.398 1 79.44 269 GLY B C 1
ATOM 5598 O O . GLY B 1 269 ? -29.797 -0.983 -12.461 1 79.44 269 GLY B O 1
ATOM 5599 N N . LEU B 1 270 ? -30.562 0.809 -11.133 1 82.62 270 LEU B N 1
ATOM 5600 C CA . LEU B 1 270 ? -30.391 1.813 -12.18 1 82.62 270 LEU B CA 1
ATOM 5601 C C . LEU B 1 270 ? -29.047 2.529 -12.023 1 82.62 270 LEU B C 1
ATOM 5603 O O . LEU B 1 270 ? -28.609 2.793 -10.898 1 82.62 270 LEU B O 1
ATOM 5607 N N . PRO B 1 271 ? -28.438 2.834 -13.18 1 88.12 271 PRO B N 1
ATOM 5608 C CA . PRO B 1 271 ? -27.172 3.58 -13.109 1 88.12 271 PRO B CA 1
ATOM 5609 C C . PRO B 1 271 ? -27.297 4.863 -12.289 1 88.12 271 PRO B C 1
ATOM 5611 O O . PRO B 1 271 ? -26.359 5.238 -11.578 1 88.12 271 PRO B O 1
ATOM 5614 N N . SER B 1 272 ? -28.422 5.52 -12.352 1 87.44 272 SER B N 1
ATOM 5615 C CA . SER B 1 272 ? -28.609 6.77 -11.625 1 87.44 272 SER B CA 1
ATOM 5616 C C . SER B 1 272 ? -28.516 6.551 -10.117 1 87.44 272 SER B C 1
ATOM 5618 O O . SER B 1 272 ? -28.094 7.445 -9.383 1 87.44 272 SER B O 1
ATOM 5620 N N . GLU B 1 273 ? -28.891 5.383 -9.703 1 85.62 273 GLU B N 1
ATOM 5621 C CA . GLU B 1 273 ? -28.875 5.062 -8.281 1 85.62 273 GLU B CA 1
ATOM 5622 C C . GLU B 1 273 ? -27.438 4.844 -7.781 1 85.62 273 GLU B C 1
ATOM 5624 O O . GLU B 1 273 ? -27.172 4.949 -6.582 1 85.62 273 GLU B O 1
ATOM 5629 N N . LEU B 1 274 ? -26.547 4.543 -8.695 1 88.38 274 LEU B N 1
ATOM 5630 C CA . LEU B 1 274 ? -25.156 4.262 -8.359 1 88.38 274 LEU B CA 1
ATOM 5631 C C . LEU B 1 274 ? -24.469 5.496 -7.781 1 88.38 274 LEU B C 1
ATOM 5633 O O . LEU B 1 274 ? -23.578 5.383 -6.93 1 88.38 274 LEU B O 1
ATOM 5637 N N . LEU B 1 275 ? -24.906 6.645 -8.242 1 89.19 275 LEU B N 1
ATOM 5638 C CA . LEU B 1 275 ? -24.312 7.906 -7.828 1 89.19 275 LEU B CA 1
ATOM 5639 C C . LEU B 1 275 ? -24.469 8.117 -6.324 1 89.19 275 LEU B C 1
ATOM 5641 O O . LEU B 1 275 ? -23.578 8.664 -5.672 1 89.19 275 LEU B O 1
ATOM 5645 N N . ASN B 1 276 ? -25.562 7.578 -5.809 1 87.06 276 ASN B N 1
ATOM 5646 C CA . ASN B 1 276 ? -25.844 7.77 -4.391 1 87.06 276 ASN B CA 1
ATOM 5647 C C . ASN B 1 276 ? -25.406 6.562 -3.564 1 87.06 276 ASN B C 1
ATOM 5649 O O . ASN B 1 276 ? -25.281 6.652 -2.344 1 87.06 276 ASN B O 1
ATOM 5653 N N . GLN B 1 277 ? -25.094 5.543 -4.227 1 87.62 277 GLN B N 1
ATOM 5654 C CA . GLN B 1 277 ? -24.812 4.305 -3.506 1 87.62 277 GLN B CA 1
ATOM 5655 C C . GLN B 1 277 ? -23.312 4.105 -3.314 1 87.62 277 GLN B C 1
ATOM 5657 O O . GLN B 1 277 ? -22.859 3.658 -2.256 1 87.62 277 GLN B O 1
ATOM 5662 N N . ARG B 1 278 ? -22.5 4.406 -4.332 1 92.62 278 ARG B N 1
ATOM 5663 C CA . ARG B 1 278 ? -21.062 4.156 -4.258 1 92.62 278 ARG B CA 1
ATOM 5664 C C . ARG B 1 278 ? -20.375 5.215 -3.412 1 92.62 278 ARG B C 1
ATOM 5666 O O . ARG B 1 278 ? -20.391 6.402 -3.754 1 92.62 278 ARG B O 1
ATOM 5673 N N . PRO B 1 279 ? -19.719 4.75 -2.396 1 94.94 279 PRO B N 1
ATOM 5674 C CA . PRO B 1 279 ? -19.094 5.719 -1.495 1 94.94 279 PRO B CA 1
ATOM 5675 C C . PRO B 1 279 ? -17.953 6.496 -2.162 1 94.94 279 PRO B C 1
ATOM 5677 O O . PRO B 1 279 ? -17.703 7.656 -1.812 1 94.94 279 PRO B O 1
ATOM 5680 N N . ASP B 1 280 ? -17.297 5.934 -3.178 1 96.19 280 ASP B N 1
ATOM 5681 C CA . ASP B 1 280 ? -16.203 6.648 -3.822 1 96.19 280 ASP B CA 1
ATOM 5682 C C . ASP B 1 280 ? -16.719 7.801 -4.676 1 96.19 280 ASP B C 1
ATOM 5684 O O . ASP B 1 280 ? -16.047 8.82 -4.824 1 96.19 280 ASP B O 1
ATOM 5688 N N . ILE B 1 281 ? -17.891 7.66 -5.234 1 95.88 281 ILE B N 1
ATOM 5689 C CA . ILE B 1 281 ? -18.516 8.75 -5.977 1 95.88 281 ILE B CA 1
ATOM 5690 C C . ILE B 1 281 ? -18.938 9.859 -5.012 1 95.88 281 ILE B C 1
ATOM 5692 O O . ILE B 1 281 ? -18.672 11.039 -5.266 1 95.88 281 ILE B O 1
ATOM 5696 N N . ARG B 1 282 ? -19.562 9.445 -3.934 1 96 282 ARG B N 1
ATOM 5697 C CA . ARG B 1 282 ? -19.969 10.422 -2.932 1 96 282 ARG B CA 1
ATOM 5698 C C . ARG B 1 282 ? -18.766 11.164 -2.352 1 96 282 ARG B C 1
ATOM 5700 O O . ARG B 1 282 ? -18.844 12.359 -2.059 1 96 282 ARG B O 1
ATOM 5707 N N . GLN B 1 283 ? -17.656 10.453 -2.191 1 97 283 GLN B N 1
ATOM 5708 C CA . GLN B 1 283 ? -16.422 11.062 -1.722 1 97 283 GLN B CA 1
ATOM 5709 C C . GLN B 1 283 ? -15.93 12.133 -2.691 1 97 283 GLN B C 1
ATOM 5711 O O . GLN B 1 283 ? -15.57 13.234 -2.275 1 97 283 GLN B O 1
ATOM 5716 N N . ALA B 1 284 ? -15.906 11.805 -3.936 1 97.06 284 ALA B N 1
ATOM 5717 C CA . ALA B 1 284 ? -15.469 12.758 -4.953 1 97.06 284 ALA B CA 1
ATOM 5718 C C . ALA B 1 284 ? -16.391 13.969 -5.012 1 97.06 284 ALA B C 1
ATOM 5720 O O . ALA B 1 284 ? -15.93 15.094 -5.215 1 97.06 284 ALA B O 1
ATOM 5721 N N . GLU B 1 285 ? -17.703 13.742 -4.848 1 96.25 285 GLU B N 1
ATOM 5722 C CA . GLU B 1 285 ? -18.672 14.836 -4.832 1 96.25 285 GLU B CA 1
ATOM 5723 C C . GLU B 1 285 ? -18.422 15.773 -3.654 1 96.25 285 GLU B C 1
ATOM 5725 O O . GLU B 1 285 ? -18.438 17 -3.816 1 96.25 285 GLU B O 1
ATOM 5730 N N . ALA B 1 286 ? -18.172 15.172 -2.537 1 97.06 286 ALA B N 1
ATOM 5731 C CA . ALA B 1 286 ? -17.891 15.977 -1.352 1 97.06 286 ALA B CA 1
ATOM 5732 C C . ALA B 1 286 ? -16.609 16.781 -1.526 1 97.06 286 ALA B C 1
ATOM 5734 O O . ALA B 1 286 ? -16.516 17.938 -1.081 1 97.06 286 ALA B O 1
ATOM 5735 N N . GLN B 1 287 ? -15.625 16.203 -2.172 1 97.44 287 GLN B N 1
ATOM 5736 C CA . GLN B 1 287 ? -14.367 16.891 -2.42 1 97.44 287 GLN B CA 1
ATOM 5737 C C . GLN B 1 287 ? -14.578 18.094 -3.338 1 97.44 287 GLN B C 1
ATOM 5739 O O . GLN B 1 287 ? -13.992 19.156 -3.125 1 97.44 287 GLN B O 1
ATOM 5744 N N . LEU B 1 288 ? -15.406 17.891 -4.344 1 96.69 288 LEU B N 1
ATOM 5745 C CA . LEU B 1 288 ? -15.766 19 -5.227 1 96.69 288 LEU B CA 1
ATOM 5746 C C . LEU B 1 288 ? -16.484 20.094 -4.457 1 96.69 288 LEU B C 1
ATOM 5748 O O . LEU B 1 288 ? -16.203 21.281 -4.637 1 96.69 288 LEU B O 1
ATOM 5752 N N . ALA B 1 289 ? -17.375 19.719 -3.594 1 96.44 289 ALA B N 1
ATOM 5753 C CA . ALA B 1 289 ? -18.094 20.672 -2.773 1 96.44 289 ALA B CA 1
ATOM 5754 C C . ALA B 1 289 ? -17.141 21.469 -1.894 1 96.44 289 ALA B C 1
ATOM 5756 O O . ALA B 1 289 ? -17.281 22.688 -1.749 1 96.44 289 ALA B O 1
ATOM 5757 N N . ALA B 1 290 ? -16.125 20.781 -1.331 1 96.94 290 ALA B N 1
ATOM 5758 C CA . ALA B 1 290 ? -15.117 21.469 -0.511 1 96.94 290 ALA B CA 1
ATOM 5759 C C . ALA B 1 290 ? -14.359 22.516 -1.325 1 96.94 290 ALA B C 1
ATOM 5761 O O . ALA B 1 290 ? -14.148 23.625 -0.862 1 96.94 290 ALA B O 1
ATOM 5762 N N . SER B 1 291 ? -14.008 22.125 -2.521 1 96.88 291 SER B N 1
ATOM 5763 C CA . SER B 1 291 ? -13.242 23.047 -3.361 1 96.88 291 SER B CA 1
ATOM 5764 C C . SER B 1 291 ? -14.094 24.219 -3.812 1 96.88 291 SER B C 1
ATOM 5766 O O . SER B 1 291 ? -13.586 25.328 -3.994 1 96.88 291 SER B O 1
ATOM 5768 N N . ASN B 1 292 ? -15.445 24.062 -3.992 1 95.44 292 ASN B N 1
ATOM 5769 C CA . ASN B 1 292 ? -16.344 25.172 -4.273 1 95.44 292 ASN B CA 1
ATOM 5770 C C . ASN B 1 292 ? -16.281 26.234 -3.184 1 95.44 292 ASN B C 1
ATOM 5772 O O . ASN B 1 292 ? -16.188 27.422 -3.479 1 95.44 292 ASN B O 1
ATOM 5776 N N . PHE B 1 293 ? -16.266 25.734 -1.998 1 95.5 293 PHE B N 1
ATOM 5777 C CA . PHE B 1 293 ? -16.219 26.672 -0.881 1 95.5 293 PHE B CA 1
ATOM 5778 C C . PHE B 1 293 ? -14.844 27.312 -0.779 1 95.5 293 PHE B C 1
ATOM 5780 O O . PHE B 1 293 ? -14.734 28.484 -0.368 1 95.5 293 PHE B O 1
ATOM 5787 N N . SER B 1 294 ? -13.797 26.641 -1.178 1 95.81 294 SER B N 1
ATOM 5788 C CA . SER B 1 294 ? -12.461 27.234 -1.196 1 95.81 294 SER B CA 1
ATOM 5789 C C . SER B 1 294 ? -12.375 28.375 -2.203 1 95.81 294 SER B C 1
ATOM 5791 O O . SER B 1 294 ? -11.703 29.375 -1.954 1 95.81 294 SER B O 1
ATOM 5793 N N . VAL B 1 295 ? -13.023 28.25 -3.346 1 95.12 295 VAL B N 1
ATOM 5794 C CA . VAL B 1 295 ? -13.086 29.328 -4.328 1 95.12 295 VAL B CA 1
ATOM 5795 C C . VAL B 1 295 ? -13.852 30.516 -3.748 1 95.12 295 VAL B C 1
ATOM 5797 O O . VAL B 1 295 ? -13.445 31.672 -3.916 1 95.12 295 VAL B O 1
ATOM 5800 N N . GLU B 1 296 ? -14.922 30.188 -3.031 1 94.5 296 GLU B N 1
ATOM 5801 C CA . GLU B 1 296 ? -15.695 31.25 -2.387 1 94.5 296 GLU B CA 1
ATOM 5802 C C . GLU B 1 296 ? -14.859 32 -1.358 1 94.5 296 GLU B C 1
ATOM 5804 O O . GLU B 1 296 ? -14.93 33.219 -1.268 1 94.5 296 GLU B O 1
ATOM 5809 N N . ALA B 1 297 ? -14.062 31.266 -0.625 1 94.56 297 ALA B N 1
ATOM 5810 C CA . ALA B 1 297 ? -13.188 31.891 0.358 1 94.56 297 ALA B CA 1
ATOM 5811 C C . ALA B 1 297 ? -12.141 32.781 -0.324 1 94.56 297 ALA B C 1
ATOM 5813 O O . ALA B 1 297 ? -11.852 33.875 0.136 1 94.56 297 ALA B O 1
ATOM 5814 N N . ALA B 1 298 ? -11.625 32.312 -1.399 1 93.88 298 ALA B N 1
ATOM 5815 C CA . ALA B 1 298 ? -10.617 33.062 -2.137 1 93.88 298 ALA B CA 1
ATOM 5816 C C . ALA B 1 298 ? -11.219 34.344 -2.732 1 93.88 298 ALA B C 1
ATOM 5818 O O . ALA B 1 298 ? -10.562 35.375 -2.775 1 93.88 298 ALA B O 1
ATOM 5819 N N . ARG B 1 299 ? -12.445 34.312 -3.211 1 94.06 299 ARG B N 1
ATOM 5820 C CA . ARG B 1 299 ? -13.141 35.469 -3.732 1 94.06 299 ARG B CA 1
ATOM 5821 C C . ARG B 1 299 ? -13.398 36.5 -2.629 1 94.06 299 ARG B C 1
ATOM 5823 O O . ARG B 1 299 ? -13.234 37.688 -2.836 1 94.06 299 ARG B O 1
ATOM 5830 N N . ALA B 1 300 ? -13.75 35.906 -1.54 1 92.69 300 ALA B N 1
ATOM 5831 C CA . ALA B 1 300 ? -14.078 36.781 -0.417 1 92.69 300 ALA B CA 1
ATOM 5832 C C . ALA B 1 300 ? -12.828 37.5 0.11 1 92.69 300 ALA B C 1
ATOM 5834 O O . ALA B 1 300 ? -12.922 38.531 0.762 1 92.69 300 ALA B O 1
ATOM 5835 N N . ALA B 1 301 ? -11.648 36.969 -0.195 1 92.94 301 ALA B N 1
ATOM 5836 C CA . ALA B 1 301 ? -10.391 37.531 0.291 1 92.94 301 ALA B CA 1
ATOM 5837 C C . ALA B 1 301 ? -10.086 38.875 -0.374 1 92.94 301 ALA B C 1
ATOM 5839 O O . ALA B 1 301 ? -9.258 39.625 0.112 1 92.94 301 ALA B O 1
ATOM 5840 N N . PHE B 1 302 ? -10.883 39.25 -1.507 1 92.31 302 PHE B N 1
ATOM 5841 C CA . PHE B 1 302 ? -10.68 40.5 -2.227 1 92.31 302 PHE B CA 1
ATOM 5842 C C . PHE B 1 302 ? -11.344 41.688 -1.495 1 92.31 302 PHE B C 1
ATOM 5844 O O . PHE B 1 302 ? -11.031 42.844 -1.756 1 92.31 302 PHE B O 1
ATOM 5851 N N . PHE B 1 303 ? -12.172 41.344 -0.557 1 91.56 303 PHE B N 1
ATOM 5852 C CA . PHE B 1 303 ? -13 42.375 0.058 1 91.56 303 PHE B CA 1
ATOM 5853 C C . PHE B 1 303 ? -12.398 42.812 1.38 1 91.56 303 PHE B C 1
ATOM 5855 O O . PHE B 1 303 ? -11.539 42.156 1.945 1 91.56 303 PHE B O 1
ATOM 5862 N N . PRO B 1 304 ? -12.781 43.938 1.922 1 91.19 304 PRO B N 1
ATOM 5863 C CA . PRO B 1 304 ? -12.18 44.469 3.137 1 91.19 304 PRO B CA 1
ATOM 5864 C C . PRO B 1 304 ? -12.32 43.562 4.34 1 91.19 304 PRO B C 1
ATOM 5866 O O . PRO B 1 304 ? -13.352 42.906 4.504 1 91.19 304 PRO B O 1
ATOM 5869 N N . GLN B 1 305 ? -11.32 43.469 5.113 1 91.31 305 GLN B N 1
ATOM 5870 C CA . GLN B 1 305 ? -11.359 42.781 6.41 1 91.31 305 GLN B CA 1
ATOM 5871 C C . GLN B 1 305 ? -11.633 43.781 7.531 1 91.31 305 GLN B C 1
ATOM 5873 O O . GLN B 1 305 ? -11.141 44.906 7.504 1 91.31 305 GLN B O 1
ATOM 5878 N N . ILE B 1 306 ? -12.516 43.406 8.445 1 89.75 306 ILE B N 1
ATOM 5879 C CA . ILE B 1 306 ? -12.938 44.281 9.516 1 89.75 306 ILE B CA 1
ATOM 5880 C C . ILE B 1 306 ? -12.625 43.656 10.867 1 89.75 306 ILE B C 1
ATOM 5882 O O . ILE B 1 306 ? -13.5 43.062 11.492 1 89.75 306 ILE B O 1
ATOM 5886 N N . PRO B 1 307 ? -11.414 43.844 11.305 1 91.81 307 PRO B N 1
ATOM 5887 C CA . PRO B 1 307 ? -11.109 43.406 12.664 1 91.81 307 PRO B CA 1
ATOM 5888 C C . PRO B 1 307 ? -11.594 44.375 13.742 1 91.81 307 PRO B C 1
ATOM 5890 O O . PRO B 1 307 ? -11.469 45.594 13.578 1 91.81 307 PRO B O 1
ATOM 5893 N N . LEU B 1 308 ? -12.258 43.812 14.781 1 90.38 308 LEU B N 1
ATOM 5894 C CA . LEU B 1 308 ? -12.617 44.531 16 1 90.38 308 LEU B CA 1
ATOM 5895 C C . LEU B 1 308 ? -11.688 44.156 17.156 1 90.38 308 LEU B C 1
ATOM 5897 O O . LEU B 1 308 ? -11.445 42.969 17.391 1 90.38 308 LEU B O 1
ATOM 5901 N N . THR B 1 309 ? -11.07 45.156 17.766 1 92.75 309 THR B N 1
ATOM 5902 C CA . THR B 1 309 ? -10.164 44.906 18.875 1 92.75 309 THR B CA 1
ATOM 5903 C C . THR B 1 309 ? -10.586 45.688 20.109 1 92.75 309 THR B C 1
ATOM 5905 O O . THR B 1 309 ? -11.172 46.75 20 1 92.75 309 THR B O 1
ATOM 5908 N N . GLY B 1 310 ? -10.469 45.094 21.219 1 89.5 310 GLY B N 1
ATOM 5909 C CA . GLY B 1 310 ? -10.68 45.719 22.516 1 89.5 310 GLY B CA 1
ATOM 5910 C C . GLY B 1 310 ? -9.648 45.281 23.547 1 89.5 310 GLY B C 1
ATOM 5911 O O . GLY B 1 310 ? -9.195 44.125 23.547 1 89.5 310 GLY B O 1
ATOM 5912 N N . GLN B 1 311 ? -9.18 46.25 24.297 1 91.75 311 GLN B N 1
ATOM 5913 C CA . GLN B 1 311 ? -8.242 45.938 25.375 1 91.75 311 GLN B CA 1
ATOM 5914 C C . GLN B 1 311 ? -8.602 46.719 26.641 1 91.75 311 GLN B C 1
ATOM 5916 O O . GLN B 1 311 ? -9.125 47.812 26.578 1 91.75 311 GLN B O 1
ATOM 5921 N N . THR B 1 312 ? -8.539 46.031 27.734 1 88.19 312 THR B N 1
ATOM 5922 C CA . THR B 1 312 ? -8.695 46.688 29.031 1 88.19 312 THR B CA 1
ATOM 5923 C C . THR B 1 312 ? -7.672 46.156 30.016 1 88.19 312 THR B C 1
ATOM 5925 O O . THR B 1 312 ? -7.062 45.094 29.797 1 88.19 312 THR B O 1
ATOM 5928 N N . GLY B 1 313 ? -7.34 47.031 30.922 1 90.5 313 GLY B N 1
ATOM 5929 C CA . GLY B 1 313 ? -6.383 46.594 31.938 1 90.5 313 GLY B CA 1
ATOM 5930 C C . GLY B 1 313 ? -5.941 47.719 32.844 1 90.5 313 GLY B C 1
ATOM 5931 O O . GLY B 1 313 ? -6.66 48.688 33.031 1 90.5 313 GLY B O 1
ATOM 5932 N N . PHE B 1 314 ? -4.852 47.406 33.625 1 87.94 314 PHE B N 1
ATOM 5933 C CA . PHE B 1 314 ? -4.219 48.344 34.531 1 87.94 314 PHE B CA 1
ATOM 5934 C C . PHE B 1 314 ? -2.777 48.594 34.125 1 87.94 314 PHE B C 1
ATOM 5936 O O . PHE B 1 314 ? -2.062 47.688 33.719 1 87.94 314 PHE B O 1
ATOM 5943 N N . GLN B 1 315 ? -2.43 49.781 34.125 1 87.62 315 GLN B N 1
ATOM 5944 C CA . GLN B 1 315 ? -1.066 50.188 33.781 1 87.62 315 GLN B CA 1
ATOM 5945 C C . GLN B 1 315 ? -0.531 51.188 34.812 1 87.62 315 GLN B C 1
ATOM 5947 O O . GLN B 1 315 ? -1.269 52.062 35.281 1 87.62 315 GLN B O 1
ATOM 5952 N N . SER B 1 316 ? 0.769 50.938 35.281 1 84.38 316 SER B N 1
ATOM 5953 C CA . SER B 1 316 ? 1.391 51.812 36.25 1 84.38 316 SER B CA 1
ATOM 5954 C C . SER B 1 316 ? 2.908 51.844 36.125 1 84.38 316 SER B C 1
ATOM 5956 O O . SER B 1 316 ? 3.484 50.906 35.531 1 84.38 316 SER B O 1
ATOM 5958 N N . ALA B 1 317 ? 3.576 52.938 36.469 1 82.81 317 ALA B N 1
ATOM 5959 C CA . ALA B 1 317 ? 5.035 53 36.469 1 82.81 317 ALA B CA 1
ATOM 5960 C C . ALA B 1 317 ? 5.605 52.281 37.688 1 82.81 317 ALA B C 1
ATOM 5962 O O . ALA B 1 317 ? 6.801 51.969 37.719 1 82.81 317 ALA B O 1
ATOM 5963 N N . ALA B 1 318 ? 4.84 52.062 38.719 1 80.69 318 ALA B N 1
ATOM 5964 C CA . ALA B 1 318 ? 5.234 51.312 39.906 1 80.69 318 ALA B CA 1
ATOM 5965 C C . ALA B 1 318 ? 4.277 50.156 40.156 1 80.69 318 ALA B C 1
ATOM 5967 O O . ALA B 1 318 ? 3.062 50.281 40 1 80.69 318 ALA B O 1
ATOM 5968 N N . LEU B 1 319 ? 4.82 49.062 40.5 1 82.38 319 LEU B N 1
ATOM 5969 C CA . LEU B 1 319 ? 4.031 47.844 40.75 1 82.38 319 LEU B CA 1
ATOM 5970 C C . LEU B 1 319 ? 3.049 48.094 41.906 1 82.38 319 LEU B C 1
ATOM 5972 O O . LEU B 1 319 ? 1.925 47.594 41.875 1 82.38 319 LEU B O 1
ATOM 5976 N N . ALA B 1 320 ? 3.469 48.875 42.844 1 82 320 ALA B N 1
ATOM 5977 C CA . ALA B 1 320 ? 2.678 49.125 44.031 1 82 320 ALA B CA 1
ATOM 5978 C C . ALA B 1 320 ? 1.4 49.875 43.719 1 82 320 ALA B C 1
ATOM 5980 O O . ALA B 1 320 ? 0.406 49.781 44.438 1 82 320 ALA B O 1
ATOM 5981 N N . SER B 1 321 ? 1.396 50.594 42.625 1 83.44 321 SER B N 1
ATOM 5982 C CA . SER B 1 321 ? 0.243 51.406 42.25 1 83.44 321 SER B CA 1
ATOM 5983 C C . SER B 1 321 ? -0.531 50.812 41.094 1 83.44 321 SER B C 1
ATOM 5985 O O . SER B 1 321 ? -1.326 51.5 40.438 1 83.44 321 SER B O 1
ATOM 5987 N N . LEU B 1 322 ? -0.269 49.625 40.781 1 84.44 322 LEU B N 1
ATOM 5988 C CA . LEU B 1 322 ? -0.851 49 39.625 1 84.44 322 LEU B CA 1
ATOM 5989 C C . LEU B 1 322 ? -2.373 49 39.688 1 84.44 322 LEU B C 1
ATOM 5991 O O . LEU B 1 322 ? -3.049 49.094 38.656 1 84.44 322 LEU B O 1
ATOM 5995 N N . PHE B 1 323 ? -2.941 48.938 40.906 1 84.44 323 PHE B N 1
ATOM 5996 C CA . PHE B 1 323 ? -4.391 48.906 41.031 1 84.44 323 PHE B CA 1
ATOM 5997 C C . PHE B 1 323 ? -4.883 50.188 41.719 1 84.44 323 PHE B C 1
ATOM 5999 O O . PHE B 1 323 ? -5.953 50.219 42.312 1 84.44 323 PHE B O 1
ATOM 6006 N N . GLY B 1 324 ? -4.074 51.188 41.625 1 84.69 324 GLY B N 1
ATOM 6007 C CA . GLY B 1 324 ? -4.445 52.469 42.188 1 84.69 324 GLY B CA 1
ATOM 6008 C C . GLY B 1 324 ? -5.375 53.25 41.312 1 84.69 324 GLY B C 1
ATOM 6009 O O . GLY B 1 324 ? -5.73 52.812 40.219 1 84.69 324 GLY B O 1
ATOM 6010 N N . PRO B 1 325 ? -5.863 54.406 41.875 1 83.19 325 PRO B N 1
ATOM 6011 C CA . PRO B 1 325 ? -6.738 55.25 41.094 1 83.19 325 PRO B CA 1
ATOM 6012 C C . PRO B 1 325 ? -6.066 55.781 39.812 1 83.19 325 PRO B C 1
ATOM 6014 O O . PRO B 1 325 ? -4.887 56.125 39.844 1 83.19 325 PRO B O 1
ATOM 6017 N N . GLY B 1 326 ? -6.75 55.75 38.594 1 84.75 326 GLY B N 1
ATOM 6018 C CA . GLY B 1 326 ? -6.227 56.219 37.312 1 84.75 326 GLY B CA 1
ATOM 6019 C C . GLY B 1 326 ? -5.453 55.156 36.562 1 84.75 326 GLY B C 1
ATOM 6020 O O . GLY B 1 326 ? -5.059 55.375 35.406 1 84.75 326 GLY B O 1
ATOM 6021 N N . ALA B 1 327 ? -5.258 54.031 37.156 1 85.12 327 ALA B N 1
ATOM 6022 C CA . ALA B 1 327 ? -4.453 52.969 36.531 1 85.12 327 ALA B CA 1
ATOM 6023 C C . ALA B 1 327 ? -5.258 52.219 35.5 1 85.12 327 ALA B C 1
ATOM 6025 O O . ALA B 1 327 ? -4.688 51.594 34.594 1 85.12 327 ALA B O 1
ATOM 6026 N N . TRP B 1 328 ? -6.598 52.219 35.531 1 86.81 328 TRP B N 1
ATOM 6027 C CA . TRP B 1 328 ? -7.461 51.469 34.625 1 86.81 328 TRP B CA 1
ATOM 6028 C C . TRP B 1 328 ? -7.527 52.125 33.25 1 86.81 328 TRP B C 1
ATOM 6030 O O . TRP B 1 328 ? -7.621 53.344 33.156 1 86.81 328 TRP B O 1
ATOM 6040 N N . PHE B 1 329 ? -7.355 51.406 32.188 1 84.81 329 PHE B N 1
ATOM 6041 C CA . PHE B 1 329 ? -7.492 51.906 30.828 1 84.81 329 PHE B CA 1
ATOM 6042 C C . PHE B 1 329 ? -8.32 50.938 29.969 1 84.81 329 PHE B C 1
ATOM 6044 O O . PHE B 1 329 ? -8.539 49.781 30.359 1 84.81 329 PHE B O 1
ATOM 6051 N N . TYR B 1 330 ? -9.008 51.406 28.938 1 86.81 330 TYR B N 1
ATOM 6052 C CA . TYR B 1 330 ? -9.648 50.594 27.906 1 86.81 330 TYR B CA 1
ATOM 6053 C C . TYR B 1 330 ? -9.484 51.219 26.531 1 86.81 330 TYR B C 1
ATOM 6055 O O . TYR B 1 330 ? -9.32 52.438 26.406 1 86.81 330 TYR B O 1
ATOM 6063 N N . THR B 1 331 ? -9.242 50.469 25.625 1 88.62 331 THR B N 1
ATOM 6064 C CA . THR B 1 331 ? -9.219 50.906 24.234 1 88.62 331 THR B CA 1
ATOM 6065 C C . THR B 1 331 ? -10.141 50.031 23.391 1 88.62 331 THR B C 1
ATOM 6067 O O . THR B 1 331 ? -10.203 48.812 23.578 1 88.62 331 THR B O 1
ATOM 6070 N N . LEU B 1 332 ? -11.062 50.562 22.562 1 88.19 332 LEU B N 1
ATOM 6071 C CA . LEU B 1 332 ? -11.883 49.875 21.562 1 88.19 332 LEU B CA 1
ATOM 6072 C C . LEU B 1 332 ? -11.578 50.406 20.172 1 88.19 332 LEU B C 1
ATOM 6074 O O . LEU B 1 332 ? -11.43 51.625 19.984 1 88.19 332 LEU B O 1
ATOM 6078 N N . ALA B 1 333 ? -11.344 49.531 19.328 1 88.69 333 ALA B N 1
ATOM 6079 C CA . ALA B 1 333 ? -11.008 49.969 17.969 1 88.69 333 ALA B CA 1
ATOM 6080 C C . ALA B 1 333 ? -11.672 49.062 16.922 1 88.69 333 ALA B C 1
ATOM 6082 O O . ALA B 1 333 ? -11.773 47.875 17.125 1 88.69 333 ALA B O 1
ATOM 6083 N N . ALA B 1 334 ? -12.188 49.656 15.812 1 87.94 334 ALA B N 1
ATOM 6084 C CA . ALA B 1 334 ? -12.617 49 14.586 1 87.94 334 ALA B CA 1
ATOM 6085 C C . ALA B 1 334 ? -11.766 49.438 13.398 1 87.94 334 ALA B C 1
ATOM 6087 O O . ALA B 1 334 ? -11.516 50.625 13.211 1 87.94 334 ALA B O 1
ATOM 6088 N N . ASN B 1 335 ? -11.242 48.469 12.766 1 89.38 335 ASN B N 1
ATOM 6089 C CA . ASN B 1 335 ? -10.406 48.781 11.609 1 89.38 335 ASN B CA 1
ATOM 6090 C C . ASN B 1 335 ? -10.961 48.125 10.336 1 89.38 335 ASN B C 1
ATOM 6092 O O . ASN B 1 335 ? -11.742 47.188 10.406 1 89.38 335 ASN B O 1
ATOM 6096 N N . MET B 1 336 ? -10.773 48.75 9.211 1 87.69 336 MET B N 1
ATOM 6097 C CA . MET B 1 336 ? -11.102 48.188 7.906 1 87.69 336 MET B CA 1
ATOM 6098 C C . MET B 1 336 ? -9.906 48.219 6.965 1 87.69 336 MET B C 1
ATOM 6100 O O . MET B 1 336 ? -9.367 49.312 6.715 1 87.69 336 MET B O 1
ATOM 6104 N N . THR B 1 337 ? -9.445 47.094 6.5 1 90.88 337 THR B N 1
ATOM 6105 C CA . THR B 1 337 ? -8.305 47.031 5.598 1 90.88 337 THR B CA 1
ATOM 6106 C C . THR B 1 337 ? -8.672 46.281 4.312 1 90.88 337 THR B C 1
ATOM 6108 O O . THR B 1 337 ? -9.344 45.25 4.355 1 90.88 337 THR B O 1
ATOM 6111 N N . GLN B 1 338 ? -8.328 46.938 3.16 1 90 338 GLN B N 1
ATOM 6112 C CA . GLN B 1 338 ? -8.57 46.312 1.863 1 90 338 GLN B CA 1
ATOM 6113 C C . GLN B 1 338 ? -7.336 46.406 0.967 1 90 338 GLN B C 1
ATOM 6115 O O . GLN B 1 338 ? -6.852 47.5 0.691 1 90 338 GLN B O 1
ATOM 6120 N N . PRO B 1 339 ? -6.828 45.281 0.566 1 90 339 PRO B N 1
ATOM 6121 C CA . PRO B 1 339 ? -5.727 45.375 -0.395 1 90 339 PRO B CA 1
ATOM 6122 C C . PRO B 1 339 ? -6.16 45.969 -1.737 1 90 339 PRO B C 1
ATOM 6124 O O . PRO B 1 339 ? -7.133 45.5 -2.332 1 90 339 PRO B O 1
ATOM 6127 N N . ILE B 1 340 ? -5.457 46.969 -2.15 1 90.69 340 ILE B N 1
ATOM 6128 C CA . ILE B 1 340 ? -5.727 47.594 -3.449 1 90.69 340 ILE B CA 1
ATOM 6129 C C . ILE B 1 340 ? -4.844 46.938 -4.512 1 90.69 340 ILE B C 1
ATOM 6131 O O . ILE B 1 340 ? -5.32 46.594 -5.598 1 90.69 340 ILE B O 1
ATOM 6135 N N . PHE B 1 341 ? -3.525 46.812 -4.219 1 92.69 341 PHE B N 1
ATOM 6136 C CA . PHE B 1 341 ? -2.547 46.125 -5.062 1 92.69 341 PHE B CA 1
ATOM 6137 C C . PHE B 1 341 ? -1.62 45.281 -4.223 1 92.69 341 PHE B C 1
ATOM 6139 O O . PHE B 1 341 ? -0.964 45.75 -3.303 1 92.69 341 PHE B O 1
ATOM 6146 N N . ASP B 1 342 ? -1.574 44.031 -4.504 1 94.25 342 ASP B N 1
ATOM 6147 C CA . ASP B 1 342 ? -0.774 43.094 -3.725 1 94.25 342 ASP B CA 1
ATOM 6148 C C . ASP B 1 342 ? 0.145 42.281 -4.625 1 94.25 342 ASP B C 1
ATOM 6150 O O . ASP B 1 342 ? 0.41 41.094 -4.348 1 94.25 342 ASP B O 1
ATOM 6154 N N . GLY B 1 343 ? 0.52 42.812 -5.777 1 95.62 343 GLY B N 1
ATOM 6155 C CA . GLY B 1 343 ? 1.377 42.094 -6.707 1 95.62 343 GLY B CA 1
ATOM 6156 C C . GLY B 1 343 ? 0.704 40.906 -7.328 1 95.62 343 GLY B C 1
ATOM 6157 O O . GLY B 1 343 ? 1.356 39.875 -7.594 1 95.62 343 GLY B O 1
ATOM 6158 N N . PHE B 1 344 ? -0.651 40.875 -7.391 1 95.44 344 PHE B N 1
ATOM 6159 C CA . PHE B 1 344 ? -1.476 39.844 -8.008 1 95.44 344 PHE B CA 1
ATOM 6160 C C . PHE B 1 344 ? -1.52 38.594 -7.148 1 95.44 344 PHE B C 1
ATOM 6162 O O . PHE B 1 344 ? -1.75 37.469 -7.652 1 95.44 344 PHE B O 1
ATOM 6169 N N . LEU B 1 345 ? -1.197 38.688 -5.887 1 95.12 345 LEU B N 1
ATOM 6170 C CA . LEU B 1 345 ? -1.202 37.562 -4.977 1 95.12 345 LEU B CA 1
ATOM 6171 C C . LEU B 1 345 ? -2.6 36.969 -4.867 1 95.12 345 LEU B C 1
ATOM 6173 O O . LEU B 1 345 ? -2.783 35.75 -5.102 1 95.12 345 LEU B O 1
ATOM 6177 N N . LEU B 1 346 ? -3.691 37.844 -4.535 1 94.19 346 LEU B N 1
ATOM 6178 C CA . LEU B 1 346 ? -5.051 37.375 -4.332 1 94.19 346 LEU B CA 1
ATOM 6179 C C . LEU B 1 346 ? -5.633 36.812 -5.637 1 94.19 346 LEU B C 1
ATOM 6181 O O . LEU B 1 346 ? -6.344 35.812 -5.637 1 94.19 346 LEU B O 1
ATOM 6185 N N . GLU B 1 347 ? -5.316 37.5 -6.711 1 95.25 347 GLU B N 1
ATOM 6186 C CA . GLU B 1 347 ? -5.77 37.031 -8.016 1 95.25 347 GLU B CA 1
ATOM 6187 C C . GLU B 1 347 ? -5.188 35.656 -8.328 1 95.25 347 GLU B C 1
ATOM 6189 O O . GLU B 1 347 ? -5.895 34.781 -8.828 1 95.25 347 GLU B O 1
ATOM 6194 N N . SER B 1 348 ? -3.826 35.5 -8.117 1 96.5 348 SER B N 1
ATOM 6195 C CA . SER B 1 348 ? -3.166 34.219 -8.367 1 96.5 348 SER B CA 1
ATOM 6196 C C . SER B 1 348 ? -3.715 33.125 -7.457 1 96.5 348 SER B C 1
ATOM 6198 O O . SER B 1 348 ? -3.857 31.969 -7.875 1 96.5 348 SER B O 1
ATOM 6200 N N . GLN B 1 349 ? -4.039 33.438 -6.223 1 95.88 349 GLN B N 1
ATOM 6201 C CA . GLN B 1 349 ? -4.621 32.5 -5.293 1 95.88 349 GLN B CA 1
ATOM 6202 C C . GLN B 1 349 ? -6.012 32.062 -5.746 1 95.88 349 GLN B C 1
ATOM 6204 O O . GLN B 1 349 ? -6.379 30.891 -5.613 1 95.88 349 GLN B O 1
ATOM 6209 N N . LEU B 1 350 ? -6.852 32.969 -6.207 1 95.06 350 LEU B N 1
ATOM 6210 C CA . LEU B 1 350 ? -8.164 32.625 -6.754 1 95.06 350 LEU B CA 1
ATOM 6211 C C . LEU B 1 350 ? -8.031 31.703 -7.957 1 95.06 350 LEU B C 1
ATOM 6213 O O . LEU B 1 350 ? -8.758 30.719 -8.07 1 95.06 350 LEU B O 1
ATOM 6217 N N . LYS B 1 351 ? -7.008 32.031 -8.812 1 96.19 351 LYS B N 1
ATOM 6218 C CA . LYS B 1 351 ? -6.766 31.172 -9.961 1 96.19 351 LYS B CA 1
ATOM 6219 C C . LYS B 1 351 ? -6.352 29.766 -9.516 1 96.19 351 LYS B C 1
ATOM 6221 O O . LYS B 1 351 ? -6.766 28.766 -10.117 1 96.19 351 LYS B O 1
ATOM 6226 N N . GLN B 1 352 ? -5.5 29.703 -8.547 1 96.75 352 GLN B N 1
ATOM 6227 C CA . GLN B 1 352 ? -5.086 28.422 -8 1 96.75 352 GLN B CA 1
ATOM 6228 C C . GLN B 1 352 ? -6.281 27.641 -7.465 1 96.75 352 GLN B C 1
ATOM 6230 O O . GLN B 1 352 ? -6.422 26.438 -7.738 1 96.75 352 GLN B O 1
ATOM 6235 N N . ALA B 1 353 ? -7.164 28.281 -6.691 1 95.75 353 ALA B N 1
ATOM 6236 C CA . ALA B 1 353 ? -8.344 27.625 -6.133 1 95.75 353 ALA B CA 1
ATOM 6237 C C . ALA B 1 353 ? -9.266 27.109 -7.238 1 95.75 353 ALA B C 1
ATOM 6239 O O . ALA B 1 353 ? -9.805 26 -7.145 1 95.75 353 ALA B O 1
ATOM 6240 N N . LYS B 1 354 ? -9.422 27.938 -8.234 1 95.81 354 LYS B N 1
ATOM 6241 C CA . LYS B 1 354 ? -10.234 27.531 -9.375 1 95.81 354 LYS B CA 1
ATOM 6242 C C . LYS B 1 354 ? -9.617 26.328 -10.086 1 95.81 354 LYS B C 1
ATOM 6244 O O . LYS B 1 354 ? -10.336 25.453 -10.578 1 95.81 354 LYS B O 1
ATOM 6249 N N . GLY B 1 355 ? -8.258 26.344 -10.203 1 96.38 355 GLY B N 1
ATOM 6250 C CA . GLY B 1 355 ? -7.586 25.188 -10.766 1 96.38 355 GLY B CA 1
ATOM 6251 C C . GLY B 1 355 ? -7.855 23.906 -10 1 96.38 355 GLY B C 1
ATOM 6252 O O . GLY B 1 355 ? -8.117 22.875 -10.602 1 96.38 355 GLY B O 1
ATOM 6253 N N . VAL B 1 356 ? -7.816 23.938 -8.695 1 96.81 356 VAL B N 1
ATOM 6254 C CA . VAL B 1 356 ? -8.109 22.781 -7.855 1 96.81 356 VAL B CA 1
ATOM 6255 C C . VAL B 1 356 ? -9.562 22.359 -8.039 1 96.81 356 VAL B C 1
ATOM 6257 O O . VAL B 1 356 ? -9.867 21.172 -8.125 1 96.81 356 VAL B O 1
ATOM 6260 N N . GLN B 1 357 ? -10.516 23.312 -8.07 1 95.75 357 GLN B N 1
ATOM 6261 C CA . GLN B 1 357 ? -11.93 23.031 -8.297 1 95.75 357 GLN B CA 1
ATOM 6262 C C . GLN B 1 357 ? -12.133 22.266 -9.602 1 95.75 357 GLN B C 1
ATOM 6264 O O . GLN B 1 357 ? -12.883 21.297 -9.648 1 95.75 357 GLN B O 1
ATOM 6269 N N . LEU B 1 358 ? -11.438 22.719 -10.648 1 95.94 358 LEU B N 1
ATOM 6270 C CA . LEU B 1 358 ? -11.547 22.047 -11.938 1 95.94 358 LEU B CA 1
ATOM 6271 C C . LEU B 1 358 ? -11.00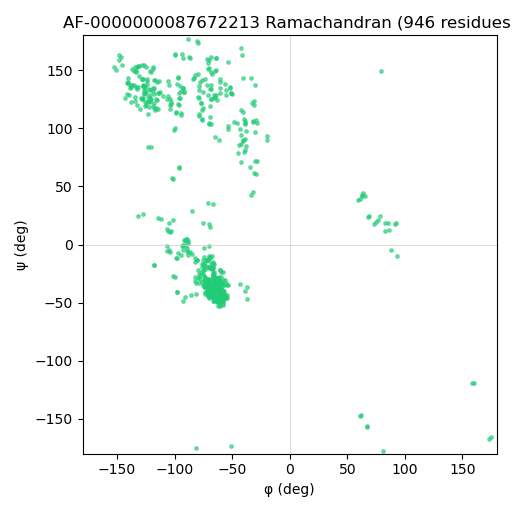8 20.625 -11.859 1 95.94 358 LEU B C 1
ATOM 6273 O O . LEU B 1 358 ? -11.617 19.703 -12.406 1 95.94 358 LEU B O 1
ATOM 6277 N N . GLU B 1 359 ? -9.883 20.484 -11.234 1 96.88 359 GLU B N 1
ATOM 6278 C CA . GLU B 1 359 ? -9.32 19.156 -11.047 1 96.88 359 GLU B CA 1
ATOM 6279 C C . GLU B 1 359 ? -10.297 18.234 -10.32 1 96.88 359 GLU B C 1
ATOM 6281 O O . GLU B 1 359 ? -10.477 17.078 -10.719 1 96.88 359 GLU B O 1
ATOM 6286 N N . ASP B 1 360 ? -10.945 18.75 -9.281 1 96.94 360 ASP B N 1
ATOM 6287 C CA . ASP B 1 360 ? -11.883 17.953 -8.5 1 96.94 360 ASP B CA 1
ATOM 6288 C C . ASP B 1 360 ? -13.141 17.625 -9.305 1 96.94 360 ASP B C 1
ATOM 6290 O O . ASP B 1 360 ? -13.711 16.547 -9.164 1 96.94 360 ASP B O 1
ATOM 6294 N N . LEU B 1 361 ? -13.578 18.547 -10.125 1 96.38 361 LEU B N 1
ATOM 6295 C CA . LEU B 1 361 ? -14.703 18.297 -11.023 1 96.38 361 LEU B CA 1
ATOM 6296 C C . LEU B 1 361 ? -14.398 17.141 -11.969 1 96.38 361 LEU B C 1
ATOM 6298 O O . LEU B 1 361 ? -15.211 16.234 -12.133 1 96.38 361 LEU B O 1
ATOM 6302 N N . LEU B 1 362 ? -13.195 17.172 -12.562 1 96.75 362 LEU B N 1
ATOM 6303 C CA . LEU B 1 362 ? -12.797 16.125 -13.5 1 96.75 362 LEU B CA 1
ATOM 6304 C C . LEU B 1 362 ? -12.625 14.789 -12.781 1 96.75 362 LEU B C 1
ATOM 6306 O O . LEU B 1 362 ? -12.953 13.734 -13.336 1 96.75 362 LEU B O 1
ATOM 6310 N N . ALA B 1 363 ? -12.141 14.867 -11.578 1 97.12 363 ALA B N 1
ATOM 6311 C CA . ALA B 1 363 ? -12.023 13.656 -10.773 1 97.12 363 ALA B CA 1
ATOM 6312 C C . ALA B 1 363 ? -13.398 13.047 -10.492 1 97.12 363 ALA B C 1
ATOM 6314 O O . ALA B 1 363 ? -13.555 11.828 -10.5 1 97.12 363 ALA B O 1
ATOM 6315 N N . TYR B 1 364 ? -14.383 13.93 -10.203 1 96.44 364 TYR B N 1
ATOM 6316 C CA . TYR B 1 364 ? -15.75 13.461 -9.969 1 96.44 364 TYR B CA 1
ATOM 6317 C C . TYR B 1 364 ? -16.328 12.82 -11.227 1 96.44 364 TYR B C 1
ATOM 6319 O O . TYR B 1 364 ? -16.891 11.719 -11.164 1 96.44 364 TYR B O 1
ATOM 6327 N N . ARG B 1 365 ? -16.141 13.391 -12.336 1 96.56 365 ARG B N 1
ATOM 6328 C CA . ARG B 1 365 ? -16.609 12.844 -13.609 1 96.56 365 ARG B CA 1
ATOM 6329 C C . ARG B 1 365 ? -15.969 11.484 -13.883 1 96.56 365 ARG B C 1
ATOM 6331 O O . ARG B 1 365 ? -16.641 10.547 -14.305 1 96.56 365 ARG B O 1
ATOM 6338 N N . LYS B 1 366 ? -14.703 11.398 -13.609 1 96.88 366 LYS B N 1
ATOM 6339 C CA . LYS B 1 366 ? -13.992 10.148 -13.812 1 96.88 366 LYS B CA 1
ATOM 6340 C C . LYS B 1 366 ? -14.523 9.055 -12.891 1 96.88 366 LYS B C 1
ATOM 6342 O O . LYS B 1 366 ? -14.68 7.902 -13.305 1 96.88 366 LYS B O 1
ATOM 6347 N N . ALA B 1 367 ? -14.781 9.406 -11.656 1 96.81 367 ALA B N 1
ATOM 6348 C CA . ALA B 1 367 ? -15.305 8.43 -10.695 1 96.81 367 ALA B CA 1
ATOM 6349 C C . ALA B 1 367 ? -16.641 7.867 -11.164 1 96.81 367 ALA B C 1
ATOM 6351 O O . ALA B 1 367 ? -16.891 6.664 -11.07 1 96.81 367 ALA B O 1
ATOM 6352 N N . VAL B 1 368 ? -17.469 8.719 -11.664 1 95.44 368 VAL B N 1
ATOM 6353 C CA . VAL B 1 368 ? -18.781 8.32 -12.141 1 95.44 368 VAL B CA 1
ATOM 6354 C C . VAL B 1 368 ? -18.641 7.375 -13.336 1 95.44 368 VAL B C 1
ATOM 6356 O O . VAL B 1 368 ? -19.219 6.289 -13.352 1 95.44 368 VAL B O 1
ATOM 6359 N N . LEU B 1 369 ? -17.812 7.691 -14.328 1 95.38 369 LEU B N 1
ATOM 6360 C CA . LEU B 1 369 ? -17.609 6.871 -15.523 1 95.38 369 LEU B CA 1
ATOM 6361 C C . LEU B 1 369 ? -16.984 5.527 -15.156 1 95.38 369 LEU B C 1
ATOM 6363 O O . LEU B 1 369 ? -17.391 4.488 -15.688 1 95.38 369 LEU B O 1
ATOM 6367 N N . SER B 1 370 ? -16.047 5.605 -14.273 1 96.5 370 SER B N 1
ATOM 6368 C CA . SER B 1 370 ? -15.391 4.375 -13.844 1 96.5 370 SER B CA 1
ATOM 6369 C C . SER B 1 370 ? -16.359 3.445 -13.133 1 96.5 370 SER B C 1
ATOM 6371 O O . SER B 1 370 ? -16.266 2.223 -13.258 1 96.5 370 SER B O 1
ATOM 6373 N N . ALA B 1 371 ? -17.266 4.031 -12.398 1 95.06 371 ALA B N 1
ATOM 6374 C CA . ALA B 1 371 ? -18.25 3.23 -11.688 1 95.06 371 ALA B CA 1
ATOM 6375 C C . ALA B 1 371 ? -19.141 2.463 -12.664 1 95.06 371 ALA B C 1
ATOM 6377 O O . ALA B 1 371 ? -19.438 1.285 -12.453 1 95.06 371 ALA B O 1
ATOM 6378 N N . PHE B 1 372 ? -19.578 3.064 -13.758 1 94.38 372 PHE B N 1
ATOM 6379 C CA . PHE B 1 372 ? -20.375 2.389 -14.781 1 94.38 372 PHE B CA 1
ATOM 6380 C C . PHE B 1 372 ? -19.594 1.243 -15.406 1 94.38 372 PHE B C 1
ATOM 6382 O O . PHE B 1 372 ? -20.109 0.144 -15.586 1 94.38 372 PHE B O 1
ATOM 6389 N N . ALA B 1 373 ? -18.359 1.503 -15.719 1 95.88 373 ALA B N 1
ATOM 6390 C CA . ALA B 1 373 ? -17.5 0.485 -16.312 1 95.88 373 ALA B CA 1
ATOM 6391 C C . ALA B 1 373 ? -17.312 -0.698 -15.367 1 95.88 373 ALA B C 1
ATOM 6393 O O . ALA B 1 373 ? -17.297 -1.853 -15.805 1 95.88 373 ALA B O 1
ATOM 6394 N N . ASP B 1 374 ? -17.172 -0.354 -14.102 1 96.06 374 ASP B N 1
ATOM 6395 C CA . ASP B 1 374 ? -16.969 -1.407 -13.109 1 96.06 374 ASP B CA 1
ATOM 6396 C C . ASP B 1 374 ? -18.172 -2.357 -13.078 1 96.06 374 ASP B C 1
ATOM 6398 O O . ASP B 1 374 ? -18 -3.576 -13.016 1 96.06 374 ASP B O 1
ATOM 6402 N N . VAL B 1 375 ? -19.344 -1.821 -13.102 1 93.94 375 VAL B N 1
ATOM 6403 C CA . VAL B 1 375 ? -20.547 -2.635 -13.055 1 93.94 375 VAL B CA 1
ATOM 6404 C C . VAL B 1 375 ? -20.656 -3.484 -14.32 1 93.94 375 VAL B C 1
ATOM 6406 O O . VAL B 1 375 ? -20.906 -4.691 -14.25 1 93.94 375 VAL B O 1
ATOM 6409 N N . GLU B 1 376 ? -20.391 -2.863 -15.492 1 94.94 376 GLU B N 1
ATOM 6410 C CA . GLU B 1 376 ? -20.438 -3.59 -16.75 1 94.94 376 GLU B CA 1
ATOM 6411 C C . GLU B 1 376 ? -19.438 -4.75 -16.766 1 94.94 376 GLU B C 1
ATOM 6413 O O . GLU B 1 376 ? -19.781 -5.863 -17.172 1 94.94 376 GLU B O 1
ATOM 6418 N N . LYS B 1 377 ? -18.266 -4.484 -16.281 1 96.56 377 LYS B N 1
ATOM 6419 C CA . LYS B 1 377 ? -17.219 -5.508 -16.25 1 96.56 377 LYS B CA 1
ATOM 6420 C C . LYS B 1 377 ? -17.625 -6.66 -15.328 1 96.56 377 LYS B C 1
ATOM 6422 O O . LYS B 1 377 ? -17.438 -7.828 -15.68 1 96.56 377 LYS B O 1
ATOM 6427 N N . ALA B 1 378 ? -18.203 -6.312 -14.234 1 95.5 378 ALA B N 1
ATOM 6428 C CA . ALA B 1 378 ? -18.578 -7.34 -13.266 1 95.5 378 ALA B CA 1
ATOM 6429 C C . ALA B 1 378 ? -19.766 -8.156 -13.773 1 95.5 378 ALA B C 1
ATOM 6431 O O . ALA B 1 378 ? -19.812 -9.375 -13.578 1 95.5 378 ALA B O 1
ATOM 6432 N N . LEU B 1 379 ? -20.688 -7.52 -14.414 1 94.06 379 LEU B N 1
ATOM 6433 C CA . LEU B 1 379 ? -21.859 -8.211 -14.945 1 94.06 379 LEU B CA 1
ATOM 6434 C C . LEU B 1 379 ? -21.453 -9.203 -16.031 1 94.06 379 LEU B C 1
ATOM 6436 O O . LEU B 1 379 ? -21.922 -10.352 -16.031 1 94.06 379 LEU B O 1
ATOM 6440 N N . VAL B 1 380 ? -20.594 -8.773 -16.953 1 96.19 380 VAL B N 1
ATOM 6441 C CA . VAL B 1 380 ? -20.156 -9.664 -18.016 1 96.19 380 VAL B CA 1
ATOM 6442 C C . VAL B 1 380 ? -19.391 -10.844 -17.438 1 96.19 380 VAL B C 1
ATOM 6444 O O . VAL B 1 380 ? -19.562 -11.984 -17.859 1 96.19 380 VAL B O 1
ATOM 6447 N N . ALA B 1 381 ? -18.562 -10.555 -16.484 1 96.88 381 ALA B N 1
ATOM 6448 C CA . ALA B 1 381 ? -17.797 -11.617 -15.852 1 96.88 381 ALA B CA 1
ATOM 6449 C C . ALA B 1 381 ? -18.719 -12.641 -15.195 1 96.88 381 ALA B C 1
ATOM 6451 O O . ALA B 1 381 ? -18.578 -13.852 -15.398 1 96.88 381 ALA B O 1
ATOM 6452 N N . LEU B 1 382 ? -19.719 -12.172 -14.422 1 95.06 382 LEU B N 1
ATOM 6453 C CA . LEU B 1 382 ? -20.641 -13.078 -13.719 1 95.06 382 LEU B CA 1
ATOM 6454 C C . LEU B 1 382 ? -21.438 -13.914 -14.711 1 95.06 382 LEU B C 1
ATOM 6456 O O . LEU B 1 382 ? -21.562 -15.125 -14.547 1 95.06 382 LEU B O 1
ATOM 6460 N N . GLN B 1 383 ? -21.922 -13.328 -15.766 1 94.81 383 GLN B N 1
ATOM 6461 C CA . GLN B 1 383 ? -22.703 -14.023 -16.781 1 94.81 383 GLN B CA 1
ATOM 6462 C C . GLN B 1 383 ? -21.875 -15.086 -17.484 1 94.81 383 GLN B C 1
ATOM 6464 O O . GLN B 1 383 ? -22.297 -16.234 -17.609 1 94.81 383 GLN B O 1
ATOM 6469 N N . GLN B 1 384 ? -20.656 -14.68 -17.875 1 97.31 384 GLN B N 1
ATOM 6470 C CA . GLN B 1 384 ? -19.828 -15.586 -18.656 1 97.31 384 GLN B CA 1
ATOM 6471 C C . GLN B 1 384 ? -19.25 -16.703 -17.797 1 97.31 384 GLN B C 1
ATOM 6473 O O . GLN B 1 384 ? -19.156 -17.844 -18.234 1 97.31 384 GLN B O 1
ATOM 6478 N N . PHE B 1 385 ? -18.906 -16.438 -16.578 1 97.5 385 PHE B N 1
ATOM 6479 C CA . PHE B 1 385 ? -18.375 -17.484 -15.719 1 97.5 385 PHE B CA 1
ATOM 6480 C C . PHE B 1 385 ? -19.469 -18.438 -15.273 1 97.5 385 PHE B C 1
ATOM 6482 O O . PHE B 1 385 ? -19.219 -19.625 -15.062 1 97.5 385 PHE B O 1
ATOM 6489 N N . THR B 1 386 ? -20.719 -17.938 -15.156 1 96.25 386 THR B N 1
ATOM 6490 C CA . THR B 1 386 ? -21.844 -18.828 -14.883 1 96.25 386 THR B CA 1
ATOM 6491 C C . THR B 1 386 ? -22.047 -19.812 -16.031 1 96.25 386 THR B C 1
ATOM 6493 O O . THR B 1 386 ? -22.203 -21.016 -15.805 1 96.25 386 THR B O 1
ATOM 6496 N N . LEU B 1 387 ? -21.984 -19.266 -17.219 1 97 387 LEU B N 1
ATOM 6497 C CA . LEU B 1 387 ? -22.078 -20.125 -18.391 1 97 387 LEU B CA 1
ATOM 6498 C C . LEU B 1 387 ? -20.906 -21.094 -18.453 1 97 387 LEU B C 1
ATOM 6500 O O . LEU B 1 387 ? -21.109 -22.281 -18.719 1 97 387 LEU B O 1
ATOM 6504 N N . GLN B 1 388 ? -19.781 -20.578 -18.172 1 98.31 388 GLN B N 1
ATOM 6505 C CA . GLN B 1 388 ? -18.594 -21.422 -18.219 1 98.31 388 GLN B CA 1
ATOM 6506 C C . GLN B 1 388 ? -18.672 -22.547 -17.188 1 98.31 388 GLN B C 1
ATOM 6508 O O . GLN B 1 388 ? -18.234 -23.672 -17.453 1 98.31 388 GLN B O 1
ATOM 6513 N N . GLU B 1 389 ? -19.188 -22.25 -16.031 1 97.69 389 GLU B N 1
ATOM 6514 C CA . GLU B 1 389 ? -19.344 -23.281 -15 1 97.69 389 GLU B CA 1
ATOM 6515 C C . GLU B 1 389 ? -20.234 -24.422 -15.492 1 97.69 389 GLU B C 1
ATOM 6517 O O . GLU B 1 389 ? -19.906 -25.594 -15.305 1 97.69 389 GLU B O 1
ATOM 6522 N N . ARG B 1 390 ? -21.281 -24.109 -16.156 1 97.38 390 ARG B N 1
ATOM 6523 C CA . ARG B 1 390 ? -22.203 -25.109 -16.688 1 97.38 390 ARG B CA 1
ATOM 6524 C C . ARG B 1 390 ? -21.516 -25.969 -17.75 1 97.38 390 ARG B C 1
ATOM 6526 O O . ARG B 1 390 ? -21.578 -27.203 -17.688 1 97.38 390 ARG B O 1
ATOM 6533 N N . LEU B 1 391 ? -20.797 -25.297 -18.625 1 98.19 391 LEU B N 1
ATOM 6534 C CA . LEU B 1 391 ? -20.125 -26 -19.703 1 98.19 391 LEU B CA 1
ATOM 6535 C C . LEU B 1 391 ? -18.984 -26.859 -19.172 1 98.19 391 LEU B C 1
ATOM 6537 O O . LEU B 1 391 ? -18.797 -28 -19.609 1 98.19 391 LEU B O 1
ATOM 6541 N N . GLN B 1 392 ? -18.344 -26.328 -18.219 1 98.38 392 GLN B N 1
ATOM 6542 C CA . GLN B 1 392 ? -17.203 -27.047 -17.656 1 98.38 392 GLN B CA 1
ATOM 6543 C C . GLN B 1 392 ? -17.672 -28.234 -16.812 1 98.38 392 GLN B C 1
ATOM 6545 O O . GLN B 1 392 ? -16.984 -29.266 -16.75 1 98.38 392 GLN B O 1
ATOM 6550 N N . THR B 1 393 ? -18.797 -28.141 -16.172 1 98 393 THR B N 1
ATOM 6551 C CA . THR B 1 393 ? -19.359 -29.266 -15.438 1 98 393 THR B CA 1
ATOM 6552 C C . THR B 1 393 ? -19.656 -30.438 -16.375 1 98 393 THR B C 1
ATOM 6554 O O . THR B 1 393 ? -19.391 -31.594 -16.031 1 98 393 THR B O 1
ATOM 6557 N N . GLU B 1 394 ? -20.125 -30.125 -17.547 1 97.75 394 GLU B N 1
ATOM 6558 C CA . GLU B 1 394 ? -20.344 -31.141 -18.562 1 97.75 394 GLU B CA 1
ATOM 6559 C C . GLU B 1 394 ? -19.031 -31.781 -19 1 97.75 394 GLU B C 1
ATOM 6561 O O . GLU B 1 394 ? -18.969 -33 -19.188 1 97.75 394 GLU B O 1
ATOM 6566 N N . ALA B 1 395 ? -18.078 -30.938 -19.141 1 97.62 395 ALA B N 1
ATOM 6567 C CA . ALA B 1 395 ? -16.766 -31.438 -19.531 1 97.62 395 ALA B CA 1
ATOM 6568 C C . ALA B 1 395 ? -16.219 -32.375 -18.469 1 97.62 395 ALA B C 1
ATOM 6570 O O . ALA B 1 395 ? -15.633 -33.438 -18.812 1 97.62 395 ALA B O 1
ATOM 6571 N N . VAL B 1 396 ? -16.391 -32.094 -17.203 1 97.88 396 VAL B N 1
ATOM 6572 C CA . VAL B 1 396 ? -15.922 -32.938 -16.125 1 97.88 396 VAL B CA 1
ATOM 6573 C C . VAL B 1 396 ? -16.672 -34.281 -16.141 1 97.88 396 VAL B C 1
ATOM 6575 O O . VAL B 1 396 ? -16.078 -35.344 -16.016 1 97.88 396 VAL B O 1
ATOM 6578 N N . THR B 1 397 ? -17.969 -34.281 -16.375 1 97.69 397 THR B N 1
ATOM 6579 C CA . THR B 1 397 ? -18.781 -35.469 -16.406 1 97.69 397 THR B CA 1
ATOM 6580 C C . THR B 1 397 ? -18.344 -36.406 -17.547 1 97.69 397 THR B C 1
ATOM 6582 O O . THR B 1 397 ? -18.172 -37.594 -17.344 1 97.69 397 THR B O 1
ATOM 6585 N N . SER B 1 398 ? -18.109 -35.781 -18.672 1 97.5 398 SER B N 1
ATOM 6586 C CA . SER B 1 398 ? -17.688 -36.562 -19.828 1 97.5 398 SER B CA 1
ATOM 6587 C C . SER B 1 398 ? -16.281 -37.125 -19.625 1 97.5 398 SER B C 1
ATOM 6589 O O . SER B 1 398 ? -16.031 -38.281 -19.969 1 97.5 398 SER B O 1
ATOM 6591 N N . SER B 1 399 ? -15.445 -36.312 -19.062 1 97.25 399 SER B N 1
ATOM 6592 C CA . SER B 1 399 ? -14.086 -36.75 -18.812 1 97.25 399 SER B CA 1
ATOM 6593 C C . SER B 1 399 ? -14.047 -37.875 -17.766 1 97.25 399 SER B C 1
ATOM 6595 O O . SER B 1 399 ? -13.242 -38.781 -17.859 1 97.25 399 SER B O 1
ATOM 6597 N N . ARG B 1 400 ? -14.875 -37.781 -16.766 1 96.5 400 ARG B N 1
ATOM 6598 C CA . ARG B 1 400 ? -14.961 -38.812 -15.742 1 96.5 400 ARG B CA 1
ATOM 6599 C C . ARG B 1 400 ? -15.445 -40.125 -16.328 1 96.5 400 ARG B C 1
ATOM 6601 O O . ARG B 1 400 ? -14.891 -41.188 -16.016 1 96.5 400 ARG B O 1
ATOM 6608 N N . ARG B 1 401 ? -16.406 -40.125 -17.203 1 95.88 401 ARG B N 1
ATOM 6609 C CA . ARG B 1 401 ? -16.891 -41.312 -17.875 1 95.88 401 ARG B CA 1
ATOM 6610 C C . ARG B 1 401 ? -15.812 -41.969 -18.719 1 95.88 401 ARG B C 1
ATOM 6612 O O . ARG B 1 401 ? -15.617 -43.156 -18.688 1 95.88 401 ARG B O 1
ATOM 6619 N N . ALA B 1 402 ? -15.141 -41.062 -19.438 1 95.62 402 ALA B N 1
ATOM 6620 C CA . ALA B 1 402 ? -14.062 -41.562 -20.281 1 95.62 402 ALA B CA 1
ATOM 6621 C C . ALA B 1 402 ? -12.984 -42.25 -19.453 1 95.62 402 ALA B C 1
ATOM 6623 O O . ALA B 1 402 ? -12.492 -43.312 -19.828 1 95.62 402 ALA B O 1
ATOM 6624 N N . PHE B 1 403 ? -12.633 -41.75 -18.328 1 94.44 403 PHE B N 1
ATOM 6625 C CA . PHE B 1 403 ? -11.602 -42.312 -17.469 1 94.44 403 PHE B CA 1
ATOM 6626 C C . PHE B 1 403 ? -12.07 -43.625 -16.859 1 94.44 403 PHE B C 1
ATOM 6628 O O . PHE B 1 403 ? -11.312 -44.594 -16.812 1 94.44 403 PHE B O 1
ATOM 6635 N N . ASP B 1 404 ? -13.32 -43.688 -16.422 1 94.06 404 ASP B N 1
ATOM 6636 C CA . ASP B 1 404 ? -13.883 -44.906 -15.836 1 94.06 404 ASP B CA 1
ATOM 6637 C C . ASP B 1 404 ? -13.883 -46.031 -16.844 1 94.06 404 ASP B C 1
ATOM 6639 O O . ASP B 1 404 ? -13.531 -47.188 -16.516 1 94.06 404 ASP B O 1
ATOM 6643 N N . VAL B 1 405 ? -14.18 -45.719 -18.094 1 94.94 405 VAL B N 1
ATOM 6644 C CA . VAL B 1 405 ? -14.203 -46.719 -19.156 1 94.94 405 VAL B CA 1
ATOM 6645 C C . VAL B 1 405 ? -12.773 -47.188 -19.453 1 94.94 405 VAL B C 1
ATOM 6647 O O . VAL B 1 405 ? -12.516 -48.406 -19.547 1 94.94 405 VAL B O 1
ATOM 6650 N N . ALA B 1 406 ? -11.922 -46.219 -19.531 1 92.94 406 ALA B N 1
ATOM 6651 C CA . ALA B 1 406 ? -10.531 -46.531 -19.844 1 92.94 406 ALA B CA 1
ATOM 6652 C C . ALA B 1 406 ? -9.922 -47.406 -18.75 1 92.94 406 ALA B C 1
ATOM 6654 O O . ALA B 1 406 ? -9.195 -48.375 -19.031 1 92.94 406 ALA B O 1
ATOM 6655 N N . GLU B 1 407 ? -10.172 -47.156 -17.516 1 90.69 407 GLU B N 1
ATOM 6656 C CA . GLU B 1 407 ? -9.656 -47.938 -16.406 1 90.69 407 GLU B CA 1
ATOM 6657 C C . GLU B 1 407 ? -10.211 -49.344 -16.422 1 90.69 407 GLU B C 1
ATOM 6659 O O . GLU B 1 407 ? -9.477 -50.312 -16.188 1 90.69 407 GLU B O 1
ATOM 6664 N N . THR B 1 408 ? -11.508 -49.531 -16.766 1 91.88 408 THR B N 1
ATOM 6665 C CA . THR B 1 408 ? -12.148 -50.812 -16.844 1 91.88 408 THR B CA 1
ATOM 6666 C C . THR B 1 408 ? -11.539 -51.656 -17.984 1 91.88 408 THR B C 1
ATOM 6668 O O . THR B 1 408 ? -11.281 -52.844 -17.812 1 91.88 408 THR B O 1
ATOM 6671 N N . GLN B 1 409 ? -11.266 -50.969 -19.047 1 92.19 409 GLN B N 1
ATOM 6672 C CA . GLN B 1 409 ? -10.695 -51.688 -20.203 1 92.19 409 GLN B CA 1
ATOM 6673 C C . GLN B 1 409 ? -9.242 -52.062 -19.938 1 92.19 409 GLN B C 1
ATOM 6675 O O . GLN B 1 409 ? -8.766 -53.094 -20.438 1 92.19 409 GLN B O 1
ATOM 6680 N N . LEU B 1 410 ? -8.609 -51.25 -19.203 1 89.44 410 LEU B N 1
ATOM 6681 C CA . LEU B 1 410 ? -7.234 -51.594 -18.844 1 89.44 410 LEU B CA 1
ATOM 6682 C C . LEU B 1 410 ? -7.203 -52.844 -17.969 1 89.44 410 LEU B C 1
ATOM 6684 O O . LEU B 1 410 ? -6.359 -53.719 -18.172 1 89.44 410 LEU B O 1
ATOM 6688 N N . ARG B 1 411 ? -8.102 -52.938 -17.047 1 87.62 411 ARG B N 1
ATOM 6689 C CA . ARG B 1 411 ? -8.203 -54.125 -16.172 1 87.62 411 ARG B CA 1
ATOM 6690 C C . ARG B 1 411 ? -8.508 -55.375 -16.984 1 87.62 411 ARG B C 1
ATOM 6692 O O . ARG B 1 411 ? -8.016 -56.469 -16.656 1 87.62 411 ARG B O 1
ATOM 6699 N N . ALA B 1 412 ? -9.234 -55.125 -18.109 1 87.75 412 ALA B N 1
ATOM 6700 C CA . ALA B 1 412 ? -9.609 -56.25 -18.984 1 87.75 412 ALA B CA 1
ATOM 6701 C C . ALA B 1 412 ? -8.516 -56.5 -20.016 1 87.75 412 ALA B C 1
ATOM 6703 O O . ALA B 1 412 ? -8.578 -57.5 -20.75 1 87.75 412 ALA B O 1
ATOM 6704 N N . GLY B 1 413 ? -7.574 -55.594 -20.062 1 84.62 413 GLY B N 1
ATOM 6705 C CA . GLY B 1 413 ? -6.473 -55.75 -21 1 84.62 413 GLY B CA 1
ATOM 6706 C C . GLY B 1 413 ? -6.832 -55.375 -22.422 1 84.62 413 GLY B C 1
ATOM 6707 O O . GLY B 1 413 ? -6.18 -55.781 -23.375 1 84.62 413 GLY B O 1
ATOM 6708 N N . THR B 1 414 ? -7.832 -54.531 -22.609 1 86.44 414 THR B N 1
ATOM 6709 C CA . THR B 1 414 ? -8.328 -54.219 -23.938 1 86.44 414 THR B CA 1
ATOM 6710 C C . THR B 1 414 ? -7.902 -52.812 -24.375 1 86.44 414 THR B C 1
ATOM 6712 O O . THR B 1 414 ? -8.188 -52.406 -25.5 1 86.44 414 THR B O 1
ATOM 6715 N N . VAL B 1 415 ? -7.266 -52.031 -23.5 1 84.31 415 VAL B N 1
ATOM 6716 C CA . VAL B 1 415 ? -6.789 -50.719 -23.844 1 84.31 415 VAL B CA 1
ATOM 6717 C C . VAL B 1 415 ? -5.348 -50.531 -23.375 1 84.31 415 VAL B C 1
ATOM 6719 O O . VAL B 1 415 ? -4.902 -51.219 -22.453 1 84.31 415 VAL B O 1
ATOM 6722 N N . ASN B 1 416 ? -4.699 -49.719 -24.031 1 81.81 416 ASN B N 1
ATOM 6723 C CA . ASN B 1 416 ? -3.311 -49.469 -23.672 1 81.81 416 ASN B CA 1
ATOM 6724 C C . ASN B 1 416 ? -3.195 -48.375 -22.609 1 81.81 416 ASN B C 1
ATOM 6726 O O . ASN B 1 416 ? -4.148 -47.625 -22.375 1 81.81 416 ASN B O 1
ATOM 6730 N N . LEU B 1 417 ? -2.055 -48.344 -21.953 1 82.5 417 LEU B N 1
ATOM 6731 C CA . LEU B 1 417 ? -1.793 -47.438 -20.828 1 82.5 417 LEU B CA 1
ATOM 6732 C C . LEU B 1 417 ? -1.872 -46 -21.297 1 82.5 417 LEU B C 1
ATOM 6734 O O . LEU B 1 417 ? -2.359 -45.125 -20.547 1 82.5 417 LEU B O 1
ATOM 6738 N N . ILE B 1 418 ? -1.451 -45.719 -22.453 1 79 418 ILE B N 1
ATOM 6739 C CA . ILE B 1 418 ? -1.399 -44.344 -22.953 1 79 418 ILE B CA 1
ATOM 6740 C C . ILE B 1 418 ? -2.805 -43.75 -22.969 1 79 418 ILE B C 1
ATOM 6742 O O . ILE B 1 418 ? -2.992 -42.562 -22.641 1 79 418 ILE B O 1
ATOM 6746 N N . THR B 1 419 ? -3.746 -44.594 -23.375 1 84.75 419 THR B N 1
ATOM 6747 C CA . THR B 1 419 ? -5.137 -44.125 -23.406 1 84.75 419 THR B CA 1
ATOM 6748 C C . THR B 1 419 ? -5.629 -43.812 -22 1 84.75 419 THR B C 1
ATOM 6750 O O . THR B 1 419 ? -6.297 -42.781 -21.797 1 84.75 419 THR B O 1
ATOM 6753 N N . VAL B 1 420 ? -5.234 -44.594 -21.016 1 87.88 420 VAL B N 1
ATOM 6754 C CA . VAL B 1 420 ? -5.652 -44.375 -19.641 1 87.88 420 VAL B CA 1
ATOM 6755 C C . VAL B 1 420 ? -4.969 -43.125 -19.094 1 87.88 420 VAL B C 1
ATOM 6757 O O . VAL B 1 420 ? -5.605 -42.281 -18.438 1 87.88 420 VAL B O 1
ATOM 6760 N N . LEU B 1 421 ? -3.75 -42.969 -19.422 1 84.81 421 LEU B N 1
ATOM 6761 C CA . LEU B 1 421 ? -3.006 -41.781 -18.984 1 84.81 421 LEU B CA 1
ATOM 6762 C C . LEU B 1 421 ? -3.619 -40.5 -19.562 1 84.81 421 LEU B C 1
ATOM 6764 O O . LEU B 1 421 ? -3.76 -39.5 -18.844 1 84.81 421 LEU B O 1
ATOM 6768 N N . GLN B 1 422 ? -3.98 -40.531 -20.703 1 85.56 422 GLN B N 1
ATOM 6769 C CA . GLN B 1 422 ? -4.562 -39.375 -21.375 1 85.56 422 GLN B CA 1
ATOM 6770 C C . GLN B 1 422 ? -5.922 -39.031 -20.781 1 85.56 422 GLN B C 1
ATOM 6772 O O . GLN B 1 422 ? -6.219 -37.844 -20.562 1 85.56 422 GLN B O 1
ATOM 6777 N N . THR B 1 423 ? -6.695 -40.062 -20.562 1 90.88 423 THR B N 1
ATOM 6778 C CA . THR B 1 423 ? -8.016 -39.812 -19.984 1 90.88 423 THR B CA 1
ATOM 6779 C C . THR B 1 423 ? -7.898 -39.312 -18.562 1 90.88 423 THR B C 1
ATOM 6781 O O . THR B 1 423 ? -8.688 -38.438 -18.125 1 90.88 423 THR B O 1
ATOM 6784 N N . GLN B 1 424 ? -6.949 -39.812 -17.844 1 90.5 424 GLN B N 1
ATOM 6785 C CA . GLN B 1 424 ? -6.707 -39.344 -16.484 1 90.5 424 GLN B CA 1
ATOM 6786 C C . GLN B 1 424 ? -6.27 -37.875 -16.469 1 90.5 424 GLN B C 1
ATOM 6788 O O . GLN B 1 424 ? -6.758 -37.094 -15.664 1 90.5 424 GLN B O 1
ATOM 6793 N N . GLN B 1 425 ? -5.359 -37.562 -17.312 1 88.69 425 GLN B N 1
ATOM 6794 C CA . GLN B 1 425 ? -4.891 -36.156 -17.422 1 88.69 425 GLN B CA 1
ATOM 6795 C C . GLN B 1 425 ? -6.031 -35.219 -17.812 1 88.69 425 GLN B C 1
ATOM 6797 O O . GLN B 1 425 ? -6.133 -34.125 -17.281 1 88.69 425 GLN B O 1
ATOM 6802 N N . THR B 1 426 ? -6.809 -35.688 -18.703 1 91.38 426 THR B N 1
ATOM 6803 C CA . THR B 1 426 ? -7.941 -34.906 -19.156 1 91.38 426 THR B CA 1
ATOM 6804 C C . THR B 1 426 ? -8.914 -34.656 -18 1 91.38 426 THR B C 1
ATOM 6806 O O . THR B 1 426 ? -9.383 -33.531 -17.812 1 91.38 426 THR B O 1
ATOM 6809 N N . LEU B 1 427 ? -9.188 -35.688 -17.219 1 94.5 427 LEU B N 1
ATOM 6810 C CA . LEU B 1 427 ? -10.086 -35.531 -16.078 1 94.5 427 LEU B CA 1
ATOM 6811 C C . LEU B 1 427 ? -9.508 -34.594 -15.039 1 94.5 427 LEU B C 1
ATOM 6813 O O . LEU B 1 427 ? -10.203 -33.688 -14.547 1 94.5 427 LEU B O 1
ATOM 6817 N N . PHE B 1 428 ? -8.234 -34.719 -14.719 1 93.5 428 PHE B N 1
ATOM 6818 C CA . PHE B 1 428 ? -7.562 -33.875 -13.742 1 93.5 428 PHE B CA 1
ATOM 6819 C C . PHE B 1 428 ? -7.633 -32.406 -14.156 1 93.5 428 PHE B C 1
ATOM 6821 O O . PHE B 1 428 ? -7.984 -31.547 -13.352 1 93.5 428 PHE B O 1
ATOM 6828 N N . THR B 1 429 ? -7.336 -32.156 -15.391 1 94.12 429 THR B N 1
ATOM 6829 C CA . THR B 1 429 ? -7.363 -30.812 -15.93 1 94.12 429 THR B CA 1
ATOM 6830 C C . THR B 1 429 ? -8.781 -30.25 -15.906 1 94.12 429 THR B C 1
ATOM 6832 O O . THR B 1 429 ? -8.984 -29.078 -15.555 1 94.12 429 THR B O 1
ATOM 6835 N N . ALA B 1 430 ? -9.695 -31.062 -16.297 1 96.38 430 ALA B N 1
ATOM 6836 C CA . ALA B 1 430 ? -11.086 -30.641 -16.328 1 96.38 430 ALA B CA 1
ATOM 6837 C C . ALA B 1 430 ? -11.578 -30.266 -14.93 1 96.38 430 ALA B C 1
ATOM 6839 O O . ALA B 1 430 ? -12.242 -29.25 -14.742 1 96.38 430 ALA B O 1
ATOM 6840 N N . GLU B 1 431 ? -11.242 -31.109 -13.969 1 96.69 431 GLU B N 1
ATOM 6841 C CA . GLU B 1 431 ? -11.664 -30.859 -12.594 1 96.69 431 GLU B CA 1
ATOM 6842 C C . GLU B 1 431 ? -11.031 -29.594 -12.031 1 96.69 431 GLU B C 1
ATOM 6844 O O . GLU B 1 431 ? -11.703 -28.797 -11.375 1 96.69 431 GLU B O 1
ATOM 6849 N N . ASN B 1 432 ? -9.789 -29.391 -12.273 1 96.94 432 ASN B N 1
ATOM 6850 C CA . ASN B 1 432 ? -9.102 -28.203 -11.797 1 96.94 432 ASN B CA 1
ATOM 6851 C C . ASN B 1 432 ? -9.656 -26.938 -12.453 1 96.94 432 ASN B C 1
ATOM 6853 O O . ASN B 1 432 ? -9.797 -25.906 -11.797 1 96.94 432 ASN B O 1
ATOM 6857 N N . THR B 1 433 ? -9.891 -27.031 -13.703 1 97.44 433 THR B N 1
ATOM 6858 C CA . THR B 1 433 ? -10.469 -25.906 -14.414 1 97.44 433 THR B CA 1
ATOM 6859 C C . THR B 1 433 ? -11.828 -25.531 -13.836 1 97.44 433 THR B C 1
ATOM 6861 O O . THR B 1 433 ? -12.164 -24.359 -13.711 1 97.44 433 THR B O 1
ATOM 6864 N N . LEU B 1 434 ? -12.602 -26.578 -13.461 1 98 434 LEU B N 1
ATOM 6865 C CA . LEU B 1 434 ? -13.906 -26.297 -12.867 1 98 434 LEU B CA 1
ATOM 6866 C C . LEU B 1 434 ? -13.758 -25.531 -11.555 1 98 434 LEU B C 1
ATOM 6868 O O . LEU B 1 434 ? -14.516 -24.594 -11.289 1 98 434 LEU B O 1
ATOM 6872 N N . VAL B 1 435 ? -12.812 -25.906 -10.727 1 98.19 435 VAL B N 1
ATOM 6873 C CA . VAL B 1 435 ? -12.562 -25.203 -9.477 1 98.19 435 VAL B CA 1
ATOM 6874 C C . VAL B 1 435 ? -12.195 -23.75 -9.766 1 98.19 435 VAL B C 1
ATOM 6876 O O . VAL B 1 435 ? -12.688 -22.828 -9.102 1 98.19 435 VAL B O 1
ATOM 6879 N N . GLN B 1 436 ? -11.375 -23.516 -10.773 1 98.12 436 GLN B N 1
ATOM 6880 C CA . GLN B 1 436 ? -10.945 -22.172 -11.141 1 98.12 436 GLN B CA 1
ATOM 6881 C C . GLN B 1 436 ? -12.117 -21.328 -11.641 1 98.12 436 GLN B C 1
ATOM 6883 O O . GLN B 1 436 ? -12.203 -20.141 -11.352 1 98.12 436 GLN B O 1
ATOM 6888 N N . VAL B 1 437 ? -12.883 -21.953 -12.414 1 98.19 437 VAL B N 1
ATOM 6889 C CA . VAL B 1 437 ? -14.047 -21.266 -12.945 1 98.19 437 VAL B CA 1
ATOM 6890 C C . VAL B 1 437 ? -14.984 -20.875 -11.805 1 98.19 437 VAL B C 1
ATOM 6892 O O . VAL B 1 437 ? -15.5 -19.75 -11.766 1 98.19 437 VAL B O 1
ATOM 6895 N N . ARG B 1 438 ? -15.211 -21.781 -10.898 1 98.06 438 ARG B N 1
ATOM 6896 C CA . ARG B 1 438 ? -16.062 -21.5 -9.75 1 98.06 438 ARG B CA 1
ATOM 6897 C C . ARG B 1 438 ? -15.492 -20.359 -8.914 1 98.06 438 ARG B C 1
ATOM 6899 O O . ARG B 1 438 ? -16.234 -19.484 -8.445 1 98.06 438 ARG B O 1
ATOM 6906 N N . LEU B 1 439 ? -14.195 -20.375 -8.672 1 98.25 439 LEU B N 1
ATOM 6907 C CA . LEU B 1 439 ? -13.539 -19.281 -7.969 1 98.25 439 LEU B CA 1
ATOM 6908 C C . LEU B 1 439 ? -13.758 -17.969 -8.695 1 98.25 439 LEU B C 1
ATOM 6910 O O . LEU B 1 439 ? -14.125 -16.969 -8.078 1 98.25 439 LEU B O 1
ATOM 6914 N N . SER B 1 440 ? -13.539 -18 -10.016 1 98.25 440 SER B N 1
ATOM 6915 C CA . SER B 1 440 ? -13.703 -16.797 -10.812 1 98.25 440 SER B CA 1
ATOM 6916 C C . SER B 1 440 ? -15.133 -16.266 -10.719 1 98.25 440 SER B C 1
ATOM 6918 O O . SER B 1 440 ? -15.352 -15.055 -10.672 1 98.25 440 SER B O 1
ATOM 6920 N N . LYS B 1 441 ? -16.047 -17.156 -10.727 1 97.62 441 LYS B N 1
ATOM 6921 C CA . LYS B 1 441 ? -17.453 -16.766 -10.586 1 97.62 441 LYS B CA 1
ATOM 6922 C C . LYS B 1 441 ? -17.703 -16.109 -9.234 1 97.62 441 LYS B C 1
ATOM 6924 O O . LYS B 1 441 ? -18.344 -15.055 -9.164 1 97.62 441 LYS B O 1
ATOM 6929 N N . LEU B 1 442 ? -17.219 -16.703 -8.156 1 97.38 442 LEU B N 1
ATOM 6930 C CA . LEU B 1 442 ? -17.375 -16.125 -6.824 1 97.38 442 LEU B CA 1
ATOM 6931 C C . LEU B 1 442 ? -16.719 -14.758 -6.734 1 97.38 442 LEU B C 1
ATOM 6933 O O . LEU B 1 442 ? -17.281 -13.828 -6.148 1 97.38 442 LEU B O 1
ATOM 6937 N N . LEU B 1 443 ? -15.523 -14.602 -7.336 1 97.69 443 LEU B N 1
ATOM 6938 C CA . LEU B 1 443 ? -14.836 -13.32 -7.359 1 97.69 443 LEU B CA 1
ATOM 6939 C C . LEU B 1 443 ? -15.617 -12.289 -8.164 1 97.69 443 LEU B C 1
ATOM 6941 O O . LEU B 1 443 ? -15.633 -11.102 -7.82 1 97.69 443 LEU B O 1
ATOM 6945 N N . ALA B 1 444 ? -16.25 -12.773 -9.219 1 96.62 444 ALA B N 1
ATOM 6946 C CA . ALA B 1 444 ? -17.062 -11.883 -10.039 1 96.62 444 ALA B CA 1
ATOM 6947 C C . ALA B 1 444 ? -18.266 -11.359 -9.25 1 96.62 444 ALA B C 1
ATOM 6949 O O . ALA B 1 444 ? -18.641 -10.188 -9.383 1 96.62 444 ALA B O 1
ATOM 6950 N N . VAL B 1 445 ? -18.859 -12.195 -8.461 1 94.81 445 VAL B N 1
ATOM 6951 C CA . VAL B 1 445 ? -19.984 -11.781 -7.633 1 94.81 445 VAL B CA 1
ATOM 6952 C C . VAL B 1 445 ? -19.516 -10.719 -6.633 1 94.81 445 VAL B C 1
ATOM 6954 O O . VAL B 1 445 ? -20.188 -9.695 -6.453 1 94.81 445 VAL B O 1
ATOM 6957 N N . SER B 1 446 ? -18.422 -11.016 -5.965 1 94.38 446 SER B N 1
ATOM 6958 C CA . SER B 1 446 ? -17.859 -10.055 -5.02 1 94.38 446 SER B CA 1
ATOM 6959 C C . SER B 1 446 ? -17.547 -8.727 -5.703 1 94.38 446 SER B C 1
ATOM 6961 O O . SER B 1 446 ? -17.812 -7.656 -5.148 1 94.38 446 SER B O 1
ATOM 6963 N N . SER B 1 447 ? -16.984 -8.82 -6.902 1 95.69 447 SER B N 1
ATOM 6964 C CA . SER B 1 447 ? -16.672 -7.625 -7.672 1 95.69 447 SER B CA 1
ATOM 6965 C C . SER B 1 447 ? -17.938 -6.844 -8.023 1 95.69 447 SER B C 1
ATOM 6967 O O . SER B 1 447 ? -17.938 -5.613 -8.016 1 95.69 447 SER B O 1
ATOM 6969 N N . LEU B 1 448 ? -18.969 -7.547 -8.344 1 93.5 448 LEU B N 1
ATOM 6970 C CA . LEU B 1 448 ? -20.234 -6.895 -8.664 1 93.5 448 LEU B CA 1
ATOM 6971 C C . LEU B 1 448 ? -20.797 -6.168 -7.449 1 93.5 448 LEU B C 1
ATOM 6973 O O . LEU B 1 448 ? -21.25 -5.031 -7.555 1 93.5 448 LEU B O 1
ATOM 6977 N N . PHE B 1 449 ? -20.766 -6.77 -6.367 1 91.69 449 PHE B N 1
ATOM 6978 C CA . PHE B 1 449 ? -21.219 -6.133 -5.141 1 91.69 449 PHE B CA 1
ATOM 6979 C C . PHE B 1 449 ? -20.406 -4.875 -4.844 1 91.69 449 PHE B C 1
ATOM 6981 O O . PHE B 1 449 ? -20.969 -3.85 -4.449 1 91.69 449 PHE B O 1
ATOM 6988 N N . GLN B 1 450 ? -19.109 -4.992 -5.031 1 93.25 450 GLN B N 1
ATOM 6989 C CA . GLN B 1 450 ? -18.25 -3.828 -4.828 1 93.25 450 GLN B CA 1
ATOM 6990 C C . GLN B 1 450 ? -18.594 -2.715 -5.812 1 93.25 450 GLN B C 1
ATOM 6992 O O . GLN B 1 450 ? -18.672 -1.543 -5.438 1 93.25 450 GLN B O 1
ATOM 6997 N N . ALA B 1 451 ? -18.781 -3.098 -7.016 1 94.12 451 ALA B N 1
ATOM 6998 C CA . ALA B 1 451 ? -19.094 -2.139 -8.07 1 94.12 451 ALA B CA 1
ATOM 6999 C C . ALA B 1 451 ? -20.406 -1.422 -7.797 1 94.12 451 ALA B C 1
ATOM 7001 O O . ALA B 1 451 ? -20.578 -0.256 -8.164 1 94.12 451 ALA B O 1
ATOM 7002 N N . LEU B 1 452 ? -21.281 -2.055 -7.125 1 91.5 452 LEU B N 1
ATOM 7003 C CA . LEU B 1 452 ? -22.594 -1.491 -6.852 1 91.5 452 LEU B CA 1
ATOM 7004 C C . LEU B 1 452 ? -22.594 -0.697 -5.551 1 91.5 452 LEU B C 1
ATOM 7006 O O . LEU B 1 452 ? -23.609 -0.104 -5.172 1 91.5 452 LEU B O 1
ATOM 7010 N N . GLY B 1 453 ? -21.422 -0.544 -4.898 1 89.75 453 GLY B N 1
ATOM 7011 C CA . GLY B 1 453 ? -21.297 0.273 -3.703 1 89.75 453 GLY B CA 1
ATOM 7012 C C . GLY B 1 453 ? -21.703 -0.453 -2.436 1 89.75 453 GLY B C 1
ATOM 7013 O O . GLY B 1 453 ? -21.969 0.178 -1.413 1 89.75 453 GLY B O 1
ATOM 7014 N N . GLY B 1 454 ? -21.703 -1.62 -2.592 1 81.12 454 GLY B N 1
ATOM 7015 C CA . GLY B 1 454 ? -22.156 -2.381 -1.439 1 81.12 454 GLY B CA 1
ATOM 7016 C C . GLY B 1 454 ? -23.672 -2.449 -1.328 1 81.12 454 GLY B C 1
ATOM 7017 O O . GLY B 1 454 ? -24.391 -2.008 -2.23 1 81.12 454 GLY B O 1
ATOM 7018 N N . GLY B 1 455 ? -24.375 -3.061 -0.326 1 69.06 455 GLY B N 1
ATOM 7019 C CA . GLY B 1 455 ? -25.797 -3.277 -0.143 1 69.06 455 GLY B CA 1
ATOM 7020 C C . GLY B 1 455 ? -26.547 -2.016 0.238 1 69.06 455 GLY B C 1
ATOM 7021 O O . GLY B 1 455 ? -25.938 -0.997 0.564 1 69.06 455 GLY B O 1
ATOM 7022 N N . TRP B 1 456 ? -27.812 -1.831 -0.299 1 55.75 456 TRP B N 1
ATOM 7023 C CA . TRP B 1 456 ? -28.75 -0.719 -0.164 1 55.75 456 TRP B CA 1
ATOM 7024 C C . TRP B 1 456 ? -29.484 -0.776 1.177 1 55.75 456 TRP B C 1
ATOM 7026 O O . TRP B 1 456 ? -29.797 -1.859 1.672 1 55.75 456 TRP B O 1
ATOM 7036 N N . THR B 1 457 ? -29.172 0.208 2.109 1 46.84 457 THR B N 1
ATOM 7037 C CA . THR B 1 457 ? -30.203 0.332 3.121 1 46.84 457 THR B CA 1
ATOM 7038 C C . THR B 1 457 ? -31.484 0.918 2.516 1 46.84 457 THR B C 1
ATOM 7040 O O . THR B 1 457 ? -31.422 1.854 1.716 1 46.84 457 THR B O 1
ATOM 7043 N N . ALA B 1 458 ? -32.625 0.216 2.334 1 35.81 458 ALA B N 1
ATOM 7044 C CA . ALA B 1 458 ? -33.844 0.918 2.031 1 35.81 458 ALA B CA 1
ATOM 7045 C C . ALA B 1 458 ? -34 2.17 2.891 1 35.81 458 ALA B C 1
ATOM 7047 O O . ALA B 1 458 ? -34.094 2.082 4.117 1 35.81 458 ALA B O 1
ATOM 7048 N N . GLN B 1 459 ? -33.344 3.225 2.811 1 35.03 459 GLN B N 1
ATOM 7049 C CA . GLN B 1 459 ? -33.75 4.422 3.527 1 35.03 459 GLN B CA 1
ATOM 7050 C C . GLN B 1 459 ? -35.281 4.469 3.674 1 35.03 459 GLN B C 1
ATOM 7052 O O . GLN B 1 459 ? -36 4.203 2.717 1 35.03 459 GLN B O 1
ATOM 7057 N N . LYS B 1 460 ? -36 4.512 4.996 1 33.59 460 LYS B N 1
ATOM 7058 C CA . LYS B 1 460 ? -37.25 5.121 5.434 1 33.59 460 LYS B CA 1
ATOM 7059 C C . LYS B 1 460 ? -37.531 6.406 4.66 1 33.59 460 LYS B C 1
ATOM 7061 O O . LYS B 1 460 ? -36.656 7.262 4.523 1 33.59 460 LYS B O 1
ATOM 7066 N N . GLU B 1 461 ? -38.438 6.523 3.727 1 29.83 461 GLU B N 1
ATOM 7067 C CA . GLU B 1 461 ? -39.156 7.719 3.254 1 29.83 461 GLU B CA 1
ATOM 7068 C C . GLU B 1 461 ? -39.094 8.828 4.297 1 29.83 461 GLU B C 1
ATOM 7070 O O . GLU B 1 461 ? -39.469 8.625 5.453 1 29.83 461 GLU B O 1
ATOM 7075 N N . LEU B 1 462 ? -38.125 9.758 4.359 1 29.14 462 LEU B N 1
ATOM 7076 C CA . LEU B 1 462 ? -38.469 11.078 4.875 1 29.14 462 LEU B CA 1
ATOM 7077 C C . LEU B 1 462 ? -39.906 11.445 4.535 1 29.14 462 LEU B C 1
ATOM 7079 O O . LEU B 1 462 ? -40.188 11.883 3.42 1 29.14 462 LEU B O 1
ATOM 7083 N N . SER B 1 463 ? -40.906 10.547 4.707 1 30.25 463 SER B N 1
ATOM 7084 C CA . SER B 1 463 ? -42.312 10.938 4.734 1 30.25 463 SER B CA 1
ATOM 7085 C C . SER B 1 463 ? -42.5 12.25 5.48 1 30.25 463 SER B C 1
ATOM 7087 O O . SER B 1 463 ? -43.625 12.781 5.531 1 30.25 463 SER B O 1
ATOM 7089 N N . SER B 1 464 ? -41.75 12.477 6.652 1 30.86 464 SER B N 1
ATOM 7090 C CA . SER B 1 464 ? -42.344 13.5 7.523 1 30.86 464 SER B CA 1
ATOM 7091 C C . SER B 1 464 ? -42.25 14.883 6.879 1 30.86 464 SER B C 1
ATOM 7093 O O . SER B 1 464 ? -42.562 15.891 7.523 1 30.86 464 SER B O 1
ATOM 7095 N N . LEU B 1 465 ? -41.344 15.047 5.898 1 28.61 465 LEU B N 1
ATOM 7096 C CA . LEU B 1 465 ? -41.406 16.469 5.562 1 28.61 465 LEU B CA 1
ATOM 7097 C C . LEU B 1 465 ? -42.719 16.812 4.883 1 28.61 465 LEU B C 1
ATOM 7099 O O . LEU B 1 465 ? -42.719 17.188 3.709 1 28.61 465 LEU B O 1
ATOM 7103 N N . GLN B 1 466 ? -43.75 15.836 5.004 1 27.98 466 GLN B N 1
ATOM 7104 C CA . GLN B 1 466 ? -44.969 16.438 4.5 1 27.98 466 GLN B CA 1
ATOM 7105 C C . GLN B 1 466 ? -45.281 17.766 5.188 1 27.98 466 GLN B C 1
ATOM 7107 O O . GLN B 1 466 ? -45.281 17.844 6.418 1 27.98 466 GLN B O 1
ATOM 7112 N N . PRO B 1 467 ? -44.938 18.891 4.512 1 29.11 467 PRO B N 1
ATOM 7113 C CA . PRO B 1 467 ? -45.375 20.172 5.062 1 29.11 467 PRO B CA 1
ATOM 7114 C C . PRO B 1 467 ? -46.781 20.109 5.664 1 29.11 467 PRO B C 1
ATOM 7116 O O . PRO B 1 467 ? -47.656 19.484 5.086 1 29.11 467 PRO B O 1
ATOM 7119 N N . SER B 1 468 ? -46.875 19.672 6.988 1 31.42 468 SER B N 1
ATOM 7120 C CA . SER B 1 468 ? -48.156 19.844 7.68 1 31.42 468 SER B CA 1
ATOM 7121 C C . SER B 1 468 ? -48.906 21.062 7.16 1 31.42 468 SER B C 1
ATOM 7123 O O . SER B 1 468 ? -48.312 22.156 7.047 1 31.42 468 SER B O 1
ATOM 7125 N N . GLY B 1 469 ? -49.875 20.844 6.207 1 29.97 469 GLY B N 1
ATOM 7126 C CA . GLY B 1 469 ? -50.844 21.781 5.688 1 29.97 469 GLY B CA 1
ATOM 7127 C C . GLY B 1 469 ? -51.25 22.844 6.691 1 29.97 469 GLY B C 1
ATOM 7128 O O . GLY B 1 469 ? -51.031 22.672 7.895 1 29.97 469 GLY B O 1
ATOM 7129 N N . PRO B 1 470 ? -51.344 24.109 6.211 1 31.19 470 PRO B N 1
ATOM 7130 C CA . PRO B 1 470 ? -51.75 25.312 6.938 1 31.19 470 PRO B CA 1
ATOM 7131 C C . PRO B 1 470 ? -52.875 25.062 7.918 1 31.19 470 PRO B C 1
ATOM 7133 O O . PRO B 1 470 ? -53.75 24.219 7.664 1 31.19 470 PRO B O 1
ATOM 7136 N N . ALA B 1 471 ? -52.531 24.859 9.305 1 33.38 471 ALA B N 1
ATOM 7137 C CA . ALA B 1 471 ? -53.531 24.906 10.359 1 33.38 471 ALA B CA 1
ATOM 7138 C C . ALA B 1 471 ? -54.656 25.859 10 1 33.38 471 ALA B C 1
ATOM 7140 O O . ALA B 1 471 ? -54.438 26.922 9.414 1 33.38 471 ALA B O 1
ATOM 7141 N N . ASN B 1 472 ? -55.844 25.469 9.977 1 26.25 472 ASN B N 1
ATOM 7142 C CA . ASN B 1 472 ? -57.156 26.078 9.781 1 26.25 472 ASN B CA 1
ATOM 7143 C C . ASN B 1 472 ? -57.312 27.375 10.578 1 26.25 472 ASN B C 1
ATOM 7145 O O . ASN B 1 472 ? -57.219 27.359 11.805 1 26.25 472 ASN B O 1
ATOM 7149 N N . VAL B 1 473 ? -56.719 28.516 10.055 1 28.41 473 VAL B N 1
ATOM 7150 C CA . VAL B 1 473 ? -57.281 29.781 10.516 1 28.41 473 VAL B CA 1
ATOM 7151 C C . VAL B 1 473 ? -58.812 29.672 10.602 1 28.41 473 VAL B C 1
ATOM 7153 O O . VAL B 1 473 ? -59.469 29.453 9.594 1 28.41 473 VAL B O 1
ATOM 7156 N N . PRO B 1 474 ? -59.25 29.047 11.703 1 28.17 474 PRO B N 1
ATOM 7157 C CA . PRO B 1 474 ? -60.688 29.141 11.93 1 28.17 474 PRO B CA 1
ATOM 7158 C C . PRO B 1 474 ? -61.25 30.531 11.664 1 28.17 474 PRO B C 1
ATOM 7160 O O . PRO B 1 474 ? -60.5 31.516 11.695 1 28.17 474 PRO B O 1
ATOM 7163 N N . SER B 1 475 ? -62.594 30.812 11.602 1 26.45 475 SER B N 1
ATOM 7164 C CA . SER B 1 475 ? -63.438 32 11.742 1 26.45 475 SER B CA 1
ATOM 7165 C C . SER B 1 475 ? -63.281 32.625 13.133 1 26.45 475 SER B C 1
ATOM 7167 O O . SER B 1 475 ? -63.188 31.906 14.125 1 26.45 475 SER B O 1
#

InterPro domains:
  IPR003423 Outer membrane efflux protein [PF02321] (69-244)
  IPR003423 Outer membrane efflux protein [PF02321] (270-454)
  IPR010131 Multidrug resistance outer membrane protein MdtP/Nodulation protein T-like [PTHR30203] (11-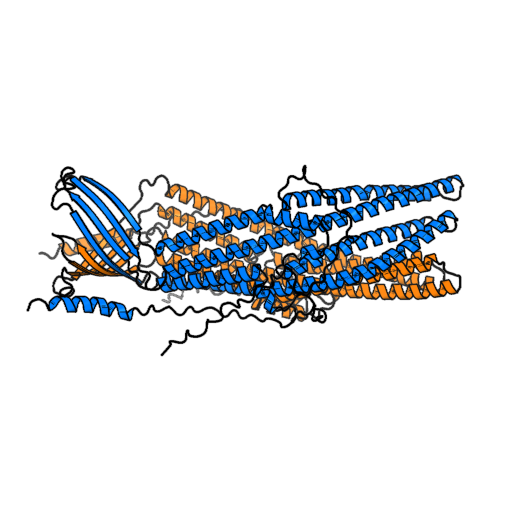460)
  IPR010131 Multidrug resistance outer membrane protein MdtP/Nodulation protein T-like [TIGR01845] (19-455)

Organism: NCBI:txid484088

pLDDT: mean 86.25, std 17.56, range [26.25, 98.62]

Nearest PDB structures (foldseek):
  1wp1-assembly1_A  TM=9.280E-01  e=2.333E-27  Pseudomonas aeruginosa
  6zre-assembly2_B  TM=9.208E-01  e=1.869E-27  Pseudomonas aeruginosa PAO1
  7akz-assembly1_A  TM=9.207E-01  e=2.135E-27  Pseudomonas aeruginosa PAO1
  5azs-assembly1_C  TM=9.086E-01  e=2.925E-26  Pseudomonas aeruginosa PAO1
  4k7r-assembly1_A  TM=9.129E-01  e=1.322E-25  Escherichia coli K-12

Solvent-accessible surface area (backbone atoms only — not comparable to full-atom values): 48428 Å² total; per-residue (Å²): 136,83,74,65,70,62,57,58,62,52,46,58,59,49,58,65,55,67,68,60,61,63,63,68,72,79,80,84,70,80,81,79,83,77,84,79,57,81,56,62,71,60,58,67,87,75,60,89,77,58,53,65,44,40,63,65,50,66,58,47,27,64,39,69,67,57,44,52,51,45,56,41,27,75,74,45,15,59,70,47,52,50,30,52,53,45,28,52,52,30,49,50,45,25,53,59,40,44,48,58,75,45,67,47,76,46,80,46,79,48,80,46,77,38,71,92,94,43,57,46,39,34,38,43,34,42,37,35,40,33,54,59,60,71,64,36,30,48,56,23,42,21,51,18,30,47,26,46,23,49,24,32,50,25,46,31,50,40,48,41,52,51,48,50,44,48,50,51,47,39,50,45,49,33,13,35,30,45,45,48,48,54,51,43,52,51,50,31,52,51,37,49,52,52,39,54,51,41,50,53,32,34,77,71,68,77,40,50,72,64,54,44,51,53,38,52,50,47,33,53,52,43,56,64,58,45,60,65,40,51,50,54,28,52,53,34,51,40,52,48,19,51,51,41,57,40,59,46,91,82,49,84,79,85,79,53,46,63,84,66,49,45,79,58,87,77,38,87,74,46,55,72,54,41,57,78,42,20,33,63,40,44,22,31,48,26,46,29,51,16,31,53,23,43,36,48,20,40,58,32,65,67,48,66,43,35,45,34,39,36,37,36,35,27,42,24,65,41,78,90,43,30,85,39,92,83,14,68,46,41,38,42,35,44,37,38,40,31,71,75,39,52,39,50,28,64,60,16,50,34,43,26,32,47,18,51,28,50,29,32,48,39,51,32,48,47,42,50,42,49,41,54,27,39,35,44,39,17,41,39,32,33,56,27,30,51,53,24,42,57,33,26,52,51,14,31,53,30,20,46,51,26,29,54,53,37,52,54,30,42,76,70,65,76,48,59,67,67,60,37,53,49,30,46,52,50,27,52,53,34,48,50,50,41,44,50,35,49,41,51,26,54,46,18,50,48,43,32,43,56,40,52,30,45,32,45,69,81,69,76,74,80,58,74,78,54,75,76,71,82,76,78,77,73,135,132,84,73,64,72,65,58,59,61,54,49,58,56,50,60,64,57,68,67,64,61,62,59,68,70,79,80,83,71,80,81,79,84,79,87,78,59,82,62,62,88,58,58,69,85,77,60,89,78,57,54,62,44,39,62,65,51,64,59,48,26,63,40,70,67,58,44,53,51,46,56,42,28,77,74,46,14,46,69,47,52,31,32,52,26,46,29,47,26,28,49,17,44,24,35,40,39,43,10,58,74,37,48,32,32,33,38,38,39,37,44,34,42,32,53,86,96,38,55,46,38,35,37,43,34,41,36,36,40,33,53,59,61,65,62,36,30,46,57,22,43,22,51,17,30,47,25,46,23,47,23,33,51,24,45,32,48,41,48,43,51,52,48,49,44,49,50,50,48,40,51,45,50,34,12,34,31,45,44,48,48,52,52,44,54,51,50,33,52,52,38,49,52,50,39,53,51,43,52,52,33,35,76,68,68,76,40,50,73,57,57,44,32,46,39,52,17,49,35,30,44,43,57,29,59,46,31,65,40,51,32,55,29,53,36,35,50,25,53,48,18,45,51,42,58,40,49,38,66,82,50,86,79,85,78,56,46,64,84,66,48,45,80,60,86,77,37,88,73,47,54,72,55,42,57,78,42,19,33,63,39,44,21,32,47,28,46,28,52,14,29,52,24,42,34,49,20,37,58,32,66,64,46,66,44,36,45,36,38,37,35,36,36,27,43,22,64,44,76,90,43,31,84,37,91,86,14,66,51,71,50,78,49,78,48,76,50,59,80,85,78,66,87,56,48,65,61,51,49,32,51,51,33,46,50,51,29,51,52,30,47,52,50,30,50,48,42,50,55,48,40,56,51,39,36,44,54,18,40,46,42,32,54,51,28,51,52,46,42,56,56,34,50,52,48,29,54,52,29,46,51,49,28,54,49,36,51,54,30,40,77,70,64,75,46,59,67,67,60,36,52,50,30,46,52,48,26,52,50,34,48,50,48,40,45,51,34,50,41,51,26,53,46,19,50,48,43,30,42,56,40,51,32,48,31,48,72,81,74,77,74,81,60,73,76,53,74,77,67,82,76,76,80,70,136

Foldseek 3Di:
DPPPPVPVVVVVVVVVPPPLPQPQPPQDADDLPADFDFDFPLFDPDPPPFDFFALPNQCLQVDPQLSVLLVLLLVAAVLLVVLVVVLVVLVVVLVVLCCLQDKDKDWDWDWDQDDVVTFIKTWTKIKIKHWDCSNCLSVLLSVLSVLVSVLSVLVSLLSSLVLSLLLLLLLLQLQLLVLLLVLLVVLLVVLVVVLVLQVVCVVVVLHDPVLNVVSVVVSVVSVVVNVVSVVSNLVSLCVSCNSSPHHSVPGDDPHHHLVSTHQGDHRLPTLVVLCVQASVLVSLVSNLVSLSSVLSSLVSLQAKIKMKMKMWTFMDSDPVCRPPPPRIDMDTDIDIDGDPDDPCVSVVSSVVSVVSSVVSSVVSNVVSVVLSVLLNVLSVQLVVLVVVLVVLVVQLVVLVVQLVVQVVCVSVSNDDSVSNVVSSVSNSVSSSVSSVSSSSNSSSSSSNCNSSNRGDDPDDPPVPVPVPPDDPPDD/DPPPPVVVVVVVVVVVPPPLPLPQPPLDADDLPADFDFDFPLFDPDPPPFDFFALQNQCLQVDPLLSVLLVLLLVAFVLLVVLVVVLVVLVVVLVVLCCLQDKDKDWDWDWDQDPPVTFIKTWTKIKMKHWDCSNCLSVLLSQLSVLVSVLSVLVSLLSSLVLSLLLLLLLLLLQLLVLLLVLLVVLLVVLVVVLVLQVVCVVVVLHDPVLNVVSVVVSVVSVVVNVVSVVSNLVSLQVSCNSSPHHSVPGDDPHHHLVSTHQGDHRLPTLVVLCVQASVLVSLVSNLVSLSSVLSSLVSLQAKIKMKMKMWTFMDSDPVCRVPPPRIDMDIDIDIDGDPDDPCPSVVSSVVSVVSSVVSSVVSNVVSVVLSVLLNVLSVQLVVLVVVLVVLVVQLVVLVVQLVVQVVCVSVVNDDSVSNVVSSVSNSVSSSVSSVSSSSNSSSSSSNCNSSNRGDDPPDPPVPVPVPPDDPPDD

Sequence (950 aa):
MSLSFHSRSALAALVLGTGVSGCTLATEHPELGLDIPDKYREQQTRAPDDAVPALEWWRGFRSQELTSLMEEAQTRNLDVAAAIAHIAQADAQVGVSGAALLPTVTETATAERVRDPGGAGFNLGLSGSYMVDFWGKNRASLYAAEESATVARHNHEVVTLTTIVTVANTYFNILAAQDQLRIARRDVGAAERILGLIKQQFNAGTASQLDVSQQEALVATRRASIPPLEVTLRQNVAALAVLVARAPVNFKVLGGSTTQIAVPRVTPGLPSELLNQRPDIRQAEAQLAASNFSVEAARAAFFPQIPLTGQTGFQSAALASLFGPGAWFYTLAANMTQPIFDGFLLESQLKQAKGVQLEDLLAYRKAVLSAFADVEKALVALQQFTLQERLQTEAVTSSRRAFDVAETQLRAGTVNLITVLQTQQTLFTAENTLVQVRLSKLLAVSSLFQALGGGWTAQKELSSLQPSGPANVPSMSLSFHSRSALAALVLGTGVSGCTLATEHPELGLDIPDKYREQQTRAPDDAVPALEWWRGFRSQELTSLMEEAQTRNLDVAAAIAHIAQADAQVGVSGAALLPTVTETATAERVRDPGGAGFNLGLSGSYMVDFWGKNRASLYAAEESATVARHNHEVVTLTTIVTVANTYFNILAAQDQLRIARRDVGAAERILGLIKQQFNAGTASQLDVSQQEALVATRRASIPPLEVTLRQNVAALAVLVARAPVNFKVLGGSTTQIAVPRVTPGLPSELLNQRPDIRQAEAQLAASNFSVEAARAAFFPQIPLTGQTGFQSAALASLFGPGAWFYTLAANMTQPIFDGFLLESQLKQAKGVQLEDLLAYRKAVLSAFADVEKALVALQQFTLQERLQTEAVTSSRRAFDVAETQLRAGTVNLITVLQTQQTLFTAENTLVQVRLSKLLAVSSLFQALGGGWTAQKELSSLQPSGPANVPS